Protein AF-0000000084338745 (afdb_homodimer)

InterPro domains:
  IPR003953 FAD-dependent oxidoreductase 2, FAD-binding domain [PF00890] (12-480)
  IPR027477 Succinate dehydrogenase/fumarate reductase flavoprotein, catalytic domain superfamily [G3DSA:3.90.700.10] (278-431)
  IPR027477 Succinate dehydrogenase/fumarate reductase flavoprotein, catalytic domain superfamily [SSF56425] (281-436)
  IPR036188 FAD/NAD(P)-binding domain superfamily [G3DSA:3.50.50.60] (11-491)
  IPR036188 FAD/NAD(P)-binding domain superfamily [SSF51905] (9-496)
  IPR050315 FAD-dependent oxidoreductase 2 [PTHR43400] (10-496)

Organism: Pseudonocardia thermophila (NCBI:txid1848)

Sequence (1004 aa):
MFHTGGFDEVVDVAVLGLGNAGATAAVTAHDRGAEVLVLEKQHAAAHRPNSRYAAGFLLVPTDVEGACRYLAAAYAVNGEAVEPELIETWARETARNPEWLEKHGGTYRVLDLHGEHDTLPDHGSVTVYQVLPGRRPDGYTGCPLHGLLRALVQERGIEVRFGVRATALLTDEDGAVIGVRAEPGCGPPVRIGVRRGVVLATGGFEADDAMKTQYLPATPVHFYGTRHNTGDGVRMGLDVGAELWHMNVWPGHFVARFPGDGFGGGTAIDLWGSGRFGPDPAVRPPGAVFVDGAGRRFLPEPGRQHAATLHLLGMDAGRLTRPRVPTWWIFDDDRFRRAPLVPTYSGPAGPVGDYTWSADNRAELERGWIRVADSVRDLAAACGLDPDALADTVERYNAFCAAGRDADFGRDPATLTPLTGPRFYAVPLWPGGSHTVGGPRRDAAARVLAARGGPIPHLYSAGELGSIHGLLYPAGGASLAECLAFGRIAGESVAADRTTVGMFHTGGFDEVVDVAVLGLGNAGATAAVTAHDRGAEVLVLEKQHAAAHRPNSRYAAGFLLVPTDVEGACRYLAAAYAVNGEAVEPELIETWARETARNPEWLEKHGGTYRVLDLHGEHDTLPDHGSVTVYQVLPGRRPDGYTGCPLHGLLRALVQERGIEVRFGVRATALLTDEDGAVIGVRAEPGCGPPVRIGVRRGVVLATGGFEADDAMKTQYLPATPVHFYGTRHNTGDGVRMGLDVGAELWHMNVWPGHFVARFPGDGFGGGTAIDLWGSGRFGPDPAVRPPGAVFVDGAGRRFLPEPGRQHAATLHLLGMDAGRLTRPRVPTWWIFDDDRFRRAPLVPTYSGPAGPVGDYTWSADNRAELERGWIRVADSVRDLAAACGLDPDALADTVERYNAFCAAGRDADFGRDPATLTPLTGPRFYAVPLWPGGSHTVGGPRRDAAARVLAARGGPIPHLYSAGELGSIHGLLYPAGGASLAECLAFGRIAGESVAADRTTVG

Nearest PDB structures (foldseek):
  6t85-assembly1_A  TM=7.377E-01  e=1.731E-33  Shewanella oneidensis MR-1
  1ksu-assembly1_A  TM=7.231E-01  e=1.840E-33  Shewanella frigidimarina
  1jry-assembly1_A  TM=7.122E-01  e=2.210E-33  Shewanella frigidimarina
  1kss-assembly1_A  TM=7.207E-01  e=2.349E-33  Shewanella frigidimarina
  4at2-assembly1_A-2  TM=7.430E-01  e=1.299E-32  Rhodococcus jostii RHA1

pLDDT: mean 94.63, std 6.49, range [45.62, 98.94]

Foldseek 3Di:
DADDDDFPAEFAEEEEAQALLSLLLLLLLVVLPGQYEYEAQAAPVQDFALNQQAQQKAKAFQALVLQLQQQQQVCPVVPDDDDSLQSSLLSVLLNCVQVVCVVLPWDKDWPCDFWLDPVGGSSRRMGMIGIDADAADPPDWGGRSSRSSNRSCVVSVRHYDYNKAWQAFYAHPVLFTFWTWIDHPDDDIGTYGHFFFYAYALFAQQLACVLCVVAELDPDAFALGDNRRRHRQQVRCVVSFFDKPQSHAWQKAWWFDDPPQQRPGTFHWDQQLPLDDDHDPVDAGADKAKAWQQLAGDAQPPPRGRQVCVSQSDADPVVRGGRPVWIKIKGADCSQQSFFGGRQCGTCCHRSPSGHADGRNVVVVVVVQKQKDQDQLVSCVVVVYHSVSNNVRLVLLQVCLVVLADPPHGHHSSHRHHHDYSMMMIHIIHMYYSGRQMAFAAGSLQFGAGPVGDGRHRYGYFFSHNHPRHNGDTDPNSRSSRSNSRSSSSSVSSSVGGDPND/DADDDDFPAEFAEEEEAQALLSLLLLLLLVVLPGQYEYEAQAAPVQDFALNQQAQQKAKAFQALVLQLQQQQQVCPVVPDDDDSLQSSLLSVLLNCVQVVCVVLPWDKAWPCDFWLDPVGGSSRRMGMIGIDADAADPPDWGGRSSRSSRRSCVVSVRHYDYNKAFQAFYAHPVLFGFWTWIDHPDDDIGTYGHFFFYAYALFAQQLACVLCVVAELDPDAFAQGDNRRRHRQQVRCVVSFFDKPQSHAWQKAWWFDFPPQQRRGTFHWDQQLPLDDDHDPVDAGADKAKAWQQLAGDAQPPPRGRQVCVSQSDADPVVRGGRPAWIKIKGADCSQQSFFGGRQCGTCCHRSPSGHADGRNVVVVVVVQKDKDQDQLVSCVVVVYHSVSNNVRLVLLQVCLVVLADPPHGHHSSHRHHHDYSMMMIHIIHMYYSGRQMAFAAGSLQFGAGPVGDGNHRYGYFFSHNHPRHNGDTDRNSRSSRSNSRSSSSSVSSSVGGDPND

Structure (mmCIF, N/CA/C/O backbone):
data_AF-0000000084338745-model_v1
#
loop_
_entity.id
_entity.type
_entity.pdbx_description
1 polymer 'Succinate dehydrogenase/fumarate reductase, flavoprotein subunit'
#
loop_
_atom_site.group_PDB
_atom_site.id
_atom_site.type_symbol
_atom_site.label_atom_id
_atom_site.label_alt_id
_atom_site.label_comp_id
_atom_site.label_asym_id
_atom_site.label_entity_id
_atom_site.label_seq_id
_atom_site.pdbx_PDB_ins_code
_atom_site.Cartn_x
_atom_site.Cartn_y
_atom_site.Cartn_z
_atom_site.occupancy
_atom_site.B_iso_or_equiv
_atom_site.auth_seq_id
_atom_site.auth_comp_id
_atom_site.auth_asym_id
_atom_site.auth_atom_id
_atom_site.pdbx_PDB_model_num
ATOM 1 N N . MET A 1 1 ? -24.672 -7.129 -4.125 1 69.44 1 MET A N 1
ATOM 2 C CA . MET A 1 1 ? -25.859 -6.469 -4.633 1 69.44 1 MET A CA 1
ATOM 3 C C . MET A 1 1 ? -27.125 -7.164 -4.121 1 69.44 1 MET A C 1
ATOM 5 O O . MET A 1 1 ? -27.297 -8.367 -4.324 1 69.44 1 MET A O 1
ATOM 9 N N . PHE A 1 2 ? -28 -6.434 -3.562 1 73.12 2 PHE A N 1
ATOM 10 C CA . PHE A 1 2 ? -29.266 -7.008 -3.102 1 73.12 2 PHE A CA 1
ATOM 11 C C . PHE A 1 2 ? -30.094 -7.512 -4.277 1 73.12 2 PHE A C 1
ATOM 13 O O . PHE A 1 2 ? -30.281 -6.793 -5.262 1 73.12 2 PHE A O 1
ATOM 20 N N . HIS A 1 3 ? -30.453 -8.742 -4.16 1 79.31 3 HIS A N 1
ATOM 21 C CA . HIS A 1 3 ? -31.172 -9.398 -5.246 1 79.31 3 HIS A CA 1
ATOM 22 C C . HIS A 1 3 ? -32.594 -9.766 -4.82 1 79.31 3 HIS A C 1
ATOM 24 O O . HIS A 1 3 ? -32.781 -10.453 -3.82 1 79.31 3 HIS A O 1
ATOM 30 N N . THR A 1 4 ? -33.594 -9.266 -5.48 1 75.94 4 THR A N 1
ATOM 31 C CA . THR A 1 4 ? -35 -9.531 -5.152 1 75.94 4 THR A CA 1
ATOM 32 C C . THR A 1 4 ? -35.656 -10.359 -6.25 1 75.94 4 THR A C 1
ATOM 34 O O . THR A 1 4 ? -36.75 -10.93 -6.043 1 75.94 4 THR A O 1
ATOM 37 N N . GLY A 1 5 ? -35.062 -10.586 -7.352 1 81.75 5 GLY A N 1
ATOM 38 C CA . GLY A 1 5 ? -35.688 -11.273 -8.469 1 81.75 5 GLY A CA 1
ATOM 39 C C . GLY A 1 5 ? -35.344 -12.742 -8.547 1 81.75 5 GLY A C 1
ATOM 40 O O . GLY A 1 5 ? -34.781 -13.305 -7.602 1 81.75 5 GLY A O 1
ATOM 41 N N . GLY A 1 6 ? -35.938 -13.414 -9.5 1 90.62 6 GLY A N 1
ATOM 42 C CA . GLY A 1 6 ? -35.656 -14.82 -9.727 1 90.62 6 GLY A CA 1
ATOM 43 C C . GLY A 1 6 ? -34.281 -15.062 -10.336 1 90.62 6 GLY A C 1
ATOM 44 O O . GLY A 1 6 ? -33.562 -14.109 -10.664 1 90.62 6 GLY A O 1
ATOM 45 N N . PHE A 1 7 ? -33.875 -16.297 -10.281 1 95.69 7 PHE A N 1
ATOM 46 C CA . PHE A 1 7 ? -32.625 -16.734 -10.906 1 95.69 7 PHE A CA 1
ATOM 47 C C . PHE A 1 7 ? -32.906 -17.391 -12.25 1 95.69 7 PHE A C 1
ATOM 49 O O . PHE A 1 7 ? -33.938 -18.031 -12.438 1 95.69 7 PHE A O 1
ATOM 56 N N . ASP A 1 8 ? -32.031 -17.188 -13.164 1 96.06 8 ASP A N 1
ATOM 57 C CA . ASP A 1 8 ? -32.156 -17.828 -14.469 1 96.06 8 ASP A CA 1
ATOM 58 C C . ASP A 1 8 ? -31.766 -19.312 -14.383 1 96.06 8 ASP A C 1
ATOM 60 O O . ASP A 1 8 ? -32.25 -20.125 -15.164 1 96.06 8 ASP A O 1
ATOM 64 N N . GLU A 1 9 ? -30.859 -19.578 -13.484 1 96.38 9 GLU A N 1
ATOM 65 C CA . GLU A 1 9 ? -30.422 -20.953 -13.188 1 96.38 9 GLU A CA 1
ATOM 66 C C . GLU A 1 9 ? -29.938 -21.062 -11.742 1 96.38 9 GLU A C 1
ATOM 68 O O . GLU A 1 9 ? -29.578 -20.062 -11.125 1 96.38 9 GLU A O 1
ATOM 73 N N . VAL A 1 10 ? -30.031 -22.344 -11.227 1 97.62 10 VAL A N 1
ATOM 74 C CA . VAL A 1 10 ? -29.578 -22.578 -9.859 1 97.62 10 VAL A CA 1
ATOM 75 C C . VAL A 1 10 ? -28.672 -23.812 -9.82 1 97.62 10 VAL A C 1
ATOM 77 O O . VAL A 1 10 ? -29 -24.844 -10.414 1 97.62 10 VAL A O 1
ATOM 80 N N . VAL A 1 11 ? -27.531 -23.672 -9.18 1 98.38 11 VAL A N 1
ATOM 81 C CA . VAL A 1 11 ? -26.594 -24.766 -8.953 1 98.38 11 VAL A CA 1
ATOM 82 C C . VAL A 1 11 ? -26.266 -24.859 -7.465 1 98.38 11 VAL A C 1
ATOM 84 O O . VAL A 1 11 ? -26.688 -24.016 -6.672 1 98.38 11 VAL A O 1
ATOM 87 N N . ASP A 1 12 ? -25.547 -25.922 -7.043 1 98.44 12 ASP A N 1
ATOM 88 C CA . ASP A 1 12 ? -25.141 -26 -5.645 1 98.44 12 ASP A CA 1
ATOM 89 C C . ASP A 1 12 ? -24.031 -24.984 -5.344 1 98.44 12 ASP A C 1
ATOM 91 O O . ASP A 1 12 ? -24.156 -24.172 -4.422 1 98.44 12 ASP A O 1
ATOM 95 N N . VAL A 1 13 ? -22.922 -25.062 -6.164 1 98.81 13 VAL A N 1
ATOM 96 C CA . VAL A 1 13 ? -21.734 -24.266 -5.922 1 98.81 13 VAL A CA 1
ATOM 97 C C . VAL A 1 13 ? -21.297 -23.578 -7.215 1 98.81 13 VAL A C 1
ATOM 99 O O . VAL A 1 13 ? -21.234 -24.219 -8.266 1 98.81 13 VAL A O 1
ATOM 102 N N . ALA A 1 14 ? -21.062 -22.281 -7.184 1 98.88 14 ALA A N 1
ATOM 103 C CA . ALA A 1 14 ? -20.406 -21.562 -8.273 1 98.88 14 ALA A CA 1
ATOM 104 C C . ALA A 1 14 ? -18.953 -21.234 -7.93 1 98.88 14 ALA A C 1
ATOM 106 O O . ALA A 1 14 ? -18.672 -20.656 -6.879 1 98.88 14 ALA A O 1
ATOM 107 N N . VAL A 1 15 ? -18.062 -21.656 -8.727 1 98.94 15 VAL A N 1
ATOM 108 C CA . VAL A 1 15 ? -16.641 -21.328 -8.594 1 98.94 15 VAL A CA 1
ATOM 109 C C . VAL A 1 15 ? -16.25 -20.312 -9.664 1 98.94 15 VAL A C 1
ATOM 111 O O . VAL A 1 15 ? -16.469 -20.531 -10.852 1 98.94 15 VAL A O 1
ATOM 114 N N . LEU A 1 16 ? -15.695 -19.188 -9.242 1 98.88 16 LEU A N 1
ATOM 115 C CA . LEU A 1 16 ? -15.297 -18.141 -10.164 1 98.88 16 LEU A CA 1
ATOM 116 C C . LEU A 1 16 ? -13.797 -18.172 -10.438 1 98.88 16 LEU A C 1
ATOM 118 O O . LEU A 1 16 ? -13 -17.828 -9.562 1 98.88 16 LEU A O 1
ATOM 122 N N . GLY A 1 17 ? -13.422 -18.547 -11.672 1 98.62 17 GLY A N 1
ATOM 123 C CA . GLY A 1 17 ? -12.031 -18.688 -12.07 1 98.62 17 GLY A CA 1
ATOM 124 C C . GLY A 1 17 ? -11.57 -20.125 -12.141 1 98.62 17 GLY A C 1
ATOM 125 O O . GLY A 1 17 ? -11.883 -20.922 -11.25 1 98.62 17 GLY A O 1
ATOM 126 N N . LEU A 1 18 ? -10.867 -20.422 -13.195 1 98.62 18 LEU A N 1
ATOM 127 C CA . LEU A 1 18 ? -10.375 -21.781 -13.391 1 98.62 18 LEU A CA 1
ATOM 128 C C . LEU A 1 18 ? -8.852 -21.812 -13.367 1 98.62 18 LEU A C 1
ATOM 130 O O . LEU A 1 18 ? -8.227 -22.344 -14.289 1 98.62 18 LEU A O 1
ATOM 134 N N . GLY A 1 19 ? -8.219 -21.266 -12.359 1 98.5 19 GLY A N 1
ATOM 135 C CA . GLY A 1 19 ? -6.836 -21.531 -11.992 1 98.5 19 GLY A CA 1
ATOM 136 C C . GLY A 1 19 ? -6.684 -22.734 -11.078 1 98.5 19 GLY A C 1
ATOM 137 O O . GLY A 1 19 ? -7.609 -23.531 -10.938 1 98.5 19 GLY A O 1
ATOM 138 N N . ASN A 1 20 ? -5.504 -22.844 -10.516 1 98.75 20 ASN A N 1
ATOM 139 C CA . ASN A 1 20 ? -5.258 -24 -9.648 1 98.75 20 ASN A CA 1
ATOM 140 C C . ASN A 1 20 ? -6.219 -24.016 -8.461 1 98.75 20 ASN A C 1
ATOM 142 O O . ASN A 1 20 ? -6.766 -25.062 -8.117 1 98.75 20 ASN A O 1
ATOM 146 N N . ALA A 1 21 ? -6.434 -22.875 -7.848 1 98.88 21 ALA A N 1
ATOM 147 C CA . ALA A 1 21 ? -7.309 -22.797 -6.68 1 98.88 21 ALA A CA 1
ATOM 148 C C . ALA A 1 21 ? -8.75 -23.141 -7.047 1 98.88 21 ALA A C 1
ATOM 150 O O . ALA A 1 21 ? -9.398 -23.938 -6.367 1 98.88 21 ALA A O 1
ATOM 151 N N . GLY A 1 22 ? -9.258 -22.547 -8.125 1 98.94 22 GLY A N 1
ATOM 152 C CA . GLY A 1 22 ? -10.617 -22.797 -8.562 1 98.94 22 GLY A CA 1
ATOM 153 C C . GLY A 1 22 ? -10.852 -24.25 -8.984 1 98.94 22 GLY A C 1
ATOM 154 O O . GLY A 1 22 ? -11.867 -24.844 -8.633 1 98.94 22 GLY A O 1
ATOM 155 N N . ALA A 1 23 ? -9.922 -24.781 -9.75 1 98.88 23 ALA A N 1
ATOM 156 C CA . ALA A 1 23 ? -10.023 -26.188 -10.172 1 98.88 23 ALA A CA 1
ATOM 157 C C . ALA A 1 23 ? -10.047 -27.109 -8.969 1 98.88 23 ALA A C 1
ATOM 159 O O . ALA A 1 23 ? -10.852 -28.047 -8.914 1 98.88 23 ALA A O 1
ATOM 160 N N . THR A 1 24 ? -9.164 -26.859 -8.023 1 98.94 24 THR A N 1
ATOM 161 C CA . THR A 1 24 ? -9.094 -27.688 -6.828 1 98.94 24 THR A CA 1
ATOM 162 C C . THR A 1 24 ? -10.391 -27.594 -6.027 1 98.94 24 THR A C 1
ATOM 164 O O . THR A 1 24 ? -10.914 -28.609 -5.551 1 98.94 24 THR A O 1
ATOM 167 N N . ALA A 1 25 ? -10.883 -26.375 -5.852 1 98.94 25 ALA A N 1
ATOM 168 C CA . ALA A 1 25 ? -12.141 -26.172 -5.137 1 98.94 25 ALA A CA 1
ATOM 169 C C . ALA A 1 25 ? -13.281 -26.906 -5.836 1 98.94 25 ALA A C 1
ATOM 171 O O . ALA A 1 25 ? -14.102 -27.547 -5.184 1 98.94 25 ALA A O 1
ATOM 172 N N . ALA A 1 26 ? -13.352 -26.797 -7.164 1 98.94 26 ALA A N 1
ATOM 173 C CA . ALA A 1 26 ? -14.406 -27.422 -7.961 1 98.94 26 ALA A CA 1
ATOM 174 C C . ALA A 1 26 ? -14.375 -28.938 -7.816 1 98.94 26 ALA A C 1
ATOM 176 O O . ALA A 1 26 ? -15.398 -29.562 -7.555 1 98.94 26 ALA A O 1
ATOM 177 N N . VAL A 1 27 ? -13.219 -29.516 -7.984 1 98.88 27 VAL A N 1
ATOM 178 C CA . VAL A 1 27 ? -13.047 -30.953 -7.891 1 98.88 27 VAL A CA 1
ATOM 179 C C . VAL A 1 27 ? -13.445 -31.438 -6.496 1 98.88 27 VAL A C 1
ATOM 181 O O . VAL A 1 27 ? -14.195 -32.406 -6.355 1 98.88 27 VAL A O 1
ATOM 184 N N . THR A 1 28 ? -12.953 -30.734 -5.48 1 98.88 28 THR A N 1
ATOM 185 C CA . THR A 1 28 ? -13.211 -31.125 -4.098 1 98.88 28 THR A CA 1
ATOM 186 C C . THR A 1 28 ? -14.695 -31.031 -3.773 1 98.88 28 THR A C 1
ATOM 188 O O . THR A 1 28 ? -15.266 -31.953 -3.176 1 98.88 28 THR A O 1
ATOM 191 N N . ALA A 1 29 ? -15.312 -29.922 -4.145 1 98.88 29 ALA A N 1
ATOM 192 C CA . ALA A 1 29 ? -16.734 -29.766 -3.904 1 98.88 29 ALA A CA 1
ATOM 193 C C . ALA A 1 29 ? -17.547 -30.844 -4.637 1 98.88 29 ALA A C 1
ATOM 195 O O . ALA A 1 29 ? -18.484 -31.406 -4.078 1 98.88 29 ALA A O 1
ATOM 196 N N . HIS A 1 30 ? -17.203 -31.109 -5.875 1 98.88 30 HIS A N 1
ATOM 197 C CA . HIS A 1 30 ? -17.859 -32.156 -6.664 1 98.88 30 HIS A CA 1
ATOM 198 C C . HIS A 1 30 ? -17.75 -33.5 -5.984 1 98.88 30 HIS A C 1
ATOM 200 O O . HIS A 1 30 ? -18.75 -34.25 -5.879 1 98.88 30 HIS A O 1
ATOM 206 N N . ASP A 1 31 ? -16.562 -33.844 -5.582 1 98.62 31 ASP A N 1
ATOM 207 C CA . ASP A 1 31 ? -16.312 -35.125 -4.938 1 98.62 31 ASP A CA 1
ATOM 208 C C . ASP A 1 31 ? -17.125 -35.281 -3.652 1 98.62 31 ASP A C 1
ATOM 210 O O . ASP A 1 31 ? -17.359 -36.375 -3.166 1 98.62 31 ASP A O 1
ATOM 214 N N . ARG A 1 32 ? -17.516 -34.188 -3.119 1 98.31 32 ARG A N 1
ATOM 215 C CA . ARG A 1 32 ? -18.344 -34.188 -1.917 1 98.31 32 ARG A CA 1
ATOM 216 C C . ARG A 1 32 ? -19.828 -34.156 -2.273 1 98.31 32 ARG A C 1
ATOM 218 O O . ARG A 1 32 ? -20.672 -34 -1.401 1 98.31 32 ARG A O 1
ATOM 225 N N . GLY A 1 33 ? -20.156 -34.188 -3.51 1 98.19 33 GLY A N 1
ATOM 226 C CA . GLY A 1 33 ? -21.531 -34.438 -3.941 1 98.19 33 GLY A CA 1
ATOM 227 C C . GLY A 1 33 ? -22.219 -33.156 -4.434 1 98.19 33 GLY A C 1
ATOM 228 O O . GLY A 1 33 ? -23.422 -33.188 -4.707 1 98.19 33 GLY A O 1
ATOM 229 N N . ALA A 1 34 ? -21.516 -32.125 -4.582 1 98.62 34 ALA A N 1
ATOM 230 C CA . ALA A 1 34 ? -22.141 -30.875 -5.004 1 98.62 34 ALA A CA 1
ATOM 231 C C . ALA A 1 34 ? -22.172 -30.766 -6.527 1 98.62 34 ALA A C 1
ATOM 233 O O . ALA A 1 34 ? -21.234 -31.172 -7.207 1 98.62 34 ALA A O 1
ATOM 234 N N . GLU A 1 35 ? -23.234 -30.234 -7.059 1 98.69 35 GLU A N 1
ATOM 235 C CA . GLU A 1 35 ? -23.25 -29.766 -8.438 1 98.69 35 GLU A CA 1
ATOM 236 C C . GLU A 1 35 ? -22.453 -28.469 -8.578 1 98.69 35 GLU A C 1
ATOM 238 O O . GLU A 1 35 ? -22.828 -27.438 -8.008 1 98.69 35 GLU A O 1
ATOM 243 N N . VAL A 1 36 ? -21.391 -28.516 -9.375 1 98.88 36 VAL A N 1
ATOM 244 C CA . VAL A 1 36 ? -20.484 -27.375 -9.438 1 98.88 36 VAL A CA 1
ATOM 245 C C . VAL A 1 36 ? -20.531 -26.766 -10.836 1 98.88 36 VAL A C 1
ATOM 247 O O . VAL A 1 36 ? -20.516 -27.469 -11.836 1 98.88 36 VAL A O 1
ATOM 250 N N . LEU A 1 37 ? -20.609 -25.422 -10.883 1 98.88 37 LEU A N 1
ATOM 251 C CA . LEU A 1 37 ? -20.422 -24.641 -12.094 1 98.88 37 LEU A CA 1
ATOM 252 C C . LEU A 1 37 ? -19.219 -23.719 -11.969 1 98.88 37 LEU A C 1
ATOM 254 O O . LEU A 1 37 ? -19.125 -22.922 -11.039 1 98.88 37 LEU A O 1
ATOM 258 N N . VAL A 1 38 ? -18.281 -23.875 -12.891 1 98.88 38 VAL A N 1
ATOM 259 C CA . VAL A 1 38 ? -17.125 -23 -12.938 1 98.88 38 VAL A CA 1
ATOM 260 C C . VAL A 1 38 ? -17.344 -21.922 -14.008 1 98.88 38 VAL A C 1
ATOM 262 O O . VAL A 1 38 ? -17.672 -22.234 -15.148 1 98.88 38 VAL A O 1
ATOM 265 N N . LEU A 1 39 ? -17.219 -20.656 -13.602 1 98.69 39 LEU A N 1
ATOM 266 C CA . LEU A 1 39 ? -17.25 -19.547 -14.539 1 98.69 39 LEU A CA 1
ATOM 267 C C . LEU A 1 39 ? -15.852 -19 -14.797 1 98.69 39 LEU A C 1
ATOM 269 O O . LEU A 1 39 ? -15.133 -18.672 -13.852 1 98.69 39 LEU A O 1
ATOM 273 N N . GLU A 1 40 ? -15.438 -18.984 -16.016 1 98.38 40 GLU A N 1
ATOM 274 C CA . GLU A 1 40 ? -14.133 -18.484 -16.438 1 98.38 40 GLU A CA 1
ATOM 275 C C . GLU A 1 40 ? -14.281 -17.391 -17.5 1 98.38 40 GLU A C 1
ATOM 277 O O . GLU A 1 40 ? -14.883 -17.625 -18.547 1 98.38 40 GLU A O 1
ATOM 282 N N . LYS A 1 41 ? -13.641 -16.219 -17.203 1 97.25 41 LYS A N 1
ATOM 283 C CA . LYS A 1 41 ? -13.875 -15.07 -18.078 1 97.25 41 LYS A CA 1
ATOM 284 C C . LYS A 1 41 ? -13.125 -15.227 -19.406 1 97.25 41 LYS A C 1
ATOM 286 O O . LYS A 1 41 ? -13.516 -14.648 -20.422 1 97.25 41 LYS A O 1
ATOM 291 N N . GLN A 1 42 ? -12.055 -15.977 -19.422 1 96.88 42 GLN A N 1
ATOM 292 C CA . GLN A 1 42 ? -11.289 -16.188 -20.656 1 96.88 42 GLN A CA 1
ATOM 293 C C . GLN A 1 42 ? -11.961 -17.234 -21.547 1 96.88 42 GLN A C 1
ATOM 295 O O . GLN A 1 42 ? -12.672 -18.109 -21.062 1 96.88 42 GLN A O 1
ATOM 300 N N . HIS A 1 43 ? -11.672 -17.172 -22.812 1 95.44 43 HIS A N 1
ATOM 301 C CA . HIS A 1 43 ? -12.117 -18.219 -23.734 1 95.44 43 HIS A CA 1
ATOM 302 C C . HIS A 1 43 ? -11.273 -19.484 -23.594 1 95.44 43 HIS A C 1
ATOM 304 O O . HIS A 1 43 ? -10.086 -19.406 -23.266 1 95.44 43 HIS A O 1
ATOM 310 N N . ALA A 1 44 ? -11.883 -20.547 -23.922 1 93.69 44 ALA A N 1
ATOM 311 C CA . ALA A 1 44 ? -11.25 -21.844 -23.734 1 93.69 44 ALA A CA 1
ATOM 312 C C . ALA A 1 44 ? -9.938 -21.938 -24.516 1 93.69 44 ALA A C 1
ATOM 314 O O . ALA A 1 44 ? -8.922 -22.375 -23.984 1 93.69 44 ALA A O 1
ATOM 315 N N . ALA A 1 45 ? -9.914 -21.438 -25.734 1 90.38 45 ALA A N 1
ATOM 316 C CA . ALA A 1 45 ? -8.766 -21.578 -26.625 1 90.38 45 ALA A CA 1
ATOM 317 C C . ALA A 1 45 ? -7.613 -20.688 -26.172 1 90.38 45 ALA A C 1
ATOM 319 O O . ALA A 1 45 ? -6.445 -20.984 -26.438 1 90.38 45 ALA A O 1
ATOM 320 N N . ALA A 1 46 ? -7.91 -19.703 -25.391 1 90 46 ALA A N 1
ATOM 321 C CA . ALA A 1 46 ? -6.91 -18.719 -24.984 1 90 46 ALA A CA 1
ATOM 322 C C . ALA A 1 46 ? -6.738 -18.688 -23.469 1 90 46 ALA A C 1
ATOM 324 O O . ALA A 1 46 ? -6.242 -17.703 -22.922 1 90 46 ALA A O 1
ATOM 325 N N . HIS A 1 47 ? -7.168 -19.75 -22.906 1 95.62 47 HIS A N 1
ATOM 326 C CA . HIS A 1 47 ? -7.164 -19.75 -21.453 1 95.62 47 HIS A CA 1
ATOM 327 C C . HIS A 1 47 ? -5.742 -19.797 -20.906 1 95.62 47 HIS A C 1
ATOM 329 O O . HIS A 1 47 ? -5.027 -20.781 -21.078 1 95.62 47 HIS A O 1
ATOM 335 N N . ARG A 1 48 ? -5.344 -18.703 -20.234 1 95 48 ARG A N 1
ATOM 336 C CA . ARG A 1 48 ? -3.986 -18.516 -19.734 1 95 48 ARG A CA 1
ATOM 337 C C . ARG A 1 48 ? -3.998 -17.938 -18.328 1 95 48 ARG A C 1
ATOM 339 O O . ARG A 1 48 ? -3.529 -16.812 -18.109 1 95 48 ARG A O 1
ATOM 346 N N . PRO A 1 49 ? -4.48 -18.719 -17.344 1 96.88 49 PRO A N 1
ATOM 347 C CA . PRO A 1 49 ? -4.414 -18.266 -15.953 1 96.88 49 PRO A CA 1
ATOM 348 C C . PRO A 1 49 ? -2.988 -18.25 -15.406 1 96.88 49 PRO A C 1
ATOM 350 O O . PRO A 1 49 ? -2.094 -18.875 -15.977 1 96.88 49 PRO A O 1
ATOM 353 N N . ASN A 1 50 ? -2.738 -17.547 -14.375 1 96.75 50 ASN A N 1
ATOM 354 C CA . ASN A 1 50 ? -1.427 -17.516 -13.742 1 96.75 50 ASN A CA 1
ATOM 355 C C . ASN A 1 50 ? -0.888 -18.906 -13.477 1 96.75 50 ASN A C 1
ATOM 357 O O . ASN A 1 50 ? 0.316 -19.156 -13.578 1 96.75 50 ASN A O 1
ATOM 361 N N . SER A 1 51 ? -1.782 -19.781 -13.18 1 97.44 51 SER A N 1
ATOM 362 C CA . SER A 1 51 ? -1.438 -21.172 -12.859 1 97.44 51 SER A CA 1
ATOM 363 C C . SER A 1 51 ? -0.703 -21.828 -14.016 1 97.44 51 SER A C 1
ATOM 365 O O . SER A 1 51 ? 0.16 -22.688 -13.805 1 97.44 51 SER A O 1
ATOM 367 N N . ARG A 1 52 ? -1.011 -21.406 -15.203 1 96.62 52 ARG A N 1
ATOM 368 C CA . ARG A 1 52 ? -0.426 -22.016 -16.391 1 96.62 52 ARG A CA 1
ATOM 369 C C . ARG A 1 52 ? 1.011 -21.547 -16.594 1 96.62 52 ARG A C 1
ATOM 371 O O . ARG A 1 52 ? 1.813 -22.25 -17.219 1 96.62 52 ARG A O 1
ATOM 378 N N . TYR A 1 53 ? 1.374 -20.375 -16.047 1 95.88 53 TYR A N 1
ATOM 379 C CA . TYR A 1 53 ? 2.695 -19.781 -16.203 1 95.88 53 TYR A CA 1
ATOM 380 C C . TYR A 1 53 ? 3.668 -20.328 -15.164 1 95.88 53 TYR A C 1
ATOM 382 O O . TYR A 1 53 ? 4.883 -20.141 -15.289 1 95.88 53 TYR A O 1
ATOM 390 N N . ALA A 1 54 ? 3.16 -20.984 -14.148 1 94.62 54 ALA A N 1
ATOM 391 C CA . ALA A 1 54 ? 3.969 -21.406 -13.008 1 94.62 54 ALA A CA 1
ATOM 392 C C . ALA A 1 54 ? 4.906 -22.547 -13.375 1 94.62 54 ALA A C 1
ATOM 394 O O . ALA A 1 54 ? 4.691 -23.234 -14.383 1 94.62 54 ALA A O 1
ATOM 395 N N . ALA A 1 55 ? 5.918 -22.75 -12.531 1 90.12 55 ALA A N 1
ATOM 396 C CA . ALA A 1 55 ? 6.934 -23.766 -12.781 1 90.12 55 ALA A CA 1
ATOM 397 C C . ALA A 1 55 ? 6.539 -25.094 -12.141 1 90.12 55 ALA A C 1
ATOM 399 O O . ALA A 1 55 ? 7.176 -26.125 -12.375 1 90.12 55 ALA A O 1
ATOM 400 N N . GLY A 1 56 ? 5.523 -25.094 -11.328 1 93.5 56 GLY A N 1
ATOM 401 C CA . GLY A 1 56 ? 5.047 -26.328 -10.727 1 93.5 56 GLY A CA 1
ATOM 402 C C . GLY A 1 56 ? 5.695 -26.625 -9.391 1 93.5 56 GLY A C 1
ATOM 403 O O . GLY A 1 56 ? 5.68 -27.766 -8.93 1 93.5 56 GLY A O 1
ATOM 404 N N . PHE A 1 57 ? 6.27 -25.594 -8.758 1 93.38 57 PHE A N 1
ATOM 405 C CA . PHE A 1 57 ? 6.875 -25.766 -7.441 1 93.38 57 PHE A CA 1
ATOM 406 C C . PHE A 1 57 ? 5.816 -25.75 -6.348 1 93.38 57 PHE A C 1
ATOM 408 O O . PHE A 1 57 ? 4.824 -25.031 -6.445 1 93.38 57 PHE A O 1
ATOM 415 N N . LEU A 1 58 ? 6.066 -26.625 -5.352 1 95.88 58 LEU A N 1
ATOM 416 C CA . LEU A 1 58 ? 5.168 -26.75 -4.211 1 95.88 58 LEU A CA 1
ATOM 417 C C . LEU A 1 58 ? 5.941 -26.672 -2.898 1 95.88 58 LEU A C 1
ATOM 419 O O . LEU A 1 58 ? 6.797 -27.516 -2.625 1 95.88 58 LEU A O 1
ATOM 423 N N . LEU A 1 59 ? 5.668 -25.656 -2.148 1 97.56 59 LEU A N 1
ATOM 424 C CA . LEU A 1 59 ? 6.164 -25.656 -0.776 1 97.56 59 LEU A CA 1
ATOM 425 C C . LEU A 1 59 ? 5.5 -26.75 0.052 1 97.56 59 LEU A C 1
ATOM 427 O O . LEU A 1 59 ? 4.277 -26.906 0.014 1 97.56 59 LEU A O 1
ATOM 431 N N . VAL A 1 60 ? 6.297 -27.484 0.817 1 98.31 60 VAL A N 1
ATOM 432 C CA . VAL A 1 60 ? 5.797 -28.578 1.648 1 98.31 60 VAL A CA 1
ATOM 433 C C . VAL A 1 60 ? 6.418 -28.5 3.041 1 98.31 60 VAL A C 1
ATOM 435 O O . VAL A 1 60 ? 7.629 -28.672 3.199 1 98.31 60 VAL A O 1
ATOM 438 N N . PRO A 1 61 ? 5.59 -28.281 4.055 1 98.38 61 PRO A N 1
ATOM 439 C CA . PRO A 1 61 ? 6.109 -28.391 5.418 1 98.38 61 PRO A CA 1
ATOM 440 C C . PRO A 1 61 ? 6.547 -29.797 5.773 1 98.38 61 PRO A C 1
ATOM 442 O O . PRO A 1 61 ? 5.789 -30.75 5.574 1 98.38 61 PRO A O 1
ATOM 445 N N . THR A 1 62 ? 7.754 -29.969 6.25 1 97.44 62 THR A N 1
ATOM 446 C CA . THR A 1 62 ? 8.258 -31.234 6.746 1 97.44 62 THR A CA 1
ATOM 447 C C . THR A 1 62 ? 8.094 -31.344 8.258 1 97.44 62 THR A C 1
ATOM 449 O O . THR A 1 62 ? 8.141 -32.438 8.82 1 97.44 62 THR A O 1
ATOM 452 N N . ASP A 1 63 ? 7.969 -30.25 8.859 1 98.31 63 ASP A N 1
ATOM 453 C CA . ASP A 1 63 ? 7.637 -30.062 10.266 1 98.31 63 ASP A CA 1
ATOM 454 C C . ASP A 1 63 ? 6.559 -28.984 10.438 1 98.31 63 ASP A C 1
ATOM 456 O O . ASP A 1 63 ? 6.852 -27.797 10.422 1 98.31 63 ASP A O 1
ATOM 460 N N . VAL A 1 64 ? 5.371 -29.453 10.734 1 98.62 64 VAL A N 1
ATOM 461 C CA . VAL A 1 64 ? 4.199 -28.578 10.727 1 98.62 64 VAL A CA 1
ATOM 462 C C . VAL A 1 64 ? 4.355 -27.5 11.789 1 98.62 64 VAL A C 1
ATOM 464 O O . VAL A 1 64 ? 4.125 -26.312 11.523 1 98.62 64 VAL A O 1
ATOM 467 N N . GLU A 1 65 ? 4.754 -27.859 12.977 1 98.56 65 GLU A N 1
ATOM 468 C CA . GLU A 1 65 ? 4.93 -26.891 14.055 1 98.56 65 GLU A CA 1
ATOM 469 C C . GLU A 1 65 ? 6.012 -25.875 13.711 1 98.56 65 GLU A C 1
ATOM 471 O O . GLU A 1 65 ? 5.852 -24.672 13.961 1 98.56 65 GLU A O 1
ATOM 476 N N . GLY A 1 66 ? 7.086 -26.391 13.203 1 98.62 66 GLY A N 1
ATOM 477 C CA . GLY A 1 66 ? 8.148 -25.5 12.75 1 98.62 66 GLY A CA 1
ATOM 478 C C . GLY A 1 66 ? 7.695 -24.547 11.664 1 98.62 66 GLY A C 1
ATOM 479 O O . GLY A 1 66 ? 8.062 -23.359 11.68 1 98.62 66 GLY A O 1
ATOM 480 N N . ALA A 1 67 ? 6.926 -25.047 10.727 1 98.75 67 ALA A N 1
ATOM 481 C CA . ALA A 1 67 ? 6.41 -24.219 9.648 1 98.75 67 ALA A CA 1
ATOM 482 C C . ALA A 1 67 ? 5.531 -23.094 10.195 1 98.75 67 ALA A C 1
ATOM 484 O O . ALA A 1 67 ? 5.559 -21.969 9.688 1 98.75 67 ALA A O 1
ATOM 485 N N . CYS A 1 68 ? 4.738 -23.391 11.234 1 98.69 68 CYS A N 1
ATOM 486 C CA . CYS A 1 68 ? 3.924 -22.375 11.883 1 98.69 68 CYS A CA 1
ATOM 487 C C . CYS A 1 68 ? 4.793 -21.266 12.453 1 98.69 68 CYS A C 1
ATOM 489 O O . CYS A 1 68 ? 4.52 -20.078 12.242 1 98.69 68 CYS A O 1
ATOM 491 N N . ARG A 1 69 ? 5.828 -21.625 13.148 1 98.56 69 ARG A N 1
ATOM 492 C CA . ARG A 1 69 ? 6.727 -20.656 13.75 1 98.56 69 ARG A CA 1
ATOM 493 C C . ARG A 1 69 ? 7.426 -19.828 12.68 1 98.56 69 ARG A C 1
ATOM 495 O O . ARG A 1 69 ? 7.586 -18.609 12.836 1 98.56 69 ARG A O 1
ATOM 502 N N . TYR A 1 70 ? 7.797 -20.5 11.594 1 98.5 70 TYR A N 1
ATOM 503 C CA . TYR A 1 70 ? 8.469 -19.828 10.492 1 98.5 70 TYR A CA 1
ATOM 504 C C . TYR A 1 70 ? 7.586 -18.75 9.883 1 98.5 70 TYR A C 1
ATOM 506 O O . TYR A 1 70 ? 8.016 -17.609 9.711 1 98.5 70 TYR A O 1
ATOM 514 N N . LEU A 1 71 ? 6.332 -19.109 9.609 1 98.62 71 LEU A N 1
ATOM 515 C CA . LEU A 1 71 ? 5.422 -18.156 8.992 1 98.62 71 LEU A CA 1
ATOM 516 C C . LEU A 1 71 ? 5.086 -17.016 9.961 1 98.62 71 LEU A C 1
ATOM 518 O O . LEU A 1 71 ? 5.02 -15.859 9.562 1 98.62 71 LEU A O 1
ATOM 522 N N . ALA A 1 72 ? 4.867 -17.359 11.234 1 98.38 72 ALA A N 1
ATOM 523 C CA . ALA A 1 72 ? 4.602 -16.328 12.242 1 98.38 72 ALA A CA 1
ATOM 524 C C . ALA A 1 72 ? 5.766 -15.359 12.359 1 98.38 72 ALA A C 1
ATOM 526 O O . ALA A 1 72 ? 5.559 -14.148 12.484 1 98.38 72 ALA A O 1
ATOM 527 N N . ALA A 1 73 ? 6.988 -15.914 12.328 1 98.12 73 ALA A N 1
ATOM 528 C CA . ALA A 1 73 ? 8.18 -15.07 12.383 1 98.12 73 ALA A CA 1
ATOM 529 C C . ALA A 1 73 ? 8.242 -14.141 11.172 1 98.12 73 ALA A C 1
ATOM 531 O O . ALA A 1 73 ? 8.648 -12.984 11.281 1 98.12 73 ALA A O 1
ATOM 532 N N . ALA A 1 74 ? 7.875 -14.664 10.023 1 97.75 74 ALA A N 1
ATOM 533 C CA . ALA A 1 74 ? 7.852 -13.852 8.805 1 97.75 74 ALA A CA 1
ATOM 534 C C . ALA A 1 74 ? 6.879 -12.688 8.945 1 97.75 74 ALA A C 1
ATOM 536 O O . ALA A 1 74 ? 7.195 -11.555 8.562 1 97.75 74 ALA A O 1
ATOM 537 N N . TYR A 1 75 ? 5.703 -12.93 9.555 1 97.25 75 TYR A N 1
ATOM 538 C CA . TYR A 1 75 ? 4.723 -11.875 9.773 1 97.25 75 TYR A CA 1
ATOM 539 C C . TYR A 1 75 ? 5.258 -10.828 10.75 1 97.25 75 TYR A C 1
ATOM 541 O O . TYR A 1 75 ? 5.047 -9.633 10.555 1 97.25 75 TYR A O 1
ATOM 549 N N . ALA A 1 76 ? 5.98 -11.258 11.695 1 96.06 76 ALA A N 1
ATOM 550 C CA . ALA A 1 76 ? 6.453 -10.391 12.766 1 96.06 76 ALA A CA 1
ATOM 551 C C . ALA A 1 76 ? 7.465 -9.375 12.242 1 96.06 76 ALA A C 1
ATOM 553 O O . ALA A 1 76 ? 7.656 -8.312 12.844 1 96.06 76 ALA A O 1
ATOM 554 N N . VAL A 1 77 ? 8.094 -9.641 11.125 1 95.5 77 VAL A N 1
ATOM 555 C CA . VAL A 1 77 ? 9.109 -8.766 10.547 1 95.5 77 VAL A CA 1
ATOM 556 C C . VAL A 1 77 ? 8.516 -7.391 10.281 1 95.5 77 VAL A C 1
ATOM 558 O O . VAL A 1 77 ? 9.188 -6.371 10.438 1 95.5 77 VAL A O 1
ATOM 561 N N . ASN A 1 78 ? 7.258 -7.293 9.898 1 92.25 78 ASN A N 1
ATOM 562 C CA . ASN A 1 78 ? 6.633 -5.996 9.672 1 92.25 78 ASN A CA 1
ATOM 563 C C . ASN A 1 78 ? 5.551 -5.707 10.703 1 92.25 78 ASN A C 1
ATOM 565 O O . ASN A 1 78 ? 4.594 -4.98 10.422 1 92.25 78 ASN A O 1
ATOM 569 N N . GLY A 1 79 ? 5.617 -6.402 11.836 1 91.44 79 GLY A N 1
ATOM 570 C CA . GLY A 1 79 ? 4.727 -6.125 12.953 1 91.44 79 GLY A CA 1
ATOM 571 C C . GLY A 1 79 ? 3.322 -6.668 12.742 1 91.44 79 GLY A C 1
ATOM 572 O O . GLY A 1 79 ? 2.363 -6.16 13.328 1 91.44 79 GLY A O 1
ATOM 573 N N . GLU A 1 80 ? 3.145 -7.559 11.875 1 94.31 80 GLU A N 1
ATOM 574 C CA . GLU A 1 80 ? 1.835 -8.141 11.609 1 94.31 80 GLU A CA 1
ATOM 575 C C . GLU A 1 80 ? 1.604 -9.391 12.461 1 94.31 80 GLU A C 1
ATOM 577 O O . GLU A 1 80 ? 2.531 -10.164 12.711 1 94.31 80 GLU A O 1
ATOM 582 N N . ALA A 1 81 ? 0.383 -9.492 12.914 1 91.88 81 ALA A N 1
ATOM 583 C CA . ALA A 1 81 ? -0.05 -10.695 13.617 1 91.88 81 ALA A CA 1
ATOM 584 C C . ALA A 1 81 ? -1.279 -11.305 12.945 1 91.88 81 ALA A C 1
ATOM 586 O O . ALA A 1 81 ? -2.205 -10.586 12.562 1 91.88 81 ALA A O 1
ATOM 587 N N . VAL A 1 82 ? -1.188 -12.57 12.742 1 95.88 82 VAL A N 1
ATOM 588 C CA . VAL A 1 82 ? -2.254 -13.336 12.102 1 95.88 82 VAL A CA 1
ATOM 589 C C . VAL A 1 82 ? -2.781 -14.398 13.062 1 95.88 82 VAL A C 1
ATOM 591 O O . VAL A 1 82 ? -2.041 -14.883 13.922 1 95.88 82 VAL A O 1
ATOM 594 N N . GLU A 1 83 ? -4.016 -14.773 12.969 1 96.31 83 GLU A N 1
ATOM 595 C CA . GLU A 1 83 ? -4.633 -15.773 13.82 1 96.31 83 GLU A CA 1
ATOM 596 C C . GLU A 1 83 ? -3.867 -17.094 13.766 1 96.31 83 GLU A C 1
ATOM 598 O O . GLU A 1 83 ? -3.672 -17.656 12.695 1 96.31 83 GLU A O 1
ATOM 603 N N . PRO A 1 84 ? -3.477 -17.641 14.93 1 97.81 84 PRO A N 1
ATOM 604 C CA . PRO A 1 84 ? -2.723 -18.891 14.945 1 97.81 84 PRO A CA 1
ATOM 605 C C . PRO A 1 84 ? -3.451 -20.031 14.234 1 97.81 84 PRO A C 1
ATOM 607 O O . PRO A 1 84 ? -2.814 -20.875 13.586 1 97.81 84 PRO A O 1
ATOM 610 N N . GLU A 1 85 ? -4.703 -20.031 14.344 1 98.5 85 GLU A N 1
ATOM 611 C CA . GLU A 1 85 ? -5.484 -21.078 13.711 1 98.5 85 GLU A CA 1
ATOM 612 C C . GLU A 1 85 ? -5.312 -21.062 12.195 1 98.5 85 GLU A C 1
ATOM 614 O O . GLU A 1 85 ? -5.234 -22.125 11.562 1 98.5 85 GLU A O 1
ATOM 619 N N . LEU A 1 86 ? -5.32 -19.906 11.625 1 98.62 86 LEU A N 1
ATOM 620 C CA . LEU A 1 86 ? -5.141 -19.781 10.18 1 98.62 86 LEU A CA 1
ATOM 621 C C . LEU A 1 86 ? -3.754 -20.266 9.766 1 98.62 86 LEU A C 1
ATOM 623 O O . LEU A 1 86 ? -3.615 -20.984 8.766 1 98.62 86 LEU A O 1
ATOM 627 N N . ILE A 1 87 ? -2.707 -19.922 10.5 1 98.69 87 ILE A N 1
ATOM 628 C CA . ILE A 1 87 ? -1.335 -20.344 10.227 1 98.69 87 ILE A CA 1
ATOM 629 C C . ILE A 1 87 ? -1.221 -21.859 10.352 1 98.69 87 ILE A C 1
ATOM 631 O O . ILE A 1 87 ? -0.609 -22.516 9.5 1 98.69 87 ILE A O 1
ATOM 635 N N . GLU A 1 88 ? -1.819 -22.359 11.383 1 98.81 88 GLU A N 1
ATOM 636 C CA . GLU A 1 88 ? -1.792 -23.797 11.586 1 98.81 88 GLU A CA 1
ATOM 637 C C . GLU A 1 88 ? -2.484 -24.531 10.438 1 98.81 88 GLU A C 1
ATOM 639 O O . GLU A 1 88 ? -1.991 -25.547 9.961 1 98.81 88 GLU A O 1
ATOM 644 N N . THR A 1 89 ? -3.625 -24.047 10.047 1 98.81 89 THR A N 1
ATOM 645 C CA . THR A 1 89 ? -4.352 -24.625 8.93 1 98.81 89 THR A CA 1
ATOM 646 C C . THR A 1 89 ? -3.502 -24.594 7.66 1 98.81 89 THR A C 1
ATOM 648 O O . THR A 1 89 ? -3.432 -25.594 6.93 1 98.81 89 THR A O 1
ATOM 651 N N . TRP A 1 90 ? -2.848 -23.484 7.41 1 98.69 90 TRP A N 1
ATOM 652 C CA . TRP A 1 90 ? -1.948 -23.375 6.266 1 98.69 90 TRP A CA 1
ATOM 653 C C . TRP A 1 90 ? -0.879 -24.469 6.312 1 98.69 90 TRP A C 1
ATOM 655 O O . TRP A 1 90 ? -0.68 -25.188 5.332 1 98.69 90 TRP A O 1
ATOM 665 N N . ALA A 1 91 ? -0.23 -24.562 7.453 1 98.81 91 ALA A N 1
ATOM 666 C CA . ALA A 1 91 ? 0.881 -25.5 7.598 1 98.81 91 ALA A CA 1
ATOM 667 C C . ALA A 1 91 ? 0.406 -26.938 7.438 1 98.81 91 ALA A C 1
ATOM 669 O O . ALA A 1 91 ? 1.002 -27.719 6.688 1 98.81 91 ALA A O 1
ATOM 670 N N . ARG A 1 92 ? -0.677 -27.266 8.023 1 98.81 92 ARG A N 1
ATOM 671 C CA . ARG A 1 92 ? -1.192 -28.641 8.008 1 98.81 92 ARG A CA 1
ATOM 672 C C . ARG A 1 92 ? -1.683 -29.016 6.621 1 98.81 92 ARG A C 1
ATOM 674 O O . ARG A 1 92 ? -1.368 -30.109 6.121 1 98.81 92 ARG A O 1
ATOM 681 N N . GLU A 1 93 ? -2.424 -28.188 6.004 1 98.75 93 GLU A N 1
ATOM 682 C CA . GLU A 1 93 ? -3.062 -28.531 4.738 1 98.75 93 GLU A CA 1
ATOM 683 C C . GLU A 1 93 ? -2.062 -28.5 3.584 1 98.75 93 GLU A C 1
ATOM 685 O O . GLU A 1 93 ? -2.172 -29.266 2.635 1 98.75 93 GLU A O 1
ATOM 690 N N . THR A 1 94 ? -1.079 -27.609 3.645 1 98.69 94 THR A N 1
ATOM 691 C CA . THR A 1 94 ? -0.036 -27.641 2.625 1 98.69 94 THR A CA 1
ATOM 692 C C . THR A 1 94 ? 0.841 -28.875 2.771 1 98.69 94 THR A C 1
ATOM 694 O O . THR A 1 94 ? 1.32 -29.422 1.777 1 98.69 94 THR A O 1
ATOM 697 N N . ALA A 1 95 ? 1.027 -29.328 3.99 1 98.69 95 ALA A N 1
ATOM 698 C CA . ALA A 1 95 ? 1.78 -30.562 4.23 1 98.69 95 ALA A CA 1
ATOM 699 C C . ALA A 1 95 ? 1.085 -31.766 3.598 1 98.69 95 ALA A C 1
ATOM 701 O O . ALA A 1 95 ? 1.733 -32.75 3.25 1 98.69 95 ALA A O 1
ATOM 702 N N . ARG A 1 96 ? -0.173 -31.672 3.346 1 98.5 96 ARG A N 1
ATOM 703 C CA . ARG A 1 96 ? -0.965 -32.781 2.822 1 98.5 96 ARG A CA 1
ATOM 704 C C . ARG A 1 96 ? -1.009 -32.75 1.299 1 98.5 96 ARG A C 1
ATOM 706 O O . ARG A 1 96 ? -1.532 -33.688 0.669 1 98.5 96 ARG A O 1
ATOM 713 N N . ASN A 1 97 ? -0.463 -31.734 0.701 1 98.56 97 ASN A N 1
ATOM 714 C CA . ASN A 1 97 ? -0.552 -31.547 -0.745 1 98.56 97 ASN A CA 1
ATOM 715 C C . ASN A 1 97 ? 0.055 -32.719 -1.493 1 98.56 97 ASN A C 1
ATOM 717 O O . ASN A 1 97 ? -0.541 -33.25 -2.443 1 98.56 97 ASN A O 1
ATOM 721 N N . PRO A 1 98 ? 1.225 -33.219 -1.077 1 98.06 98 PRO A N 1
ATOM 722 C CA . PRO A 1 98 ? 1.805 -34.344 -1.816 1 98.06 98 PRO A CA 1
ATOM 723 C C . PRO A 1 98 ? 0.907 -35.594 -1.813 1 98.06 98 PRO A C 1
ATOM 725 O O . PRO A 1 98 ? 0.739 -36.25 -2.85 1 98.06 98 PRO A O 1
ATOM 728 N N . GLU A 1 99 ? 0.365 -35.875 -0.689 1 98.06 99 GLU A N 1
ATOM 729 C CA . GLU A 1 99 ? -0.54 -37.031 -0.601 1 98.06 99 GLU A CA 1
ATOM 730 C C . GLU A 1 99 ? -1.754 -36.844 -1.507 1 98.06 99 GLU A C 1
ATOM 732 O O . GLU A 1 99 ? -2.17 -37.781 -2.195 1 98.06 99 GLU A O 1
ATOM 737 N N . TRP A 1 100 ? -2.285 -35.688 -1.47 1 98.19 100 TRP A N 1
ATOM 738 C CA . TRP A 1 100 ? -3.436 -35.406 -2.314 1 98.19 100 TRP A CA 1
ATOM 739 C C . TRP A 1 100 ? -3.074 -35.531 -3.791 1 98.19 100 TRP A C 1
ATOM 741 O O . TRP A 1 100 ? -3.852 -36.062 -4.582 1 98.19 100 TRP A O 1
ATOM 751 N N . LEU A 1 101 ? -1.962 -35.031 -4.168 1 97.81 101 LEU A N 1
ATOM 752 C CA . LEU A 1 101 ? -1.483 -35.094 -5.543 1 97.81 101 LEU A CA 1
ATOM 753 C C . LEU A 1 101 ? -1.352 -36.562 -5.996 1 97.81 101 LEU A C 1
ATOM 755 O O . LEU A 1 101 ? -1.813 -36.906 -7.082 1 97.81 101 LEU A O 1
ATOM 759 N N . GLU A 1 102 ? -0.804 -37.344 -5.168 1 97.81 102 GLU A N 1
ATOM 760 C CA . GLU A 1 102 ? -0.607 -38.75 -5.488 1 97.81 102 GLU A CA 1
ATOM 761 C C . GLU A 1 102 ? -1.942 -39.469 -5.629 1 97.81 102 GLU A C 1
ATOM 763 O O . GLU A 1 102 ? -2.131 -40.281 -6.555 1 97.81 102 GLU A O 1
ATOM 768 N N . LYS A 1 103 ? -2.762 -39.188 -4.727 1 97.69 103 LYS A N 1
ATOM 769 C CA . LYS A 1 103 ? -4.086 -39.781 -4.75 1 97.69 103 LYS A CA 1
ATOM 770 C C . LYS A 1 103 ? -4.809 -39.5 -6.062 1 97.69 103 LYS A C 1
ATOM 772 O O . LYS A 1 103 ? -5.609 -40.312 -6.531 1 97.69 103 LYS A O 1
ATOM 777 N N . HIS A 1 104 ? -4.48 -38.469 -6.688 1 97.44 104 HIS A N 1
ATOM 778 C CA . HIS A 1 104 ? -5.168 -38.062 -7.906 1 97.44 104 HIS A CA 1
ATOM 779 C C . HIS A 1 104 ? -4.293 -38.281 -9.133 1 97.44 104 HIS A C 1
ATOM 781 O O . HIS A 1 104 ? -4.555 -37.719 -10.203 1 97.44 104 HIS A O 1
ATOM 787 N N . GLY A 1 105 ? -3.207 -38.938 -8.906 1 96.69 105 GLY A N 1
ATOM 788 C CA . GLY A 1 105 ? -2.42 -39.438 -10.031 1 96.69 105 GLY A CA 1
ATOM 789 C C . GLY A 1 105 ? -1.241 -38.531 -10.359 1 96.69 105 GLY A C 1
ATOM 790 O O . GLY A 1 105 ? -0.568 -38.719 -11.375 1 96.69 105 GLY A O 1
ATOM 791 N N . GLY A 1 106 ? -0.995 -37.562 -9.578 1 97.06 106 GLY A N 1
ATOM 792 C CA . GLY A 1 106 ? 0.157 -36.688 -9.789 1 97.06 106 GLY A CA 1
ATOM 793 C C . GLY A 1 106 ? 1.446 -37.281 -9.234 1 97.06 106 GLY A C 1
ATOM 794 O O . GLY A 1 106 ? 1.418 -38.188 -8.406 1 97.06 106 GLY A O 1
ATOM 795 N N . THR A 1 107 ? 2.59 -36.781 -9.812 1 97.5 107 THR A N 1
ATOM 796 C CA . THR A 1 107 ? 3.916 -37.156 -9.328 1 97.5 107 THR A CA 1
ATOM 797 C C . THR A 1 107 ? 4.777 -35.906 -9.125 1 97.5 107 THR A C 1
ATOM 799 O O . THR A 1 107 ? 4.445 -34.844 -9.617 1 97.5 107 THR A O 1
ATOM 802 N N . TYR A 1 108 ? 5.762 -36.062 -8.297 1 96.5 108 TYR A N 1
ATOM 803 C CA . TYR A 1 108 ? 6.641 -34.969 -7.992 1 96.5 108 TYR A CA 1
ATOM 804 C C . TYR A 1 108 ? 8.055 -35.438 -7.672 1 96.5 108 TYR A C 1
ATOM 806 O O . TYR A 1 108 ? 8.266 -36.625 -7.43 1 96.5 108 TYR A O 1
ATOM 814 N N . ARG A 1 109 ? 9.008 -34.562 -7.715 1 94.62 109 ARG A N 1
ATOM 815 C CA . ARG A 1 109 ? 10.359 -34.781 -7.195 1 94.62 109 ARG A CA 1
ATOM 816 C C . ARG A 1 109 ? 10.68 -33.781 -6.082 1 94.62 109 ARG A C 1
ATOM 818 O O . ARG A 1 109 ? 10.133 -32.656 -6.062 1 94.62 109 ARG A O 1
ATOM 825 N N . VAL A 1 110 ? 11.516 -34.156 -5.18 1 92.5 110 VAL A N 1
ATOM 826 C CA . VAL A 1 110 ? 11.922 -33.312 -4.059 1 92.5 110 VAL A CA 1
ATOM 827 C C . VAL A 1 110 ? 13.18 -32.531 -4.426 1 92.5 110 VAL A C 1
ATOM 829 O O . VAL A 1 110 ? 14.156 -33.094 -4.914 1 92.5 110 VAL A O 1
ATOM 832 N N . LEU A 1 111 ? 13.25 -31.141 -4.344 1 85.56 111 LEU A N 1
ATOM 833 C CA . LEU A 1 111 ? 14.367 -30.297 -4.75 1 85.56 111 LEU A CA 1
ATOM 834 C C . LEU A 1 111 ? 15.266 -29.984 -3.559 1 85.56 111 LEU A C 1
ATOM 836 O O . LEU A 1 111 ? 16.375 -29.484 -3.734 1 85.56 111 LEU A O 1
ATOM 840 N N . ASP A 1 112 ? 15.055 -30.359 -2.336 1 79.62 112 ASP A N 1
ATOM 841 C CA . ASP A 1 112 ? 15.844 -30.109 -1.134 1 79.62 112 ASP A CA 1
ATOM 842 C C . ASP A 1 112 ? 16.109 -28.625 -0.958 1 79.62 112 ASP A C 1
ATOM 844 O O . ASP A 1 112 ? 17.25 -28.203 -0.763 1 79.62 112 ASP A O 1
ATOM 848 N N . LEU A 1 113 ? 15.289 -27.75 -1.291 1 86 113 LEU A N 1
ATOM 849 C CA . LEU A 1 113 ? 15.32 -26.312 -1.031 1 86 113 LEU A CA 1
ATOM 850 C C . LEU A 1 113 ? 14.523 -25.969 0.225 1 86 113 LEU A C 1
ATOM 852 O O . LEU A 1 113 ? 13.469 -26.562 0.479 1 86 113 LEU A O 1
ATOM 856 N N . HIS A 1 114 ? 15.094 -25.078 1.06 1 89.81 114 HIS A N 1
ATOM 857 C CA . HIS A 1 114 ? 14.43 -24.656 2.291 1 89.81 114 HIS A CA 1
ATOM 858 C C . HIS A 1 114 ? 13.773 -23.297 2.131 1 89.81 114 HIS A C 1
ATOM 860 O O . HIS A 1 114 ? 13.656 -22.781 1.015 1 89.81 114 HIS A O 1
ATOM 866 N N . GLY A 1 115 ? 13.219 -22.828 3.293 1 92.75 115 GLY A N 1
ATOM 867 C CA . GLY A 1 115 ? 12.633 -21.5 3.309 1 92.75 115 GLY A CA 1
ATOM 868 C C . GLY A 1 115 ? 13.594 -20.422 2.869 1 92.75 115 GLY A C 1
ATOM 869 O O . GLY A 1 115 ? 14.797 -20.5 3.15 1 92.75 115 GLY A O 1
ATOM 870 N N . GLU A 1 116 ? 13.055 -19.438 2.186 1 92.88 116 GLU A N 1
ATOM 871 C CA . GLU A 1 116 ? 13.867 -18.406 1.544 1 92.88 116 GLU A CA 1
ATOM 872 C C . GLU A 1 116 ? 14.578 -17.547 2.578 1 92.88 116 GLU A C 1
ATOM 874 O O . GLU A 1 116 ? 15.672 -17.031 2.33 1 92.88 116 GLU A O 1
ATOM 879 N N . HIS A 1 117 ? 13.984 -17.375 3.734 1 95.75 117 HIS A N 1
ATOM 880 C CA . HIS A 1 117 ? 14.516 -16.469 4.746 1 95.75 117 HIS A CA 1
ATOM 881 C C . HIS A 1 117 ? 15.25 -17.234 5.84 1 95.75 117 HIS A C 1
ATOM 883 O O . HIS A 1 117 ? 14.672 -17.531 6.891 1 95.75 117 HIS A O 1
ATOM 889 N N . ASP A 1 118 ? 16.5 -17.422 5.609 1 92.94 118 ASP A N 1
ATOM 890 C CA . ASP A 1 118 ? 17.297 -18.312 6.449 1 92.94 118 ASP A CA 1
ATOM 891 C C . ASP A 1 118 ? 17.688 -17.641 7.758 1 92.94 118 ASP A C 1
ATOM 893 O O . ASP A 1 118 ? 18.234 -18.266 8.656 1 92.94 118 ASP A O 1
ATOM 897 N N . THR A 1 119 ? 17.406 -16.328 7.883 1 93.31 119 THR A N 1
ATOM 898 C CA . THR A 1 119 ? 17.672 -15.633 9.133 1 93.31 119 THR A CA 1
ATOM 899 C C . THR A 1 119 ? 16.516 -15.805 10.109 1 93.31 119 THR A C 1
ATOM 901 O O . THR A 1 119 ? 16.625 -15.469 11.289 1 93.31 119 THR A O 1
ATOM 904 N N . LEU A 1 120 ? 15.406 -16.312 9.633 1 97.06 120 LEU A N 1
ATOM 905 C CA . LEU A 1 120 ? 14.242 -16.531 10.484 1 97.06 120 LEU A CA 1
ATOM 906 C C . LEU A 1 120 ? 14.281 -17.922 11.109 1 97.06 120 LEU A C 1
ATOM 908 O O . LEU A 1 120 ? 14.781 -18.875 10.492 1 97.06 120 LEU A O 1
ATOM 912 N N . PRO A 1 121 ? 13.734 -18.062 12.281 1 96.38 121 PRO A N 1
ATOM 913 C CA . PRO A 1 121 ? 13.672 -19.375 12.906 1 96.38 121 PRO A CA 1
ATOM 914 C C . PRO A 1 121 ? 12.867 -20.375 12.078 1 96.38 121 PRO A C 1
ATOM 916 O O . PRO A 1 121 ? 11.891 -20 11.43 1 96.38 121 PRO A O 1
ATOM 919 N N . ASP A 1 122 ? 13.359 -21.625 12.047 1 97.19 122 ASP A N 1
ATOM 920 C CA . ASP A 1 122 ? 12.625 -22.781 11.523 1 97.19 122 ASP A CA 1
ATOM 921 C C . ASP A 1 122 ? 12.469 -22.688 10.008 1 97.19 122 ASP A C 1
ATOM 923 O O . ASP A 1 122 ? 11.57 -23.312 9.438 1 97.19 122 ASP A O 1
ATOM 927 N N . HIS A 1 123 ? 13.305 -21.906 9.359 1 95.88 123 HIS A N 1
ATOM 928 C CA . HIS A 1 123 ? 13.203 -21.828 7.906 1 95.88 123 HIS A CA 1
ATOM 929 C C . HIS A 1 123 ? 13.383 -23.203 7.27 1 95.88 123 HIS A C 1
ATOM 931 O O . HIS A 1 123 ? 12.914 -23.438 6.148 1 95.88 123 HIS A O 1
ATOM 937 N N . GLY A 1 124 ? 14.07 -24.172 7.949 1 96.38 124 GLY A N 1
ATOM 938 C CA . GLY A 1 124 ? 14.305 -25.516 7.461 1 96.38 124 GLY A CA 1
ATOM 939 C C . GLY A 1 124 ? 13.102 -26.422 7.617 1 96.38 124 GLY A C 1
ATOM 940 O O . GLY A 1 124 ? 13.125 -27.578 7.188 1 96.38 124 GLY A O 1
ATOM 941 N N . SER A 1 125 ? 12.039 -25.875 8.148 1 98.06 125 SER A N 1
ATOM 942 C CA . SER A 1 125 ? 10.852 -26.672 8.422 1 98.06 125 SER A CA 1
ATOM 943 C C . SER A 1 125 ? 10 -26.844 7.176 1 98.06 125 SER A C 1
ATOM 945 O O . SER A 1 125 ? 8.984 -27.547 7.203 1 98.06 125 SER A O 1
ATOM 947 N N . VAL A 1 126 ? 10.391 -26.234 6.094 1 97.81 126 VAL A N 1
ATOM 948 C CA . VAL A 1 126 ? 9.688 -26.391 4.82 1 97.81 126 VAL A CA 1
ATOM 949 C C . VAL A 1 126 ? 10.68 -26.797 3.732 1 97.81 126 VAL A C 1
ATOM 951 O O . VAL A 1 126 ? 11.883 -26.531 3.846 1 97.81 126 VAL A O 1
ATOM 954 N N . THR A 1 127 ? 10.18 -27.438 2.758 1 95.94 127 THR A N 1
ATOM 955 C CA . THR A 1 127 ? 10.945 -27.797 1.565 1 95.94 127 THR A CA 1
ATOM 956 C C . THR A 1 127 ? 10.125 -27.531 0.303 1 95.94 127 THR A C 1
ATOM 958 O O . THR A 1 127 ? 9.016 -27.016 0.377 1 95.94 127 THR A O 1
ATOM 961 N N . VAL A 1 128 ? 10.75 -27.781 -0.862 1 94.88 128 VAL A N 1
ATOM 962 C CA . VAL A 1 128 ? 10.086 -27.516 -2.133 1 94.88 128 VAL A CA 1
ATOM 963 C C . VAL A 1 128 ? 10.086 -28.766 -2.992 1 94.88 128 VAL A C 1
ATOM 965 O O . VAL A 1 128 ? 11.117 -29.422 -3.15 1 94.88 128 VAL A O 1
ATOM 968 N N . TYR A 1 129 ? 8.922 -29.094 -3.443 1 96.12 129 TYR A N 1
ATOM 969 C CA . TYR A 1 129 ? 8.75 -30.141 -4.438 1 96.12 129 TYR A CA 1
ATOM 970 C C . TYR A 1 129 ? 8.461 -29.562 -5.812 1 96.12 129 TYR A C 1
ATOM 972 O O . TYR A 1 129 ? 8.148 -28.375 -5.934 1 96.12 129 TYR A O 1
ATOM 980 N N . GLN A 1 130 ? 8.656 -30.328 -6.852 1 94.44 130 GLN A N 1
ATOM 981 C CA . GLN A 1 130 ? 8.289 -29.953 -8.211 1 94.44 130 GLN A CA 1
ATOM 982 C C . GLN A 1 130 ? 7.363 -30.984 -8.836 1 94.44 130 GLN A C 1
ATOM 984 O O . GLN A 1 130 ? 7.73 -32.156 -8.953 1 94.44 130 GLN A O 1
ATOM 989 N N . VAL A 1 131 ? 6.227 -30.547 -9.203 1 97 131 VAL A N 1
ATOM 990 C CA . VAL A 1 131 ? 5.27 -31.438 -9.852 1 97 131 VAL A CA 1
ATOM 991 C C . VAL A 1 131 ? 5.777 -31.812 -11.242 1 97 131 VAL A C 1
ATOM 993 O O . VAL A 1 131 ? 6.273 -30.969 -11.984 1 97 131 VAL A O 1
ATOM 996 N N . LEU A 1 132 ? 5.648 -33.062 -11.57 1 96.19 132 LEU A N 1
ATOM 997 C CA . LEU A 1 132 ? 6.148 -33.562 -12.836 1 96.19 132 LEU A CA 1
ATOM 998 C C . LEU A 1 132 ? 5.023 -33.688 -13.859 1 96.19 132 LEU A C 1
ATOM 1000 O O . LEU A 1 132 ? 3.848 -33.75 -13.492 1 96.19 132 LEU A O 1
ATOM 1004 N N . PRO A 1 133 ? 5.402 -33.625 -15.141 1 94.69 133 PRO A N 1
ATOM 1005 C CA . PRO A 1 133 ? 4.371 -33.812 -16.156 1 94.69 133 PRO A CA 1
ATOM 1006 C C . PRO A 1 133 ? 3.615 -35.125 -16.016 1 94.69 133 PRO A C 1
ATOM 1008 O O . PRO A 1 133 ? 4.207 -36.125 -15.656 1 94.69 133 PRO A O 1
ATOM 1011 N N . GLY A 1 134 ? 2.342 -35.031 -16.25 1 94.12 134 GLY A N 1
ATOM 1012 C CA . GLY A 1 134 ? 1.459 -36.188 -16.203 1 94.12 134 GLY A CA 1
ATOM 1013 C C . GLY A 1 134 ? 0.166 -36 -16.969 1 94.12 134 GLY A C 1
ATOM 1014 O O . GLY A 1 134 ? 0.175 -35.469 -18.078 1 94.12 134 GLY A O 1
ATOM 1015 N N . ARG A 1 135 ? -0.849 -36.531 -16.438 1 94.5 135 ARG A N 1
ATOM 1016 C CA . ARG A 1 135 ? -2.17 -36.406 -17.047 1 94.5 135 ARG A CA 1
ATOM 1017 C C . ARG A 1 135 ? -2.539 -34.969 -17.312 1 94.5 135 ARG A C 1
ATOM 1019 O O . ARG A 1 135 ? -2.336 -34.094 -16.453 1 94.5 135 ARG A O 1
ATOM 1026 N N . ARG A 1 136 ? -3.004 -34.688 -18.484 1 94.75 136 ARG A N 1
ATOM 1027 C CA . ARG A 1 136 ? -3.441 -33.344 -18.891 1 94.75 136 ARG A CA 1
ATOM 1028 C C . ARG A 1 136 ? -4.391 -33.438 -20.078 1 94.75 136 ARG A C 1
ATOM 1030 O O . ARG A 1 136 ? -4.402 -34.406 -20.812 1 94.75 136 ARG A O 1
ATOM 1037 N N . PRO A 1 137 ? -5.188 -32.438 -20.312 1 94.88 137 PRO A N 1
ATOM 1038 C CA . PRO A 1 137 ? -6.027 -32.438 -21.516 1 94.88 137 PRO A CA 1
ATOM 1039 C C . PRO A 1 137 ? -5.211 -32.406 -22.812 1 94.88 137 PRO A C 1
ATOM 1041 O O . PRO A 1 137 ? -4.074 -31.922 -22.812 1 94.88 137 PRO A O 1
ATOM 1044 N N . ASP A 1 138 ? -5.824 -32.844 -23.844 1 92.75 138 ASP A N 1
ATOM 1045 C CA . ASP A 1 138 ? -5.172 -32.812 -25.156 1 92.75 138 ASP A CA 1
ATOM 1046 C C . ASP A 1 138 ? -4.82 -31.391 -25.562 1 92.75 138 ASP A C 1
ATOM 1048 O O . ASP A 1 138 ? -5.648 -30.484 -25.453 1 92.75 138 ASP A O 1
ATOM 1052 N N . GLY A 1 139 ? -3.59 -31.234 -25.875 1 91.69 139 GLY A N 1
ATOM 1053 C CA . GLY A 1 139 ? -3.164 -29.953 -26.422 1 91.69 139 GLY A CA 1
ATOM 1054 C C . GLY A 1 139 ? -2.729 -28.969 -25.344 1 91.69 139 GLY A C 1
ATOM 1055 O O . GLY A 1 139 ? -2.23 -27.891 -25.656 1 91.69 139 GLY A O 1
ATOM 1056 N N . TYR A 1 140 ? -2.887 -29.359 -24.141 1 94.12 140 TYR A N 1
ATOM 1057 C CA . TYR A 1 140 ? -2.512 -28.453 -23.062 1 94.12 140 TYR A CA 1
ATOM 1058 C C . TYR A 1 140 ? -0.999 -28.281 -22.984 1 94.12 140 TYR A C 1
ATOM 1060 O O . TYR A 1 140 ? -0.258 -29.266 -23.016 1 94.12 140 TYR A O 1
ATOM 1068 N N . THR A 1 141 ? -0.509 -27 -22.906 1 93.56 141 THR A N 1
ATOM 1069 C CA . THR A 1 141 ? 0.878 -26.656 -22.625 1 93.56 141 THR A CA 1
ATOM 1070 C C . THR A 1 141 ? 0.962 -25.688 -21.438 1 93.56 141 THR A C 1
ATOM 1072 O O . THR A 1 141 ? 0.13 -24.797 -21.312 1 93.56 141 THR A O 1
ATOM 1075 N N . GLY A 1 142 ? 1.818 -25.953 -20.531 1 94.81 142 GLY A N 1
ATOM 1076 C CA . GLY A 1 142 ? 2.01 -25.094 -19.359 1 94.81 142 GLY A CA 1
ATOM 1077 C C . GLY A 1 142 ? 2.402 -25.875 -18.125 1 94.81 142 GLY A C 1
ATOM 1078 O O . GLY A 1 142 ? 3.006 -26.953 -18.219 1 94.81 142 GLY A O 1
ATOM 1079 N N . CYS A 1 143 ? 2.139 -25.359 -17.031 1 95.81 143 CYS A N 1
ATOM 1080 C CA . CYS A 1 143 ? 2.508 -25.953 -15.75 1 95.81 143 CYS A CA 1
ATOM 1081 C C . CYS A 1 143 ? 1.883 -27.328 -15.586 1 95.81 143 CYS A C 1
ATOM 1083 O O . CYS A 1 143 ? 0.674 -27.5 -15.758 1 95.81 143 CYS A O 1
ATOM 1085 N N . PRO A 1 144 ? 2.639 -28.312 -15.219 1 96.69 144 PRO A N 1
ATOM 1086 C CA . PRO A 1 144 ? 2.125 -29.688 -15.086 1 96.69 144 PRO A CA 1
ATOM 1087 C C . PRO A 1 144 ? 1.001 -29.781 -14.062 1 96.69 144 PRO A C 1
ATOM 1089 O O . PRO A 1 144 ? 0.035 -30.531 -14.273 1 96.69 144 PRO A O 1
ATOM 1092 N N . LEU A 1 145 ? 1.121 -29.078 -12.992 1 97.88 145 LEU A N 1
ATOM 1093 C CA . LEU A 1 145 ? 0.077 -29.125 -11.969 1 97.88 145 LEU A CA 1
ATOM 1094 C C . LEU A 1 145 ? -1.261 -28.672 -12.539 1 97.88 145 LEU A C 1
ATOM 1096 O O . LEU A 1 145 ? -2.287 -29.312 -12.328 1 97.88 145 LEU A O 1
ATOM 1100 N N . HIS A 1 146 ? -1.249 -27.578 -13.219 1 98.19 146 HIS A N 1
ATOM 1101 C CA . HIS A 1 146 ? -2.49 -27.078 -13.789 1 98.19 146 HIS A CA 1
ATOM 1102 C C . HIS A 1 146 ? -3.064 -28.047 -14.812 1 98.19 146 HIS A C 1
ATOM 1104 O O . HIS A 1 146 ? -4.281 -28.203 -14.906 1 98.19 146 HIS A O 1
ATOM 1110 N N . GLY A 1 147 ? -2.182 -28.641 -15.625 1 97.88 147 GLY A N 1
ATOM 1111 C CA . GLY A 1 147 ? -2.631 -29.656 -16.547 1 97.88 147 GLY A CA 1
ATOM 1112 C C . GLY A 1 147 ? -3.373 -30.797 -15.875 1 97.88 147 GLY A C 1
ATOM 1113 O O . GLY A 1 147 ? -4.441 -31.203 -16.344 1 97.88 147 GLY A O 1
ATOM 1114 N N . LEU A 1 148 ? -2.846 -31.266 -14.805 1 98.31 148 LEU A N 1
ATOM 1115 C CA . LEU A 1 148 ? -3.477 -32.344 -14.039 1 98.31 148 LEU A CA 1
ATOM 1116 C C . LEU A 1 148 ? -4.844 -31.906 -13.523 1 98.31 148 LEU A C 1
ATOM 1118 O O . LEU A 1 148 ? -5.824 -32.656 -13.641 1 98.31 148 LEU A O 1
ATOM 1122 N N . LEU A 1 149 ? -4.875 -30.719 -12.961 1 98.69 149 LEU A N 1
ATOM 1123 C CA . LEU A 1 149 ? -6.121 -30.234 -12.375 1 98.69 149 LEU A CA 1
ATOM 1124 C C . LEU A 1 149 ? -7.195 -30.062 -13.445 1 98.69 149 LEU A C 1
ATOM 1126 O O . LEU A 1 149 ? -8.367 -30.359 -13.203 1 98.69 149 LEU A O 1
ATOM 1130 N N . ARG A 1 150 ? -6.816 -29.609 -14.586 1 98.06 150 ARG A N 1
ATOM 1131 C CA . ARG A 1 150 ? -7.762 -29.5 -15.688 1 98.06 150 ARG A CA 1
ATOM 1132 C C . ARG A 1 150 ? -8.289 -30.875 -16.094 1 98.06 150 ARG A C 1
ATOM 1134 O O . ARG A 1 150 ? -9.477 -31.031 -16.406 1 98.06 150 ARG A O 1
ATOM 1141 N N . ALA A 1 151 ? -7.453 -31.812 -16.141 1 98.31 151 ALA A N 1
ATOM 1142 C CA . ALA A 1 151 ? -7.871 -33.156 -16.453 1 98.31 151 ALA A CA 1
ATOM 1143 C C . ALA A 1 151 ? -8.875 -33.688 -15.438 1 98.31 151 ALA A C 1
ATOM 1145 O O . ALA A 1 151 ? -9.859 -34.344 -15.797 1 98.31 151 ALA A O 1
ATOM 1146 N N . LEU A 1 152 ? -8.594 -33.438 -14.203 1 98.69 152 LEU A N 1
ATOM 1147 C CA . LEU A 1 152 ? -9.492 -33.875 -13.141 1 98.69 152 LEU A CA 1
ATOM 1148 C C . LEU A 1 152 ? -10.867 -33.25 -13.289 1 98.69 152 LEU A C 1
ATOM 1150 O O . LEU A 1 152 ? -11.883 -33.906 -13.078 1 98.69 152 LEU A O 1
ATOM 1154 N N . VAL A 1 153 ? -10.891 -31.938 -13.594 1 98.69 153 VAL A N 1
ATOM 1155 C CA . VAL A 1 153 ? -12.156 -31.234 -13.805 1 98.69 153 VAL A CA 1
ATOM 1156 C C . VAL A 1 153 ? -12.914 -31.891 -14.961 1 98.69 153 VAL A C 1
ATOM 1158 O O . VAL A 1 153 ? -14.109 -32.156 -14.844 1 98.69 153 VAL A O 1
ATOM 1161 N N . GLN A 1 154 ? -12.266 -32.188 -16.031 1 97.88 154 GLN A N 1
ATOM 1162 C CA . GLN A 1 154 ? -12.859 -32.781 -17.234 1 97.88 154 GLN A CA 1
ATOM 1163 C C . GLN A 1 154 ? -13.367 -34.188 -16.953 1 97.88 154 GLN A C 1
ATOM 1165 O O . GLN A 1 154 ? -14.477 -34.562 -17.359 1 97.88 154 GLN A O 1
ATOM 1170 N N . GLU A 1 155 ? -12.609 -34.969 -16.297 1 97.5 155 GLU A N 1
ATOM 1171 C CA . GLU A 1 155 ? -12.938 -36.375 -16.016 1 97.5 155 GLU A CA 1
ATOM 1172 C C . GLU A 1 155 ? -14.203 -36.469 -15.172 1 97.5 155 GLU A C 1
ATOM 1174 O O . GLU A 1 155 ? -14.938 -37.438 -15.281 1 97.5 155 GLU A O 1
ATOM 1179 N N . ARG A 1 156 ? -14.453 -35.531 -14.414 1 98.12 156 ARG A N 1
ATOM 1180 C CA . ARG A 1 156 ? -15.586 -35.531 -13.492 1 98.12 156 ARG A CA 1
ATOM 1181 C C . ARG A 1 156 ? -16.828 -34.938 -14.141 1 98.12 156 ARG A C 1
ATOM 1183 O O . ARG A 1 156 ? -17.891 -34.906 -13.539 1 98.12 156 ARG A O 1
ATOM 1190 N N . GLY A 1 157 ? -16.672 -34.406 -15.297 1 98.38 157 GLY A N 1
ATOM 1191 C CA . GLY A 1 157 ? -17.781 -33.781 -15.992 1 98.38 157 GLY A CA 1
ATOM 1192 C C . GLY A 1 157 ? -18.25 -32.5 -15.359 1 98.38 157 GLY A C 1
ATOM 1193 O O . GLY A 1 157 ? -19.422 -32.125 -15.461 1 98.38 157 GLY A O 1
ATOM 1194 N N . ILE A 1 158 ? -17.391 -31.844 -14.641 1 98.81 158 ILE A N 1
ATOM 1195 C CA . ILE A 1 158 ? -17.734 -30.562 -14.039 1 98.81 158 ILE A CA 1
ATOM 1196 C C . ILE A 1 158 ? -17.922 -29.516 -15.141 1 98.81 158 ILE A C 1
ATOM 1198 O O . ILE A 1 158 ? -17.078 -29.359 -16.016 1 98.81 158 ILE A O 1
ATOM 1202 N N . GLU A 1 159 ? -19 -28.828 -15.125 1 98.75 159 GLU A N 1
ATOM 1203 C CA . GLU A 1 159 ? -19.297 -27.828 -16.141 1 98.75 159 GLU A CA 1
ATOM 1204 C C . GLU A 1 159 ? -18.406 -26.594 -15.977 1 98.75 159 GLU A C 1
ATOM 1206 O O . GLU A 1 159 ? -18.344 -26.016 -14.891 1 98.75 159 GLU A O 1
ATOM 1211 N N . VAL A 1 160 ? -17.75 -26.281 -17.031 1 98.62 160 VAL A N 1
ATOM 1212 C CA . VAL A 1 160 ? -16.984 -25.047 -17.109 1 98.62 160 VAL A CA 1
ATOM 1213 C C . VAL A 1 160 ? -17.531 -24.172 -18.234 1 98.62 160 VAL A C 1
ATOM 1215 O O . VAL A 1 160 ? -17.594 -24.594 -19.391 1 98.62 160 VAL A O 1
ATOM 1218 N N . ARG A 1 161 ? -17.922 -23.016 -17.891 1 97.94 161 ARG A N 1
ATOM 1219 C CA . ARG A 1 161 ? -18.359 -22.047 -18.891 1 97.94 161 ARG A CA 1
ATOM 1220 C C . ARG A 1 161 ? -17.266 -21 -19.141 1 97.94 161 ARG A C 1
ATOM 1222 O O . ARG A 1 161 ? -17.047 -20.125 -18.297 1 97.94 161 ARG A O 1
ATOM 1229 N N . PHE A 1 162 ? -16.641 -21.109 -20.266 1 97.19 162 PHE A N 1
ATOM 1230 C CA . PHE A 1 162 ? -15.594 -20.188 -20.688 1 97.19 162 PHE A CA 1
ATOM 1231 C C . PHE A 1 162 ? -16.203 -18.953 -21.344 1 97.19 162 PHE A C 1
ATOM 1233 O O . PHE A 1 162 ? -17.328 -19 -21.844 1 97.19 162 PHE A O 1
ATOM 1240 N N . GLY A 1 163 ? -15.477 -17.812 -21.266 1 96.88 163 GLY A N 1
ATOM 1241 C CA . GLY A 1 163 ? -15.961 -16.578 -21.859 1 96.88 163 GLY A CA 1
ATOM 1242 C C . GLY A 1 163 ? -17.094 -15.938 -21.078 1 96.88 163 GLY A C 1
ATOM 1243 O O . GLY A 1 163 ? -17.891 -15.188 -21.641 1 96.88 163 GLY A O 1
ATOM 1244 N N . VAL A 1 164 ? -17.266 -16.328 -19.859 1 97.5 164 VAL A N 1
ATOM 1245 C CA . VAL A 1 164 ? -18.328 -15.812 -19 1 97.5 164 VAL A CA 1
ATOM 1246 C C . VAL A 1 164 ? -17.719 -15.125 -17.781 1 97.5 164 VAL A C 1
ATOM 1248 O O . VAL A 1 164 ? -17.141 -15.781 -16.906 1 97.5 164 VAL A O 1
ATOM 1251 N N . ARG A 1 165 ? -17.875 -13.82 -17.75 1 97.06 165 ARG A N 1
ATOM 1252 C CA . ARG A 1 165 ? -17.312 -13.023 -16.672 1 97.06 165 ARG A CA 1
ATOM 1253 C C . ARG A 1 165 ? -18.328 -12.812 -15.555 1 97.06 165 ARG A C 1
ATOM 1255 O O . ARG A 1 165 ? -19.438 -12.336 -15.805 1 97.06 165 ARG A O 1
ATOM 1262 N N . ALA A 1 166 ? -17.938 -13.273 -14.297 1 97.5 166 ALA A N 1
ATOM 1263 C CA . ALA A 1 166 ? -18.734 -12.867 -13.133 1 97.5 166 ALA A CA 1
ATOM 1264 C C . ALA A 1 166 ? -18.516 -11.398 -12.805 1 97.5 166 ALA A C 1
ATOM 1266 O O . ALA A 1 166 ? -17.375 -10.93 -12.758 1 97.5 166 ALA A O 1
ATOM 1267 N N . THR A 1 167 ? -19.609 -10.656 -12.539 1 95.5 167 THR A N 1
ATOM 1268 C CA . THR A 1 167 ? -19.453 -9.211 -12.398 1 95.5 167 THR A CA 1
ATOM 1269 C C . THR A 1 167 ? -19.953 -8.742 -11.039 1 95.5 167 THR A C 1
ATOM 1271 O O . THR A 1 167 ? -19.625 -7.641 -10.602 1 95.5 167 THR A O 1
ATOM 1274 N N . ALA A 1 168 ? -20.797 -9.609 -10.414 1 95.38 168 ALA A N 1
ATOM 1275 C CA . ALA A 1 168 ? -21.328 -9.195 -9.125 1 95.38 168 ALA A CA 1
ATOM 1276 C C . ALA A 1 168 ? -21.781 -10.406 -8.305 1 95.38 168 ALA A C 1
ATOM 1278 O O . ALA A 1 168 ? -22.219 -11.414 -8.867 1 95.38 168 ALA A O 1
ATOM 1279 N N . LEU A 1 169 ? -21.656 -10.281 -7.012 1 96.69 169 LEU A N 1
ATOM 1280 C CA . LEU A 1 169 ? -22.297 -11.211 -6.086 1 96.69 169 LEU A CA 1
ATOM 1281 C C . LEU A 1 169 ? -23.703 -10.75 -5.738 1 96.69 169 LEU A C 1
ATOM 1283 O O . LEU A 1 169 ? -23.938 -9.555 -5.531 1 96.69 169 LEU A O 1
ATOM 1287 N N . LEU A 1 170 ? -24.609 -11.633 -5.809 1 94.81 170 LEU A N 1
ATOM 1288 C CA . LEU A 1 170 ? -25.984 -11.344 -5.445 1 94.81 170 LEU A CA 1
ATOM 1289 C C . LEU A 1 170 ? -26.266 -11.734 -3.998 1 94.81 170 LEU A C 1
ATOM 1291 O O . LEU A 1 170 ? -25.922 -12.836 -3.572 1 94.81 170 LEU A O 1
ATOM 1295 N N . THR A 1 171 ? -26.781 -10.82 -3.215 1 92.56 171 THR A N 1
ATOM 1296 C CA . THR A 1 171 ? -27.016 -11.062 -1.793 1 92.56 171 THR A CA 1
ATOM 1297 C C . THR A 1 171 ? -28.5 -10.969 -1.456 1 92.56 171 THR A C 1
ATOM 1299 O O . THR A 1 171 ? -29.266 -10.359 -2.195 1 92.56 171 THR A O 1
ATOM 1302 N N . ASP A 1 172 ? -28.906 -11.641 -0.39 1 90.88 172 ASP A N 1
ATOM 1303 C CA . ASP A 1 172 ? -30.266 -11.461 0.133 1 90.88 172 ASP A CA 1
ATOM 1304 C C . ASP A 1 172 ? -30.328 -10.273 1.089 1 90.88 172 ASP A C 1
ATOM 1306 O O . ASP A 1 172 ? -29.406 -9.461 1.145 1 90.88 172 ASP A O 1
ATOM 1310 N N . GLU A 1 173 ? -31.375 -10.156 1.777 1 81.25 173 GLU A N 1
ATOM 1311 C CA . GLU A 1 173 ? -31.625 -8.992 2.629 1 81.25 173 GLU A CA 1
ATOM 1312 C C . GLU A 1 173 ? -30.672 -8.969 3.824 1 81.25 173 GLU A C 1
ATOM 1314 O O . GLU A 1 173 ? -30.375 -7.906 4.371 1 81.25 173 GLU A O 1
ATOM 1319 N N . ASP A 1 174 ? -30.172 -10.125 4.16 1 83.94 174 ASP A N 1
ATOM 1320 C CA . ASP A 1 174 ? -29.281 -10.227 5.32 1 83.94 174 ASP A CA 1
ATOM 1321 C C . ASP A 1 174 ? -27.812 -10.125 4.906 1 83.94 174 ASP A C 1
ATOM 1323 O O . ASP A 1 174 ? -26.922 -10.188 5.754 1 83.94 174 ASP A O 1
ATOM 1327 N N . GLY A 1 175 ? -27.562 -9.977 3.623 1 88 175 GLY A N 1
ATOM 1328 C CA . GLY A 1 175 ? -26.203 -9.828 3.137 1 88 175 GLY A CA 1
ATOM 1329 C C . GLY A 1 175 ? -25.547 -11.148 2.795 1 88 175 GLY A C 1
ATOM 1330 O O . GLY A 1 175 ? -24.359 -11.188 2.455 1 88 175 GLY A O 1
ATOM 1331 N N . ALA A 1 176 ? -26.375 -12.219 2.912 1 94.12 176 ALA A N 1
ATOM 1332 C CA . ALA A 1 176 ? -25.844 -13.539 2.555 1 94.12 176 ALA A CA 1
ATOM 1333 C C . ALA A 1 176 ? -25.734 -13.688 1.04 1 94.12 176 ALA A C 1
ATOM 1335 O O . ALA A 1 176 ? -26.625 -13.258 0.302 1 94.12 176 ALA A O 1
ATOM 1336 N N . VAL A 1 177 ? -24.688 -14.234 0.594 1 96.81 177 VAL A N 1
ATOM 1337 C CA . VAL A 1 177 ? -24.5 -14.445 -0.838 1 96.81 177 VAL A CA 1
ATOM 1338 C C . VAL A 1 177 ? -25.375 -15.602 -1.315 1 96.81 177 VAL A C 1
ATOM 1340 O O . VAL A 1 177 ? -25.25 -16.719 -0.816 1 96.81 177 VAL A O 1
ATOM 1343 N N . ILE A 1 178 ? -26.203 -15.312 -2.367 1 96.88 178 ILE A N 1
ATOM 1344 C CA . ILE A 1 178 ? -27.156 -16.328 -2.811 1 96.88 178 ILE A CA 1
ATOM 1345 C C . ILE A 1 178 ? -27 -16.562 -4.309 1 96.88 178 ILE A C 1
ATOM 1347 O O . ILE A 1 178 ? -27.734 -17.359 -4.902 1 96.88 178 ILE A O 1
ATOM 1351 N N . GLY A 1 179 ? -26.031 -15.875 -4.902 1 97.31 179 GLY A N 1
ATOM 1352 C CA . GLY A 1 179 ? -25.828 -16.078 -6.324 1 97.31 179 GLY A CA 1
ATOM 1353 C C . GLY A 1 179 ? -24.781 -15.148 -6.918 1 97.31 179 GLY A C 1
ATOM 1354 O O . GLY A 1 179 ? -24.094 -14.438 -6.184 1 97.31 179 GLY A O 1
ATOM 1355 N N . VAL A 1 180 ? -24.641 -15.242 -8.273 1 97.75 180 VAL A N 1
ATOM 1356 C CA . VAL A 1 180 ? -23.672 -14.438 -9.016 1 97.75 180 VAL A CA 1
ATOM 1357 C C . VAL A 1 180 ? -24.312 -13.914 -10.297 1 97.75 180 VAL A C 1
ATOM 1359 O O . VAL A 1 180 ? -25.109 -14.617 -10.93 1 97.75 180 VAL A O 1
ATOM 1362 N N . ARG A 1 181 ? -24.062 -12.664 -10.578 1 96.69 181 ARG A N 1
ATOM 1363 C CA . ARG A 1 181 ? -24.359 -12.141 -11.906 1 96.69 181 ARG A CA 1
ATOM 1364 C C . ARG A 1 181 ? -23.203 -12.406 -12.867 1 96.69 181 ARG A C 1
ATOM 1366 O O . ARG A 1 181 ? -22.047 -12.102 -12.562 1 96.69 181 ARG A O 1
ATOM 1373 N N . ALA A 1 182 ? -23.484 -13.016 -13.93 1 96.5 182 ALA A N 1
ATOM 1374 C CA . ALA A 1 182 ? -22.469 -13.375 -14.922 1 96.5 182 ALA A CA 1
ATOM 1375 C C . ALA A 1 182 ? -22.812 -12.789 -16.297 1 96.5 182 ALA A C 1
ATOM 1377 O O . ALA A 1 182 ? -23.984 -12.672 -16.656 1 96.5 182 ALA A O 1
ATOM 1378 N N . GLU A 1 183 ? -21.812 -12.375 -16.984 1 95.25 183 GLU A N 1
ATOM 1379 C CA . GLU A 1 183 ? -21.969 -11.789 -18.312 1 95.25 183 GLU A CA 1
ATOM 1380 C C . GLU A 1 183 ? -21.266 -12.633 -19.359 1 95.25 183 GLU A C 1
ATOM 1382 O O . GLU A 1 183 ? -20.047 -12.578 -19.5 1 95.25 183 GLU A O 1
ATOM 1387 N N . PRO A 1 184 ? -22.109 -13.312 -20.094 1 89.25 184 PRO A N 1
ATOM 1388 C CA . PRO A 1 184 ? -21.516 -14.008 -21.234 1 89.25 184 PRO A CA 1
ATOM 1389 C C . PRO A 1 184 ? -21.047 -13.047 -22.328 1 89.25 184 PRO A C 1
ATOM 1391 O O . PRO A 1 184 ? -21.562 -11.93 -22.438 1 89.25 184 PRO A O 1
ATOM 1394 N N . GLY A 1 185 ? -19.875 -13.383 -22.969 1 81.5 185 GLY A N 1
ATOM 1395 C CA . GLY A 1 185 ? -19.359 -12.555 -24.047 1 81.5 185 GLY A CA 1
ATOM 1396 C C . GLY A 1 185 ? -20.422 -12.094 -25.016 1 81.5 185 GLY A C 1
ATOM 1397 O O . GLY A 1 185 ? -20.391 -10.953 -25.484 1 81.5 185 GLY A O 1
ATOM 1398 N N . CYS A 1 186 ? -21.312 -12.969 -25.328 1 82.44 186 CYS A N 1
ATOM 1399 C CA . CYS A 1 186 ? -22.438 -12.641 -26.203 1 82.44 186 CYS A CA 1
ATOM 1400 C C . CYS A 1 186 ? -23.766 -12.898 -25.5 1 82.44 186 CYS A C 1
ATOM 1402 O O . CYS A 1 186 ? -23.906 -13.883 -24.781 1 82.44 186 CYS A O 1
ATOM 1404 N N . GLY A 1 187 ? -24.641 -11.93 -25.344 1 86.44 187 GLY A N 1
ATOM 1405 C CA . GLY A 1 187 ? -25.953 -12.086 -24.75 1 86.44 187 GLY A CA 1
ATOM 1406 C C . GLY A 1 187 ? -26.156 -11.242 -23.516 1 86.44 187 GLY A C 1
ATOM 1407 O O . GLY A 1 187 ? -25.25 -10.523 -23.094 1 86.44 187 GLY A O 1
ATOM 1408 N N . PRO A 1 188 ? -27.297 -11.414 -22.953 1 91.94 188 PRO A N 1
ATOM 1409 C CA . PRO A 1 188 ? -27.609 -10.633 -21.766 1 91.94 188 PRO A CA 1
ATOM 1410 C C . PRO A 1 188 ? -27.016 -11.234 -20.484 1 91.94 188 PRO A C 1
ATOM 1412 O O . PRO A 1 188 ? -26.734 -12.43 -20.453 1 91.94 188 PRO A O 1
ATOM 1415 N N . PRO A 1 189 ? -26.859 -10.477 -19.469 1 93.88 189 PRO A N 1
ATOM 1416 C CA . PRO A 1 189 ? -26.406 -11.008 -18.172 1 93.88 189 PRO A CA 1
ATOM 1417 C C . PRO A 1 189 ? -27.328 -12.094 -17.625 1 93.88 189 PRO A C 1
ATOM 1419 O O . PRO A 1 189 ? -28.531 -12.055 -17.844 1 93.88 189 PRO A O 1
ATOM 1422 N N . VAL A 1 190 ? -26.719 -13 -16.969 1 95.25 190 VAL A N 1
ATOM 1423 C CA . VAL A 1 190 ? -27.469 -14.094 -16.359 1 95.25 190 VAL A CA 1
ATOM 1424 C C . VAL A 1 190 ? -27.281 -14.078 -14.852 1 95.25 190 VAL A C 1
ATOM 1426 O O . VAL A 1 190 ? -26.188 -13.797 -14.352 1 95.25 190 VAL A O 1
ATOM 1429 N N . ARG A 1 191 ? -28.406 -14.398 -14.141 1 96.56 191 ARG A N 1
ATOM 1430 C CA . ARG A 1 191 ? -28.375 -14.539 -12.688 1 96.56 191 ARG A CA 1
ATOM 1431 C C . ARG A 1 191 ? -28.375 -16.016 -12.281 1 96.56 191 ARG A C 1
ATOM 1433 O O . ARG A 1 191 ? -29.359 -16.719 -12.492 1 96.56 191 ARG A O 1
ATOM 1440 N N . ILE A 1 192 ? -27.25 -16.391 -11.68 1 97.62 192 ILE A N 1
ATOM 1441 C CA . ILE A 1 192 ? -27.094 -17.781 -11.273 1 97.62 192 ILE A CA 1
ATOM 1442 C C . ILE A 1 192 ? -27.219 -17.891 -9.75 1 97.62 192 ILE A C 1
ATOM 1444 O O . ILE A 1 192 ? -26.375 -17.359 -9.016 1 97.62 192 ILE A O 1
ATOM 1448 N N . GLY A 1 193 ? -28.234 -18.594 -9.312 1 97.56 193 GLY A N 1
ATOM 1449 C CA . GLY A 1 193 ? -28.406 -18.844 -7.891 1 97.56 193 GLY A CA 1
ATOM 1450 C C . GLY A 1 193 ? -27.578 -20.016 -7.391 1 97.56 193 GLY A C 1
ATOM 1451 O O . GLY A 1 193 ? -27.203 -20.891 -8.172 1 97.56 193 GLY A O 1
ATOM 1452 N N . VAL A 1 194 ? -27.203 -19.984 -6.109 1 98.25 194 VAL A N 1
ATOM 1453 C CA . VAL A 1 194 ? -26.469 -21.078 -5.508 1 98.25 194 VAL A CA 1
ATOM 1454 C C . VAL A 1 194 ? -27.219 -21.625 -4.297 1 98.25 194 VAL A C 1
ATOM 1456 O O . VAL A 1 194 ? -27.812 -20.859 -3.539 1 98.25 194 VAL A O 1
ATOM 1459 N N . ARG A 1 195 ? -27.25 -22.953 -4.105 1 98 195 ARG A N 1
ATOM 1460 C CA . ARG A 1 195 ? -27.906 -23.594 -2.975 1 98 195 ARG A CA 1
ATOM 1461 C C . ARG A 1 195 ? -26.953 -23.719 -1.792 1 98 195 ARG A C 1
ATOM 1463 O O . ARG A 1 195 ? -27.391 -23.922 -0.656 1 98 195 ARG A O 1
ATOM 1470 N N . ARG A 1 196 ? -25.641 -23.625 -2.088 1 98.31 196 ARG A N 1
ATOM 1471 C CA . ARG A 1 196 ? -24.656 -23.828 -1.026 1 98.31 196 ARG A CA 1
ATOM 1472 C C . ARG A 1 196 ? -23.734 -22.625 -0.905 1 98.31 196 ARG A C 1
ATOM 1474 O O . ARG A 1 196 ? -23.562 -22.078 0.184 1 98.31 196 ARG A O 1
ATOM 1481 N N . GLY A 1 197 ? -23.094 -22.172 -2.029 1 98.56 197 GLY A N 1
ATOM 1482 C CA . GLY A 1 197 ? -22.266 -20.969 -1.892 1 98.56 197 GLY A CA 1
ATOM 1483 C C . GLY A 1 197 ? -21.453 -20.672 -3.129 1 98.56 197 GLY A C 1
ATOM 1484 O O . GLY A 1 197 ? -21.594 -21.328 -4.16 1 98.56 197 GLY A O 1
ATOM 1485 N N . VAL A 1 198 ? -20.641 -19.594 -3.008 1 98.88 198 VAL A N 1
ATOM 1486 C CA . VAL A 1 198 ? -19.766 -19.125 -4.074 1 98.88 198 VAL A CA 1
ATOM 1487 C C . VAL A 1 198 ? -18.312 -19.172 -3.613 1 98.88 198 VAL A C 1
ATOM 1489 O O . VAL A 1 198 ? -18 -18.812 -2.475 1 98.88 198 VAL A O 1
ATOM 1492 N N . VAL A 1 199 ? -17.375 -19.656 -4.453 1 98.94 199 VAL A N 1
ATOM 1493 C CA . VAL A 1 199 ? -15.945 -19.609 -4.203 1 98.94 199 VAL A CA 1
ATOM 1494 C C . VAL A 1 199 ? -15.281 -18.609 -5.148 1 98.94 199 VAL A C 1
ATOM 1496 O O . VAL A 1 199 ? -15.32 -18.781 -6.367 1 98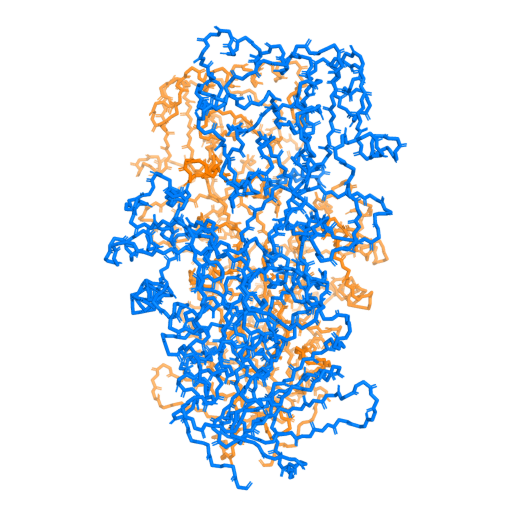.94 199 VAL A O 1
ATOM 1499 N N . LEU A 1 200 ? -14.68 -17.578 -4.586 1 98.88 200 LEU A N 1
ATOM 1500 C CA . LEU A 1 200 ? -13.875 -16.641 -5.359 1 98.88 200 LEU A CA 1
ATOM 1501 C C . LEU A 1 200 ? -12.469 -17.172 -5.582 1 98.88 200 LEU A C 1
ATOM 1503 O O . LEU A 1 200 ? -11.688 -17.297 -4.637 1 98.88 200 LEU A O 1
ATOM 1507 N N . ALA A 1 201 ? -12.125 -17.531 -6.727 1 98.81 201 ALA A N 1
ATOM 1508 C CA . ALA A 1 201 ? -10.797 -17.969 -7.152 1 98.81 201 ALA A CA 1
ATOM 1509 C C . ALA A 1 201 ? -10.359 -17.25 -8.43 1 98.81 201 ALA A C 1
ATOM 1511 O O . ALA A 1 201 ? -9.93 -17.891 -9.391 1 98.81 201 ALA A O 1
ATOM 1512 N N . THR A 1 202 ? -10.422 -15.922 -8.406 1 98.31 202 THR A N 1
ATOM 1513 C CA . THR A 1 202 ? -10.352 -15.102 -9.609 1 98.31 202 THR A CA 1
ATOM 1514 C C . THR A 1 202 ? -8.938 -14.57 -9.82 1 98.31 202 THR A C 1
ATOM 1516 O O . THR A 1 202 ? -8.68 -13.836 -10.773 1 98.31 202 THR A O 1
ATOM 1519 N N . GLY A 1 203 ? -8.008 -14.922 -8.914 1 97.75 203 GLY A N 1
ATOM 1520 C CA . GLY A 1 203 ? -6.676 -14.336 -9.016 1 97.75 203 GLY A CA 1
ATOM 1521 C C . GLY A 1 203 ? -6.621 -12.898 -8.539 1 97.75 203 GLY A C 1
ATOM 1522 O O . GLY A 1 203 ? -7.605 -12.375 -8.016 1 97.75 203 GLY A O 1
ATOM 1523 N N . GLY A 1 204 ? -5.457 -12.312 -8.664 1 97.56 204 GLY A N 1
ATOM 1524 C CA . GLY A 1 204 ? -5.215 -11.008 -8.086 1 97.56 204 GLY A CA 1
ATOM 1525 C C . GLY A 1 204 ? -5.551 -9.867 -9.031 1 97.56 204 GLY A C 1
ATOM 1526 O O . GLY A 1 204 ? -6.586 -9.891 -9.703 1 97.56 204 GLY A O 1
ATOM 1527 N N . PHE A 1 205 ? -4.754 -8.781 -8.953 1 97.62 205 PHE A N 1
ATOM 1528 C CA . PHE A 1 205 ? -5.047 -7.566 -9.711 1 97.62 205 PHE A CA 1
ATOM 1529 C C . PHE A 1 205 ? -3.812 -7.078 -10.453 1 97.62 205 PHE A C 1
ATOM 1531 O O . PHE A 1 205 ? -3.682 -5.887 -10.742 1 97.62 205 PHE A O 1
ATOM 1538 N N . GLU A 1 206 ? -2.877 -7.988 -10.758 1 97.06 206 GLU A N 1
ATOM 1539 C CA . GLU A 1 206 ? -1.597 -7.637 -11.367 1 97.06 206 GLU A CA 1
ATOM 1540 C C . GLU A 1 206 ? -1.787 -7.082 -12.773 1 97.06 206 GLU A C 1
ATOM 1542 O O . GLU A 1 206 ? -0.873 -6.477 -13.336 1 97.06 206 GLU A O 1
ATOM 1547 N N . ALA A 1 207 ? -2.977 -7.289 -13.398 1 96.75 207 ALA A N 1
ATOM 1548 C CA . ALA A 1 207 ? -3.223 -6.762 -14.734 1 96.75 207 ALA A CA 1
ATOM 1549 C C . ALA A 1 207 ? -4.105 -5.52 -14.68 1 96.75 207 ALA A C 1
ATOM 1551 O O . ALA A 1 207 ? -4.617 -5.066 -15.711 1 96.75 207 ALA A O 1
ATOM 1552 N N . ASP A 1 208 ? -4.348 -4.957 -13.539 1 96.12 208 ASP A N 1
ATOM 1553 C CA . ASP A 1 208 ? -5.09 -3.715 -13.352 1 96.12 208 ASP A CA 1
ATOM 1554 C C . ASP A 1 208 ? -4.168 -2.584 -12.914 1 96.12 208 ASP A C 1
ATOM 1556 O O . ASP A 1 208 ? -3.85 -2.461 -11.727 1 96.12 208 ASP A O 1
ATOM 1560 N N . ASP A 1 209 ? -3.801 -1.699 -13.82 1 94.62 209 ASP A N 1
ATOM 1561 C CA . ASP A 1 209 ? -2.816 -0.658 -13.547 1 94.62 209 ASP A CA 1
ATOM 1562 C C . ASP A 1 209 ? -3.328 0.319 -12.492 1 94.62 209 ASP A C 1
ATOM 1564 O O . ASP A 1 209 ? -2.557 0.807 -11.664 1 94.62 209 ASP A O 1
ATOM 1568 N N . ALA A 1 210 ? -4.617 0.597 -12.531 1 93.5 210 ALA A N 1
ATOM 1569 C CA . ALA A 1 210 ? -5.188 1.512 -11.547 1 93.5 210 ALA A CA 1
ATOM 1570 C C . ALA A 1 210 ? -5.094 0.93 -10.141 1 93.5 210 ALA A C 1
ATOM 1572 O O . ALA A 1 210 ? -4.691 1.62 -9.203 1 93.5 210 ALA A O 1
ATOM 1573 N N . MET A 1 211 ? -5.457 -0.354 -9.992 1 95.25 211 MET A N 1
ATOM 1574 C CA . MET A 1 211 ? -5.383 -0.983 -8.68 1 95.25 211 MET A CA 1
ATOM 1575 C C . MET A 1 211 ? -3.939 -1.087 -8.203 1 95.25 211 MET A C 1
ATOM 1577 O O . MET A 1 211 ? -3.656 -0.891 -7.02 1 95.25 211 MET A O 1
ATOM 1581 N N . LYS A 1 212 ? -3.016 -1.392 -9.102 1 96.25 212 LYS A N 1
ATOM 1582 C CA . LYS A 1 212 ? -1.607 -1.445 -8.719 1 96.25 212 LYS A CA 1
ATOM 1583 C C . LYS A 1 212 ? -1.143 -0.108 -8.148 1 96.25 212 LYS A C 1
ATOM 1585 O O . LYS A 1 212 ? -0.49 -0.067 -7.102 1 96.25 212 LYS A O 1
ATOM 1590 N N . THR A 1 213 ? -1.51 0.941 -8.781 1 94.25 213 THR A N 1
ATOM 1591 C CA . THR A 1 213 ? -1.107 2.275 -8.359 1 94.25 213 THR A CA 1
ATOM 1592 C C . THR A 1 213 ? -1.71 2.609 -6.992 1 94.25 213 THR A C 1
ATOM 1594 O O . THR A 1 213 ? -1.063 3.252 -6.164 1 94.25 213 THR A O 1
ATOM 1597 N N . GLN A 1 214 ? -2.883 2.104 -6.746 1 93.88 214 GLN A N 1
ATOM 1598 C CA . GLN A 1 214 ? -3.609 2.469 -5.535 1 93.88 214 GLN A CA 1
ATOM 1599 C C . GLN A 1 214 ? -3.148 1.634 -4.344 1 93.88 214 GLN A C 1
ATOM 1601 O O . GLN A 1 214 ? -3.295 2.051 -3.193 1 93.88 214 GLN A O 1
ATOM 1606 N N . TYR A 1 215 ? -2.527 0.482 -4.621 1 95.62 215 TYR A N 1
ATOM 1607 C CA . TYR A 1 215 ? -2.322 -0.403 -3.48 1 95.62 215 TYR A CA 1
ATOM 1608 C C . TYR A 1 215 ? -0.851 -0.773 -3.336 1 95.62 215 TYR A C 1
ATOM 1610 O O . TYR A 1 215 ? -0.351 -0.929 -2.219 1 95.62 215 TYR A O 1
ATOM 1618 N N . LEU A 1 216 ? -0.123 -0.898 -4.379 1 96.5 216 LEU A N 1
ATOM 1619 C CA . LEU A 1 216 ? 1.265 -1.337 -4.281 1 96.5 216 LEU A CA 1
ATOM 1620 C C . LEU A 1 216 ? 2.176 -0.177 -3.896 1 96.5 216 LEU A C 1
ATOM 1622 O O . LEU A 1 216 ? 1.877 0.98 -4.199 1 96.5 216 LEU A O 1
ATOM 1626 N N . PRO A 1 217 ? 3.287 -0.448 -3.281 1 93.81 217 PRO A N 1
ATOM 1627 C CA . PRO A 1 217 ? 4.148 0.603 -2.732 1 93.81 217 PRO A CA 1
ATOM 1628 C C . PRO A 1 217 ? 5.039 1.25 -3.793 1 93.81 217 PRO A C 1
ATOM 1630 O O . PRO A 1 217 ? 5.738 2.225 -3.504 1 93.81 217 PRO A O 1
ATOM 1633 N N . ALA A 1 218 ? 5.016 0.72 -5.016 1 91.38 218 ALA A N 1
ATOM 1634 C CA . ALA A 1 218 ? 5.875 1.289 -6.051 1 91.38 218 ALA A CA 1
ATOM 1635 C C . ALA A 1 218 ? 5.211 1.203 -7.422 1 91.38 218 ALA A C 1
ATOM 1637 O O . ALA A 1 218 ? 4.379 0.325 -7.664 1 91.38 218 ALA A O 1
ATOM 1638 N N . THR A 1 219 ? 5.59 2.125 -8.242 1 90.25 219 THR A N 1
ATOM 1639 C CA . THR A 1 219 ? 5.27 2.117 -9.664 1 90.25 219 THR A CA 1
ATOM 1640 C C . THR A 1 219 ? 6.48 2.521 -10.5 1 90.25 219 THR A C 1
ATOM 1642 O O . THR A 1 219 ? 7.27 3.371 -10.078 1 90.25 219 THR A O 1
ATOM 1645 N N . PRO A 1 220 ? 6.719 1.826 -11.57 1 92.62 220 PRO A N 1
ATOM 1646 C CA . PRO A 1 220 ? 5.93 0.723 -12.125 1 92.62 220 PRO A CA 1
ATOM 1647 C C . PRO A 1 220 ? 6.309 -0.631 -11.531 1 92.62 220 PRO A C 1
ATOM 1649 O O . PRO A 1 220 ? 7.422 -0.798 -11.023 1 92.62 220 PRO A O 1
ATOM 1652 N N . VAL A 1 221 ? 5.395 -1.52 -11.547 1 95.5 221 VAL A N 1
ATOM 1653 C CA . VAL A 1 221 ? 5.59 -2.926 -11.211 1 95.5 221 VAL A CA 1
ATOM 1654 C C . VAL A 1 221 ? 5.086 -3.807 -12.352 1 95.5 221 VAL A C 1
ATOM 1656 O O . VAL A 1 221 ? 3.967 -3.627 -12.836 1 95.5 221 VAL A O 1
ATOM 1659 N N . HIS A 1 222 ? 5.949 -4.758 -12.836 1 96.19 222 HIS A N 1
ATOM 1660 C CA . HIS A 1 222 ? 5.586 -5.609 -13.961 1 96.19 222 HIS A CA 1
ATOM 1661 C C . HIS A 1 222 ? 5.527 -7.074 -13.547 1 96.19 222 HIS A C 1
ATOM 1663 O O . HIS A 1 222 ? 6.383 -7.547 -12.797 1 96.19 222 HIS A O 1
ATOM 1669 N N . PHE A 1 223 ? 4.523 -7.773 -14.055 1 96.31 223 PHE A N 1
ATOM 1670 C CA . PHE A 1 223 ? 4.324 -9.164 -13.664 1 96.31 223 PHE A CA 1
ATOM 1671 C C . PHE A 1 223 ? 4.461 -10.094 -14.859 1 96.31 223 PHE A C 1
ATOM 1673 O O . PHE A 1 223 ? 4.184 -9.695 -15.992 1 96.31 223 PHE A O 1
ATOM 1680 N N . TYR A 1 224 ? 4.922 -11.297 -14.625 1 94.38 224 TYR A N 1
ATOM 1681 C CA . TYR A 1 224 ? 5.211 -12.203 -15.734 1 94.38 224 TYR A CA 1
ATOM 1682 C C . TYR A 1 224 ? 4.156 -13.305 -15.828 1 94.38 224 TYR A C 1
ATOM 1684 O O . TYR A 1 224 ? 4.445 -14.406 -16.281 1 94.38 224 TYR A O 1
ATOM 1692 N N . GLY A 1 225 ? 2.938 -13 -15.352 1 91.88 225 GLY A N 1
ATOM 1693 C CA . GLY A 1 225 ? 1.801 -13.906 -15.438 1 91.88 225 GLY A CA 1
ATOM 1694 C C . GLY A 1 225 ? 0.698 -13.391 -16.344 1 91.88 225 GLY A C 1
ATOM 1695 O O . GLY A 1 225 ? 0.961 -12.656 -17.297 1 91.88 225 GLY A O 1
ATOM 1696 N N . THR A 1 226 ? -0.501 -13.828 -16.094 1 94.5 226 THR A N 1
ATOM 1697 C CA . THR A 1 226 ? -1.65 -13.586 -16.969 1 94.5 226 THR A CA 1
ATOM 1698 C C . THR A 1 226 ? -1.988 -12.094 -17.016 1 94.5 226 THR A C 1
ATOM 1700 O O . THR A 1 226 ? -1.795 -11.375 -16.031 1 94.5 226 THR A O 1
ATOM 1703 N N . ARG A 1 227 ? -2.467 -11.688 -18.141 1 93.5 227 ARG A N 1
ATOM 1704 C CA . ARG A 1 227 ? -2.965 -10.32 -18.297 1 93.5 227 ARG A CA 1
ATOM 1705 C C . ARG A 1 227 ? -4.449 -10.242 -17.953 1 93.5 227 ARG A C 1
ATOM 1707 O O . ARG A 1 227 ? -5.066 -9.188 -18.109 1 93.5 227 ARG A O 1
ATOM 1714 N N . HIS A 1 228 ? -4.98 -11.32 -17.391 1 95.75 228 HIS A N 1
ATOM 1715 C CA . HIS A 1 228 ? -6.426 -11.391 -17.219 1 95.75 228 HIS A CA 1
ATOM 1716 C C . HIS A 1 228 ? -6.805 -11.359 -15.734 1 95.75 228 HIS A C 1
ATOM 1718 O O . HIS A 1 228 ? -7.984 -11.445 -15.391 1 95.75 228 HIS A O 1
ATOM 1724 N N . ASN A 1 229 ? -5.848 -11.281 -14.844 1 97.56 229 ASN A N 1
ATOM 1725 C CA . ASN A 1 229 ? -6.137 -10.984 -13.438 1 97.56 229 ASN A CA 1
ATOM 1726 C C . ASN A 1 229 ? -6.328 -9.492 -13.211 1 97.56 229 ASN A C 1
ATOM 1728 O O . ASN A 1 229 ? -5.402 -8.797 -12.789 1 97.56 229 ASN A O 1
ATOM 1732 N N . THR A 1 230 ? -7.547 -9.062 -13.43 1 97.25 230 THR A N 1
ATOM 1733 C CA . THR A 1 230 ? -7.824 -7.629 -13.508 1 97.25 230 THR A CA 1
ATOM 1734 C C . THR A 1 230 ? -8.531 -7.141 -12.25 1 97.25 230 THR A C 1
ATOM 1736 O O . THR A 1 230 ? -9.234 -6.125 -12.281 1 97.25 230 THR A O 1
ATOM 1739 N N . GLY A 1 231 ? -8.484 -7.91 -11.141 1 97.38 231 GLY A N 1
ATOM 1740 C CA . GLY A 1 231 ? -8.984 -7.441 -9.859 1 97.38 231 GLY A CA 1
ATOM 1741 C C . GLY A 1 231 ? -10.469 -7.672 -9.672 1 97.38 231 GLY A C 1
ATOM 1742 O O . GLY A 1 231 ? -11.094 -7.086 -8.789 1 97.38 231 GLY A O 1
ATOM 1743 N N . ASP A 1 232 ? -11.117 -8.586 -10.445 1 97.56 232 ASP A N 1
ATOM 1744 C CA . ASP A 1 232 ? -12.555 -8.828 -10.391 1 97.56 232 ASP A CA 1
ATOM 1745 C C . ASP A 1 232 ? -12.984 -9.289 -9 1 97.56 232 ASP A C 1
ATOM 1747 O O . ASP A 1 232 ? -13.984 -8.805 -8.469 1 97.56 232 ASP A O 1
ATOM 1751 N N . GLY A 1 233 ? -12.234 -10.211 -8.453 1 97.88 233 GLY A N 1
ATOM 1752 C CA . GLY A 1 233 ? -12.562 -10.727 -7.137 1 97.88 233 GLY A CA 1
ATOM 1753 C C . GLY A 1 233 ? -12.461 -9.68 -6.047 1 97.88 233 GLY A C 1
ATOM 1754 O O . GLY A 1 233 ? -13.25 -9.688 -5.094 1 97.88 233 GLY A O 1
ATOM 1755 N N . VAL A 1 234 ? -11.477 -8.797 -6.152 1 97.38 234 VAL A N 1
ATOM 1756 C CA . VAL A 1 234 ? -11.328 -7.695 -5.207 1 97.38 234 VAL A CA 1
ATOM 1757 C C . VAL A 1 234 ? -12.57 -6.801 -5.266 1 97.38 234 VAL A C 1
ATOM 1759 O O . VAL A 1 234 ? -13.172 -6.496 -4.234 1 97.38 234 VAL A O 1
ATOM 1762 N N . ARG A 1 235 ? -13.016 -6.426 -6.461 1 96.12 235 ARG A N 1
ATOM 1763 C CA . ARG A 1 235 ? -14.164 -5.543 -6.633 1 96.12 235 ARG A CA 1
ATOM 1764 C C . ARG A 1 235 ? -15.445 -6.203 -6.133 1 96.12 235 ARG A C 1
ATOM 1766 O O . ARG A 1 235 ? -16.25 -5.57 -5.438 1 96.12 235 ARG A O 1
ATOM 1773 N N . MET A 1 236 ? -15.633 -7.453 -6.461 1 96.69 236 MET A N 1
ATOM 1774 C CA . MET A 1 236 ? -16.828 -8.164 -6 1 96.69 236 MET A CA 1
ATOM 1775 C C . MET A 1 236 ? -16.828 -8.281 -4.477 1 96.69 236 MET A C 1
ATOM 1777 O O . MET A 1 236 ? -17.875 -8.133 -3.844 1 96.69 236 MET A O 1
ATOM 1781 N N . GLY A 1 237 ? -15.633 -8.586 -3.924 1 96.69 237 GLY A N 1
ATOM 1782 C CA . GLY A 1 237 ? -15.523 -8.625 -2.475 1 96.69 237 GLY A CA 1
ATOM 1783 C C . GLY A 1 237 ? -15.867 -7.301 -1.819 1 96.69 237 GLY A C 1
ATOM 1784 O O . GLY A 1 237 ? -16.641 -7.258 -0.86 1 96.69 237 GLY A O 1
ATOM 1785 N N . LEU A 1 238 ? -15.344 -6.242 -2.361 1 94.06 238 LEU A N 1
ATOM 1786 C CA . LEU A 1 238 ? -15.633 -4.902 -1.863 1 94.06 238 LEU A CA 1
ATOM 1787 C C . LEU A 1 238 ? -17.125 -4.613 -1.911 1 94.06 238 LEU A C 1
ATOM 1789 O O . LEU A 1 238 ? -17.703 -4.078 -0.955 1 94.06 238 LEU A O 1
ATOM 1793 N N . ASP A 1 239 ? -17.734 -5 -2.967 1 93 239 ASP A N 1
ATOM 1794 C CA . ASP A 1 239 ? -19.141 -4.684 -3.213 1 93 239 ASP A CA 1
ATOM 1795 C C . ASP A 1 239 ? -20.047 -5.297 -2.143 1 93 239 ASP A C 1
ATOM 1797 O O . ASP A 1 239 ? -21.141 -4.797 -1.885 1 93 239 ASP A O 1
ATOM 1801 N N . VAL A 1 240 ? -19.531 -6.375 -1.514 1 93.25 240 VAL A N 1
ATOM 1802 C CA . VAL A 1 240 ? -20.375 -7.02 -0.512 1 93.25 240 VAL A CA 1
ATOM 1803 C C . VAL A 1 240 ? -19.781 -6.816 0.877 1 93.25 240 VAL A C 1
ATOM 1805 O O . VAL A 1 240 ? -20.141 -7.516 1.826 1 93.25 240 VAL A O 1
ATOM 1808 N N . GLY A 1 241 ? -18.812 -5.914 1.01 1 93.12 241 GLY A N 1
ATOM 1809 C CA . GLY A 1 241 ? -18.344 -5.453 2.312 1 93.12 241 GLY A CA 1
ATOM 1810 C C . GLY A 1 241 ? -17.203 -6.285 2.871 1 93.12 241 GLY A C 1
ATOM 1811 O O . GLY A 1 241 ? -16.984 -6.309 4.086 1 93.12 241 GLY A O 1
ATOM 1812 N N . ALA A 1 242 ? -16.438 -6.953 2.025 1 96.38 242 ALA A N 1
ATOM 1813 C CA . ALA A 1 242 ? -15.328 -7.797 2.48 1 96.38 242 ALA A CA 1
ATOM 1814 C C . ALA A 1 242 ? -14.188 -6.949 3.033 1 96.38 242 ALA A C 1
ATOM 1816 O O . ALA A 1 242 ? -13.898 -5.867 2.518 1 96.38 242 ALA A O 1
ATOM 1817 N N . GLU A 1 243 ? -13.555 -7.5 4.102 1 95.25 243 GLU A N 1
ATOM 1818 C CA . GLU A 1 243 ? -12.273 -6.965 4.566 1 95.25 243 GLU A CA 1
ATOM 1819 C C . GLU A 1 243 ? -11.148 -7.324 3.605 1 95.25 243 GLU A C 1
ATOM 1821 O O . GLU A 1 243 ? -11.07 -8.461 3.123 1 95.25 243 GLU A O 1
ATOM 1826 N N . LEU A 1 244 ? -10.336 -6.324 3.238 1 96.31 244 LEU A N 1
ATOM 1827 C CA . LEU A 1 244 ? -9.172 -6.582 2.391 1 96.31 244 LEU A CA 1
ATOM 1828 C C . LEU A 1 244 ? -7.906 -6.707 3.227 1 96.31 244 LEU A C 1
ATOM 1830 O O . LEU A 1 244 ? -7.801 -6.102 4.297 1 96.31 244 LEU A O 1
ATOM 1834 N N . TRP A 1 245 ? -6.977 -7.5 2.809 1 96.56 245 TRP A N 1
ATOM 1835 C CA . TRP A 1 245 ? -5.66 -7.555 3.434 1 96.56 245 TRP A CA 1
ATOM 1836 C C . TRP A 1 245 ? -4.578 -7.84 2.398 1 96.56 245 TRP A C 1
ATOM 1838 O O . TRP A 1 245 ? -4.875 -8.273 1.282 1 96.56 245 TRP A O 1
ATOM 1848 N N . HIS A 1 246 ? -3.363 -7.504 2.715 1 97.31 246 HIS A N 1
ATOM 1849 C CA . HIS A 1 246 ? -2.146 -7.754 1.951 1 97.31 246 HIS A CA 1
ATOM 1850 C C . HIS A 1 246 ? -2.209 -7.086 0.582 1 97.31 246 HIS A C 1
ATOM 1852 O O . HIS A 1 246 ? -1.635 -7.586 -0.386 1 97.31 246 HIS A O 1
ATOM 1858 N N . MET A 1 247 ? -2.967 -5.977 0.48 1 97 247 MET A N 1
ATOM 1859 C CA . MET A 1 247 ? -3.096 -5.258 -0.784 1 97 247 MET A CA 1
ATOM 1860 C C . MET A 1 247 ? -1.786 -4.566 -1.153 1 97 247 MET A C 1
ATOM 1862 O O . MET A 1 247 ? -1.532 -4.297 -2.328 1 97 247 MET A O 1
ATOM 1866 N N . ASN A 1 248 ? -0.878 -4.379 -0.161 1 96.75 248 ASN A N 1
ATOM 1867 C CA . ASN A 1 248 ? 0.305 -3.541 -0.331 1 96.75 248 ASN A CA 1
ATOM 1868 C C . ASN A 1 248 ? 1.571 -4.379 -0.464 1 96.75 248 ASN A C 1
ATOM 1870 O O . ASN A 1 248 ? 2.682 -3.863 -0.331 1 96.75 248 ASN A O 1
ATOM 1874 N N . VAL A 1 249 ? 1.438 -5.715 -0.636 1 96.38 249 VAL A N 1
ATOM 1875 C CA . VAL A 1 249 ? 2.609 -6.582 -0.729 1 96.38 249 VAL A CA 1
ATOM 1876 C C . VAL A 1 249 ? 2.424 -7.582 -1.868 1 96.38 249 VAL A C 1
ATOM 1878 O O . VAL A 1 249 ? 1.314 -7.75 -2.381 1 96.38 249 VAL A O 1
ATOM 1881 N N . TRP A 1 250 ? 3.479 -8.148 -2.359 1 96.19 250 TRP A N 1
ATOM 1882 C CA . TRP A 1 250 ? 3.504 -9.219 -3.348 1 96.19 250 TRP A CA 1
ATOM 1883 C C . TRP A 1 250 ? 4.836 -9.961 -3.314 1 96.19 250 TRP A C 1
ATOM 1885 O O . TRP A 1 250 ? 5.824 -9.445 -2.785 1 96.19 250 TRP A O 1
ATOM 1895 N N . PRO A 1 251 ? 4.879 -11.25 -3.674 1 95.38 251 PRO A N 1
ATOM 1896 C CA . PRO A 1 251 ? 6.18 -11.898 -3.861 1 95.38 251 PRO A CA 1
ATOM 1897 C C . PRO A 1 251 ? 7.004 -11.258 -4.977 1 95.38 251 PRO A C 1
ATOM 1899 O O . PRO A 1 251 ? 6.785 -11.547 -6.156 1 95.38 251 PRO A O 1
ATOM 1902 N N . GLY A 1 252 ? 7.922 -10.461 -4.539 1 91.94 252 GLY A N 1
ATOM 1903 C CA . GLY A 1 252 ? 8.578 -9.555 -5.461 1 91.94 252 GLY A CA 1
ATOM 1904 C C . GLY A 1 252 ? 9.828 -10.141 -6.09 1 91.94 252 GLY A C 1
ATOM 1905 O O . GLY A 1 252 ? 10.625 -10.789 -5.41 1 91.94 252 GLY A O 1
ATOM 1906 N N . HIS A 1 253 ? 10 -9.961 -7.418 1 90.75 253 HIS A N 1
ATOM 1907 C CA . HIS A 1 253 ? 11.141 -10.344 -8.242 1 90.75 253 HIS A CA 1
ATOM 1908 C C . HIS A 1 253 ? 11.664 -9.156 -9.039 1 90.75 253 HIS A C 1
ATOM 1910 O O . HIS A 1 253 ? 10.922 -8.203 -9.312 1 90.75 253 HIS A O 1
ATOM 1916 N N . PHE A 1 254 ? 13.031 -9.266 -9.336 1 95.75 254 PHE A N 1
ATOM 1917 C CA . PHE A 1 254 ? 13.5 -8.438 -10.438 1 95.75 254 PHE A CA 1
ATOM 1918 C C . PHE A 1 254 ? 13.047 -9.008 -11.773 1 95.75 254 PHE A C 1
ATOM 1920 O O . PHE A 1 254 ? 13.203 -10.203 -12.039 1 95.75 254 PHE A O 1
ATOM 1927 N N . VAL A 1 255 ? 12.422 -8.156 -12.578 1 96.25 255 VAL A N 1
ATOM 1928 C CA . VAL A 1 255 ? 11.93 -8.648 -13.859 1 96.25 255 VAL A CA 1
ATOM 1929 C C . VAL A 1 255 ? 12.438 -7.754 -14.984 1 96.25 255 VAL A C 1
ATOM 1931 O O . VAL A 1 255 ? 12.688 -6.562 -14.781 1 96.25 255 VAL A O 1
ATOM 1934 N N . ALA A 1 256 ? 12.617 -8.383 -16.141 1 96.44 256 ALA A N 1
ATOM 1935 C CA . ALA A 1 256 ? 12.938 -7.629 -17.344 1 96.44 256 ALA A CA 1
ATOM 1936 C C . ALA A 1 256 ? 11.672 -7.273 -18.125 1 96.44 256 ALA A C 1
ATOM 1938 O O . ALA A 1 256 ? 10.617 -7.871 -17.906 1 96.44 256 ALA A O 1
ATOM 1939 N N . ARG A 1 257 ? 11.781 -6.262 -18.812 1 94 257 ARG A N 1
ATOM 1940 C CA . ARG A 1 257 ? 10.758 -5.883 -19.781 1 94 257 ARG A CA 1
ATOM 1941 C C . ARG A 1 257 ? 11.367 -5.645 -21.156 1 94 257 ARG A C 1
ATOM 1943 O O . ARG A 1 257 ? 12.336 -4.902 -21.297 1 94 257 ARG A O 1
ATOM 1950 N N . PHE A 1 258 ? 10.766 -6.246 -22.109 1 91.88 258 PHE A N 1
ATOM 1951 C CA . PHE A 1 258 ? 11.312 -6.16 -23.453 1 91.88 258 PHE A CA 1
ATOM 1952 C C . PHE A 1 258 ? 10.297 -5.539 -24.406 1 91.88 258 PHE A C 1
ATOM 1954 O O . PHE A 1 258 ? 9.234 -6.113 -24.656 1 91.88 258 PHE A O 1
ATOM 1961 N N . PRO A 1 259 ? 10.625 -4.344 -24.891 1 83.81 259 PRO A N 1
ATOM 1962 C CA . PRO A 1 259 ? 9.695 -3.678 -25.797 1 83.81 259 PRO A CA 1
ATOM 1963 C C . PRO A 1 259 ? 9.359 -4.531 -27.016 1 83.81 259 PRO A C 1
ATOM 1965 O O . PRO A 1 259 ? 10.234 -5.199 -27.578 1 83.81 259 PRO A O 1
ATOM 1968 N N . GLY A 1 260 ? 8.141 -4.484 -27.422 1 81.12 260 GLY A N 1
ATOM 1969 C CA . GLY A 1 260 ? 7.707 -5.117 -28.656 1 81.12 260 GLY A CA 1
ATOM 1970 C C . GLY A 1 260 ? 7.699 -6.633 -28.578 1 81.12 260 GLY A C 1
ATOM 1971 O O . GLY A 1 260 ? 7.625 -7.309 -29.609 1 81.12 260 GLY A O 1
ATOM 1972 N N . ASP A 1 261 ? 7.832 -7.191 -27.375 1 79.12 261 ASP A N 1
ATOM 1973 C CA . ASP A 1 261 ? 7.867 -8.641 -27.25 1 79.12 261 ASP A CA 1
ATOM 1974 C C . ASP A 1 261 ? 6.48 -9.25 -27.453 1 79.12 261 ASP A C 1
ATOM 1976 O O . ASP A 1 261 ? 6.34 -10.461 -27.594 1 79.12 261 ASP A O 1
ATOM 1980 N N . GLY A 1 262 ? 5.461 -8.352 -27.469 1 80 262 GLY A N 1
ATOM 1981 C CA . GLY A 1 262 ? 4.098 -8.812 -27.688 1 80 262 GLY A CA 1
ATOM 1982 C C . GLY A 1 262 ? 3.387 -9.219 -26.406 1 80 262 GLY A C 1
ATOM 1983 O O . GLY A 1 262 ? 2.164 -9.391 -26.406 1 80 262 GLY A O 1
ATOM 1984 N N . PHE A 1 263 ? 4.055 -9.453 -25.344 1 85.75 263 PHE A N 1
ATOM 1985 C CA . PHE A 1 263 ? 3.482 -9.891 -24.078 1 85.75 263 PHE A CA 1
ATOM 1986 C C . PHE A 1 263 ? 3.025 -8.703 -23.234 1 85.75 263 PHE A C 1
ATOM 1988 O O . PHE A 1 263 ? 1.947 -8.734 -22.641 1 85.75 263 PHE A O 1
ATOM 1995 N N . GLY A 1 264 ? 3.754 -7.652 -23.141 1 86.69 264 GLY A N 1
ATOM 1996 C CA . GLY A 1 264 ? 3.379 -6.422 -22.453 1 86.69 264 GLY A CA 1
ATOM 1997 C C . GLY A 1 264 ? 3.6 -6.473 -20.969 1 86.69 264 GLY A C 1
ATOM 1998 O O . GLY A 1 264 ? 3.41 -5.473 -20.266 1 86.69 264 GLY A O 1
ATOM 1999 N N . GLY A 1 265 ? 3.979 -7.59 -20.391 1 92.88 265 GLY A N 1
ATOM 2000 C CA . GLY A 1 265 ? 4.312 -7.719 -18.969 1 92.88 265 GLY A CA 1
ATOM 2001 C C . GLY A 1 265 ? 5.801 -7.855 -18.719 1 92.88 265 GLY A C 1
ATOM 2002 O O . GLY A 1 265 ? 6.617 -7.422 -19.547 1 92.88 265 GLY A O 1
ATOM 2003 N N . GLY A 1 266 ? 6.125 -8.297 -17.531 1 94.94 266 GLY A N 1
ATOM 2004 C CA . GLY A 1 266 ? 7.512 -8.57 -17.188 1 94.94 266 GLY A CA 1
ATOM 2005 C C . GLY A 1 266 ? 7.941 -9.984 -17.531 1 94.94 266 GLY A C 1
ATOM 2006 O O . GLY A 1 266 ? 7.129 -10.789 -17.984 1 94.94 266 GLY A O 1
ATOM 2007 N N . THR A 1 267 ? 9.188 -10.203 -17.453 1 94.75 267 THR A N 1
ATOM 2008 C CA . THR A 1 267 ? 9.773 -11.531 -17.625 1 94.75 267 THR A CA 1
ATOM 2009 C C . THR A 1 267 ? 10.797 -11.82 -16.531 1 94.75 267 THR A C 1
ATOM 2011 O O . THR A 1 267 ? 11.672 -11 -16.25 1 94.75 267 THR A O 1
ATOM 2014 N N . ALA A 1 268 ? 10.578 -12.984 -15.867 1 92.94 268 ALA A N 1
ATOM 2015 C CA . ALA A 1 268 ? 11.578 -13.383 -14.875 1 92.94 268 ALA A CA 1
ATOM 2016 C C . ALA A 1 268 ? 12.953 -13.531 -15.523 1 92.94 268 ALA A C 1
ATOM 2018 O O . ALA A 1 268 ? 13.062 -13.711 -16.734 1 92.94 268 ALA A O 1
ATOM 2019 N N . ILE A 1 269 ? 13.992 -13.477 -14.703 1 92.56 269 ILE A N 1
ATOM 2020 C CA . ILE A 1 269 ? 15.352 -13.609 -15.211 1 92.56 269 ILE A CA 1
ATOM 2021 C C . ILE A 1 269 ? 16 -14.852 -14.609 1 92.56 269 ILE A C 1
ATOM 2023 O O . ILE A 1 269 ? 15.641 -15.281 -13.508 1 92.56 269 ILE A O 1
ATOM 2027 N N . ASP A 1 270 ? 16.859 -15.398 -15.297 1 88.31 270 ASP A N 1
ATOM 2028 C CA . ASP A 1 270 ? 17.688 -16.516 -14.828 1 88.31 270 ASP A CA 1
ATOM 2029 C C . ASP A 1 270 ? 19.094 -16.031 -14.461 1 88.31 270 ASP A C 1
ATOM 2031 O O . ASP A 1 270 ? 20 -16.031 -15.297 1 88.31 270 ASP A O 1
ATOM 2035 N N . LEU A 1 271 ? 19.266 -15.797 -13.18 1 80.38 271 LEU A N 1
ATOM 2036 C CA . LEU A 1 271 ? 20.547 -15.25 -12.727 1 80.38 271 LEU A CA 1
ATOM 2037 C C . LEU A 1 271 ? 21.594 -16.359 -12.594 1 80.38 271 LEU A C 1
ATOM 2039 O O . LEU A 1 271 ? 22.797 -16.078 -12.539 1 80.38 271 LEU A O 1
ATOM 2043 N N . TRP A 1 272 ? 21.125 -17.547 -12.594 1 76.94 272 TRP A N 1
ATOM 2044 C CA . TRP A 1 272 ? 22.016 -18.641 -12.258 1 76.94 272 TRP A CA 1
ATOM 2045 C C . TRP A 1 272 ? 22.609 -19.281 -13.516 1 76.94 272 TRP A C 1
ATOM 2047 O O . TRP A 1 272 ? 23.609 -20.016 -13.445 1 76.94 272 TRP A O 1
ATOM 2057 N N . GLY A 1 273 ? 22.047 -19.016 -14.617 1 73.44 273 GLY A N 1
ATOM 2058 C CA . GLY A 1 273 ? 22.469 -19.672 -15.844 1 73.44 273 GLY A CA 1
ATOM 2059 C C . GLY A 1 273 ? 22.234 -21.172 -15.836 1 73.44 273 GLY A C 1
ATOM 2060 O O . GLY A 1 273 ? 22.984 -21.922 -16.453 1 73.44 273 GLY A O 1
ATOM 2061 N N . SER A 1 274 ? 21.391 -21.578 -14.93 1 66.06 274 SER A N 1
ATOM 2062 C CA . SER A 1 274 ? 21.188 -23.016 -14.758 1 66.06 274 SER A CA 1
ATOM 2063 C C . SER A 1 274 ? 19.969 -23.5 -15.555 1 66.06 274 SER A C 1
ATOM 2065 O O . SER A 1 274 ? 19.812 -24.703 -15.773 1 66.06 274 SER A O 1
ATOM 2067 N N . GLY A 1 275 ? 19.344 -22.609 -16.125 1 60.84 275 GLY A N 1
ATOM 2068 C CA . GLY A 1 275 ? 18.094 -23 -16.719 1 60.84 275 GLY A CA 1
ATOM 2069 C C . GLY A 1 275 ? 17.078 -23.5 -15.703 1 60.84 275 GLY A C 1
ATOM 2070 O O . GLY A 1 275 ? 15.961 -23.875 -16.062 1 60.84 275 GLY A O 1
ATOM 2071 N N . ARG A 1 276 ? 17.547 -23.594 -14.445 1 59.41 276 ARG A N 1
ATOM 2072 C CA . ARG A 1 276 ? 16.688 -24.062 -13.359 1 59.41 276 ARG A CA 1
ATOM 2073 C C . ARG A 1 276 ? 16.438 -22.953 -12.344 1 59.41 276 ARG A C 1
ATOM 2075 O O . ARG A 1 276 ? 16.906 -21.828 -12.523 1 59.41 276 ARG A O 1
ATOM 2082 N N . PHE A 1 277 ? 15.344 -23.312 -11.508 1 59.53 277 PHE A N 1
ATOM 2083 C CA . PHE A 1 277 ? 15.094 -22.359 -10.43 1 59.53 277 PHE A CA 1
ATOM 2084 C C . PHE A 1 277 ? 16.094 -22.547 -9.297 1 59.53 277 PHE A C 1
ATOM 2086 O O . PHE A 1 277 ? 15.93 -23.422 -8.453 1 59.53 277 PHE A O 1
ATOM 2093 N N . GLY A 1 278 ? 17.344 -22 -9.461 1 64.81 278 GLY A N 1
ATOM 2094 C CA . GLY A 1 278 ? 18.359 -22 -8.422 1 64.81 278 GLY A CA 1
ATOM 2095 C C . GLY A 1 278 ? 19.719 -22.469 -8.922 1 64.81 278 GLY A C 1
ATOM 2096 O O . GLY A 1 278 ? 19.844 -22.906 -10.062 1 64.81 278 GLY A O 1
ATOM 2097 N N . PRO A 1 279 ? 20.656 -22.391 -8.062 1 67.81 279 PRO A N 1
ATOM 2098 C CA . PRO A 1 279 ? 22.031 -22.734 -8.469 1 67.81 279 PRO A CA 1
ATOM 2099 C C . PRO A 1 279 ? 22.266 -24.234 -8.547 1 67.81 279 PRO A C 1
ATOM 2101 O O . PRO A 1 279 ? 21.562 -25.016 -7.898 1 67.81 279 PRO A O 1
ATOM 2104 N N . ASP A 1 280 ? 23 -24.656 -9.516 1 69.62 280 ASP A N 1
ATOM 2105 C CA . ASP A 1 280 ? 23.594 -25.984 -9.492 1 69.62 280 ASP A CA 1
ATOM 2106 C C . ASP A 1 280 ? 24.734 -26.062 -8.492 1 69.62 280 ASP A C 1
ATOM 2108 O O . ASP A 1 280 ? 25.766 -25.391 -8.664 1 69.62 280 ASP A O 1
ATOM 2112 N N . PRO A 1 281 ? 24.469 -26.844 -7.406 1 68.75 281 PRO A N 1
ATOM 2113 C CA . PRO A 1 281 ? 25.5 -26.891 -6.379 1 68.75 281 PRO A CA 1
ATOM 2114 C C . PRO A 1 281 ? 26.859 -27.344 -6.926 1 68.75 281 PRO A C 1
ATOM 2116 O O . PRO A 1 281 ? 27.891 -27.094 -6.309 1 68.75 281 PRO A O 1
ATOM 2119 N N . ALA A 1 282 ? 26.812 -27.938 -8.047 1 75.31 282 ALA A N 1
ATOM 2120 C CA . ALA A 1 282 ? 28.031 -28.516 -8.578 1 75.31 282 ALA A CA 1
ATOM 2121 C C . ALA A 1 282 ? 28.75 -27.547 -9.508 1 75.31 282 ALA A C 1
ATOM 2123 O O . ALA A 1 282 ? 29.891 -27.797 -9.93 1 75.31 282 ALA A O 1
ATOM 2124 N N . VAL A 1 283 ? 28.062 -26.453 -9.711 1 79.38 283 VAL A N 1
ATOM 2125 C CA . VAL A 1 283 ? 28.656 -25.547 -10.695 1 79.38 283 VAL A CA 1
ATOM 2126 C C . VAL A 1 283 ? 28.688 -24.125 -10.133 1 79.38 283 VAL A C 1
ATOM 2128 O O . VAL A 1 283 ? 27.688 -23.641 -9.586 1 79.38 283 VAL A O 1
ATOM 2131 N N . ARG A 1 284 ? 29.828 -23.516 -10.25 1 83.88 284 ARG A N 1
ATOM 2132 C CA . ARG A 1 284 ? 29.953 -22.109 -9.875 1 83.88 284 ARG A CA 1
ATOM 2133 C C . ARG A 1 284 ? 29.125 -21.219 -10.805 1 83.88 284 ARG A C 1
ATOM 2135 O O . ARG A 1 284 ? 29.25 -21.328 -12.023 1 83.88 284 ARG A O 1
ATOM 2142 N N . PRO A 1 285 ? 28.281 -20.438 -10.266 1 88.44 285 PRO A N 1
ATOM 2143 C CA . PRO A 1 285 ? 27.484 -19.562 -11.125 1 88.44 285 PRO A CA 1
ATOM 2144 C C . PRO A 1 285 ? 28.328 -18.531 -11.867 1 88.44 285 PRO A C 1
ATOM 2146 O O . PRO A 1 285 ? 29.391 -18.141 -11.391 1 88.44 285 PRO A O 1
ATOM 2149 N N . PRO A 1 286 ? 27.844 -18.156 -13.047 1 91.69 286 PRO A N 1
ATOM 2150 C CA . PRO A 1 286 ? 28.547 -17.109 -13.781 1 91.69 286 PRO A CA 1
ATOM 2151 C C . PRO A 1 286 ? 28.516 -15.766 -13.047 1 91.69 286 PRO A C 1
ATOM 2153 O O . PRO A 1 286 ? 27.656 -15.547 -12.195 1 91.69 286 PRO A O 1
ATOM 2156 N N . GLY A 1 287 ? 29.484 -14.992 -13.414 1 93.25 287 GLY A N 1
ATOM 2157 C CA . GLY A 1 287 ? 29.594 -13.68 -12.797 1 93.25 287 GLY A CA 1
ATOM 2158 C C . GLY A 1 287 ? 28.469 -12.734 -13.211 1 93.25 287 GLY A C 1
ATOM 2159 O O . GLY A 1 287 ? 28.047 -12.742 -14.367 1 93.25 287 GLY A O 1
ATOM 2160 N N . ALA A 1 288 ? 27.922 -11.969 -12.281 1 96.06 288 ALA A N 1
ATOM 2161 C CA . ALA A 1 288 ? 26.922 -10.938 -12.531 1 96.06 288 ALA A CA 1
ATOM 2162 C C . ALA A 1 288 ? 26.781 -10.008 -11.328 1 96.06 288 ALA A C 1
ATOM 2164 O O . ALA A 1 288 ? 27.016 -10.422 -10.188 1 96.06 288 ALA A O 1
ATOM 2165 N N . VAL A 1 289 ? 26.453 -8.75 -11.547 1 97.5 289 VAL A N 1
ATOM 2166 C CA . VAL A 1 289 ? 26.141 -7.816 -10.477 1 97.5 289 VAL A CA 1
ATOM 2167 C C . VAL A 1 289 ? 24.906 -6.996 -10.852 1 97.5 289 VAL A C 1
ATOM 2169 O O . VAL A 1 289 ? 24.562 -6.883 -12.031 1 97.5 289 VAL A O 1
ATOM 2172 N N . PHE A 1 290 ? 24.188 -6.52 -9.883 1 97.75 290 PHE A N 1
ATOM 2173 C CA . PHE A 1 290 ? 23.141 -5.516 -10.039 1 97.75 290 PHE A CA 1
ATOM 2174 C C . PHE A 1 290 ? 23.656 -4.137 -9.625 1 97.75 290 PHE A C 1
ATOM 2176 O O . PHE A 1 290 ? 24.281 -3.99 -8.578 1 97.75 290 PHE A O 1
ATOM 2183 N N . VAL A 1 291 ? 23.391 -3.154 -10.477 1 98.44 291 VAL A N 1
ATOM 2184 C CA . VAL A 1 291 ? 23.797 -1.802 -10.102 1 98.44 291 VAL A CA 1
ATOM 2185 C C . VAL A 1 291 ? 22.609 -0.849 -10.258 1 98.44 291 VAL A C 1
ATOM 2187 O O . VAL A 1 291 ? 21.719 -1.086 -11.078 1 98.44 291 VAL A O 1
ATOM 2190 N N . ASP A 1 292 ? 22.594 0.17 -9.422 1 97.56 292 ASP A N 1
ATOM 2191 C CA . ASP A 1 292 ? 21.531 1.179 -9.469 1 97.56 292 ASP A CA 1
ATOM 2192 C C . ASP A 1 292 ? 21.844 2.244 -10.516 1 97.56 292 ASP A C 1
ATOM 2194 O O . ASP A 1 292 ? 22.75 2.074 -11.344 1 97.56 292 ASP A O 1
ATOM 2198 N N . GLY A 1 293 ? 21.062 3.303 -10.586 1 96.5 293 GLY A N 1
ATOM 2199 C CA . GLY A 1 293 ? 21.188 4.367 -11.57 1 96.5 293 GLY A CA 1
ATOM 2200 C C . GLY A 1 293 ? 22.5 5.113 -11.469 1 96.5 293 GLY A C 1
ATOM 2201 O O . GLY A 1 293 ? 22.891 5.82 -12.406 1 96.5 293 GLY A O 1
ATOM 2202 N N . ALA A 1 294 ? 23.188 4.953 -10.383 1 95.12 294 ALA A N 1
ATOM 2203 C CA . ALA A 1 294 ? 24.484 5.602 -10.195 1 95.12 294 ALA A CA 1
ATOM 2204 C C . ALA A 1 294 ? 25.625 4.645 -10.523 1 95.12 294 ALA A C 1
ATOM 2206 O O . ALA A 1 294 ? 26.797 4.984 -10.336 1 95.12 294 ALA A O 1
ATOM 2207 N N . GLY A 1 295 ? 25.281 3.445 -10.961 1 97.88 295 GLY A N 1
ATOM 2208 C CA . GLY A 1 295 ? 26.281 2.459 -11.328 1 97.88 295 GLY A CA 1
ATOM 2209 C C . GLY A 1 295 ? 26.891 1.755 -10.133 1 97.88 295 GLY A C 1
ATOM 2210 O O . GLY A 1 295 ? 28.016 1.262 -10.203 1 97.88 295 GLY A O 1
ATOM 2211 N N . ARG A 1 296 ? 26.156 1.69 -9.055 1 96.75 296 ARG A N 1
ATOM 2212 C CA . ARG A 1 296 ? 26.688 1.127 -7.82 1 96.75 296 ARG A CA 1
ATOM 2213 C C . ARG A 1 296 ? 25.875 -0.091 -7.383 1 96.75 296 ARG A C 1
ATOM 2215 O O . ARG A 1 296 ? 24.656 -0.115 -7.523 1 96.75 296 ARG A O 1
ATOM 2222 N N . ARG A 1 297 ? 26.609 -1.12 -6.832 1 97.38 297 ARG A N 1
ATOM 2223 C CA . ARG A 1 297 ? 25.938 -2.271 -6.238 1 97.38 297 ARG A CA 1
ATOM 2224 C C . ARG A 1 297 ? 25.172 -1.872 -4.98 1 97.38 297 ARG A C 1
ATOM 2226 O O . ARG A 1 297 ? 25.516 -0.883 -4.328 1 97.38 297 ARG A O 1
ATOM 2233 N N . PHE A 1 298 ? 24.125 -2.643 -4.578 1 95.25 298 PHE A N 1
ATOM 2234 C CA . PHE A 1 298 ? 23.344 -2.23 -3.418 1 95.25 298 PHE A CA 1
ATOM 2235 C C . PHE A 1 298 ? 22.828 -3.445 -2.652 1 95.25 298 PHE A C 1
ATOM 2237 O O . PHE A 1 298 ? 22.109 -3.303 -1.659 1 95.25 298 PHE A O 1
ATOM 2244 N N . LEU A 1 299 ? 23.141 -4.656 -3.029 1 94.5 299 LEU A N 1
ATOM 2245 C CA . LEU A 1 299 ? 22.734 -5.879 -2.344 1 94.5 299 LEU A CA 1
ATOM 2246 C C . LEU A 1 299 ? 23.688 -7.023 -2.664 1 94.5 299 LEU A C 1
ATOM 2248 O O . LEU A 1 299 ? 24.5 -6.926 -3.598 1 94.5 299 LEU A O 1
ATOM 2252 N N . PRO A 1 300 ? 23.656 -8.039 -1.847 1 93.69 300 PRO A N 1
ATOM 2253 C CA . PRO A 1 300 ? 24.422 -9.242 -2.189 1 93.69 300 PRO A CA 1
ATOM 2254 C C . PRO A 1 300 ? 23.734 -10.117 -3.225 1 93.69 300 PRO A C 1
ATOM 2256 O O . PRO A 1 300 ? 22.875 -10.938 -2.869 1 93.69 300 PRO A O 1
ATOM 2259 N N . GLU A 1 301 ? 24.094 -9.953 -4.426 1 92.19 301 GLU A N 1
ATOM 2260 C CA . GLU A 1 301 ? 23.422 -10.672 -5.508 1 92.19 301 GLU A CA 1
ATOM 2261 C C . GLU A 1 301 ? 23.531 -12.18 -5.316 1 92.19 301 GLU A C 1
ATOM 2263 O O . GLU A 1 301 ? 24.547 -12.68 -4.824 1 92.19 301 GLU A O 1
ATOM 2268 N N . PRO A 1 302 ? 22.438 -12.992 -5.734 1 85.31 302 PRO A N 1
ATOM 2269 C CA . PRO A 1 302 ? 21.25 -12.469 -6.402 1 85.31 302 PRO A CA 1
ATOM 2270 C C . PRO A 1 302 ? 20.188 -11.953 -5.414 1 85.31 302 PRO A C 1
ATOM 2272 O O . PRO A 1 302 ? 19.109 -11.523 -5.828 1 85.31 302 PRO A O 1
ATOM 2275 N N . GLY A 1 303 ? 20.594 -12.023 -4.078 1 86.88 303 GLY A N 1
ATOM 2276 C CA . GLY A 1 303 ? 19.625 -11.625 -3.068 1 86.88 303 GLY A CA 1
ATOM 2277 C C . GLY A 1 303 ? 18.516 -12.633 -2.883 1 86.88 303 GLY A C 1
ATOM 2278 O O . GLY A 1 303 ? 18.578 -13.742 -3.412 1 86.88 303 GLY A O 1
ATOM 2279 N N . ARG A 1 304 ? 17.562 -12.25 -2.029 1 89.38 304 ARG A N 1
ATOM 2280 C CA . ARG A 1 304 ? 16.391 -13.086 -1.812 1 89.38 304 ARG A CA 1
ATOM 2281 C C . ARG A 1 304 ? 15.383 -12.922 -2.945 1 89.38 304 ARG A C 1
ATOM 2283 O O . ARG A 1 304 ? 14.82 -11.844 -3.133 1 89.38 304 ARG A O 1
ATOM 2290 N N . GLN A 1 305 ? 15.117 -13.93 -3.598 1 88.5 305 GLN A N 1
ATOM 2291 C CA . GLN A 1 305 ? 14.406 -13.898 -4.871 1 88.5 305 GLN A CA 1
ATOM 2292 C C . GLN A 1 305 ? 13.062 -13.195 -4.73 1 88.5 305 GLN A C 1
ATOM 2294 O O . GLN A 1 305 ? 12.734 -12.305 -5.512 1 88.5 305 GLN A O 1
ATOM 2299 N N . HIS A 1 306 ? 12.32 -13.57 -3.736 1 93.81 306 HIS A N 1
ATOM 2300 C CA . HIS A 1 306 ? 10.938 -13.094 -3.646 1 93.81 306 HIS A CA 1
ATOM 2301 C C . HIS A 1 306 ? 10.836 -11.867 -2.75 1 93.81 306 HIS A C 1
ATOM 2303 O O . HIS A 1 306 ? 9.734 -11.422 -2.42 1 93.81 306 HIS A O 1
ATOM 2309 N N . ALA A 1 307 ? 12.023 -11.273 -2.32 1 94.88 307 ALA A N 1
ATOM 2310 C CA . ALA A 1 307 ? 12 -10.094 -1.456 1 94.88 307 ALA A CA 1
ATOM 2311 C C . ALA A 1 307 ? 12.961 -9.023 -1.955 1 94.88 307 ALA A C 1
ATOM 2313 O O . ALA A 1 307 ? 13.008 -7.914 -1.413 1 94.88 307 ALA A O 1
ATOM 2314 N N . ALA A 1 308 ? 13.68 -9.312 -2.992 1 92.62 308 ALA A N 1
ATOM 2315 C CA . ALA A 1 308 ? 14.734 -8.414 -3.449 1 92.62 308 ALA A CA 1
ATOM 2316 C C . ALA A 1 308 ? 14.156 -7.062 -3.861 1 92.62 308 ALA A C 1
ATOM 2318 O O . ALA A 1 308 ? 14.82 -6.031 -3.732 1 92.62 308 ALA A O 1
ATOM 2319 N N . THR A 1 309 ? 12.922 -7.074 -4.285 1 95.06 309 THR A N 1
ATOM 2320 C CA . THR A 1 309 ? 12.297 -5.848 -4.758 1 95.06 309 THR A CA 1
ATOM 2321 C C . THR A 1 309 ? 12.156 -4.84 -3.621 1 95.06 309 THR A C 1
ATOM 2323 O O . THR A 1 309 ? 11.984 -3.643 -3.861 1 95.06 309 THR A O 1
ATOM 2326 N N . LEU A 1 310 ? 12.18 -5.301 -2.355 1 96.38 310 LEU A N 1
ATOM 2327 C CA . LEU A 1 310 ? 12.062 -4.41 -1.207 1 96.38 310 LEU A CA 1
ATOM 2328 C C . LEU A 1 310 ? 13.203 -3.402 -1.182 1 96.38 310 LEU A C 1
ATOM 2330 O O . LEU A 1 310 ? 13.047 -2.289 -0.676 1 96.38 310 LEU A O 1
ATOM 2334 N N . HIS A 1 311 ? 14.359 -3.768 -1.836 1 96.38 311 HIS A N 1
ATOM 2335 C CA . HIS A 1 311 ? 15.508 -2.871 -1.94 1 96.38 311 HIS A CA 1
ATOM 2336 C C . HIS A 1 311 ? 15.211 -1.697 -2.865 1 96.38 311 HIS A C 1
ATOM 2338 O O . HIS A 1 311 ? 15.922 -0.692 -2.854 1 96.38 311 HIS A O 1
ATOM 2344 N N . LEU A 1 312 ? 14.164 -1.851 -3.703 1 96.31 312 LEU A N 1
ATOM 2345 C CA . LEU A 1 312 ? 13.922 -0.901 -4.785 1 96.31 312 LEU A CA 1
ATOM 2346 C C . LEU A 1 312 ? 12.867 0.123 -4.387 1 96.31 312 LEU A C 1
ATOM 2348 O O . LEU A 1 312 ? 12.57 1.042 -5.152 1 96.31 312 LEU A O 1
ATOM 2352 N N . LEU A 1 313 ? 12.367 0.091 -3.143 1 95.31 313 LEU A N 1
ATOM 2353 C CA . LEU A 1 313 ? 11.156 0.831 -2.799 1 95.31 313 LEU A CA 1
ATOM 2354 C C . LEU A 1 313 ? 11.484 2.281 -2.461 1 95.31 313 LEU A C 1
ATOM 2356 O O . LEU A 1 313 ? 10.594 3.137 -2.449 1 95.31 313 LEU A O 1
ATOM 2360 N N . GLY A 1 314 ? 12.727 2.588 -2.213 1 95.25 314 GLY A N 1
ATOM 2361 C CA . GLY A 1 314 ? 13.094 3.957 -1.883 1 95.25 314 GLY A CA 1
ATOM 2362 C C . GLY A 1 314 ? 12.984 4.902 -3.062 1 95.25 314 GLY A C 1
ATOM 2363 O O . GLY A 1 314 ? 13.281 4.523 -4.199 1 95.25 314 GLY A O 1
ATOM 2364 N N . MET A 1 315 ? 12.555 6.141 -2.793 1 95.25 315 MET A N 1
ATOM 2365 C CA . MET A 1 315 ? 12.438 7.188 -3.801 1 95.25 315 MET A CA 1
ATOM 2366 C C . MET A 1 315 ? 13.211 8.43 -3.381 1 95.25 315 MET A C 1
ATOM 2368 O O . MET A 1 315 ? 13.258 8.773 -2.197 1 95.25 315 MET A O 1
ATOM 2372 N N . ASP A 1 316 ? 13.883 9.039 -4.324 1 94.94 316 ASP A N 1
ATOM 2373 C CA . ASP A 1 316 ? 14.469 10.367 -4.125 1 94.94 316 ASP A CA 1
ATOM 2374 C C . ASP A 1 316 ? 13.406 11.461 -4.242 1 94.94 316 ASP A C 1
ATOM 2376 O O . ASP A 1 316 ? 12.969 11.789 -5.348 1 94.94 316 ASP A O 1
ATOM 2380 N N . ALA A 1 317 ? 13.055 12 -3.15 1 93.31 317 ALA A N 1
ATOM 2381 C CA . ALA A 1 317 ? 11.945 12.938 -3.102 1 93.31 317 ALA A CA 1
ATOM 2382 C C . ALA A 1 317 ? 12.32 14.266 -3.756 1 93.31 317 ALA A C 1
ATOM 2384 O O . ALA A 1 317 ? 11.445 15.047 -4.145 1 93.31 317 ALA A O 1
ATOM 2385 N N . GLY A 1 318 ? 13.578 14.602 -3.82 1 91.44 318 GLY A N 1
ATOM 2386 C CA . GLY A 1 318 ? 14.031 15.812 -4.496 1 91.44 318 GLY A CA 1
ATOM 2387 C C . GLY A 1 318 ? 13.953 15.711 -6.008 1 91.44 318 GLY A C 1
ATOM 2388 O O . GLY A 1 318 ? 13.391 16.594 -6.668 1 91.44 318 GLY A O 1
ATOM 2389 N N . ARG A 1 319 ? 14.422 14.586 -6.539 1 91.62 319 ARG A N 1
ATOM 2390 C CA . ARG A 1 319 ? 14.477 14.383 -7.98 1 91.62 319 ARG A CA 1
ATOM 2391 C C . ARG A 1 319 ? 13.211 13.695 -8.477 1 91.62 319 ARG A C 1
ATOM 2393 O O . ARG A 1 319 ? 12.961 13.633 -9.688 1 91.62 319 ARG A O 1
ATOM 2400 N N . LEU A 1 320 ? 12.406 13.219 -7.57 1 94.5 320 LEU A N 1
ATOM 2401 C CA . LEU A 1 320 ? 11.172 12.5 -7.871 1 94.5 320 LEU A CA 1
ATOM 2402 C C . LEU A 1 320 ? 11.438 11.305 -8.781 1 94.5 320 LEU A C 1
ATOM 2404 O O . LEU A 1 320 ? 10.742 11.109 -9.781 1 94.5 320 LEU A O 1
ATOM 2408 N N . THR A 1 321 ? 12.516 10.555 -8.398 1 93.31 321 THR A N 1
ATOM 2409 C CA . THR A 1 321 ? 12.898 9.344 -9.117 1 93.31 321 THR A CA 1
ATOM 2410 C C . THR A 1 321 ? 13.18 8.203 -8.141 1 93.31 321 THR A C 1
ATOM 2412 O O . THR A 1 321 ? 13.375 8.445 -6.941 1 93.31 321 THR A O 1
ATOM 2415 N N . ARG A 1 322 ? 13.125 7.059 -8.617 1 94.69 322 ARG A N 1
ATOM 2416 C CA . ARG A 1 322 ? 13.594 5.887 -7.887 1 94.69 322 ARG A CA 1
ATOM 2417 C C . ARG A 1 322 ? 14.992 5.477 -8.336 1 94.69 322 ARG A C 1
ATOM 2419 O O . ARG A 1 322 ? 15.164 4.949 -9.438 1 94.69 322 ARG A O 1
ATOM 2426 N N . PRO A 1 323 ? 15.938 5.625 -7.422 1 94.88 323 PRO A N 1
ATOM 2427 C CA . PRO A 1 323 ? 17.328 5.504 -7.844 1 94.88 323 PRO A CA 1
ATOM 2428 C C . PRO A 1 323 ? 17.688 4.094 -8.32 1 94.88 323 PRO A C 1
ATOM 2430 O O . PRO A 1 323 ? 18.656 3.914 -9.062 1 94.88 323 PRO A O 1
ATOM 2433 N N . ARG A 1 324 ? 16.906 3.113 -7.949 1 97 324 ARG A N 1
ATOM 2434 C CA . ARG A 1 324 ? 17.266 1.732 -8.266 1 97 324 ARG A CA 1
ATOM 2435 C C . ARG A 1 324 ? 16.312 1.146 -9.297 1 97 324 ARG A C 1
ATOM 2437 O O . ARG A 1 324 ? 16.266 -0.072 -9.484 1 97 324 ARG A O 1
ATOM 2444 N N . VAL A 1 325 ? 15.523 2.018 -9.914 1 96.44 325 VAL A N 1
ATOM 2445 C CA . VAL A 1 325 ? 14.594 1.59 -10.953 1 96.44 325 VAL A CA 1
ATOM 2446 C C . VAL A 1 325 ? 14.867 2.363 -12.242 1 96.44 325 VAL A C 1
ATOM 2448 O O . VAL A 1 325 ? 14.664 3.578 -12.297 1 96.44 325 VAL A O 1
ATOM 2451 N N . PRO A 1 326 ? 15.422 1.757 -13.266 1 96.06 326 PRO A N 1
ATOM 2452 C CA . PRO A 1 326 ? 15.711 0.321 -13.32 1 96.06 326 PRO A CA 1
ATOM 2453 C C . PRO A 1 326 ? 17 -0.049 -12.594 1 96.06 326 PRO A C 1
ATOM 2455 O O . PRO A 1 326 ? 17.812 0.829 -12.273 1 96.06 326 PRO A O 1
ATOM 2458 N N . THR A 1 327 ? 17.062 -1.261 -12.195 1 97.44 327 THR A N 1
ATOM 2459 C CA . THR A 1 327 ? 18.312 -1.919 -11.836 1 97.44 327 THR A CA 1
ATOM 2460 C C . THR A 1 327 ? 18.969 -2.541 -13.07 1 97.44 327 THR A C 1
ATOM 2462 O O . THR A 1 327 ? 18.281 -3.172 -13.883 1 97.44 327 THR A O 1
ATOM 2465 N N . TRP A 1 328 ? 20.281 -2.328 -13.195 1 98.38 328 TRP A N 1
ATOM 2466 C CA . TRP A 1 328 ? 20.953 -2.92 -14.344 1 98.38 328 TRP A CA 1
ATOM 2467 C C . TRP A 1 328 ? 21.656 -4.223 -13.953 1 98.38 328 TRP A C 1
ATOM 2469 O O . TRP A 1 328 ? 22.469 -4.246 -13.031 1 98.38 328 TRP A O 1
ATOM 2479 N N . TRP A 1 329 ? 21.25 -5.316 -14.594 1 98.06 329 TRP A N 1
ATOM 2480 C CA . TRP A 1 329 ? 21.922 -6.605 -14.523 1 98.06 329 TRP A CA 1
ATOM 2481 C C . TRP A 1 329 ? 23.141 -6.637 -15.438 1 98.06 329 TRP A C 1
ATOM 2483 O O . TRP A 1 329 ? 23.016 -6.633 -16.672 1 98.06 329 TRP A O 1
ATOM 2493 N N . ILE A 1 330 ? 24.375 -6.629 -14.852 1 98.5 330 ILE A N 1
ATOM 2494 C CA . ILE A 1 330 ? 25.625 -6.582 -15.602 1 98.5 330 ILE A CA 1
ATOM 2495 C C . ILE A 1 330 ? 26.312 -7.949 -15.555 1 98.5 330 ILE A C 1
ATOM 2497 O O . ILE A 1 330 ? 26.484 -8.523 -14.477 1 98.5 330 ILE A O 1
ATOM 2501 N N . PHE A 1 331 ? 26.672 -8.438 -16.672 1 97.94 331 PHE A N 1
ATOM 2502 C CA . PHE A 1 331 ? 27.344 -9.727 -16.75 1 97.94 331 PHE A CA 1
ATOM 2503 C C . PHE A 1 331 ? 28.281 -9.766 -17.969 1 97.94 331 PHE A C 1
ATOM 2505 O O . PHE A 1 331 ? 28.391 -8.781 -18.703 1 97.94 331 PHE A O 1
ATOM 2512 N N . ASP A 1 332 ? 29.031 -10.828 -18.125 1 97 332 ASP A N 1
ATOM 2513 C CA . ASP A 1 332 ? 30 -10.867 -19.219 1 97 332 ASP A CA 1
ATOM 2514 C C . ASP A 1 332 ? 29.703 -12.031 -20.172 1 97 332 ASP A C 1
ATOM 2516 O O . ASP A 1 332 ? 28.609 -12.578 -20.156 1 97 332 ASP A O 1
ATOM 2520 N N . ASP A 1 333 ? 30.625 -12.312 -21 1 95.25 333 ASP A N 1
ATOM 2521 C CA . ASP A 1 333 ? 30.469 -13.266 -22.109 1 95.25 333 ASP A CA 1
ATOM 2522 C C . ASP A 1 333 ? 30.188 -14.672 -21.578 1 95.25 333 ASP A C 1
ATOM 2524 O O . ASP A 1 333 ? 29.422 -15.422 -22.188 1 95.25 333 ASP A O 1
ATOM 2528 N N . ASP A 1 334 ? 30.75 -15.031 -20.516 1 93.62 334 ASP A N 1
ATOM 2529 C CA . ASP A 1 334 ? 30.531 -16.359 -19.938 1 93.62 334 ASP A CA 1
ATOM 2530 C C . ASP A 1 334 ? 29.062 -16.562 -19.594 1 93.62 334 ASP A C 1
ATOM 2532 O O . ASP A 1 334 ? 28.453 -17.562 -19.969 1 93.62 334 ASP A O 1
ATOM 2536 N N . ARG A 1 335 ? 28.484 -15.617 -18.875 1 94.75 335 ARG A N 1
ATOM 2537 C CA . ARG A 1 335 ? 27.078 -15.711 -18.531 1 94.75 335 ARG A CA 1
ATOM 2538 C C . ARG A 1 335 ? 26.203 -15.688 -19.797 1 94.75 335 ARG A C 1
ATOM 2540 O O . ARG A 1 335 ? 25.219 -16.438 -19.891 1 94.75 335 ARG A O 1
ATOM 2547 N N . PHE A 1 336 ? 26.547 -14.891 -20.75 1 96 336 PHE A N 1
ATOM 2548 C CA . PHE A 1 336 ? 25.781 -14.727 -21.984 1 96 336 PHE A CA 1
ATOM 2549 C C . PHE A 1 336 ? 25.672 -16.047 -22.734 1 96 336 PHE A C 1
ATOM 2551 O O . PHE A 1 336 ? 24.609 -16.391 -23.25 1 96 336 PHE A O 1
ATOM 2558 N N . ARG A 1 337 ? 26.688 -16.812 -22.734 1 93.19 337 ARG A N 1
ATOM 2559 C CA . ARG A 1 337 ? 26.766 -18.016 -23.562 1 93.19 337 ARG A CA 1
ATOM 2560 C C . ARG A 1 337 ? 26.219 -19.219 -22.797 1 93.19 337 ARG A C 1
ATOM 2562 O O . ARG A 1 337 ? 25.906 -20.25 -23.406 1 93.19 337 ARG A O 1
ATOM 2569 N N . ARG A 1 338 ? 26.141 -19.141 -21.547 1 91.56 338 ARG A N 1
ATOM 2570 C CA . ARG A 1 338 ? 25.891 -20.297 -20.688 1 91.56 338 ARG A CA 1
ATOM 2571 C C . ARG A 1 338 ? 24.453 -20.797 -20.859 1 91.56 338 ARG A C 1
ATOM 2573 O O . ARG A 1 338 ? 24.219 -22.016 -20.891 1 91.56 338 ARG A O 1
ATOM 2580 N N . ALA A 1 339 ? 23.516 -19.938 -20.891 1 91.88 339 ALA A N 1
ATOM 2581 C CA . ALA A 1 339 ? 22.094 -20.297 -20.953 1 91.88 339 ALA A CA 1
ATOM 2582 C C . ALA A 1 339 ? 21.25 -19.094 -21.344 1 91.88 339 ALA A C 1
ATOM 2584 O O . ALA A 1 339 ? 21.719 -17.953 -21.297 1 91.88 339 ALA A O 1
ATOM 2585 N N . PRO A 1 340 ? 20 -19.391 -21.766 1 93.88 340 PRO A N 1
ATOM 2586 C CA . PRO A 1 340 ? 19.078 -18.25 -21.938 1 93.88 340 PRO A CA 1
ATOM 2587 C C . PRO A 1 340 ? 19.016 -17.344 -20.719 1 93.88 340 PRO A C 1
ATOM 2589 O O . PRO A 1 340 ? 19.094 -17.828 -19.578 1 93.88 340 PRO A O 1
ATOM 2592 N N . LEU A 1 341 ? 18.812 -16.078 -20.938 1 94.75 341 LEU A N 1
ATOM 2593 C CA . LEU A 1 341 ? 18.812 -15.102 -19.859 1 94.75 341 LEU A CA 1
ATOM 2594 C C . LEU A 1 341 ? 17.484 -15.148 -19.094 1 94.75 341 LEU A C 1
ATOM 2596 O O . LEU A 1 341 ? 17.375 -14.609 -17.984 1 94.75 341 LEU A O 1
ATOM 2600 N N . VAL A 1 342 ? 16.453 -15.805 -19.703 1 93 342 VAL A N 1
ATOM 2601 C CA . VAL A 1 342 ? 15.148 -15.906 -19.062 1 93 342 VAL A CA 1
ATOM 2602 C C . VAL A 1 342 ? 14.734 -17.375 -18.969 1 93 342 VAL A C 1
ATOM 2604 O O . VAL A 1 342 ? 15.203 -18.219 -19.734 1 93 342 VAL A O 1
ATOM 2607 N N . PRO A 1 343 ? 13.859 -17.656 -17.969 1 89.81 343 PRO A N 1
ATOM 2608 C CA . PRO A 1 343 ? 13.367 -19.031 -17.922 1 89.81 343 PRO A CA 1
ATOM 2609 C C . PRO A 1 343 ? 12.523 -19.391 -19.156 1 89.81 343 PRO A C 1
ATOM 2611 O O . PRO A 1 343 ? 11.625 -18.641 -19.531 1 89.81 343 PRO A O 1
ATOM 2614 N N . THR A 1 344 ? 12.828 -20.547 -19.703 1 90.94 344 THR A N 1
ATOM 2615 C CA . THR A 1 344 ? 12.078 -21 -20.875 1 90.94 344 THR A CA 1
ATOM 2616 C C . THR A 1 344 ? 11.203 -22.203 -20.516 1 90.94 344 THR A C 1
ATOM 2618 O O . THR A 1 344 ? 10.469 -22.703 -21.375 1 90.94 344 THR A O 1
ATOM 2621 N N . TYR A 1 345 ? 11.18 -22.594 -19.312 1 87.62 345 TYR A N 1
ATOM 2622 C CA . TYR A 1 345 ? 10.352 -23.719 -18.891 1 87.62 345 TYR A CA 1
ATOM 2623 C C . TYR A 1 345 ? 9.102 -23.234 -18.172 1 87.62 345 TYR A C 1
ATOM 2625 O O . TYR A 1 345 ? 8.203 -24.016 -17.875 1 87.62 345 TYR A O 1
ATOM 2633 N N . SER A 1 346 ? 9.023 -21.953 -17.875 1 89.62 346 SER A N 1
ATOM 2634 C CA . SER A 1 346 ? 7.891 -21.281 -17.266 1 89.62 346 SER A CA 1
ATOM 2635 C C . SER A 1 346 ? 7.832 -19.812 -17.672 1 89.62 346 SER A C 1
ATOM 2637 O O . SER A 1 346 ? 8.727 -19.312 -18.344 1 89.62 346 SER A O 1
ATOM 2639 N N . GLY A 1 347 ? 6.75 -19.203 -17.312 1 92.38 347 GLY A N 1
ATOM 2640 C CA . GLY A 1 347 ? 6.625 -17.797 -17.656 1 92.38 347 GLY A CA 1
ATOM 2641 C C . GLY A 1 347 ? 6.246 -17.562 -19.109 1 92.38 347 GLY A C 1
ATOM 2642 O O . GLY A 1 347 ? 5.875 -18.5 -19.812 1 92.38 347 GLY A O 1
ATOM 2643 N N . PRO A 1 348 ? 6.383 -16.328 -19.547 1 94.19 348 PRO A N 1
ATOM 2644 C CA . PRO A 1 348 ? 5.879 -15.977 -20.875 1 94.19 348 PRO A CA 1
ATOM 2645 C C . PRO A 1 348 ? 6.73 -16.547 -22.016 1 94.19 348 PRO A C 1
ATOM 2647 O O . PRO A 1 348 ? 6.23 -16.75 -23.125 1 94.19 348 PRO A O 1
ATOM 2650 N N . ALA A 1 349 ? 7.949 -16.812 -21.766 1 92.69 349 ALA A N 1
ATOM 2651 C CA . ALA A 1 349 ? 8.828 -17.406 -22.766 1 92.69 349 ALA A CA 1
ATOM 2652 C C . ALA A 1 349 ? 8.828 -18.922 -22.672 1 92.69 349 ALA A C 1
ATOM 2654 O O . ALA A 1 349 ? 9.633 -19.594 -23.312 1 92.69 349 ALA A O 1
ATOM 2655 N N . GLY A 1 350 ? 7.984 -19.406 -21.797 1 91.56 350 GLY A N 1
ATOM 2656 C CA . GLY A 1 350 ? 7.855 -20.844 -21.594 1 91.56 350 GLY A CA 1
ATOM 2657 C C . GLY A 1 350 ? 6.801 -21.484 -22.484 1 91.56 350 GLY A C 1
ATOM 2658 O O . GLY A 1 350 ? 6.531 -20.984 -23.578 1 91.56 350 GLY A O 1
ATOM 2659 N N . PRO A 1 351 ? 6.266 -22.578 -21.953 1 91.94 351 PRO A N 1
ATOM 2660 C CA . PRO A 1 351 ? 5.371 -23.391 -22.797 1 91.94 351 PRO A CA 1
ATOM 2661 C C . PRO A 1 351 ? 4.055 -22.672 -23.109 1 91.94 351 PRO A C 1
ATOM 2663 O O . PRO A 1 351 ? 3.322 -23.094 -24 1 91.94 351 PRO A O 1
ATOM 2666 N N . VAL A 1 352 ? 3.691 -21.703 -22.281 1 92.56 352 VAL A N 1
ATOM 2667 C CA . VAL A 1 352 ? 2.479 -20.938 -22.562 1 92.56 352 VAL A CA 1
ATOM 2668 C C . VAL A 1 352 ? 2.605 -20.25 -23.922 1 92.56 352 VAL A C 1
ATOM 2670 O O . VAL A 1 352 ? 1.612 -20.078 -24.625 1 92.56 352 VAL A O 1
ATOM 2673 N N . GLY A 1 353 ? 3.822 -19.766 -24.234 1 91.88 353 GLY A N 1
ATOM 2674 C CA . GLY A 1 353 ? 4.145 -19.359 -25.594 1 91.88 353 GLY A CA 1
ATOM 2675 C C . GLY A 1 353 ? 3.699 -17.953 -25.922 1 91.88 353 GLY A C 1
ATOM 2676 O O . GLY A 1 353 ? 3.189 -17.672 -27 1 91.88 353 GLY A O 1
ATOM 2677 N N . ASP A 1 354 ? 3.838 -17.078 -24.984 1 93 354 ASP A N 1
ATOM 2678 C CA . ASP A 1 354 ? 3.529 -15.688 -25.281 1 93 354 ASP A CA 1
ATOM 2679 C C . ASP A 1 354 ? 4.535 -15.102 -26.266 1 93 354 ASP A C 1
ATOM 2681 O O . ASP A 1 354 ? 4.184 -14.25 -27.094 1 93 354 ASP A O 1
ATOM 2685 N N . TYR A 1 355 ? 5.805 -15.43 -26.156 1 92.56 355 TYR A N 1
ATOM 2686 C CA . TYR A 1 355 ? 6.863 -15.125 -27.109 1 92.56 355 TYR A CA 1
ATOM 2687 C C . TYR A 1 355 ? 7.988 -16.156 -27.016 1 92.56 355 TYR A C 1
ATOM 2689 O O . TYR A 1 355 ? 7.953 -17.047 -26.172 1 92.56 355 TYR A O 1
ATOM 2697 N N . THR A 1 356 ? 8.922 -16.062 -27.906 1 93.31 356 THR A N 1
ATOM 2698 C CA . THR A 1 356 ? 10.023 -17.016 -27.938 1 93.31 356 THR A CA 1
ATOM 2699 C C . THR A 1 356 ? 11.328 -16.359 -27.516 1 93.31 356 THR A C 1
ATOM 2701 O O . THR A 1 356 ? 11.492 -15.141 -27.688 1 93.31 356 THR A O 1
ATOM 2704 N N . TRP A 1 357 ? 12.133 -17.109 -26.891 1 94.88 357 TRP A N 1
ATOM 2705 C CA . TRP A 1 357 ? 13.492 -16.719 -26.562 1 94.88 357 TRP A CA 1
ATOM 2706 C C . TRP A 1 357 ? 14.5 -17.703 -27.141 1 94.88 357 TRP A C 1
ATOM 2708 O O . TRP A 1 357 ? 14.328 -18.922 -27.016 1 94.88 357 TRP A O 1
ATOM 2718 N N . SER A 1 358 ? 15.523 -17.203 -27.797 1 96 358 SER A N 1
ATOM 2719 C CA . SER A 1 358 ? 16.5 -18.094 -28.438 1 96 358 SER A CA 1
ATOM 2720 C C . SER A 1 358 ? 17.359 -18.797 -27.406 1 96 358 SER A C 1
ATOM 2722 O O . SER A 1 358 ? 17.578 -18.281 -26.312 1 96 358 SER A O 1
ATOM 2724 N N . ALA A 1 359 ? 17.891 -19.969 -27.719 1 94.12 359 ALA A N 1
ATOM 2725 C CA . ALA A 1 359 ? 18.688 -20.781 -26.812 1 94.12 359 ALA A CA 1
ATOM 2726 C C . ALA A 1 359 ? 20.016 -20.109 -26.5 1 94.12 359 ALA A C 1
ATOM 2728 O O . ALA A 1 359 ? 20.594 -20.328 -25.438 1 94.12 359 ALA A O 1
ATOM 2729 N N . ASP A 1 360 ? 20.469 -19.234 -27.453 1 95.81 360 ASP A N 1
ATOM 2730 C CA . ASP A 1 360 ? 21.812 -18.703 -27.297 1 95.81 360 ASP A CA 1
ATOM 2731 C C . ASP A 1 360 ? 21.781 -17.203 -27.078 1 95.81 360 ASP A C 1
ATOM 2733 O O . ASP A 1 360 ? 22.828 -16.547 -27.109 1 95.81 360 ASP A O 1
ATOM 2737 N N . ASN A 1 361 ? 20.641 -16.562 -26.891 1 96.75 361 ASN A N 1
ATOM 2738 C CA . ASN A 1 361 ? 20.422 -15.148 -26.594 1 96.75 361 ASN A CA 1
ATOM 2739 C C . ASN A 1 361 ? 20.734 -14.266 -27.797 1 96.75 361 ASN A C 1
ATOM 2741 O O . ASN A 1 361 ? 20.641 -13.039 -27.703 1 96.75 361 ASN A O 1
ATOM 2745 N N . ARG A 1 362 ? 21.078 -14.805 -28.953 1 97.56 362 ARG A N 1
ATOM 2746 C CA . ARG A 1 362 ? 21.578 -14.016 -30.078 1 97.56 362 ARG A CA 1
ATOM 2747 C C . ARG A 1 362 ? 20.453 -13.25 -30.75 1 97.56 362 ARG A C 1
ATOM 2749 O O . ARG A 1 362 ? 20.625 -12.102 -31.172 1 97.56 362 ARG A O 1
ATOM 2756 N N . ALA A 1 363 ? 19.312 -13.883 -30.906 1 97 363 ALA A N 1
ATOM 2757 C CA . ALA A 1 363 ? 18.172 -13.188 -31.5 1 97 363 ALA A CA 1
ATOM 2758 C C . ALA A 1 363 ? 17.797 -11.961 -30.672 1 97 363 ALA A C 1
ATOM 2760 O O . ALA A 1 363 ? 17.469 -10.914 -31.219 1 97 363 ALA A O 1
ATOM 2761 N N . GLU A 1 364 ? 17.797 -12.062 -29.406 1 97.06 364 GLU A N 1
ATOM 2762 C CA . GLU A 1 364 ? 17.438 -10.992 -28.484 1 97.06 364 GLU A CA 1
ATOM 2763 C C . GLU A 1 364 ? 18.5 -9.883 -28.5 1 97.06 364 GLU A C 1
ATOM 2765 O O . GLU A 1 364 ? 18.156 -8.703 -28.359 1 97.06 364 GLU A O 1
ATOM 2770 N N . LEU A 1 365 ? 19.75 -10.281 -28.625 1 97.5 365 LEU A N 1
ATOM 2771 C CA . LEU A 1 365 ? 20.812 -9.297 -28.812 1 97.5 365 LEU A CA 1
ATOM 2772 C C . LEU A 1 365 ? 20.594 -8.477 -30.078 1 97.5 365 LEU A C 1
ATOM 2774 O O . LEU A 1 365 ? 20.719 -7.25 -30.047 1 97.5 365 LEU A O 1
ATOM 2778 N N . GLU A 1 366 ? 20.234 -9.133 -31.109 1 96.62 366 GLU A N 1
ATOM 2779 C CA . GLU A 1 366 ? 20 -8.469 -32.406 1 96.62 366 GLU A CA 1
ATOM 2780 C C . GLU A 1 366 ? 18.797 -7.543 -32.344 1 96.62 366 GLU A C 1
ATOM 2782 O O . GLU A 1 366 ? 18.781 -6.5 -33 1 96.62 366 GLU A O 1
ATOM 2787 N N . ARG A 1 367 ? 17.859 -7.871 -31.531 1 94.81 367 ARG A N 1
ATOM 2788 C CA . ARG A 1 367 ? 16.641 -7.082 -31.359 1 94.81 367 ARG A CA 1
ATOM 2789 C C . ARG A 1 367 ? 16.906 -5.867 -30.469 1 94.81 367 ARG A C 1
ATOM 2791 O O . ARG A 1 367 ? 16.047 -4.996 -30.344 1 94.81 367 ARG A O 1
ATOM 2798 N N . GLY A 1 368 ? 18.062 -5.855 -29.812 1 95.12 368 GLY A N 1
ATOM 2799 C CA . GLY A 1 368 ? 18.406 -4.73 -28.953 1 95.12 368 GLY A CA 1
ATOM 2800 C C . GLY A 1 368 ? 17.891 -4.867 -27.547 1 95.12 368 GLY A C 1
ATOM 2801 O O . GLY A 1 368 ? 17.844 -3.891 -26.797 1 95.12 368 GLY A O 1
ATOM 2802 N N . TRP A 1 369 ? 17.406 -6.121 -27.188 1 96.5 369 TRP A N 1
ATOM 2803 C CA . TRP A 1 369 ? 16.891 -6.359 -25.844 1 96.5 369 TRP A CA 1
ATOM 2804 C C . TRP A 1 369 ? 18.016 -6.438 -24.828 1 96.5 369 TRP A C 1
ATOM 2806 O O . TRP A 1 369 ? 17.781 -6.281 -23.625 1 96.5 369 TRP A O 1
ATOM 2816 N N . ILE A 1 370 ? 19.219 -6.719 -25.281 1 97.88 370 ILE A N 1
ATOM 2817 C CA . ILE A 1 370 ? 20.438 -6.855 -24.469 1 97.88 370 ILE A CA 1
ATOM 2818 C C . ILE A 1 370 ? 21.469 -5.836 -24.938 1 97.88 370 ILE A C 1
ATOM 2820 O O . ILE A 1 370 ? 21.812 -5.781 -26.125 1 97.88 370 ILE A O 1
ATOM 2824 N N . ARG A 1 371 ? 21.938 -4.98 -24.031 1 98 371 ARG A N 1
ATOM 2825 C CA . ARG A 1 371 ? 23.031 -4.074 -24.375 1 98 371 ARG A CA 1
ATOM 2826 C C . ARG A 1 371 ? 24.375 -4.797 -24.328 1 98 371 ARG A C 1
ATOM 2828 O O . ARG A 1 371 ? 24.578 -5.684 -23.5 1 98 371 ARG A O 1
ATOM 2835 N N . VAL A 1 372 ? 25.234 -4.34 -25.234 1 98.38 372 VAL A N 1
ATOM 2836 C CA . VAL A 1 372 ? 26.547 -4.98 -25.297 1 98.38 372 VAL A CA 1
ATOM 2837 C C . VAL A 1 372 ? 27.625 -3.934 -25.594 1 98.38 372 VAL A C 1
ATOM 2839 O O . VAL A 1 372 ? 27.344 -2.922 -26.25 1 98.38 372 VAL A O 1
ATOM 2842 N N . ALA A 1 373 ? 28.797 -4.152 -25.047 1 98.56 373 ALA A N 1
ATOM 2843 C CA . ALA A 1 373 ? 29.969 -3.328 -25.359 1 98.56 373 ALA A CA 1
ATOM 2844 C C . ALA A 1 373 ? 31.266 -4.098 -25.109 1 98.56 373 ALA A C 1
ATOM 2846 O O . ALA A 1 373 ? 31.266 -5.137 -24.453 1 98.56 373 ALA A O 1
ATOM 2847 N N . ASP A 1 374 ? 32.406 -3.562 -25.594 1 97.88 374 ASP A N 1
ATOM 2848 C CA . ASP A 1 374 ? 33.688 -4.242 -25.5 1 97.88 374 ASP A CA 1
ATOM 2849 C C . ASP A 1 374 ? 34.469 -3.793 -24.266 1 97.88 374 ASP A C 1
ATOM 2851 O O . ASP A 1 374 ? 35.594 -4.27 -24.016 1 97.88 374 ASP A O 1
ATOM 2855 N N . SER A 1 375 ? 33.844 -2.846 -23.484 1 98.19 375 SER A N 1
ATOM 2856 C CA . SER A 1 375 ? 34.406 -2.42 -22.219 1 98.19 375 SER A CA 1
ATOM 2857 C C . SER A 1 375 ? 33.312 -2.021 -21.234 1 98.19 375 SER A C 1
ATOM 2859 O O . SER A 1 375 ? 32.188 -1.719 -21.641 1 98.19 375 SER A O 1
ATOM 2861 N N . VAL A 1 376 ? 33.719 -2.047 -19.984 1 98.56 376 VAL A N 1
ATOM 2862 C CA . VAL A 1 376 ? 32.75 -1.656 -18.953 1 98.56 376 VAL A CA 1
ATOM 2863 C C . VAL A 1 376 ? 32.344 -0.196 -19.141 1 98.56 376 VAL A C 1
ATOM 2865 O O . VAL A 1 376 ? 31.172 0.154 -19.016 1 98.56 376 VAL A O 1
ATOM 2868 N N . ARG A 1 377 ? 33.281 0.667 -19.484 1 98.5 377 ARG A N 1
ATOM 2869 C CA . ARG A 1 377 ? 33.031 2.088 -19.688 1 98.5 377 ARG A CA 1
ATOM 2870 C C . ARG A 1 377 ? 32.062 2.307 -20.859 1 98.5 377 ARG A C 1
ATOM 2872 O O . ARG A 1 377 ? 31.141 3.105 -20.766 1 98.5 377 ARG A O 1
ATOM 2879 N N . ASP A 1 378 ? 32.312 1.577 -21.906 1 98.56 378 ASP A N 1
ATOM 2880 C CA . ASP A 1 378 ? 31.422 1.694 -23.062 1 98.56 378 ASP A CA 1
ATOM 2881 C C . ASP A 1 378 ? 30.016 1.163 -22.75 1 98.56 378 ASP A C 1
ATOM 2883 O O . ASP A 1 378 ? 29.016 1.697 -23.234 1 98.56 378 ASP A O 1
ATOM 2887 N N . LEU A 1 379 ? 29.938 0.095 -22 1 98.69 379 LEU A N 1
ATOM 2888 C CA . LEU A 1 379 ? 28.641 -0.434 -21.594 1 98.69 379 LEU A CA 1
ATOM 2889 C C . LEU A 1 379 ? 27.875 0.586 -20.75 1 98.69 379 LEU A C 1
ATOM 2891 O O . LEU A 1 379 ? 26.672 0.764 -20.938 1 98.69 379 LEU A O 1
ATOM 2895 N N . ALA A 1 380 ? 28.578 1.205 -19.812 1 98.75 380 ALA A N 1
ATOM 2896 C CA . ALA A 1 380 ? 27.969 2.244 -18.984 1 98.75 380 ALA A CA 1
ATOM 2897 C C . ALA A 1 380 ? 27.344 3.336 -19.844 1 98.75 380 ALA A C 1
ATOM 2899 O O . ALA A 1 380 ? 26.203 3.742 -19.609 1 98.75 380 ALA A O 1
ATOM 2900 N N . ALA A 1 381 ? 28.062 3.789 -20.828 1 98.31 381 ALA A N 1
ATOM 2901 C CA . ALA A 1 381 ? 27.562 4.816 -21.734 1 98.31 381 ALA A CA 1
ATOM 2902 C C . ALA A 1 381 ? 26.297 4.348 -22.453 1 98.31 381 ALA A C 1
ATOM 2904 O O . ALA A 1 381 ? 25.344 5.109 -22.594 1 98.31 381 ALA A O 1
ATOM 2905 N N . ALA A 1 382 ? 26.344 3.117 -22.875 1 97.69 382 ALA A N 1
ATOM 2906 C CA . ALA A 1 382 ? 25.203 2.545 -23.594 1 97.69 382 ALA A CA 1
ATOM 2907 C C . ALA A 1 382 ? 23.984 2.473 -22.688 1 97.69 382 ALA A C 1
ATOM 2909 O O . ALA A 1 382 ? 22.844 2.484 -23.172 1 97.69 382 ALA A O 1
ATOM 2910 N N . CYS A 1 383 ? 24.188 2.408 -21.391 1 97.88 383 CYS A N 1
ATOM 2911 C CA . CYS A 1 383 ? 23.109 2.275 -20.422 1 97.88 383 CYS A CA 1
ATOM 2912 C C . CYS A 1 383 ? 22.734 3.631 -19.828 1 97.88 383 CYS A C 1
ATOM 2914 O O . CYS A 1 383 ? 21.828 3.723 -19 1 97.88 383 CYS A O 1
ATOM 2916 N N . GLY A 1 384 ? 23.422 4.684 -20.219 1 97.69 384 GLY A N 1
ATOM 2917 C CA . GLY A 1 384 ? 23.188 5.996 -19.641 1 97.69 384 GLY A CA 1
ATOM 2918 C C . GLY A 1 384 ? 23.734 6.133 -18.234 1 97.69 384 GLY A C 1
ATOM 2919 O O . GLY A 1 384 ? 23.219 6.918 -17.438 1 97.69 384 GLY A O 1
ATOM 2920 N N . LEU A 1 385 ? 24.75 5.328 -17.844 1 98.06 385 LEU A N 1
ATOM 2921 C CA . LEU A 1 385 ? 25.406 5.371 -16.547 1 98.06 385 LEU A CA 1
ATOM 2922 C C . LEU A 1 385 ? 26.719 6.121 -16.625 1 98.06 385 LEU A C 1
ATOM 2924 O O . LEU A 1 385 ? 27.266 6.328 -17.719 1 98.06 385 LEU A O 1
ATOM 2928 N N . ASP A 1 386 ? 27.188 6.539 -15.5 1 97.81 386 ASP A N 1
ATOM 2929 C CA . ASP A 1 386 ? 28.531 7.129 -15.43 1 97.81 386 ASP A CA 1
ATOM 2930 C C . ASP A 1 386 ? 29.609 6.078 -15.695 1 97.81 386 ASP A C 1
ATOM 2932 O O . ASP A 1 386 ? 29.75 5.129 -14.922 1 97.81 386 ASP A O 1
ATOM 2936 N N . PRO A 1 387 ? 30.391 6.297 -16.734 1 98.5 387 PRO A N 1
ATOM 2937 C CA . PRO A 1 387 ? 31.406 5.293 -17.094 1 98.5 387 PRO A CA 1
ATOM 2938 C C . PRO A 1 387 ? 32.406 5.027 -15.977 1 98.5 387 PRO A C 1
ATOM 2940 O O . PRO A 1 387 ? 32.75 3.877 -15.727 1 98.5 387 PRO A O 1
ATOM 2943 N N . ASP A 1 388 ? 32.812 6.086 -15.273 1 98.19 388 ASP A N 1
ATOM 2944 C CA . ASP A 1 388 ? 33.781 5.918 -14.195 1 98.19 388 ASP A CA 1
ATOM 2945 C C . ASP A 1 388 ? 33.188 5.156 -13.023 1 98.19 388 ASP A C 1
ATOM 2947 O O . ASP A 1 388 ? 33.844 4.297 -12.43 1 98.19 388 ASP A O 1
ATOM 2951 N N . ALA A 1 389 ? 31.969 5.422 -12.75 1 97.62 389 ALA A N 1
ATOM 2952 C CA . ALA A 1 389 ? 31.297 4.781 -11.617 1 97.62 389 ALA A CA 1
ATOM 2953 C C . ALA A 1 389 ? 31.141 3.281 -11.852 1 97.62 389 ALA A C 1
ATOM 2955 O O . ALA A 1 389 ? 31.453 2.475 -10.977 1 97.62 389 ALA A O 1
ATOM 2956 N N . LEU A 1 390 ? 30.641 2.91 -13.016 1 98.69 390 LEU A N 1
ATOM 2957 C CA . LEU A 1 390 ? 30.453 1.489 -13.289 1 98.69 390 LEU A CA 1
ATOM 2958 C C . LEU A 1 390 ? 31.781 0.758 -13.352 1 98.69 390 LEU A C 1
ATOM 2960 O O . LEU A 1 390 ? 31.906 -0.372 -12.867 1 98.69 390 LEU A O 1
ATOM 2964 N N . ALA A 1 391 ? 32.781 1.412 -13.977 1 98.62 391 ALA A N 1
ATOM 2965 C CA . ALA A 1 391 ? 34.125 0.808 -14.039 1 98.62 391 ALA A CA 1
ATOM 2966 C C . ALA A 1 391 ? 34.656 0.552 -12.633 1 98.62 391 ALA A C 1
ATOM 2968 O O . ALA A 1 391 ? 35.188 -0.526 -12.352 1 98.62 391 ALA A O 1
ATOM 2969 N N . ASP A 1 392 ? 34.5 1.522 -11.789 1 98.25 392 ASP A N 1
ATOM 2970 C CA . ASP A 1 392 ? 34.938 1.385 -10.406 1 98.25 392 ASP A CA 1
ATOM 2971 C C . ASP A 1 392 ? 34.219 0.24 -9.711 1 98.25 392 ASP A C 1
ATOM 2973 O O . ASP A 1 392 ? 34.812 -0.528 -8.961 1 98.25 392 ASP A O 1
ATOM 2977 N N . THR A 1 393 ? 32.938 0.172 -9.93 1 98.56 393 THR A N 1
ATOM 2978 C CA . THR A 1 393 ? 32.094 -0.87 -9.328 1 98.56 393 THR A CA 1
ATOM 2979 C C . THR A 1 393 ? 32.594 -2.254 -9.766 1 98.56 393 THR A C 1
ATOM 2981 O O . THR A 1 393 ? 32.75 -3.145 -8.93 1 98.56 393 THR A O 1
ATOM 2984 N N . VAL A 1 394 ? 32.781 -2.463 -11.023 1 98.69 394 VAL A N 1
ATOM 2985 C CA . VAL A 1 394 ? 33.188 -3.76 -11.555 1 98.69 394 VAL A CA 1
ATOM 2986 C C . VAL A 1 394 ? 34.594 -4.102 -11.062 1 98.69 394 VAL A C 1
ATOM 2988 O O . VAL A 1 394 ? 34.875 -5.246 -10.688 1 98.69 394 VAL A O 1
ATOM 2991 N N . GLU A 1 395 ? 35.469 -3.1 -11.07 1 98.44 395 GLU A N 1
ATOM 2992 C CA . GLU A 1 395 ? 36.812 -3.318 -10.562 1 98.44 395 GLU A CA 1
ATOM 2993 C C . GLU A 1 395 ? 36.812 -3.734 -9.102 1 98.44 395 GLU A C 1
ATOM 2995 O O . GLU A 1 395 ? 37.5 -4.668 -8.703 1 98.44 395 GLU A O 1
ATOM 3000 N N . ARG A 1 396 ? 36 -3.051 -8.375 1 98.06 396 ARG A N 1
ATOM 3001 C CA . ARG A 1 396 ? 35.875 -3.35 -6.957 1 98.06 396 ARG A CA 1
ATOM 3002 C C . ARG A 1 396 ? 35.281 -4.746 -6.742 1 98.06 396 ARG A C 1
ATOM 3004 O O . ARG A 1 396 ? 35.781 -5.508 -5.91 1 98.06 396 ARG A O 1
ATOM 3011 N N . TYR A 1 397 ? 34.312 -5.039 -7.469 1 98.25 397 TYR A N 1
ATOM 3012 C CA . TYR A 1 397 ? 33.719 -6.371 -7.391 1 98.25 397 TYR A CA 1
ATOM 3013 C C . TYR A 1 397 ? 34.75 -7.445 -7.742 1 98.25 397 TYR A C 1
ATOM 3015 O O . TYR A 1 397 ? 34.844 -8.461 -7.047 1 98.25 397 TYR A O 1
ATOM 3023 N N . ASN A 1 398 ? 35.469 -7.27 -8.766 1 98.56 398 ASN A N 1
ATOM 3024 C CA . ASN A 1 398 ? 36.5 -8.234 -9.172 1 98.56 398 ASN A CA 1
ATOM 3025 C C . ASN A 1 398 ? 37.562 -8.398 -8.102 1 98.56 398 ASN A C 1
ATOM 3027 O O . ASN A 1 398 ? 38.062 -9.492 -7.895 1 98.56 398 ASN A O 1
ATOM 3031 N N . ALA A 1 399 ? 37.875 -7.316 -7.457 1 98.5 399 ALA A N 1
ATOM 3032 C CA . ALA A 1 399 ? 38.812 -7.406 -6.352 1 98.5 399 ALA A CA 1
ATOM 3033 C C . ALA A 1 399 ? 38.281 -8.273 -5.223 1 98.5 399 ALA A C 1
ATOM 3035 O O . ALA A 1 399 ? 39.031 -9.023 -4.594 1 98.5 399 ALA A O 1
ATOM 3036 N N . PHE A 1 400 ? 37.031 -8.148 -4.898 1 98.25 400 PHE A N 1
ATOM 3037 C CA . PHE A 1 400 ? 36.375 -9 -3.898 1 98.25 400 PHE A CA 1
ATOM 3038 C C . PHE A 1 400 ? 36.438 -10.461 -4.312 1 98.25 400 PHE A C 1
ATOM 3040 O O . PHE A 1 400 ? 36.656 -11.344 -3.475 1 98.25 400 PHE A O 1
ATOM 3047 N N . CYS A 1 401 ? 36.219 -10.727 -5.613 1 97.75 401 CYS A N 1
ATOM 3048 C CA . CYS A 1 401 ? 36.312 -12.086 -6.125 1 97.75 401 CYS A CA 1
ATOM 3049 C C . CYS A 1 401 ? 37.719 -12.648 -5.883 1 97.75 401 CYS A C 1
ATOM 3051 O O . CYS A 1 401 ? 37.844 -13.789 -5.426 1 97.75 401 CYS A O 1
ATOM 3053 N N . ALA A 1 402 ? 38.688 -11.891 -6.16 1 97.94 402 ALA A N 1
ATOM 3054 C CA . ALA A 1 402 ? 40.062 -12.32 -5.961 1 97.94 402 ALA A CA 1
ATOM 3055 C C . ALA A 1 402 ? 40.344 -12.586 -4.488 1 97.94 402 ALA A C 1
ATOM 3057 O O . ALA A 1 402 ? 41.062 -13.531 -4.148 1 97.94 402 ALA A O 1
ATOM 3058 N N . ALA A 1 403 ? 39.719 -11.82 -3.662 1 97.94 403 ALA A N 1
ATOM 3059 C CA . ALA A 1 403 ? 39.938 -11.922 -2.223 1 97.94 403 ALA A CA 1
ATOM 3060 C C . ALA A 1 403 ? 39.094 -13.039 -1.621 1 97.94 403 ALA A C 1
ATOM 3062 O O . ALA A 1 403 ? 39.344 -13.484 -0.497 1 97.94 403 ALA A O 1
ATOM 3063 N N . GLY A 1 404 ? 38.125 -13.359 -2.293 1 97.06 404 GLY A N 1
ATOM 3064 C CA . GLY A 1 404 ? 37.219 -14.383 -1.816 1 97.06 404 GLY A CA 1
ATOM 3065 C C . GLY A 1 404 ? 36.219 -13.859 -0.794 1 97.06 404 GLY A C 1
ATOM 3066 O O . GLY A 1 404 ? 35.656 -14.641 -0.024 1 97.06 404 GLY A O 1
ATOM 3067 N N . ARG A 1 405 ? 36.094 -12.586 -0.764 1 97.44 405 ARG A N 1
ATOM 3068 C CA . ARG A 1 405 ? 35.219 -11.977 0.22 1 97.44 405 ARG A CA 1
ATOM 3069 C C . ARG A 1 405 ? 34.625 -10.672 -0.308 1 97.44 405 ARG A C 1
ATOM 3071 O O . ARG A 1 405 ? 35.344 -9.805 -0.79 1 97.44 405 ARG A O 1
ATOM 3078 N N . ASP A 1 406 ? 33.312 -10.586 -0.245 1 97.38 406 ASP A N 1
ATOM 3079 C CA . ASP A 1 406 ? 32.625 -9.352 -0.588 1 97.38 406 ASP A CA 1
ATOM 3080 C C . ASP A 1 406 ? 32.531 -8.422 0.619 1 97.38 406 ASP A C 1
ATOM 3082 O O . ASP A 1 406 ? 31.594 -8.531 1.427 1 97.38 406 ASP A O 1
ATOM 3086 N N . ALA A 1 407 ? 33.344 -7.488 0.718 1 95.19 407 ALA A N 1
ATOM 3087 C CA . ALA A 1 407 ? 33.438 -6.621 1.891 1 95.19 407 ALA A CA 1
ATOM 3088 C C . ALA A 1 407 ? 32.312 -5.625 1.948 1 95.19 407 ALA A C 1
ATOM 3090 O O . ALA A 1 407 ? 32.062 -5.012 2.99 1 95.19 407 ALA A O 1
ATOM 3091 N N . ASP A 1 408 ? 31.641 -5.449 0.845 1 93.44 408 ASP A N 1
ATOM 3092 C CA . ASP A 1 408 ? 30.578 -4.449 0.806 1 93.44 408 ASP A CA 1
ATOM 3093 C C . ASP A 1 408 ? 29.281 -5.02 1.354 1 93.44 408 ASP A C 1
ATOM 3095 O O . ASP A 1 408 ? 28.609 -4.375 2.162 1 93.44 408 ASP A O 1
ATOM 3099 N N . PHE A 1 409 ? 28.922 -6.293 0.931 1 94.19 409 PHE A N 1
ATOM 3100 C CA . PHE A 1 409 ? 27.562 -6.746 1.214 1 94.19 409 PHE A CA 1
ATOM 3101 C C . PHE A 1 409 ? 27.562 -8.164 1.776 1 94.19 409 PHE A C 1
ATOM 3103 O O . PHE A 1 409 ? 26.516 -8.695 2.15 1 94.19 409 PHE A O 1
ATOM 3110 N N . GLY A 1 410 ? 28.672 -8.789 1.798 1 94.06 410 GLY A N 1
ATOM 3111 C CA . GLY A 1 410 ? 28.781 -10.125 2.373 1 94.06 410 GLY A CA 1
ATOM 3112 C C . GLY A 1 410 ? 28.172 -11.203 1.494 1 94.06 410 GLY A C 1
ATOM 3113 O O . GLY A 1 410 ? 27.547 -12.141 1.994 1 94.06 410 GLY A O 1
ATOM 3114 N N . ARG A 1 411 ? 28.312 -11.031 0.196 1 93.88 411 ARG A N 1
ATOM 3115 C CA . ARG A 1 411 ? 27.828 -12.031 -0.758 1 93.88 411 ARG A CA 1
ATOM 3116 C C . ARG A 1 411 ? 28.484 -13.383 -0.503 1 93.88 411 ARG A C 1
ATOM 3118 O O . ARG A 1 411 ? 29.656 -13.453 -0.09 1 93.88 411 ARG A O 1
ATOM 3125 N N . ASP A 1 412 ? 27.766 -14.492 -0.72 1 90.69 412 ASP A N 1
ATOM 3126 C CA . ASP A 1 412 ? 28.297 -15.844 -0.559 1 90.69 412 ASP A CA 1
ATOM 3127 C C . ASP A 1 412 ? 29.531 -16.062 -1.415 1 90.69 412 ASP A C 1
ATOM 3129 O O . ASP A 1 412 ? 29.484 -15.914 -2.639 1 90.69 412 ASP A O 1
ATOM 3133 N N . PRO A 1 413 ? 30.578 -16.453 -0.809 1 93.31 413 PRO A N 1
ATOM 3134 C CA . PRO A 1 413 ? 31.844 -16.625 -1.545 1 93.31 413 PRO A CA 1
ATOM 3135 C C . PRO A 1 413 ? 31.703 -17.609 -2.713 1 93.31 413 PRO A C 1
ATOM 3137 O O . PRO A 1 413 ? 32.375 -17.453 -3.734 1 93.31 413 PRO A O 1
ATOM 3140 N N . ALA A 1 414 ? 30.781 -18.5 -2.611 1 89.31 414 ALA A N 1
ATOM 3141 C CA . ALA A 1 414 ? 30.594 -19.516 -3.643 1 89.31 414 ALA A CA 1
ATOM 3142 C C . ALA A 1 414 ? 30.031 -18.906 -4.922 1 89.31 414 ALA A C 1
ATOM 3144 O O . ALA A 1 414 ? 30.062 -19.531 -5.984 1 89.31 414 ALA A O 1
ATOM 3145 N N . THR A 1 415 ? 29.562 -17.656 -4.844 1 90.75 415 THR A N 1
ATOM 3146 C CA . THR A 1 415 ? 28.938 -17.016 -5.996 1 90.75 415 THR A CA 1
ATOM 3147 C C . THR A 1 415 ? 29.797 -15.883 -6.523 1 90.75 415 THR A C 1
ATOM 3149 O O . THR A 1 415 ? 29.375 -15.125 -7.395 1 90.75 415 THR A O 1
ATOM 3152 N N . LEU A 1 416 ? 31 -15.758 -5.984 1 94.88 416 LEU A N 1
ATOM 3153 C CA . LEU A 1 416 ? 31.906 -14.711 -6.43 1 94.88 416 LEU A CA 1
ATOM 3154 C C . LEU A 1 416 ? 32.656 -15.141 -7.68 1 94.88 416 LEU A C 1
ATOM 3156 O O . LEU A 1 416 ? 33.656 -15.875 -7.594 1 94.88 416 LEU A O 1
ATOM 3160 N N . THR A 1 417 ? 32.125 -14.789 -8.805 1 95.38 417 THR A N 1
ATOM 3161 C CA . THR A 1 417 ? 32.781 -15.008 -10.102 1 95.38 417 THR A CA 1
ATOM 3162 C C . THR A 1 417 ? 33.062 -13.68 -10.781 1 95.38 417 THR A C 1
ATOM 3164 O O . THR A 1 417 ? 32.188 -12.875 -11.008 1 95.38 417 THR A O 1
ATOM 3167 N N . PRO A 1 418 ? 34.312 -13.422 -11.125 1 97.5 418 PRO A N 1
ATOM 3168 C CA . PRO A 1 418 ? 34.688 -12.117 -11.68 1 97.5 418 PRO A CA 1
ATOM 3169 C C . PRO A 1 418 ? 34.094 -11.875 -13.07 1 97.5 418 PRO A C 1
ATOM 3171 O O . PRO A 1 418 ? 33.812 -12.828 -13.797 1 97.5 418 PRO A O 1
ATOM 3174 N N . LEU A 1 419 ? 33.938 -10.656 -13.375 1 97.94 419 LEU A N 1
ATOM 3175 C CA . LEU A 1 419 ? 33.594 -10.195 -14.719 1 97.94 419 LEU A CA 1
ATOM 3176 C C . LEU A 1 419 ? 34.844 -9.828 -15.5 1 97.94 419 LEU A C 1
ATOM 3178 O O . LEU A 1 419 ? 35.438 -8.766 -15.281 1 97.94 419 LEU A O 1
ATOM 3182 N N . THR A 1 420 ? 35.125 -10.602 -16.5 1 94.62 420 THR A N 1
ATOM 3183 C CA . THR A 1 420 ? 36.438 -10.438 -17.141 1 94.62 420 THR A CA 1
ATOM 3184 C C . THR A 1 420 ? 36.281 -10.117 -18.625 1 94.62 420 THR A C 1
ATOM 3186 O O . THR A 1 420 ? 37.25 -9.773 -19.297 1 94.62 420 THR A O 1
ATOM 3189 N N . GLY A 1 421 ? 35.125 -9.945 -19.141 1 90.44 421 GLY A N 1
ATOM 3190 C CA . GLY A 1 421 ? 34.906 -9.69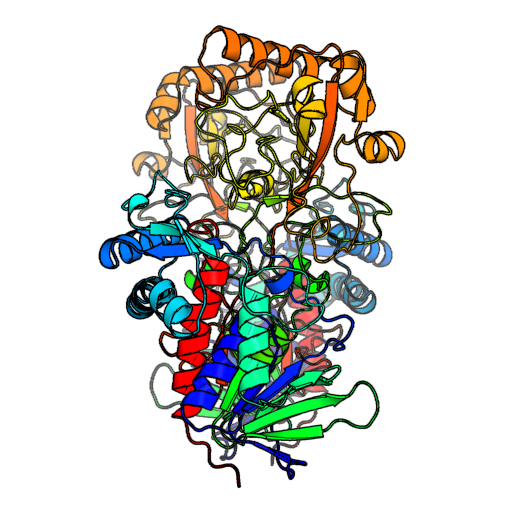5 -20.547 1 90.44 421 GLY A CA 1
ATOM 3191 C C . GLY A 1 421 ? 35.156 -10.914 -21.422 1 90.44 421 GLY A C 1
ATOM 3192 O O . GLY A 1 421 ? 34.844 -12.039 -21.031 1 90.44 421 GLY A O 1
ATOM 3193 N N . PRO A 1 422 ? 35.562 -10.797 -22.734 1 94.56 422 PRO A N 1
ATOM 3194 C CA . PRO A 1 422 ? 35.969 -9.578 -23.422 1 94.56 422 PRO A CA 1
ATOM 3195 C C . PRO A 1 422 ? 34.781 -8.648 -23.719 1 94.56 422 PRO A C 1
ATOM 3197 O O . PRO A 1 422 ? 35 -7.496 -24.109 1 94.56 422 PRO A O 1
ATOM 3200 N N . ARG A 1 423 ? 33.625 -9.172 -23.75 1 97.19 423 ARG A N 1
ATOM 3201 C CA . ARG A 1 423 ? 32.438 -8.328 -23.906 1 97.19 423 ARG A CA 1
ATOM 3202 C C . ARG A 1 423 ? 31.625 -8.289 -22.625 1 97.19 423 ARG A C 1
ATOM 3204 O O . ARG A 1 423 ? 31.688 -9.227 -21.812 1 97.19 423 ARG A O 1
ATOM 3211 N N . PHE A 1 424 ? 30.953 -7.254 -22.453 1 98.5 424 PHE A N 1
ATOM 3212 C CA . PHE A 1 424 ? 30.078 -7.023 -21.297 1 98.5 424 PHE A CA 1
ATOM 3213 C C . PHE A 1 424 ? 28.656 -6.727 -21.75 1 98.5 424 PHE A C 1
ATOM 3215 O O . PHE A 1 424 ? 28.438 -6.129 -22.812 1 98.5 424 PHE A O 1
ATOM 3222 N N . TYR A 1 425 ? 27.719 -7.184 -20.953 1 98.62 425 TYR A N 1
ATOM 3223 C CA . TYR A 1 425 ? 26.297 -7.102 -21.297 1 98.62 425 TYR A CA 1
ATOM 3224 C C . TYR A 1 425 ? 25.5 -6.492 -20.156 1 98.62 425 TYR A C 1
ATOM 3226 O O . TYR A 1 425 ? 25.922 -6.543 -19 1 98.62 425 TYR A O 1
ATOM 3234 N N . ALA A 1 426 ? 24.359 -5.883 -20.516 1 98.62 426 ALA A N 1
ATOM 3235 C CA . ALA A 1 426 ? 23.469 -5.309 -19.5 1 98.62 426 ALA A CA 1
ATOM 3236 C C . ALA A 1 426 ? 22 -5.469 -19.922 1 98.62 426 ALA A C 1
ATOM 3238 O O . ALA A 1 426 ? 21.672 -5.352 -21.094 1 98.62 426 ALA A O 1
ATOM 3239 N N . VAL A 1 427 ? 21.125 -5.766 -18.984 1 98.06 427 VAL A N 1
ATOM 3240 C CA . VAL A 1 427 ? 19.688 -5.809 -19.125 1 98.06 427 VAL A CA 1
ATOM 3241 C C . VAL A 1 427 ? 19.016 -4.996 -18.016 1 98.06 427 VAL A C 1
ATOM 3243 O O . VAL A 1 427 ? 19.312 -5.191 -16.828 1 98.06 427 VAL A O 1
ATOM 3246 N N . PRO A 1 428 ? 18.172 -3.99 -18.375 1 97.38 428 PRO A N 1
ATOM 3247 C CA . PRO A 1 428 ? 17.469 -3.256 -17.312 1 97.38 428 PRO A CA 1
ATOM 3248 C C . PRO A 1 428 ? 16.375 -4.09 -16.656 1 97.38 428 PRO A C 1
ATOM 3250 O O . PRO A 1 428 ? 15.656 -4.832 -17.328 1 97.38 428 PRO A O 1
ATOM 3253 N N . LEU A 1 429 ? 16.281 -3.994 -15.328 1 97.06 429 LEU A N 1
ATOM 3254 C CA . LEU A 1 429 ? 15.312 -4.742 -14.531 1 97.06 429 LEU A CA 1
ATOM 3255 C C . LEU A 1 429 ? 14.414 -3.801 -13.734 1 97.06 429 LEU A C 1
ATOM 3257 O O . LEU A 1 429 ? 14.836 -2.701 -13.367 1 97.06 429 LEU A O 1
ATOM 3261 N N . TRP A 1 430 ? 13.203 -4.219 -13.453 1 96.81 430 TRP A N 1
ATOM 3262 C CA . TRP A 1 430 ? 12.188 -3.488 -12.711 1 96.81 430 TRP A CA 1
ATOM 3263 C C . TRP A 1 430 ? 11.617 -4.344 -11.586 1 96.81 430 TRP A C 1
ATOM 3265 O O . TRP A 1 430 ? 11.789 -5.566 -11.578 1 96.81 430 TRP A O 1
ATOM 3275 N N . PRO A 1 431 ? 10.992 -3.613 -10.555 1 96.56 431 PRO A N 1
ATOM 3276 C CA . PRO A 1 431 ? 10.234 -4.426 -9.602 1 96.56 431 PRO A CA 1
ATOM 3277 C C . PRO A 1 431 ? 9.07 -5.172 -10.258 1 96.56 431 PRO A C 1
ATOM 3279 O O . PRO A 1 431 ? 8.391 -4.621 -11.133 1 96.56 431 PRO A O 1
ATOM 3282 N N . GLY A 1 432 ? 8.914 -6.383 -9.914 1 96.19 432 GLY A N 1
ATOM 3283 C CA . GLY A 1 432 ? 7.832 -7.195 -10.445 1 96.19 432 GLY A CA 1
ATOM 3284 C C . GLY A 1 432 ? 7.645 -8.5 -9.695 1 96.19 432 GLY A C 1
ATOM 3285 O O . GLY A 1 432 ? 7.891 -8.57 -8.492 1 96.19 432 GLY A O 1
ATOM 3286 N N . GLY A 1 433 ? 7.055 -9.445 -10.352 1 94.88 433 GLY A N 1
ATOM 3287 C CA . GLY A 1 433 ? 6.781 -10.742 -9.75 1 94.88 433 GLY A CA 1
ATOM 3288 C C . GLY A 1 433 ? 5.805 -11.578 -10.562 1 94.88 433 GLY A C 1
ATOM 3289 O O . GLY A 1 433 ? 5.594 -11.32 -11.75 1 94.88 433 GLY A O 1
ATOM 3290 N N . SER A 1 434 ? 5.344 -12.625 -9.898 1 93.81 434 SER A N 1
ATOM 3291 C CA . SER A 1 434 ? 4.438 -13.539 -10.586 1 93.81 434 SER A CA 1
ATOM 3292 C C . SER A 1 434 ? 2.994 -13.047 -10.5 1 93.81 434 SER A C 1
ATOM 3294 O O . SER A 1 434 ? 2.229 -13.188 -11.461 1 93.81 434 SER A O 1
ATOM 3296 N N . HIS A 1 435 ? 2.65 -12.477 -9.375 1 96.62 435 HIS A N 1
ATOM 3297 C CA . HIS A 1 435 ? 1.254 -12.148 -9.109 1 96.62 435 HIS A CA 1
ATOM 3298 C C . HIS A 1 435 ? 1.124 -11.234 -7.895 1 96.62 435 HIS A C 1
ATOM 3300 O O . HIS A 1 435 ? 2.104 -11 -7.184 1 96.62 435 HIS A O 1
ATOM 3306 N N . THR A 1 436 ? -0.016 -10.617 -7.73 1 97.38 436 THR A N 1
ATOM 3307 C CA . THR A 1 436 ? -0.373 -9.953 -6.484 1 97.38 436 THR A CA 1
ATOM 3308 C C . THR A 1 436 ? -1.035 -10.93 -5.516 1 97.38 436 THR A C 1
ATOM 3310 O O . THR A 1 436 ? -1.486 -12.008 -5.926 1 97.38 436 THR A O 1
ATOM 3313 N N . VAL A 1 437 ? -1.089 -10.586 -4.238 1 97.69 437 VAL A N 1
ATOM 3314 C CA . VAL A 1 437 ? -1.593 -11.539 -3.252 1 97.69 437 VAL A CA 1
ATOM 3315 C C . VAL A 1 437 ? -2.746 -10.914 -2.471 1 97.69 437 VAL A C 1
ATOM 3317 O O . VAL A 1 437 ? -3.396 -11.586 -1.666 1 97.69 437 VAL A O 1
ATOM 3320 N N . GLY A 1 438 ? -3.027 -9.688 -2.66 1 97.56 438 GLY A N 1
ATOM 3321 C CA . GLY A 1 438 ? -4.059 -8.984 -1.913 1 97.56 438 GLY A CA 1
ATOM 3322 C C . GLY A 1 438 ? -5.465 -9.375 -2.328 1 97.56 438 GLY A C 1
ATOM 3323 O O . GLY A 1 438 ? -5.691 -9.773 -3.473 1 97.56 438 GLY A O 1
ATOM 3324 N N . GLY A 1 439 ? -6.43 -9.164 -1.48 1 97.56 439 GLY A N 1
ATOM 3325 C CA . GLY A 1 439 ? -7.836 -9.445 -1.717 1 97.56 439 GLY A CA 1
ATOM 3326 C C . GLY A 1 439 ? -8.625 -9.648 -0.438 1 97.56 439 GLY A C 1
ATOM 3327 O O . GLY A 1 439 ? -8.156 -9.305 0.649 1 97.56 439 GLY A O 1
ATOM 3328 N N . PRO A 1 440 ? -9.852 -10.188 -0.583 1 97.94 440 PRO A N 1
ATOM 3329 C CA . PRO A 1 440 ? -10.672 -10.461 0.597 1 97.94 440 PRO A CA 1
ATOM 3330 C C . PRO A 1 440 ? -9.984 -11.391 1.593 1 97.94 440 PRO A C 1
ATOM 3332 O O . PRO A 1 440 ? -9.5 -12.461 1.21 1 97.94 440 PRO A O 1
ATOM 3335 N N . ARG A 1 441 ? -9.977 -10.953 2.828 1 97.69 441 ARG A N 1
ATOM 3336 C CA . ARG A 1 441 ? -9.422 -11.805 3.881 1 97.69 441 ARG A CA 1
ATOM 3337 C C . ARG A 1 441 ? -10.312 -13.016 4.129 1 97.69 441 ARG A C 1
ATOM 3339 O O . ARG A 1 441 ? -11.539 -12.906 4.105 1 97.69 441 ARG A O 1
ATOM 3346 N N . ARG A 1 442 ? -9.734 -14.148 4.344 1 98.44 442 ARG A N 1
ATOM 3347 C CA . ARG A 1 442 ? -10.5 -15.352 4.637 1 98.44 442 ARG A CA 1
ATOM 3348 C C . ARG A 1 442 ? -10.023 -16 5.934 1 98.44 442 ARG A C 1
ATOM 3350 O O . ARG A 1 442 ? -8.883 -15.789 6.359 1 98.44 442 ARG A O 1
ATOM 3357 N N . ASP A 1 443 ? -10.852 -16.766 6.57 1 98.44 443 ASP A N 1
ATOM 3358 C CA . ASP A 1 443 ? -10.484 -17.484 7.785 1 98.44 443 ASP A CA 1
ATOM 3359 C C . ASP A 1 443 ? -10.008 -18.906 7.465 1 98.44 443 ASP A C 1
ATOM 3361 O O . ASP A 1 443 ? -9.781 -19.234 6.297 1 98.44 443 ASP A O 1
ATOM 3365 N N . ALA A 1 444 ? -9.812 -19.734 8.492 1 98.56 444 ALA A N 1
ATOM 3366 C CA . ALA A 1 444 ? -9.219 -21.062 8.367 1 98.56 444 ALA A CA 1
ATOM 3367 C C . ALA A 1 444 ? -10.141 -22 7.586 1 98.56 444 ALA A C 1
ATOM 3369 O O . ALA A 1 444 ? -9.695 -23.031 7.082 1 98.56 444 ALA A O 1
ATOM 3370 N N . ALA A 1 445 ? -11.414 -21.672 7.496 1 98.75 445 ALA A N 1
ATOM 3371 C CA . ALA A 1 445 ? -12.367 -22.453 6.719 1 98.75 445 ALA A CA 1
ATOM 3372 C C . ALA A 1 445 ? -12.57 -21.859 5.328 1 98.75 445 ALA A C 1
ATOM 3374 O O . ALA A 1 445 ? -13.516 -22.219 4.621 1 98.75 445 ALA A O 1
ATOM 3375 N N . ALA A 1 446 ? -11.734 -20.844 4.969 1 98.81 446 ALA A N 1
ATOM 3376 C CA . ALA A 1 446 ? -11.711 -20.172 3.674 1 98.81 446 ALA A CA 1
ATOM 3377 C C . ALA A 1 446 ? -12.93 -19.266 3.51 1 98.81 446 ALA A C 1
ATOM 3379 O O . ALA A 1 446 ? -13.281 -18.891 2.391 1 98.81 446 ALA A O 1
ATOM 3380 N N . ARG A 1 447 ? -13.727 -19 4.648 1 98.69 447 ARG A N 1
ATOM 3381 C CA . ARG A 1 447 ? -14.844 -18.062 4.594 1 98.69 447 ARG A CA 1
ATOM 3382 C C . ARG A 1 447 ? -14.352 -16.625 4.5 1 98.69 447 ARG A C 1
ATOM 3384 O O . ARG A 1 447 ? -13.453 -16.219 5.242 1 98.69 447 ARG A O 1
ATOM 3391 N N . VAL A 1 448 ? -14.867 -15.867 3.561 1 98.75 448 VAL A N 1
ATOM 3392 C CA . VAL A 1 448 ? -14.5 -14.461 3.412 1 98.75 448 VAL A CA 1
ATOM 3393 C C . VAL A 1 448 ? -15.047 -13.664 4.594 1 98.75 448 VAL A C 1
ATOM 3395 O O . VAL A 1 448 ? -16.203 -13.82 4.984 1 98.75 448 VAL A O 1
ATOM 3398 N N . LEU A 1 449 ? -14.203 -12.797 5.133 1 97.69 449 LEU A N 1
ATOM 3399 C CA . LEU A 1 449 ? -14.586 -12.016 6.305 1 97.69 449 LEU A CA 1
ATOM 3400 C C . LEU A 1 449 ? -15.102 -10.641 5.898 1 97.69 449 LEU A C 1
ATOM 3402 O O . LEU A 1 449 ? -14.586 -10.023 4.961 1 97.69 449 LEU A O 1
ATOM 3406 N N . ALA A 1 450 ? -16.078 -10.18 6.66 1 95.56 450 ALA A N 1
ATOM 3407 C CA . ALA A 1 450 ? -16.641 -8.844 6.449 1 95.56 450 ALA A CA 1
ATOM 3408 C C . ALA A 1 450 ? -15.836 -7.789 7.203 1 95.56 450 ALA A C 1
ATOM 3410 O O . ALA A 1 450 ? -15.281 -8.062 8.266 1 95.56 450 ALA A O 1
ATOM 3411 N N . ALA A 1 451 ? -15.812 -6.574 6.703 1 91.25 451 ALA A N 1
ATOM 3412 C CA . ALA A 1 451 ? -15.156 -5.449 7.367 1 91.25 451 ALA A CA 1
ATOM 3413 C C . ALA A 1 451 ? -15.781 -5.18 8.734 1 91.25 451 ALA A C 1
ATOM 3415 O O . ALA A 1 451 ? -15.102 -4.746 9.664 1 91.25 451 ALA A O 1
ATOM 3416 N N . ARG A 1 452 ? -17.016 -5.449 8.852 1 88.19 452 ARG A N 1
ATOM 3417 C CA . ARG A 1 452 ? -17.734 -5.211 10.102 1 88.19 452 ARG A CA 1
ATOM 3418 C C . ARG A 1 452 ? -17.5 -6.344 11.094 1 88.19 452 ARG A C 1
ATOM 3420 O O . ARG A 1 452 ? -17.922 -6.258 12.25 1 88.19 452 ARG A O 1
ATOM 3427 N N . GLY A 1 453 ? -16.875 -7.477 10.594 1 89.81 453 GLY A N 1
ATOM 3428 C CA . GLY A 1 453 ? -16.594 -8.609 11.461 1 89.81 453 GLY A CA 1
ATOM 3429 C C . GLY A 1 453 ? -17.359 -9.859 11.07 1 89.81 453 GLY A C 1
ATOM 3430 O O . GLY A 1 453 ? -18.484 -9.789 10.586 1 89.81 453 GLY A O 1
ATOM 3431 N N . GLY A 1 454 ? -16.734 -10.977 11.281 1 94.19 454 GLY A N 1
ATOM 3432 C CA . GLY A 1 454 ? -17.359 -12.258 10.992 1 94.19 454 GLY A CA 1
ATOM 3433 C C . GLY A 1 454 ? -17.328 -12.617 9.523 1 94.19 454 GLY A C 1
ATOM 3434 O O . GLY A 1 454 ? -16.906 -11.82 8.688 1 94.19 454 GLY A O 1
ATOM 3435 N N . PRO A 1 455 ? -17.781 -13.789 9.211 1 97.38 455 PRO A N 1
ATOM 3436 C CA . PRO A 1 455 ? -17.797 -14.242 7.816 1 97.38 455 PRO A CA 1
ATOM 3437 C C . PRO A 1 455 ? -19 -13.703 7.035 1 97.38 455 PRO A C 1
ATOM 3439 O O . PRO A 1 455 ? -20.062 -13.469 7.613 1 97.38 455 PRO A O 1
ATOM 3442 N N . ILE A 1 456 ? -18.828 -13.375 5.793 1 96.81 456 ILE A N 1
ATOM 3443 C CA . ILE A 1 456 ? -19.938 -13.172 4.875 1 96.81 456 ILE A CA 1
ATOM 3444 C C . ILE A 1 456 ? -20.578 -14.516 4.527 1 96.81 456 ILE A C 1
ATOM 3446 O O . ILE A 1 456 ? -19.922 -15.375 3.92 1 96.81 456 ILE A O 1
ATOM 3450 N N . PRO A 1 457 ? -21.812 -14.742 4.859 1 97.19 457 PRO A N 1
ATOM 3451 C CA . PRO A 1 457 ? -22.391 -16.078 4.691 1 97.19 457 PRO A CA 1
ATOM 3452 C C . PRO A 1 457 ? -22.344 -16.562 3.248 1 97.19 457 PRO A C 1
ATOM 3454 O O . PRO A 1 457 ? -22.656 -15.805 2.324 1 97.19 457 PRO A O 1
ATOM 3457 N N . HIS A 1 458 ? -21.891 -17.75 3.027 1 98.44 458 HIS A N 1
ATOM 3458 C CA . HIS A 1 458 ? -21.906 -18.531 1.791 1 98.44 458 HIS A CA 1
ATOM 3459 C C . HIS A 1 458 ? -20.906 -18 0.782 1 98.44 458 HIS A C 1
ATOM 3461 O O . HIS A 1 458 ? -21.047 -18.219 -0.423 1 98.44 458 HIS A O 1
ATOM 3467 N N . LEU A 1 459 ? -19.891 -17.172 1.271 1 98.69 459 LEU A N 1
ATOM 3468 C CA . LEU A 1 459 ? -18.828 -16.672 0.41 1 98.69 459 LEU A CA 1
ATOM 3469 C C . LEU A 1 459 ? -17.469 -17.203 0.854 1 98.69 459 LEU A C 1
ATOM 3471 O O . LEU A 1 459 ? -17.094 -17.047 2.016 1 98.69 459 LEU A O 1
ATOM 3475 N N . TYR A 1 460 ? -16.812 -17.828 -0.073 1 98.94 460 TYR A N 1
ATOM 3476 C CA . TYR A 1 460 ? -15.492 -18.422 0.163 1 98.94 460 TYR A CA 1
ATOM 3477 C C . TYR A 1 460 ? -14.469 -17.906 -0.838 1 98.94 460 TYR A C 1
ATOM 3479 O O . TYR A 1 460 ? -14.836 -17.328 -1.867 1 98.94 460 TYR A O 1
ATOM 3487 N N . SER A 1 461 ? -13.203 -18.016 -0.486 1 98.81 461 SER A N 1
ATOM 3488 C CA . SER A 1 461 ? -12.156 -17.641 -1.425 1 98.81 461 SER A CA 1
ATOM 3489 C C . SER A 1 461 ? -10.953 -18.562 -1.308 1 98.81 461 SER A C 1
ATOM 3491 O O . SER A 1 461 ? -10.789 -19.266 -0.301 1 98.81 461 SER A O 1
ATOM 3493 N N . ALA A 1 462 ? -10.156 -18.594 -2.348 1 98.5 462 ALA A N 1
ATOM 3494 C CA . ALA A 1 462 ? -8.953 -19.422 -2.377 1 98.5 462 ALA A CA 1
ATOM 3495 C C . ALA A 1 462 ? -7.945 -18.891 -3.387 1 98.5 462 ALA A C 1
ATOM 3497 O O . ALA A 1 462 ? -8.305 -18.156 -4.301 1 98.5 462 ALA A O 1
ATOM 3498 N N . GLY A 1 463 ? -6.695 -19.328 -3.172 1 97.31 463 GLY A N 1
ATOM 3499 C CA . GLY A 1 463 ? -5.617 -18.969 -4.082 1 97.31 463 GLY A CA 1
ATOM 3500 C C . GLY A 1 463 ? -4.957 -17.641 -3.744 1 97.31 463 GLY A C 1
ATOM 3501 O O . GLY A 1 463 ? -4.836 -17.281 -2.57 1 97.31 463 GLY A O 1
ATOM 3502 N N . GLU A 1 464 ? -4.484 -17 -4.848 1 96.06 464 GLU A N 1
ATOM 3503 C CA . GLU A 1 464 ? -3.727 -15.766 -4.664 1 96.06 464 GLU A CA 1
ATOM 3504 C C . GLU A 1 464 ? -4.637 -14.617 -4.223 1 96.06 464 GLU A C 1
ATOM 3506 O O . GLU A 1 464 ? -4.168 -13.641 -3.637 1 96.06 464 GLU A O 1
ATOM 3511 N N . LEU A 1 465 ? -5.953 -14.75 -4.516 1 98.06 465 LEU A N 1
ATOM 3512 C CA . LEU A 1 465 ? -6.898 -13.734 -4.062 1 98.06 465 LEU A CA 1
ATOM 3513 C C . LEU A 1 465 ? -7.031 -13.758 -2.543 1 98.06 465 LEU A C 1
ATOM 3515 O O . LEU A 1 465 ? -7.707 -14.625 -1.985 1 98.06 465 LEU A O 1
ATOM 3519 N N . GLY A 1 466 ? -6.41 -12.797 -1.907 1 97.94 466 GLY A N 1
ATOM 3520 C CA . GLY A 1 466 ? -6.414 -12.781 -0.453 1 97.94 466 GLY A CA 1
ATOM 3521 C C . GLY A 1 466 ? -5.5 -13.828 0.156 1 97.94 466 GLY A C 1
ATOM 3522 O O . GLY A 1 466 ? -5.898 -14.555 1.07 1 97.94 466 GLY A O 1
ATOM 3523 N N . SER A 1 467 ? -4.355 -13.945 -0.331 1 98.12 467 SER A N 1
ATOM 3524 C CA . SER A 1 467 ? -3.391 -14.961 0.082 1 98.12 467 SER A CA 1
ATOM 3525 C C . SER A 1 467 ? -2.941 -14.742 1.523 1 98.12 467 SER A C 1
ATOM 3527 O O . SER A 1 467 ? -2.869 -13.609 1.991 1 98.12 467 SER A O 1
ATOM 3529 N N . ILE A 1 468 ? -2.59 -15.852 2.182 1 97.88 468 ILE A N 1
ATOM 3530 C CA . ILE A 1 468 ? -2.082 -15.812 3.549 1 97.88 468 ILE A CA 1
ATOM 3531 C C . ILE A 1 468 ? -0.654 -15.266 3.553 1 97.88 468 ILE A C 1
ATOM 3533 O O . ILE A 1 468 ? -0.142 -14.859 4.598 1 97.88 468 ILE A O 1
ATOM 3537 N N . HIS A 1 469 ? -0.021 -15.273 2.414 1 96.94 469 HIS A N 1
ATOM 3538 C CA . HIS A 1 469 ? 1.366 -14.82 2.381 1 96.94 469 HIS A CA 1
ATOM 3539 C C . HIS A 1 469 ? 1.452 -13.305 2.389 1 96.94 469 HIS A C 1
ATOM 3541 O O . HIS A 1 469 ? 0.843 -12.641 1.547 1 96.94 469 HIS A O 1
ATOM 3547 N N . GLY A 1 470 ? 2.188 -12.789 3.338 1 95.5 470 GLY A N 1
ATOM 3548 C CA . GLY A 1 470 ? 2.338 -11.359 3.539 1 95.5 470 GLY A CA 1
ATOM 3549 C C . GLY A 1 470 ? 3.6 -10.797 2.914 1 95.5 470 GLY A C 1
ATOM 3550 O O . GLY A 1 470 ? 3.918 -11.102 1.762 1 95.5 470 GLY A O 1
ATOM 3551 N N . LEU A 1 471 ? 4.32 -9.992 3.645 1 96.25 471 LEU A N 1
ATOM 3552 C CA . LEU A 1 471 ? 5.496 -9.266 3.168 1 96.25 471 LEU A CA 1
ATOM 3553 C C . LEU A 1 471 ? 6.559 -10.242 2.666 1 96.25 471 LEU A C 1
ATOM 3555 O O . LEU A 1 471 ? 7.199 -9.984 1.641 1 96.25 471 LEU A O 1
ATOM 3559 N N . LEU A 1 472 ? 6.695 -11.297 3.439 1 97.12 472 LEU A N 1
ATOM 3560 C CA . LEU A 1 472 ? 7.742 -12.25 3.088 1 97.12 472 LEU A CA 1
ATOM 3561 C C . LEU A 1 472 ? 7.137 -13.555 2.572 1 97.12 472 LEU A C 1
ATOM 3563 O O . LEU A 1 472 ? 6.453 -14.258 3.312 1 97.12 472 LEU A O 1
ATOM 3567 N N . TYR A 1 473 ? 7.387 -13.805 1.276 1 97 473 TYR A N 1
ATOM 3568 C CA . TYR A 1 473 ? 7.047 -15.086 0.665 1 97 473 TYR A CA 1
ATOM 3569 C C . TYR A 1 473 ? 7.934 -16.203 1.202 1 97 473 TYR A C 1
ATOM 3571 O O . TYR A 1 473 ? 9.164 -16.094 1.187 1 97 473 TYR A O 1
ATOM 3579 N N . PRO A 1 474 ? 7.328 -17.219 1.728 1 96.88 474 PRO A N 1
ATOM 3580 C CA . PRO A 1 474 ? 8.141 -18.141 2.521 1 96.88 474 PRO A CA 1
ATOM 3581 C C . PRO A 1 474 ? 9.125 -18.953 1.673 1 96.88 474 PRO A C 1
ATOM 3583 O O . PRO A 1 474 ? 10.219 -19.281 2.135 1 96.88 474 PRO A O 1
ATOM 3586 N N . ALA A 1 475 ? 8.734 -19.359 0.541 1 93.94 475 ALA A N 1
ATOM 3587 C CA . ALA A 1 475 ? 9.586 -20.156 -0.352 1 93.94 475 ALA A CA 1
ATOM 3588 C C . ALA A 1 475 ? 8.953 -20.266 -1.738 1 93.94 475 ALA A C 1
ATOM 3590 O O . ALA A 1 475 ? 7.766 -20 -1.914 1 93.94 475 ALA A O 1
ATOM 3591 N N . GLY A 1 476 ? 9.844 -20.625 -2.668 1 90.69 476 GLY A N 1
ATOM 3592 C CA . GLY A 1 476 ? 9.312 -20.984 -3.975 1 90.69 476 GLY A CA 1
ATOM 3593 C C . GLY A 1 476 ? 8.234 -22.047 -3.914 1 90.69 476 GLY A C 1
ATOM 3594 O O . GLY A 1 476 ? 8.383 -23.047 -3.205 1 90.69 476 GLY A O 1
ATOM 3595 N N . GLY A 1 477 ? 7.059 -21.75 -4.613 1 94.94 477 GLY A N 1
ATOM 3596 C CA . GLY A 1 477 ? 5.984 -22.734 -4.66 1 94.94 477 GLY A CA 1
ATOM 3597 C C . GLY A 1 477 ? 4.93 -22.5 -3.594 1 94.94 477 GLY A C 1
ATOM 3598 O O . GLY A 1 477 ? 3.93 -23.219 -3.539 1 94.94 477 GLY A O 1
ATOM 3599 N N . ALA A 1 478 ? 5.168 -21.531 -2.752 1 97.44 478 ALA A N 1
ATOM 3600 C CA . ALA A 1 478 ? 4.215 -21.266 -1.677 1 97.44 478 ALA A CA 1
ATOM 3601 C C . ALA A 1 478 ? 2.832 -20.938 -2.238 1 97.44 478 ALA A C 1
ATOM 3603 O O . ALA A 1 478 ? 1.813 -21.328 -1.66 1 97.44 478 ALA A O 1
ATOM 3604 N N . SER A 1 479 ? 2.742 -20.281 -3.324 1 97.12 479 SER A N 1
ATOM 3605 C CA . SER A 1 479 ? 1.462 -19.891 -3.906 1 97.12 479 SER A CA 1
ATOM 3606 C C . SER A 1 479 ? 0.694 -21.094 -4.418 1 97.12 479 SER A C 1
ATOM 3608 O O . SER A 1 479 ? -0.507 -21.234 -4.172 1 97.12 479 SER A O 1
ATOM 3610 N N . LEU A 1 480 ? 1.372 -22 -5.168 1 98 480 LEU A N 1
ATOM 3611 C CA . LEU A 1 480 ? 0.695 -23.188 -5.66 1 98 480 LEU A CA 1
ATOM 3612 C C . LEU A 1 480 ? 0.257 -24.078 -4.504 1 98 480 LEU A C 1
ATOM 3614 O O . LEU A 1 480 ? -0.814 -24.688 -4.555 1 98 480 LEU A O 1
ATOM 3618 N N . ALA A 1 481 ? 1.142 -24.156 -3.518 1 98.56 481 ALA A N 1
ATOM 3619 C CA . ALA A 1 481 ? 0.784 -24.938 -2.338 1 98.56 481 ALA A CA 1
ATOM 3620 C C . ALA A 1 481 ? -0.489 -24.391 -1.689 1 98.56 481 ALA A C 1
ATOM 3622 O O . ALA A 1 481 ? -1.366 -25.172 -1.297 1 98.56 481 ALA A O 1
ATOM 3623 N N . GLU A 1 482 ? -0.539 -23.109 -1.545 1 98.5 482 GLU A N 1
ATOM 3624 C CA . GLU A 1 482 ? -1.726 -22.484 -0.969 1 98.5 482 GLU A CA 1
ATOM 3625 C C . GLU A 1 482 ? -2.953 -22.719 -1.846 1 98.5 482 GLU A C 1
ATOM 3627 O O . GLU A 1 482 ? -4.055 -22.938 -1.335 1 98.5 482 GLU A O 1
ATOM 3632 N N . CYS A 1 483 ? -2.801 -22.609 -3.17 1 98.62 483 CYS A N 1
ATOM 3633 C CA . CYS A 1 483 ? -3.912 -22.844 -4.086 1 98.62 483 CYS A CA 1
ATOM 3634 C C . CYS A 1 483 ? -4.543 -24.203 -3.836 1 98.62 483 CYS A C 1
ATOM 3636 O O . CYS A 1 483 ? -5.766 -24.328 -3.744 1 98.62 483 CYS A O 1
ATOM 3638 N N . LEU A 1 484 ? -3.707 -25.219 -3.715 1 98.75 484 LEU A N 1
ATOM 3639 C CA . LEU A 1 484 ? -4.219 -26.562 -3.48 1 98.75 484 LEU A CA 1
ATOM 3640 C C . LEU A 1 484 ? -4.863 -26.656 -2.102 1 98.75 484 LEU A C 1
ATOM 3642 O O . LEU A 1 484 ? -5.988 -27.141 -1.974 1 98.75 484 LEU A O 1
ATOM 3646 N N . ALA A 1 485 ? -4.148 -26.203 -1.101 1 98.81 485 ALA A N 1
ATOM 3647 C CA . ALA A 1 485 ? -4.605 -26.344 0.281 1 98.81 485 ALA A CA 1
ATOM 3648 C C . ALA A 1 485 ? -5.926 -25.609 0.495 1 98.81 485 ALA A C 1
ATOM 3650 O O . ALA A 1 485 ? -6.926 -26.219 0.895 1 98.81 485 ALA A O 1
ATOM 3651 N N . PHE A 1 486 ? -5.949 -24.375 0.157 1 98.88 486 PHE A N 1
ATOM 3652 C CA . PHE A 1 486 ? -7.145 -23.578 0.429 1 98.88 486 PHE A CA 1
ATOM 3653 C C . PHE A 1 486 ? -8.211 -23.828 -0.632 1 98.88 486 PHE A C 1
ATOM 3655 O O . PHE A 1 486 ? -9.391 -23.562 -0.406 1 98.88 486 PHE A O 1
ATOM 3662 N N . GLY A 1 487 ? -7.797 -24.25 -1.837 1 98.88 487 GLY A N 1
ATOM 3663 C CA . GLY A 1 487 ? -8.797 -24.766 -2.758 1 98.88 487 GLY A CA 1
ATOM 3664 C C . GLY A 1 487 ? -9.586 -25.938 -2.193 1 98.88 487 GLY A C 1
ATOM 3665 O O . GLY A 1 487 ? -10.82 -25.969 -2.299 1 98.88 487 GLY A O 1
ATOM 3666 N N . ARG A 1 488 ? -8.914 -26.859 -1.58 1 98.88 488 ARG A N 1
ATOM 3667 C CA . ARG A 1 488 ? -9.57 -28 -0.944 1 98.88 488 ARG A CA 1
ATOM 3668 C C . ARG A 1 488 ? -10.453 -27.547 0.211 1 98.88 488 ARG A C 1
ATOM 3670 O O . ARG A 1 488 ? -11.602 -28 0.331 1 98.88 488 ARG A O 1
ATOM 3677 N N . ILE A 1 489 ? -9.93 -26.672 1.028 1 98.88 489 ILE A N 1
ATOM 3678 C CA . ILE A 1 489 ? -10.664 -26.188 2.191 1 98.88 489 ILE A CA 1
ATOM 3679 C C . ILE A 1 489 ? -11.945 -25.484 1.735 1 98.88 489 ILE A C 1
ATOM 3681 O O . ILE A 1 489 ? -13.031 -25.766 2.254 1 98.88 489 ILE A O 1
ATOM 3685 N N . ALA A 1 490 ? -11.797 -24.578 0.756 1 98.94 490 ALA A N 1
ATOM 3686 C CA . ALA A 1 490 ? -12.961 -23.875 0.231 1 98.94 490 ALA A CA 1
ATOM 3687 C C . ALA A 1 490 ? -13.984 -24.844 -0.352 1 98.94 490 ALA A C 1
ATOM 3689 O O . ALA A 1 490 ? -15.18 -24.719 -0.113 1 98.94 490 ALA A O 1
ATOM 3690 N N . GLY A 1 491 ? -13.477 -25.844 -1.134 1 98.88 491 GLY A N 1
ATOM 3691 C CA . GLY A 1 491 ? -14.367 -26.844 -1.711 1 98.88 491 GLY A CA 1
ATOM 3692 C C . GLY A 1 491 ? -15.125 -27.625 -0.668 1 98.88 491 GLY A C 1
ATOM 3693 O O . GLY A 1 491 ? -16.328 -27.844 -0.798 1 98.88 491 GLY A O 1
ATOM 3694 N N . GLU A 1 492 ? -14.445 -28.047 0.346 1 98.81 492 GLU A N 1
ATOM 3695 C CA . GLU A 1 492 ? -15.07 -28.812 1.423 1 98.81 492 GLU A CA 1
ATOM 3696 C C . GLU A 1 492 ? -16.078 -27.969 2.189 1 98.81 492 GLU A C 1
ATOM 3698 O O . GLU A 1 492 ? -17.203 -28.422 2.441 1 98.81 492 GLU A O 1
ATOM 3703 N N . SER A 1 493 ? -15.633 -26.781 2.541 1 98.81 493 SER A N 1
ATOM 3704 C CA . SER A 1 493 ? -16.469 -25.906 3.344 1 98.81 493 SER A CA 1
ATOM 3705 C C . SER A 1 493 ? -17.75 -25.516 2.592 1 98.81 493 SER A C 1
ATOM 3707 O O . SER A 1 493 ? -18.844 -25.547 3.154 1 98.81 493 SER A O 1
ATOM 3709 N N . VAL A 1 494 ? -17.594 -25.156 1.328 1 98.75 494 VAL A N 1
ATOM 3710 C CA . VAL A 1 494 ? -18.75 -24.688 0.574 1 98.75 494 VAL A CA 1
ATOM 3711 C C . VAL A 1 494 ? -19.703 -25.844 0.3 1 98.75 494 VAL A C 1
ATOM 3713 O O . VAL A 1 494 ? -20.922 -25.672 0.281 1 98.75 494 VAL A O 1
ATOM 3716 N N . ALA A 1 495 ? -19.172 -27 0.052 1 98.5 495 ALA A N 1
ATOM 3717 C CA . ALA A 1 495 ? -20 -28.172 -0.203 1 98.5 495 ALA A CA 1
ATOM 3718 C C . ALA A 1 495 ? -20.859 -28.531 1.015 1 98.5 495 ALA A C 1
ATOM 3720 O O . ALA A 1 495 ? -21.953 -29.078 0.877 1 98.5 495 ALA A O 1
ATOM 3721 N N . ALA A 1 496 ? -20.406 -28.219 2.17 1 97.94 496 ALA A N 1
ATOM 3722 C CA . ALA A 1 496 ? -21.094 -28.562 3.41 1 97.94 496 ALA A CA 1
ATOM 3723 C C . ALA A 1 496 ? -22.094 -27.469 3.797 1 97.94 496 ALA A C 1
ATOM 3725 O O . ALA A 1 496 ? -22.875 -27.641 4.73 1 97.94 496 ALA A O 1
ATOM 3726 N N . ASP A 1 497 ? -22.031 -26.344 3.078 1 96.44 497 ASP A N 1
ATOM 3727 C CA . ASP A 1 497 ? -22.844 -25.188 3.41 1 96.44 497 ASP A CA 1
ATOM 3728 C C . ASP A 1 497 ? -24.266 -25.328 2.854 1 96.44 497 ASP A C 1
ATOM 3730 O O . ASP A 1 497 ? -24.516 -26.219 2.031 1 96.44 497 ASP A O 1
ATOM 3734 N N . ARG A 1 498 ? -25.297 -24.531 3.477 1 92.31 498 ARG A N 1
ATOM 3735 C CA . ARG A 1 498 ? -26.688 -24.531 2.994 1 92.31 498 ARG A CA 1
ATOM 3736 C C . ARG A 1 498 ? -27.266 -23.109 3.014 1 92.31 498 ARG A C 1
ATOM 3738 O O . ARG A 1 498 ? -27.156 -22.406 4.016 1 92.31 498 ARG A O 1
ATOM 3745 N N . THR A 1 499 ? -27.578 -22.75 1.812 1 85.31 499 THR A N 1
ATOM 3746 C CA . THR A 1 499 ? -28.281 -21.484 1.688 1 85.31 499 THR A CA 1
ATOM 3747 C C . THR A 1 499 ? -29.797 -21.703 1.599 1 85.31 499 THR A C 1
ATOM 3749 O O . THR A 1 499 ? -30.25 -22.828 1.364 1 85.31 499 THR A O 1
ATOM 3752 N N . THR A 1 500 ? -30.625 -20.719 2.01 1 69.06 500 THR A N 1
ATOM 3753 C CA . THR A 1 500 ? -32.062 -20.797 1.753 1 69.06 500 THR A CA 1
ATOM 3754 C C . THR A 1 500 ? -32.406 -20.188 0.396 1 69.06 500 THR A C 1
ATOM 3756 O O . THR A 1 500 ? -32.562 -18.969 0.281 1 69.06 500 THR A O 1
ATOM 3759 N N . VAL A 1 501 ? -32 -20.703 -0.615 1 63.94 501 VAL A N 1
ATOM 3760 C CA . VAL A 1 501 ? -32.344 -20.125 -1.915 1 63.94 501 VAL A CA 1
ATOM 3761 C C . VAL A 1 501 ? -33.812 -20.375 -2.236 1 63.94 501 VAL A C 1
ATOM 3763 O O . VAL A 1 501 ? -34.281 -21.516 -2.176 1 63.94 501 VAL A O 1
ATOM 3766 N N . GLY A 1 502 ? -34.75 -19.5 -1.746 1 45.62 502 GLY A N 1
ATOM 3767 C CA . GLY A 1 502 ? -36.156 -19.562 -2.148 1 45.62 502 GLY A CA 1
ATOM 3768 C C . GLY A 1 502 ? -36.344 -19.422 -3.646 1 45.62 502 GLY A C 1
ATOM 3769 O O . GLY A 1 502 ? -35.469 -18.891 -4.348 1 45.62 502 GLY A O 1
ATOM 3770 N N . MET B 1 1 ? -25.297 -1.77 5.719 1 69.19 1 MET B N 1
ATOM 3771 C CA . MET B 1 1 ? -26.156 -2.789 6.305 1 69.19 1 MET B CA 1
ATOM 3772 C C . MET B 1 1 ? -27.609 -2.574 5.887 1 69.19 1 MET B C 1
ATOM 3774 O O . MET B 1 1 ? -28.172 -1.503 6.113 1 69.19 1 MET B O 1
ATOM 3778 N N . PHE B 1 2 ? -28.219 -3.566 5.375 1 72.88 2 PHE B N 1
ATOM 3779 C CA . PHE B 1 2 ? -29.625 -3.465 5 1 72.88 2 PHE B CA 1
ATOM 3780 C C . PHE B 1 2 ? -30.5 -3.262 6.234 1 72.88 2 PHE B C 1
ATOM 3782 O O . PHE B 1 2 ? -30.375 -3.996 7.219 1 72.88 2 PHE B O 1
ATOM 3789 N N . HIS B 1 3 ? -31.25 -2.232 6.145 1 79.06 3 HIS B N 1
ATOM 3790 C CA . HIS B 1 3 ? -32.094 -1.852 7.281 1 79.06 3 HIS B CA 1
ATOM 3791 C C . HIS B 1 3 ? -33.562 -1.991 6.949 1 79.06 3 HIS B C 1
ATOM 3793 O O . HIS B 1 3 ? -34.062 -1.408 5.973 1 79.06 3 HIS B O 1
ATOM 3799 N N . THR B 1 4 ? -34.312 -2.814 7.66 1 75.44 4 THR B N 1
ATOM 3800 C CA . THR B 1 4 ? -35.75 -3.035 7.418 1 75.44 4 THR B CA 1
ATOM 3801 C C . THR B 1 4 ? -36.562 -2.477 8.57 1 75.44 4 THR B C 1
ATOM 3803 O O . THR B 1 4 ? -37.781 -2.316 8.438 1 75.44 4 THR B O 1
ATOM 3806 N N . GLY B 1 5 ? -36 -2.023 9.633 1 81.62 5 GLY B N 1
ATOM 3807 C CA . GLY B 1 5 ? -36.781 -1.59 10.789 1 81.62 5 GLY B CA 1
ATOM 3808 C C . GLY B 1 5 ? -36.938 -0.085 10.859 1 81.62 5 GLY B C 1
ATOM 3809 O O . GLY B 1 5 ? -36.656 0.623 9.891 1 81.62 5 GLY B O 1
ATOM 3810 N N . GLY B 1 6 ? -37.688 0.345 11.852 1 90.62 6 GLY B N 1
ATOM 3811 C CA . GLY B 1 6 ? -37.875 1.768 12.078 1 90.62 6 GLY B CA 1
ATOM 3812 C C . GLY B 1 6 ? -36.625 2.469 12.609 1 90.62 6 GLY B C 1
ATOM 3813 O O . GLY B 1 6 ? -35.625 1.824 12.891 1 90.62 6 GLY B O 1
ATOM 3814 N N . PHE B 1 7 ? -36.688 3.77 12.539 1 95.69 7 PHE B N 1
ATOM 3815 C CA . PHE B 1 7 ? -35.625 4.605 13.094 1 95.69 7 PHE B CA 1
ATOM 3816 C C . PHE B 1 7 ? -36.031 5.152 14.453 1 95.69 7 PHE B C 1
ATOM 3818 O O . PHE B 1 7 ? -37.219 5.395 14.711 1 95.69 7 PHE B O 1
ATOM 3825 N N . ASP B 1 8 ? -35.125 5.273 15.312 1 96.06 8 ASP B N 1
ATOM 3826 C CA . ASP B 1 8 ? -35.344 5.859 16.625 1 96.06 8 ASP B CA 1
ATOM 3827 C C . ASP B 1 8 ? -35.5 7.375 16.547 1 96.06 8 ASP B C 1
ATOM 3829 O O . ASP B 1 8 ? -36.219 7.98 17.359 1 96.06 8 ASP B O 1
ATOM 3833 N N . GLU B 1 9 ? -34.812 7.93 15.594 1 96.38 9 GLU B N 1
ATOM 3834 C CA . GLU B 1 9 ? -34.875 9.352 15.281 1 96.38 9 GLU B CA 1
ATOM 3835 C C . GLU B 1 9 ? -34.531 9.617 13.812 1 96.38 9 GLU B C 1
ATOM 3837 O O . GLU B 1 9 ? -33.906 8.789 13.164 1 96.38 9 GLU B O 1
ATOM 3842 N N . VAL B 1 10 ? -35.094 10.781 13.32 1 97.56 10 VAL B N 1
ATOM 3843 C CA . VAL B 1 10 ? -34.844 11.141 11.93 1 97.56 10 VAL B CA 1
ATOM 3844 C C . VAL B 1 10 ? -34.406 12.602 11.844 1 97.56 10 VAL B C 1
ATOM 3846 O O . VAL B 1 10 ? -35.031 13.469 12.469 1 97.56 10 VAL B O 1
ATOM 3849 N N . VAL B 1 11 ? -33.344 12.867 11.148 1 98.38 11 VAL B N 1
ATOM 3850 C CA . VAL B 1 11 ? -32.844 14.219 10.875 1 98.38 11 VAL B CA 1
ATOM 3851 C C . VAL B 1 11 ? -32.656 14.398 9.367 1 98.38 11 VAL B C 1
ATOM 3853 O O . VAL B 1 11 ? -32.812 13.453 8.594 1 98.38 11 VAL B O 1
ATOM 3856 N N . ASP B 1 12 ? -32.344 15.648 8.914 1 98.44 12 ASP B N 1
ATOM 3857 C CA . ASP B 1 12 ? -32.062 15.836 7.496 1 98.44 12 ASP B CA 1
ATOM 3858 C C . ASP B 1 12 ? -30.719 15.25 7.121 1 98.44 12 ASP B C 1
ATOM 3860 O O . ASP B 1 12 ? -30.609 14.438 6.199 1 98.44 12 ASP B O 1
ATOM 3864 N N . VAL B 1 13 ? -29.656 15.711 7.871 1 98.81 13 VAL B N 1
ATOM 3865 C CA . VAL B 1 13 ? -28.281 15.359 7.551 1 98.81 13 VAL B CA 1
ATOM 3866 C C . VAL B 1 13 ? -27.562 14.875 8.812 1 98.81 13 VAL B C 1
ATOM 3868 O O . VAL B 1 13 ? -27.656 15.516 9.867 1 98.81 13 VAL B O 1
ATOM 3871 N N . ALA B 1 14 ? -26.891 13.742 8.758 1 98.88 14 ALA B N 1
ATOM 3872 C CA . ALA B 1 14 ? -25.984 13.297 9.797 1 98.88 14 ALA B CA 1
ATOM 3873 C C . ALA B 1 14 ? -24.531 13.477 9.367 1 98.88 14 ALA B C 1
ATOM 3875 O O . ALA B 1 14 ? -24.125 13.016 8.289 1 98.88 14 ALA B O 1
ATOM 3876 N N . VAL B 1 15 ? -23.781 14.203 10.109 1 98.94 15 VAL B N 1
ATOM 3877 C CA . VAL B 1 15 ? -22.344 14.367 9.891 1 98.94 15 VAL B CA 1
ATOM 3878 C C . VAL B 1 15 ? -21.562 13.555 10.922 1 98.94 15 VAL B C 1
ATOM 3880 O O . VAL B 1 15 ? -21.766 13.711 12.125 1 98.94 15 VAL B O 1
ATOM 3883 N N . LEU B 1 16 ? -20.688 12.695 10.461 1 98.88 16 LEU B N 1
ATOM 3884 C CA . LEU B 1 16 ? -19.906 11.844 11.344 1 98.88 16 LEU B CA 1
ATOM 3885 C C . LEU B 1 16 ? -18.5 12.398 11.531 1 98.88 16 LEU B C 1
ATOM 3887 O O . LEU B 1 16 ? -17.672 12.32 10.617 1 98.88 16 LEU B O 1
ATOM 3891 N N . GLY B 1 17 ? -18.203 12.891 12.742 1 98.62 17 GLY B N 1
ATOM 3892 C CA . GLY B 1 17 ? -16.922 13.5 13.062 1 98.62 17 GLY B CA 1
ATOM 3893 C C . GLY B 1 17 ? -16.984 15.016 13.117 1 98.62 17 GLY B C 1
ATOM 3894 O O . GLY B 1 17 ? -17.609 15.648 12.258 1 98.62 17 GLY B O 1
ATOM 3895 N N . LEU B 1 18 ? -16.344 15.555 14.125 1 98.62 18 LEU B N 1
ATOM 3896 C CA . LEU B 1 18 ? -16.344 17 14.312 1 98.62 18 LEU B CA 1
ATOM 3897 C C . LEU B 1 18 ? -14.93 17.562 14.195 1 98.62 18 LEU B C 1
ATOM 3899 O O . LEU B 1 18 ? -14.469 18.281 15.078 1 98.62 18 LEU B O 1
ATOM 3903 N N . GLY B 1 19 ? -14.203 17.234 13.148 1 98.5 19 GLY B N 1
ATOM 3904 C CA . GLY B 1 19 ? -13.023 17.953 12.703 1 98.5 19 GLY B CA 1
ATOM 3905 C C . GLY B 1 19 ? -13.344 19.125 11.797 1 98.5 19 GLY B C 1
ATOM 3906 O O . GLY B 1 19 ? -14.492 19.547 11.711 1 98.5 19 GLY B O 1
ATOM 3907 N N . ASN B 1 20 ? -12.312 19.625 11.164 1 98.75 20 ASN B N 1
ATOM 3908 C CA . ASN B 1 20 ? -12.523 20.766 10.289 1 98.75 20 ASN B CA 1
ATOM 3909 C C . ASN B 1 20 ? -13.5 20.453 9.164 1 98.75 20 ASN B C 1
ATOM 3911 O O . ASN B 1 20 ? -14.391 21.25 8.859 1 98.75 20 ASN B O 1
ATOM 3915 N N . ALA B 1 21 ? -13.352 19.281 8.547 1 98.88 21 ALA B N 1
ATOM 3916 C CA . ALA B 1 21 ? -14.211 18.906 7.438 1 98.88 21 ALA B CA 1
ATOM 3917 C C . ALA B 1 21 ? -15.664 18.734 7.898 1 98.88 21 ALA B C 1
ATOM 3919 O O . ALA B 1 21 ? -16.578 19.266 7.266 1 98.88 21 ALA B O 1
ATOM 3920 N N . GLY B 1 22 ? -15.867 18.016 9 1 98.88 22 GLY B N 1
ATOM 3921 C CA . GLY B 1 22 ? -17.203 17.797 9.523 1 98.88 22 GLY B CA 1
ATOM 3922 C C . GLY B 1 22 ? -17.891 19.078 9.969 1 98.88 22 GLY B C 1
ATOM 3923 O O . GLY B 1 22 ? -19.062 19.297 9.688 1 98.88 22 GLY B O 1
ATOM 3924 N N . ALA B 1 23 ? -17.156 19.922 10.688 1 98.88 23 ALA B N 1
ATOM 3925 C CA . ALA B 1 23 ? -17.703 21.203 11.125 1 98.88 23 ALA B CA 1
ATOM 3926 C C . ALA B 1 23 ? -18.125 22.062 9.93 1 98.88 23 ALA B C 1
ATOM 3928 O O . ALA B 1 23 ? -19.188 22.672 9.938 1 98.88 23 ALA B O 1
ATOM 3929 N N . THR B 1 24 ? -17.25 22.109 8.938 1 98.88 24 THR B N 1
ATOM 3930 C CA . THR B 1 24 ? -17.547 22.906 7.742 1 98.88 24 THR B CA 1
ATOM 3931 C C . THR B 1 24 ? -18.781 22.359 7.02 1 98.88 24 THR B C 1
ATOM 3933 O O . THR B 1 24 ? -19.641 23.125 6.582 1 98.88 24 THR B O 1
ATOM 3936 N N . ALA B 1 25 ? -18.828 21.047 6.867 1 98.94 25 ALA B N 1
ATOM 3937 C CA . ALA B 1 25 ? -19.984 20.422 6.227 1 98.94 25 ALA B CA 1
ATOM 3938 C C . ALA B 1 25 ? -21.266 20.719 6.996 1 98.94 25 ALA B C 1
ATOM 3940 O O . ALA B 1 25 ? -22.297 21.047 6.398 1 98.94 25 ALA B O 1
ATOM 3941 N N . ALA B 1 26 ? -21.219 20.609 8.328 1 98.94 26 ALA B N 1
ATOM 3942 C CA . ALA B 1 26 ? -22.375 20.859 9.188 1 98.94 26 ALA B CA 1
ATOM 3943 C C . ALA B 1 26 ? -22.859 22.297 9.055 1 98.94 26 ALA B C 1
ATOM 3945 O O . ALA B 1 26 ? -24.062 22.531 8.859 1 98.94 26 ALA B O 1
ATOM 3946 N N . VAL B 1 27 ? -21.969 23.234 9.164 1 98.88 27 VAL B N 1
ATOM 3947 C CA . VAL B 1 27 ? -22.312 24.641 9.07 1 98.88 27 VAL B CA 1
ATOM 3948 C C . VAL B 1 27 ? -22.922 24.938 7.707 1 98.88 27 VAL B C 1
ATOM 3950 O O . VAL B 1 27 ? -23.969 25.594 7.621 1 98.88 27 VAL B O 1
ATOM 3953 N N . THR B 1 28 ? -22.297 24.438 6.656 1 98.88 28 THR B N 1
ATOM 3954 C CA . THR B 1 28 ? -22.75 24.703 5.293 1 98.88 28 THR B CA 1
ATOM 3955 C C . THR B 1 28 ? -24.125 24.094 5.059 1 98.88 28 THR B C 1
ATOM 3957 O O . THR B 1 28 ? -25 24.75 4.5 1 98.88 28 THR B O 1
ATOM 3960 N N . ALA B 1 29 ? -24.297 22.859 5.457 1 98.88 29 ALA B N 1
ATOM 3961 C CA . ALA B 1 29 ? -25.594 22.219 5.297 1 98.88 29 ALA B CA 1
ATOM 3962 C C . ALA B 1 29 ? -26.672 22.953 6.086 1 98.88 29 ALA B C 1
ATOM 3964 O O . ALA B 1 29 ? -27.781 23.172 5.586 1 98.88 29 ALA B O 1
ATOM 3965 N N . HIS B 1 30 ? -26.391 23.344 7.297 1 98.88 30 HIS B N 1
ATOM 3966 C CA . HIS B 1 30 ? -27.297 24.109 8.133 1 98.88 30 HIS B CA 1
ATOM 3967 C C . HIS B 1 30 ? -27.703 25.422 7.465 1 98.88 30 HIS B C 1
ATOM 3969 O O . HIS B 1 30 ? -28.891 25.766 7.426 1 98.88 30 HIS B O 1
ATOM 3975 N N . ASP B 1 31 ? -26.734 26.141 6.996 1 98.62 31 ASP B N 1
ATOM 3976 C CA . ASP B 1 31 ? -26.984 27.422 6.352 1 98.62 31 ASP B CA 1
ATOM 3977 C C . ASP B 1 31 ? -27.859 27.266 5.117 1 98.62 31 ASP B C 1
ATOM 3979 O O . ASP B 1 31 ? -28.484 28.219 4.656 1 98.62 31 ASP B O 1
ATOM 3983 N N . ARG B 1 32 ? -27.875 26.109 4.594 1 98.31 32 ARG B N 1
ATOM 3984 C CA . ARG B 1 32 ? -28.719 25.812 3.441 1 98.31 32 ARG B CA 1
ATOM 3985 C C . ARG B 1 32 ? -30.078 25.297 3.883 1 98.31 32 ARG B C 1
ATOM 3987 O O . ARG B 1 32 ? -30.875 24.828 3.059 1 98.31 32 ARG B O 1
ATOM 3994 N N . GLY B 1 33 ? -30.328 25.203 5.133 1 98.12 33 GLY B N 1
ATOM 3995 C CA . GLY B 1 33 ? -31.672 24.969 5.645 1 98.12 33 GLY B CA 1
ATOM 3996 C C . GLY B 1 33 ? -31.875 23.562 6.164 1 98.12 33 GLY B C 1
ATOM 3997 O O . GLY B 1 33 ? -33 23.172 6.5 1 98.12 33 GLY B O 1
ATOM 3998 N N . ALA B 1 34 ? -30.844 22.812 6.277 1 98.62 34 ALA B N 1
ATOM 3999 C CA . ALA B 1 34 ? -30.984 21.422 6.723 1 98.62 34 ALA B CA 1
ATOM 4000 C C . ALA B 1 34 ? -30.875 21.328 8.242 1 98.62 34 ALA B C 1
ATOM 4002 O O . ALA B 1 34 ? -30.094 22.047 8.867 1 98.62 34 ALA B O 1
ATOM 4003 N N . GLU B 1 35 ? -31.672 20.484 8.836 1 98.69 35 GLU B N 1
ATOM 4004 C CA . GLU B 1 35 ? -31.438 20.047 10.203 1 98.69 35 GLU B CA 1
ATOM 4005 C C . GLU B 1 35 ? -30.25 19.094 10.289 1 98.69 35 GLU B C 1
ATOM 4007 O O . GLU B 1 35 ? -30.297 18 9.742 1 98.69 35 GLU B O 1
ATOM 4012 N N . VAL B 1 36 ? -29.219 19.516 11.023 1 98.88 36 VAL B N 1
ATOM 4013 C CA . VAL B 1 36 ? -27.969 18.766 11.023 1 98.88 36 VAL B CA 1
ATOM 4014 C C . VAL B 1 36 ? -27.719 18.172 12.414 1 98.88 36 VAL B C 1
ATOM 4016 O O . VAL B 1 36 ? -27.906 18.859 13.422 1 98.88 36 VAL B O 1
ATOM 4019 N N . LEU B 1 37 ? -27.328 16.891 12.453 1 98.88 37 LEU B N 1
ATOM 4020 C CA . LEU B 1 37 ? -26.828 16.234 13.648 1 98.88 37 LEU B CA 1
ATOM 4021 C C . LEU B 1 37 ? -25.375 15.781 13.445 1 98.88 37 LEU B C 1
ATOM 4023 O O . LEU B 1 37 ? -25.094 15.047 12.492 1 98.88 37 LEU B O 1
ATOM 4027 N N . VAL B 1 38 ? -24.5 16.266 14.305 1 98.88 38 VAL B N 1
ATOM 4028 C CA . VAL B 1 38 ? -23.109 15.82 14.281 1 98.88 38 VAL B CA 1
ATOM 4029 C C . VAL B 1 38 ? -22.891 14.75 15.344 1 98.88 38 VAL B C 1
ATOM 4031 O O . VAL B 1 38 ? -23.234 14.938 16.516 1 98.88 38 VAL B O 1
ATOM 4034 N N . LEU B 1 39 ? -22.375 13.594 14.914 1 98.69 39 LEU B N 1
ATOM 4035 C CA . LEU B 1 39 ? -21.969 12.539 15.836 1 98.69 39 LEU B CA 1
ATOM 4036 C C . LEU B 1 39 ? -20.453 12.508 16 1 98.69 39 LEU B C 1
ATOM 4038 O O . LEU B 1 39 ? -19.719 12.445 15.016 1 98.69 39 LEU B O 1
ATOM 4042 N N . GLU B 1 40 ? -19.984 12.656 17.203 1 98.38 40 GLU B N 1
ATOM 4043 C CA . GLU B 1 40 ? -18.562 12.633 17.547 1 98.38 40 GLU B CA 1
ATOM 4044 C C . GLU B 1 40 ? -18.281 11.578 18.609 1 98.38 40 GLU B C 1
ATOM 4046 O O . GLU B 1 40 ? -18.859 11.602 19.688 1 98.38 40 GLU B O 1
ATOM 4051 N N . LYS B 1 41 ? -17.297 10.68 18.266 1 97.25 41 LYS B N 1
ATOM 4052 C CA . LYS B 1 41 ? -17.062 9.531 19.141 1 97.25 41 LYS B CA 1
ATOM 4053 C C . LYS B 1 41 ? -16.328 9.945 20.406 1 97.25 41 LYS B C 1
ATOM 4055 O O . LYS B 1 41 ? -16.438 9.281 21.438 1 97.25 41 LYS B O 1
ATOM 4060 N N . GLN B 1 42 ? -15.586 11.023 20.391 1 96.88 42 GLN B N 1
ATOM 4061 C CA . GLN B 1 42 ? -14.875 11.492 21.562 1 96.88 42 GLN B CA 1
ATOM 4062 C C . GLN B 1 42 ? -15.797 12.25 22.516 1 96.88 42 GLN B C 1
ATOM 4064 O O . GLN B 1 42 ? -16.797 12.828 22.078 1 96.88 42 GLN B O 1
ATOM 4069 N N . HIS B 1 43 ? -15.43 12.312 23.75 1 95.44 43 HIS B N 1
ATOM 4070 C CA . HIS B 1 43 ? -16.141 13.148 24.719 1 95.44 43 HIS B CA 1
ATOM 4071 C C . HIS B 1 43 ? -15.789 14.617 24.531 1 95.44 43 HIS B C 1
ATOM 4073 O O . HIS B 1 43 ? -14.672 14.945 24.125 1 95.44 43 HIS B O 1
ATOM 4079 N N . ALA B 1 44 ? -16.703 15.406 24.906 1 93.62 44 ALA B N 1
ATOM 4080 C CA . ALA B 1 44 ? -16.562 16.844 24.703 1 93.62 44 ALA B CA 1
ATOM 4081 C C . ALA B 1 44 ? -15.32 17.375 25.406 1 93.62 44 ALA B C 1
ATOM 4083 O O . ALA B 1 44 ? -14.547 18.141 24.812 1 93.62 44 ALA B O 1
ATOM 4084 N N . ALA B 1 45 ? -15.062 16.953 26.609 1 90.31 45 ALA B N 1
ATOM 4085 C CA . ALA B 1 45 ? -13.977 17.469 27.438 1 90.31 45 ALA B CA 1
ATOM 4086 C C . ALA B 1 45 ? -12.617 17.016 26.906 1 90.31 45 ALA B C 1
ATOM 4088 O O . ALA B 1 45 ? -11.609 17.703 27.109 1 90.31 45 ALA B O 1
ATOM 4089 N N . ALA B 1 46 ? -12.609 15.977 26.141 1 90.06 46 ALA B N 1
ATOM 4090 C CA . ALA B 1 46 ? -11.359 15.391 25.672 1 90.06 46 ALA B CA 1
ATOM 4091 C C . ALA B 1 46 ? -11.281 15.406 24.141 1 90.06 46 ALA B C 1
ATOM 4093 O O . ALA B 1 46 ? -10.523 14.641 23.547 1 90.06 46 ALA B O 1
ATOM 4094 N N . HIS B 1 47 ? -12.078 16.266 23.609 1 95.62 47 HIS B N 1
ATOM 4095 C CA . HIS B 1 47 ? -12.164 16.25 22.156 1 95.62 47 HIS B CA 1
ATOM 4096 C C . HIS B 1 47 ? -10.867 16.766 21.531 1 95.62 47 HIS B C 1
ATOM 4098 O O . HIS B 1 47 ? -10.516 17.938 21.688 1 95.62 47 HIS B O 1
ATOM 4104 N N . ARG B 1 48 ? -10.164 15.852 20.828 1 95.06 48 ARG B N 1
ATOM 4105 C CA . ARG B 1 48 ? -8.859 16.125 20.234 1 95.06 48 ARG B CA 1
ATOM 4106 C C . ARG B 1 48 ? -8.766 15.57 18.828 1 95.06 48 ARG B C 1
ATOM 4108 O O . ARG B 1 48 ? -7.969 14.672 18.547 1 95.06 48 ARG B O 1
ATOM 4115 N N . PRO B 1 49 ? -9.547 16.141 17.891 1 96.94 49 PRO B N 1
ATOM 4116 C CA . PRO B 1 49 ? -9.414 15.734 16.484 1 96.94 49 PRO B CA 1
ATOM 4117 C C . PRO B 1 49 ? -8.102 16.188 15.859 1 96.94 49 PRO B C 1
ATOM 4119 O O . PRO B 1 49 ? -7.438 17.078 16.375 1 96.94 49 PRO B O 1
ATOM 4122 N N . ASN B 1 50 ? -7.703 15.609 14.805 1 96.75 50 ASN B N 1
ATOM 4123 C CA . ASN B 1 50 ? -6.488 15.992 14.094 1 96.75 50 ASN B CA 1
ATOM 4124 C C . ASN B 1 50 ? -6.469 17.5 13.805 1 96.75 50 ASN B C 1
ATOM 4126 O O . ASN B 1 50 ? -5.41 18.125 13.836 1 96.75 50 ASN B O 1
ATOM 4130 N N . SER B 1 51 ? -7.609 18.016 13.578 1 97.44 51 SER B N 1
ATOM 4131 C CA . SER B 1 51 ? -7.77 19.422 13.25 1 97.44 51 SER B CA 1
ATOM 4132 C C . SER B 1 51 ? -7.234 20.312 14.367 1 97.44 51 SER B C 1
ATOM 4134 O O . SER B 1 51 ? -6.723 21.406 14.109 1 97.44 51 SER B O 1
ATOM 4136 N N . ARG B 1 52 ? -7.312 19.828 15.562 1 96.62 52 ARG B N 1
ATOM 4137 C CA . ARG B 1 52 ? -6.898 20.609 16.719 1 96.62 52 ARG B CA 1
ATOM 4138 C C . ARG B 1 52 ? -5.379 20.656 16.828 1 96.62 52 ARG B C 1
ATOM 4140 O O . ARG B 1 52 ? -4.824 21.594 17.422 1 96.62 52 ARG B O 1
ATOM 4147 N N . TYR B 1 53 ? -4.684 19.688 16.25 1 95.94 53 TYR B N 1
ATOM 4148 C CA . TYR B 1 53 ? -3.23 19.578 16.312 1 95.94 53 TYR B CA 1
ATOM 4149 C C . TYR B 1 53 ? -2.561 20.406 15.227 1 95.94 53 TYR B C 1
ATOM 4151 O O . TYR B 1 53 ? -1.353 20.641 15.273 1 95.94 53 TYR B O 1
ATOM 4159 N N . ALA B 1 54 ? -3.322 20.844 14.25 1 94.69 54 ALA B N 1
ATOM 4160 C CA . ALA B 1 54 ? -2.773 21.5 13.062 1 94.69 54 ALA B CA 1
ATOM 4161 C C . ALA B 1 54 ? -2.256 22.891 13.391 1 94.69 54 ALA B C 1
ATOM 4163 O O . ALA B 1 54 ? -2.635 23.484 14.406 1 94.69 54 ALA B O 1
ATOM 4164 N N . ALA B 1 55 ? -1.43 23.422 12.492 1 90.19 55 ALA B N 1
ATOM 4165 C CA . ALA B 1 55 ? -0.812 24.734 12.688 1 90.19 55 ALA B CA 1
ATOM 4166 C C . ALA B 1 55 ? -1.674 25.844 12.086 1 90.19 55 ALA B C 1
ATOM 4168 O O . ALA B 1 55 ? -1.409 27.031 12.305 1 90.19 55 ALA B O 1
ATOM 4169 N N . GLY B 1 56 ? -2.676 25.484 11.336 1 93.56 56 GLY B N 1
ATOM 4170 C CA . GLY B 1 56 ? -3.578 26.469 10.789 1 93.56 56 GLY B CA 1
ATOM 4171 C C . GLY B 1 56 ? -3.156 26.969 9.414 1 93.56 56 GLY B C 1
ATOM 4172 O O . GLY B 1 56 ? -3.586 28.031 8.977 1 93.56 56 GLY B O 1
ATOM 4173 N N . PHE B 1 57 ? -2.299 26.172 8.734 1 93.38 57 PHE B N 1
ATOM 4174 C CA . PHE B 1 57 ? -1.869 26.547 7.395 1 93.38 57 PHE B CA 1
ATOM 4175 C C . PHE B 1 57 ? -2.922 26.156 6.363 1 93.38 57 PHE B C 1
ATOM 4177 O O . PHE B 1 57 ? -3.594 25.141 6.508 1 93.38 57 PHE B O 1
ATOM 4184 N N . LEU B 1 58 ? -3.043 27.047 5.367 1 95.81 58 LEU B N 1
ATOM 4185 C CA . LEU B 1 58 ? -3.992 26.844 4.277 1 95.81 58 LEU B CA 1
ATOM 4186 C C . LEU B 1 58 ? -3.311 27.031 2.924 1 95.81 58 LEU B C 1
ATOM 4188 O O . LEU B 1 58 ? -2.811 28.109 2.613 1 95.81 58 LEU B O 1
ATOM 4192 N N . LEU B 1 59 ? -3.281 25.969 2.18 1 97.56 59 LEU B N 1
ATOM 4193 C CA . LEU B 1 59 ? -2.891 26.125 0.782 1 97.56 59 LEU B CA 1
ATOM 4194 C C . LEU B 1 59 ? -3.936 26.922 0.008 1 97.56 59 LEU B C 1
ATOM 4196 O O . LEU B 1 59 ? -5.133 26.656 0.12 1 97.56 59 LEU B O 1
ATOM 4200 N N . VAL B 1 60 ? -3.477 27.891 -0.792 1 98.31 60 VAL B N 1
ATOM 4201 C CA . VAL B 1 60 ? -4.363 28.734 -1.581 1 98.31 60 VAL B CA 1
ATOM 4202 C C . VAL B 1 60 ? -3.836 28.859 -3.008 1 98.31 60 VAL B C 1
ATOM 4204 O O . VAL B 1 60 ? -2.773 29.438 -3.238 1 98.31 60 VAL B O 1
ATOM 4207 N N . PRO B 1 61 ? -4.602 28.344 -3.971 1 98.38 61 PRO B N 1
ATOM 4208 C CA . PRO B 1 61 ? -4.234 28.609 -5.363 1 98.38 61 PRO B CA 1
ATOM 4209 C C . PRO B 1 61 ? -4.328 30.094 -5.727 1 98.38 61 PRO B C 1
ATOM 4211 O O . PRO B 1 61 ? -5.355 30.719 -5.48 1 98.38 61 PRO B O 1
ATOM 4214 N N . THR B 1 62 ? -3.279 30.641 -6.27 1 97.44 62 THR B N 1
ATOM 4215 C CA . THR B 1 62 ? -3.271 32 -6.781 1 97.44 62 THR B CA 1
ATOM 4216 C C . THR B 1 62 ? -3.549 32.031 -8.281 1 97.44 62 THR B C 1
ATOM 4218 O O . THR B 1 62 ? -3.91 33.062 -8.836 1 97.44 62 THR B O 1
ATOM 4221 N N . ASP B 1 63 ? -3.32 30.969 -8.891 1 98.25 63 ASP B N 1
ATOM 4222 C CA . ASP B 1 63 ? -3.648 30.656 -10.273 1 98.25 63 ASP B CA 1
ATOM 4223 C C . ASP B 1 63 ? -4.309 29.281 -10.391 1 98.25 63 ASP B C 1
ATOM 4225 O O . ASP B 1 63 ? -3.623 28.25 -10.406 1 98.25 63 ASP B O 1
ATOM 4229 N N . VAL B 1 64 ? -5.598 29.312 -10.617 1 98.56 64 VAL B N 1
ATOM 4230 C CA . VAL B 1 64 ? -6.398 28.094 -10.547 1 98.56 64 VAL B CA 1
ATOM 4231 C C . VAL B 1 64 ? -5.945 27.109 -11.633 1 98.56 64 VAL B C 1
ATOM 4233 O O . VAL B 1 64 ? -5.746 25.922 -11.359 1 98.56 64 VAL B O 1
ATOM 4236 N N . GLU B 1 65 ? -5.766 27.578 -12.836 1 98.56 65 GLU B N 1
ATOM 4237 C CA . GLU B 1 65 ? -5.332 26.719 -13.938 1 98.56 65 GLU B CA 1
ATOM 4238 C C . GLU B 1 65 ? -3.951 26.141 -13.656 1 98.56 65 GLU B C 1
ATOM 4240 O O . GLU B 1 65 ? -3.709 24.953 -13.922 1 98.56 65 GLU B O 1
ATOM 4245 N N . GLY B 1 66 ? -3.088 26.984 -13.211 1 98.62 66 GLY B N 1
ATOM 4246 C CA . GLY B 1 66 ? -1.765 26.516 -12.828 1 98.62 66 GLY B CA 1
ATOM 4247 C C . GLY B 1 66 ? -1.795 25.469 -11.727 1 98.62 66 GLY B C 1
ATOM 4248 O O . GLY B 1 66 ? -1.047 24.5 -11.781 1 98.62 66 GLY B O 1
ATOM 4249 N N . ALA B 1 67 ? -2.637 25.688 -10.75 1 98.75 67 ALA B N 1
ATOM 4250 C CA . ALA B 1 67 ? -2.773 24.734 -9.648 1 98.75 67 ALA B CA 1
ATOM 4251 C C . ALA B 1 67 ? -3.248 23.391 -10.156 1 98.75 67 ALA B C 1
ATOM 4253 O O . ALA B 1 67 ? -2.809 22.344 -9.664 1 98.75 67 ALA B O 1
ATOM 4254 N N . CYS B 1 68 ? -4.156 23.406 -11.141 1 98.69 68 CYS B N 1
ATOM 4255 C CA . CYS B 1 68 ? -4.613 22.156 -11.75 1 98.69 68 CYS B CA 1
ATOM 4256 C C . CYS B 1 68 ? -3.451 21.406 -12.383 1 98.69 68 CYS B C 1
ATOM 4258 O O . CYS B 1 68 ? -3.293 20.203 -12.172 1 98.69 68 CYS B O 1
ATOM 4260 N N . ARG B 1 69 ? -2.645 22.094 -13.141 1 98.56 69 ARG B N 1
ATOM 4261 C CA . ARG B 1 69 ? -1.5 21.469 -13.805 1 98.56 69 ARG B CA 1
ATOM 4262 C C . ARG B 1 69 ? -0.498 20.938 -12.789 1 98.56 69 ARG B C 1
ATOM 4264 O O . ARG B 1 69 ? 0.058 19.859 -12.961 1 98.56 69 ARG B O 1
ATOM 4271 N N . TYR B 1 70 ? -0.316 21.703 -11.719 1 98.5 70 TYR B N 1
ATOM 4272 C CA . TYR B 1 70 ? 0.608 21.312 -10.656 1 98.5 70 TYR B CA 1
ATOM 4273 C C . TYR B 1 70 ? 0.18 20 -10.008 1 98.5 70 TYR B C 1
ATOM 4275 O O . TYR B 1 70 ? 0.985 19.078 -9.875 1 98.5 70 TYR B O 1
ATOM 4283 N N . LEU B 1 71 ? -1.105 19.922 -9.656 1 98.56 71 LEU B N 1
ATOM 4284 C CA . LEU B 1 71 ? -1.594 18.719 -8.992 1 98.56 71 LEU B CA 1
ATOM 4285 C C . LEU B 1 71 ? -1.583 17.531 -9.953 1 98.56 71 LEU B C 1
ATOM 4287 O O . LEU B 1 71 ? -1.224 16.422 -9.562 1 98.56 71 LEU B O 1
ATOM 4291 N N . ALA B 1 72 ? -1.973 17.766 -11.203 1 98.38 72 ALA B N 1
ATOM 4292 C CA . ALA B 1 72 ? -1.935 16.703 -12.203 1 98.38 72 ALA B CA 1
ATOM 4293 C C . ALA B 1 72 ? -0.514 16.188 -12.398 1 98.38 72 ALA B C 1
ATOM 4295 O O . ALA B 1 72 ? -0.304 14.977 -12.531 1 98.38 72 ALA B O 1
ATOM 4296 N N . ALA B 1 73 ? 0.444 17.125 -12.445 1 98.06 73 ALA B N 1
ATOM 4297 C CA . ALA B 1 73 ? 1.846 16.734 -12.57 1 98.06 73 ALA B CA 1
ATOM 4298 C C . ALA B 1 73 ? 2.293 15.898 -11.375 1 98.06 73 ALA B C 1
ATOM 4300 O O . ALA B 1 73 ? 3.066 14.945 -11.531 1 98.06 73 ALA B O 1
ATOM 4301 N N . ALA B 1 74 ? 1.835 16.266 -10.203 1 97.75 74 ALA B N 1
ATOM 4302 C CA . ALA B 1 74 ? 2.162 15.5 -9 1 97.75 74 ALA B CA 1
ATOM 4303 C C . ALA B 1 74 ? 1.64 14.07 -9.094 1 97.75 74 ALA B C 1
ATOM 4305 O O . ALA B 1 74 ? 2.344 13.117 -8.742 1 97.75 74 ALA B O 1
ATOM 4306 N N . TYR B 1 75 ? 0.419 13.906 -9.617 1 97.25 75 TYR B N 1
ATOM 4307 C CA . TYR B 1 75 ? -0.155 12.578 -9.797 1 97.25 75 TYR B CA 1
ATOM 4308 C C . TYR B 1 75 ? 0.648 11.766 -10.805 1 97.25 75 TYR B C 1
ATOM 4310 O O . TYR B 1 75 ? 0.871 10.57 -10.617 1 97.25 75 TYR B O 1
ATOM 4318 N N . ALA B 1 76 ? 1.121 12.414 -11.797 1 96 76 ALA B N 1
ATOM 4319 C CA . ALA B 1 76 ? 1.799 11.742 -12.906 1 96 76 ALA B CA 1
ATOM 4320 C C . ALA B 1 76 ? 3.125 11.141 -12.453 1 96 76 ALA B C 1
ATOM 4322 O O . ALA B 1 76 ? 3.633 10.203 -13.078 1 96 76 ALA B O 1
ATOM 4323 N N . VAL B 1 77 ? 3.699 11.625 -11.375 1 95.5 77 VAL B N 1
ATOM 4324 C CA . VAL B 1 77 ? 4.98 11.148 -10.867 1 95.5 77 VAL B CA 1
ATOM 4325 C C . VAL B 1 77 ? 4.898 9.656 -10.57 1 95.5 77 VAL B C 1
ATOM 4327 O O . VAL B 1 77 ? 5.867 8.922 -10.773 1 95.5 77 VAL B O 1
ATOM 4330 N N . ASN B 1 78 ? 3.777 9.148 -10.133 1 92.31 78 ASN B N 1
ATOM 4331 C CA . ASN B 1 78 ? 3.639 7.723 -9.875 1 92.31 78 ASN B CA 1
ATOM 4332 C C . ASN B 1 78 ? 2.666 7.066 -10.844 1 92.31 78 ASN B C 1
ATOM 4334 O O . ASN B 1 78 ? 2.031 6.062 -10.516 1 92.31 78 ASN B O 1
ATOM 4338 N N . GLY B 1 79 ? 2.426 7.715 -11.969 1 91.25 79 GLY B N 1
ATOM 4339 C CA . GLY B 1 79 ? 1.621 7.137 -13.031 1 91.25 79 GLY B CA 1
ATOM 4340 C C . GLY B 1 79 ? 0.133 7.172 -12.742 1 91.25 79 GLY B C 1
ATOM 4341 O O . GLY B 1 79 ? -0.627 6.359 -13.273 1 91.25 79 GLY B O 1
ATOM 4342 N N . GLU B 1 80 ? -0.297 7.965 -11.867 1 94.25 80 GLU B N 1
ATOM 4343 C CA . GLU B 1 80 ? -1.711 8.07 -11.523 1 94.25 80 GLU B CA 1
ATOM 4344 C C . GLU B 1 80 ? -2.402 9.148 -12.344 1 94.25 80 GLU B C 1
ATOM 4346 O O . GLU B 1 80 ? -1.809 10.195 -12.641 1 94.25 80 GLU B O 1
ATOM 4351 N N . ALA B 1 81 ? -3.605 8.828 -12.727 1 91.69 81 ALA B N 1
ATOM 4352 C CA . ALA B 1 81 ? -4.465 9.805 -13.391 1 91.69 81 ALA B CA 1
ATOM 4353 C C . ALA B 1 81 ? -5.785 9.977 -12.641 1 91.69 81 ALA B C 1
ATOM 4355 O O . ALA B 1 81 ? -6.391 8.992 -12.211 1 91.69 81 ALA B O 1
ATOM 4356 N N . VAL B 1 82 ? -6.121 11.188 -12.422 1 95.81 82 VAL B N 1
ATOM 4357 C CA . VAL B 1 82 ? -7.34 11.555 -11.711 1 95.81 82 VAL B CA 1
ATOM 4358 C C . VAL B 1 82 ? -8.25 12.359 -12.633 1 95.81 82 VAL B C 1
ATOM 4360 O O . VAL B 1 82 ? -7.777 13.062 -13.523 1 95.81 82 VAL B O 1
ATOM 4363 N N . GLU B 1 83 ? -9.523 12.297 -12.453 1 96.25 83 GLU B N 1
ATOM 4364 C CA . GLU B 1 83 ? -10.5 13.023 -13.266 1 96.25 83 GLU B CA 1
ATOM 4365 C C . GLU B 1 83 ? -10.227 14.523 -13.234 1 96.25 83 GLU B C 1
ATOM 4367 O O . GLU B 1 83 ? -10.172 15.133 -12.164 1 96.25 83 GLU B O 1
ATOM 4372 N N . PRO B 1 84 ? -10.117 15.148 -14.406 1 97.75 84 PRO B N 1
ATOM 4373 C CA . PRO B 1 84 ? -9.836 16.578 -14.461 1 97.75 84 PRO B CA 1
ATOM 4374 C C . PRO B 1 84 ? -10.867 17.406 -13.695 1 97.75 84 PRO B C 1
ATOM 4376 O O . PRO B 1 84 ? -10.516 18.422 -13.07 1 97.75 84 PRO B O 1
ATOM 4379 N N . GLU B 1 85 ? -12.047 16.984 -13.734 1 98.44 85 GLU B N 1
ATOM 4380 C CA . GLU B 1 85 ? -13.109 17.719 -13.047 1 98.44 85 GLU B CA 1
ATOM 4381 C C . GLU B 1 85 ? -12.852 17.766 -11.539 1 98.44 85 GLU B C 1
ATOM 4383 O O . GLU B 1 85 ? -13.102 18.797 -10.898 1 98.44 85 GLU B O 1
ATOM 4388 N N . LEU B 1 86 ? -12.43 16.688 -10.977 1 98.62 86 LEU B N 1
ATOM 4389 C CA . LEU B 1 86 ? -12.133 16.641 -9.555 1 98.62 86 LEU B CA 1
ATOM 4390 C C . LEU B 1 86 ? -10.977 17.578 -9.211 1 98.62 86 LEU B C 1
ATOM 4392 O O . LEU B 1 86 ? -11.031 18.312 -8.219 1 98.62 86 LEU B O 1
ATOM 4396 N N . ILE B 1 87 ? -9.914 17.609 -10.016 1 98.69 87 ILE B N 1
ATOM 4397 C CA . ILE B 1 87 ? -8.75 18.469 -9.812 1 98.69 87 ILE B CA 1
ATOM 4398 C C . ILE B 1 87 ? -9.172 19.938 -9.93 1 98.69 87 ILE B C 1
ATOM 4400 O O . ILE B 1 87 ? -8.773 20.766 -9.109 1 98.69 87 ILE B O 1
ATOM 4404 N N . GLU B 1 88 ? -9.961 20.188 -10.914 1 98.81 88 GLU B N 1
ATOM 4405 C CA . GLU B 1 88 ? -10.445 21.547 -11.102 1 98.81 88 GLU B CA 1
ATOM 4406 C C . GLU B 1 88 ? -11.273 22.016 -9.906 1 98.81 88 GLU B C 1
ATOM 4408 O O . GLU B 1 88 ? -11.141 23.141 -9.445 1 98.81 88 GLU B O 1
ATOM 4413 N N . THR B 1 89 ? -12.156 21.156 -9.461 1 98.81 89 THR B N 1
ATOM 4414 C CA . THR B 1 89 ? -12.977 21.469 -8.289 1 98.81 89 THR B CA 1
ATOM 4415 C C . THR B 1 89 ? -12.094 21.75 -7.074 1 98.81 89 THR B C 1
ATOM 4417 O O . THR B 1 89 ? -12.32 22.703 -6.34 1 98.81 89 THR B O 1
ATOM 4420 N N . TRP B 1 90 ? -11.078 20.922 -6.875 1 98.69 90 TRP B N 1
ATOM 4421 C CA . TRP B 1 90 ? -10.133 21.141 -5.785 1 98.69 90 TRP B CA 1
ATOM 4422 C C . TRP B 1 90 ? -9.5 22.531 -5.883 1 98.69 90 TRP B C 1
ATOM 4424 O O . TRP B 1 90 ? -9.5 23.281 -4.906 1 98.69 90 TRP B O 1
ATOM 4434 N N . ALA B 1 91 ? -8.992 22.828 -7.062 1 98.81 91 ALA B N 1
ATOM 4435 C CA . ALA B 1 91 ? -8.281 24.094 -7.258 1 98.81 91 ALA B CA 1
ATOM 4436 C C . ALA B 1 91 ? -9.211 25.281 -7.059 1 98.81 91 ALA B C 1
ATOM 4438 O O . ALA B 1 91 ? -8.875 26.234 -6.34 1 98.81 91 ALA B O 1
ATOM 4439 N N . ARG B 1 92 ? -10.375 25.219 -7.574 1 98.81 92 ARG B N 1
ATOM 4440 C CA . ARG B 1 92 ? -11.32 26.328 -7.516 1 98.81 92 ARG B CA 1
ATOM 4441 C C . ARG B 1 92 ? -11.836 26.531 -6.094 1 98.81 92 ARG B C 1
ATOM 4443 O O . ARG B 1 92 ? -11.883 27.672 -5.602 1 98.81 92 ARG B O 1
ATOM 4450 N N . GLU B 1 93 ? -12.203 25.5 -5.441 1 98.75 93 GLU B N 1
ATOM 4451 C CA . GLU B 1 93 ? -12.844 25.625 -4.137 1 98.75 93 GLU B CA 1
ATOM 4452 C C . GLU B 1 93 ? -11.82 25.938 -3.047 1 98.75 93 GLU B C 1
ATOM 4454 O O . GLU B 1 93 ? -12.133 26.641 -2.084 1 98.75 93 GLU B O 1
ATOM 4459 N N . THR B 1 94 ? -10.602 25.453 -3.189 1 98.69 94 THR B N 1
ATOM 4460 C CA . THR B 1 94 ? -9.57 25.844 -2.232 1 98.69 94 THR B CA 1
ATOM 4461 C C . THR B 1 94 ? -9.18 27.297 -2.416 1 98.69 94 THR B C 1
ATOM 4463 O O . THR B 1 94 ? -8.859 27.984 -1.446 1 98.69 94 THR B O 1
ATOM 4466 N N . ALA B 1 95 ? -9.234 27.781 -3.627 1 98.69 95 ALA B N 1
ATOM 4467 C CA . ALA B 1 95 ? -8.961 29.188 -3.896 1 98.69 95 ALA B CA 1
ATOM 4468 C C . ALA B 1 95 ? -9.984 30.094 -3.211 1 98.69 95 ALA B C 1
ATOM 4470 O O . ALA B 1 95 ? -9.695 31.25 -2.895 1 98.69 95 ALA B O 1
ATOM 4471 N N . ARG B 1 96 ? -11.125 29.578 -2.885 1 98.5 96 ARG B N 1
ATOM 4472 C CA . ARG B 1 96 ? -12.219 30.359 -2.305 1 98.5 96 ARG B CA 1
ATOM 4473 C C . ARG B 1 96 ? -12.156 30.328 -0.782 1 98.5 96 ARG B C 1
ATOM 4475 O O . ARG B 1 96 ? -12.922 31.031 -0.113 1 98.5 96 ARG B O 1
ATOM 4482 N N . ASN B 1 97 ? -11.266 29.562 -0.23 1 98.56 97 ASN B N 1
ATOM 4483 C CA . ASN B 1 97 ? -11.203 29.375 1.216 1 98.56 97 ASN B CA 1
ATOM 4484 C C . ASN B 1 97 ? -10.992 30.703 1.939 1 98.56 97 ASN B C 1
ATOM 4486 O O . ASN B 1 97 ? -11.664 30.984 2.928 1 98.56 97 ASN B O 1
ATOM 4490 N N . PRO B 1 98 ? -10.086 31.562 1.456 1 98.06 98 PRO B N 1
ATOM 4491 C CA . PRO B 1 98 ? -9.883 32.812 2.17 1 98.06 98 PRO B CA 1
ATOM 4492 C C . PRO B 1 98 ? -11.141 33.688 2.234 1 98.06 98 PRO B C 1
ATOM 4494 O O . PRO B 1 98 ? -11.461 34.25 3.283 1 98.06 98 PRO B O 1
ATOM 4497 N N . GLU B 1 99 ? -11.82 33.75 1.153 1 98.06 99 GLU B N 1
ATOM 4498 C CA . GLU B 1 99 ? -13.062 34.5 1.13 1 98.06 99 GLU B CA 1
ATOM 4499 C C . GLU B 1 99 ? -14.086 33.938 2.104 1 98.06 99 GLU B C 1
ATOM 4501 O O . GLU B 1 99 ? -14.758 34.656 2.824 1 98.06 99 GLU B O 1
ATOM 4506 N N . TRP B 1 100 ? -14.203 32.688 2.082 1 98.19 100 TRP B N 1
ATOM 4507 C CA . TRP B 1 100 ? -15.133 32 2.992 1 98.19 100 TRP B CA 1
ATOM 4508 C C . TRP B 1 100 ? -14.75 32.281 4.445 1 98.19 100 TRP B C 1
ATOM 4510 O O . TRP B 1 100 ? -15.617 32.531 5.285 1 98.19 100 TRP B O 1
ATOM 4520 N N . LEU B 1 101 ? -13.508 32.188 4.746 1 97.81 101 LEU B N 1
ATOM 4521 C CA . LEU B 1 101 ? -13 32.438 6.094 1 97.81 101 LEU B CA 1
ATOM 4522 C C . LEU B 1 101 ? -13.344 33.875 6.551 1 97.81 101 LEU B C 1
ATOM 4524 O O . LEU B 1 101 ? -13.836 34.062 7.664 1 97.81 101 LEU B O 1
ATOM 4528 N N . GLU B 1 102 ? -13.156 34.781 5.699 1 97.75 102 GLU B N 1
ATOM 4529 C CA . GLU B 1 102 ? -13.43 36.188 6.023 1 97.75 102 GLU B CA 1
ATOM 4530 C C . GLU B 1 102 ? -14.922 36.406 6.25 1 97.75 102 GLU B C 1
ATOM 4532 O O . GLU B 1 102 ? -15.312 37.094 7.195 1 97.75 102 GLU B O 1
ATOM 4537 N N . LYS B 1 103 ? -15.641 35.812 5.41 1 97.62 103 LYS B N 1
ATOM 4538 C CA . LYS B 1 103 ? -17.094 35.938 5.516 1 97.62 103 LYS B CA 1
ATOM 4539 C C . LYS B 1 103 ? -17.594 35.438 6.867 1 97.62 103 LYS B C 1
ATOM 4541 O O . LYS B 1 103 ? -18.594 35.938 7.391 1 97.62 103 LYS B O 1
ATOM 4546 N N . HIS B 1 104 ? -16.891 34.594 7.457 1 97.44 104 HIS B N 1
ATOM 4547 C CA . HIS B 1 104 ? -17.328 33.969 8.711 1 97.44 104 HIS B CA 1
ATOM 4548 C C . HIS B 1 104 ? -16.516 34.5 9.891 1 97.44 104 HIS B C 1
ATOM 4550 O O . HIS B 1 104 ? -16.5 33.906 10.961 1 97.44 104 HIS B O 1
ATOM 4556 N N . GLY B 1 105 ? -15.742 35.5 9.602 1 96.69 105 GLY B N 1
ATOM 4557 C CA . GLY B 1 105 ? -15.102 36.25 10.68 1 96.69 105 GLY B CA 1
ATOM 4558 C C . GLY B 1 105 ? -13.672 35.812 10.938 1 96.69 105 GLY B C 1
ATOM 4559 O O . GLY B 1 105 ? -13.047 36.219 11.914 1 96.69 105 GLY B O 1
ATOM 4560 N N . GLY B 1 106 ? -13.148 34.969 10.125 1 97.06 106 GLY B N 1
ATOM 4561 C CA . GLY B 1 106 ? -11.758 34.531 10.258 1 97.06 106 GLY B CA 1
ATOM 4562 C C . GLY B 1 106 ? -10.781 35.531 9.641 1 97.06 106 GLY B C 1
ATOM 4563 O O . GLY B 1 106 ? -11.164 36.375 8.828 1 97.06 106 GLY B O 1
ATOM 4564 N N . THR B 1 107 ? -9.508 35.469 10.141 1 97.5 107 THR B N 1
ATOM 4565 C CA . THR B 1 107 ? -8.414 36.25 9.586 1 97.5 107 THR B CA 1
ATOM 4566 C C . THR B 1 107 ? -7.195 35.375 9.32 1 97.5 107 THR B C 1
ATOM 4568 O O . THR B 1 107 ? -7.109 34.25 9.82 1 97.5 107 THR B O 1
ATOM 4571 N N . TYR B 1 108 ? -6.387 35.875 8.422 1 96.44 108 TYR B N 1
ATOM 4572 C CA . TYR B 1 108 ? -5.195 35.094 8.055 1 96.44 108 TYR B CA 1
ATOM 4573 C C . TYR B 1 108 ? -4.055 36.031 7.66 1 96.44 108 TYR B C 1
ATOM 4575 O O . TYR B 1 108 ? -4.273 37.219 7.418 1 96.44 108 TYR B O 1
ATOM 4583 N N . ARG B 1 109 ? -2.85 35.531 7.641 1 94.62 109 ARG B N 1
ATOM 4584 C CA . ARG B 1 109 ? -1.689 36.188 7.047 1 94.62 109 ARG B CA 1
ATOM 4585 C C . ARG B 1 109 ? -1.111 35.344 5.91 1 94.62 109 ARG B C 1
ATOM 4587 O O . ARG B 1 109 ? -1.24 34.125 5.906 1 94.62 109 ARG B O 1
ATOM 4594 N N . VAL B 1 110 ? -0.499 35.969 4.969 1 92.44 110 VAL B N 1
ATOM 4595 C CA . VAL B 1 110 ? 0.103 35.312 3.816 1 92.44 110 VAL B CA 1
ATOM 4596 C C . VAL B 1 110 ? 1.569 35 4.105 1 92.44 110 VAL B C 1
ATOM 4598 O O . VAL B 1 110 ? 2.318 35.875 4.551 1 92.44 110 VAL B O 1
ATOM 4601 N N . LEU B 1 111 ? 2.113 33.719 3.994 1 85.12 111 LEU B N 1
ATOM 4602 C CA . LEU B 1 111 ? 3.473 33.312 4.324 1 85.12 111 LEU B CA 1
ATOM 4603 C C . LEU B 1 111 ? 4.355 33.312 3.078 1 85.12 111 LEU B C 1
ATOM 4605 O O . LEU B 1 111 ? 5.578 33.219 3.18 1 85.12 111 LEU B O 1
ATOM 4609 N N . ASP B 1 112 ? 4.008 33.625 1.911 1 79.25 112 ASP B N 1
ATOM 4610 C CA . ASP B 1 112 ? 4.762 33.656 0.662 1 79.25 112 ASP B CA 1
ATOM 4611 C C . ASP B 1 112 ? 5.496 32.312 0.449 1 79.25 112 ASP B C 1
ATOM 4613 O O . ASP B 1 112 ? 6.699 32.312 0.187 1 79.25 112 ASP B O 1
ATOM 4617 N N . LEU B 1 113 ? 5.016 31.219 0.786 1 85.69 113 LEU B N 1
ATOM 4618 C CA . LEU B 1 113 ? 5.5 29.875 0.503 1 85.69 113 LEU B CA 1
ATOM 4619 C C . LEU B 1 113 ? 4.793 29.281 -0.709 1 85.69 113 LEU B C 1
ATOM 4621 O O . LEU B 1 113 ? 3.592 29.5 -0.896 1 85.69 113 LEU B O 1
ATOM 4625 N N . HIS B 1 114 ? 5.578 28.609 -1.579 1 89.62 114 HIS B N 1
ATOM 4626 C CA . HIS B 1 114 ? 5.02 27.984 -2.773 1 89.62 114 HIS B CA 1
ATOM 4627 C C . HIS B 1 114 ? 4.883 26.469 -2.596 1 89.62 114 HIS B C 1
ATOM 4629 O O . HIS B 1 114 ? 5.012 25.953 -1.481 1 89.62 114 HIS B O 1
ATOM 4635 N N . GLY B 1 115 ? 4.461 25.828 -3.729 1 92.75 115 GLY B N 1
ATOM 4636 C CA . GLY B 1 115 ? 4.363 24.375 -3.727 1 92.75 115 GLY B CA 1
ATOM 4637 C C . GLY B 1 115 ? 5.664 23.703 -3.352 1 92.75 115 GLY B C 1
ATOM 4638 O O . GLY B 1 115 ? 6.746 24.172 -3.699 1 92.75 115 GLY B O 1
ATOM 4639 N N . GLU B 1 116 ? 5.527 22.609 -2.646 1 92.88 116 GLU B N 1
ATOM 4640 C CA . GLU B 1 116 ? 6.68 21.922 -2.059 1 92.88 116 GLU B CA 1
ATOM 4641 C C . GLU B 1 116 ? 7.582 21.344 -3.139 1 92.88 116 GLU B C 1
ATOM 4643 O O . GLU B 1 116 ? 8.797 21.234 -2.955 1 92.88 116 GLU B O 1
ATOM 4648 N N . HIS B 1 117 ? 7.02 20.969 -4.258 1 95.69 117 HIS B N 1
ATOM 4649 C CA . HIS B 1 117 ? 7.77 20.297 -5.309 1 95.69 117 HIS B CA 1
ATOM 4650 C C . HIS B 1 117 ? 8.133 21.25 -6.438 1 95.69 117 HIS B C 1
ATOM 4652 O O . HIS B 1 117 ? 7.43 21.312 -7.449 1 95.69 117 HIS B O 1
ATOM 4658 N N . ASP B 1 118 ? 9.258 21.859 -6.285 1 92.75 118 ASP B N 1
ATOM 4659 C CA . ASP B 1 118 ? 9.648 22.953 -7.164 1 92.75 118 ASP B CA 1
ATOM 4660 C C . ASP B 1 118 ? 10.172 22.422 -8.5 1 92.75 118 ASP B C 1
ATOM 4662 O O . ASP B 1 118 ? 10.422 23.203 -9.422 1 92.75 118 ASP B O 1
ATOM 4666 N N . THR B 1 119 ? 10.336 21.109 -8.617 1 93.25 119 THR B N 1
ATOM 4667 C CA . THR B 1 119 ? 10.75 20.516 -9.891 1 93.25 119 THR B CA 1
ATOM 4668 C C . THR B 1 119 ? 9.547 20.281 -10.797 1 93.25 119 THR B C 1
ATOM 4670 O O . THR B 1 119 ? 9.703 19.984 -11.977 1 93.25 119 THR B O 1
ATOM 4673 N N . LEU B 1 120 ? 8.375 20.391 -10.242 1 96.94 120 LEU B N 1
ATOM 4674 C CA . LEU B 1 120 ? 7.156 20.188 -11.023 1 96.94 120 LEU B CA 1
ATOM 4675 C C . LEU B 1 120 ? 6.684 21.5 -11.633 1 96.94 120 LEU B C 1
ATOM 4677 O O . LEU B 1 120 ? 6.863 22.578 -11.031 1 96.94 120 LEU B O 1
ATOM 4681 N N . PRO B 1 121 ? 6.051 21.438 -12.773 1 96.25 121 PRO B N 1
ATOM 4682 C CA . PRO B 1 121 ? 5.504 22.656 -13.375 1 96.25 121 PRO B CA 1
ATOM 4683 C C . PRO B 1 121 ? 4.453 23.328 -12.492 1 96.25 121 PRO B C 1
ATOM 4685 O O . PRO B 1 121 ? 3.703 22.641 -11.789 1 96.25 121 PRO B O 1
ATOM 4688 N N . ASP B 1 122 ? 4.484 24.672 -12.477 1 97.12 122 ASP B N 1
ATOM 4689 C CA . ASP B 1 122 ? 3.438 25.5 -11.898 1 97.12 122 ASP B CA 1
ATOM 4690 C C . ASP B 1 122 ? 3.406 25.375 -10.375 1 97.12 122 ASP B C 1
ATOM 4692 O O . ASP B 1 122 ? 2.389 25.672 -9.75 1 97.12 122 ASP B O 1
ATOM 4696 N N . HIS B 1 123 ? 4.496 24.922 -9.781 1 95.81 123 HIS B N 1
ATOM 4697 C CA . HIS B 1 123 ? 4.512 24.828 -8.328 1 95.81 123 HIS B CA 1
ATOM 4698 C C . HIS B 1 123 ? 4.25 26.188 -7.688 1 95.81 123 HIS B C 1
ATOM 4700 O O . HIS B 1 123 ? 3.801 26.266 -6.543 1 95.81 123 HIS B O 1
ATOM 4706 N N . GLY B 1 124 ? 4.52 27.328 -8.406 1 96.38 124 GLY B N 1
ATOM 4707 C CA . GLY B 1 124 ? 4.312 28.688 -7.914 1 96.38 124 GLY B CA 1
ATOM 4708 C C . GLY B 1 124 ? 2.865 29.125 -7.992 1 96.38 124 GLY B C 1
ATOM 4709 O O . GLY B 1 124 ? 2.523 30.219 -7.539 1 96.38 124 GLY B O 1
ATOM 4710 N N . SER B 1 125 ? 2.031 28.25 -8.461 1 98 125 SER B N 1
ATOM 4711 C CA . SER B 1 125 ? 0.629 28.594 -8.664 1 98 125 SER B CA 1
ATOM 4712 C C . SER B 1 125 ? -0.162 28.469 -7.363 1 98 125 SER B C 1
ATOM 4714 O O . SER B 1 125 ? -1.352 28.797 -7.324 1 98 125 SER B O 1
ATOM 4716 N N . VAL B 1 126 ? 0.475 28.047 -6.312 1 97.81 126 VAL B N 1
ATOM 4717 C CA . VAL B 1 126 ? -0.156 27.953 -5 1 97.81 126 VAL B CA 1
ATOM 4718 C C . VAL B 1 126 ? 0.701 28.688 -3.969 1 97.81 126 VAL B C 1
ATOM 4720 O O . VAL B 1 126 ? 1.91 28.844 -4.152 1 97.81 126 VAL B O 1
ATOM 4723 N N . THR B 1 127 ? 0.068 29.141 -2.957 1 96 127 THR B N 1
ATOM 4724 C CA . THR B 1 127 ? 0.728 29.75 -1.808 1 96 127 THR B CA 1
ATOM 4725 C C . THR B 1 127 ? 0.129 29.234 -0.503 1 96 127 THR B C 1
ATOM 4727 O O . THR B 1 127 ? -0.74 28.359 -0.516 1 96 127 THR B O 1
ATOM 4730 N N . VAL B 1 128 ? 0.7 29.688 0.629 1 94.88 128 VAL B N 1
ATOM 4731 C CA . VAL B 1 128 ? 0.244 29.219 1.934 1 94.88 128 VAL B CA 1
ATOM 4732 C C . VAL B 1 128 ? -0.141 30.422 2.805 1 94.88 128 VAL B C 1
ATOM 4734 O O . VAL B 1 128 ? 0.616 31.391 2.912 1 94.88 128 VAL B O 1
ATOM 4737 N N . TYR B 1 129 ? -1.317 30.328 3.324 1 96.12 129 TYR B N 1
ATOM 4738 C CA . TYR B 1 129 ? -1.778 31.266 4.336 1 96.12 129 TYR B CA 1
ATOM 4739 C C . TYR B 1 129 ? -1.773 30.625 5.719 1 96.12 129 TYR B C 1
ATOM 4741 O O . TYR B 1 129 ? -1.658 29.406 5.844 1 96.12 129 TYR B O 1
ATOM 4749 N N . GLN B 1 130 ? -1.784 31.438 6.758 1 94.44 130 GLN B N 1
ATOM 4750 C CA . GLN B 1 130 ? -1.926 30.969 8.133 1 94.44 130 GLN B CA 1
ATOM 4751 C C . GLN B 1 130 ? -3.109 31.625 8.82 1 94.44 130 GLN B C 1
ATOM 4753 O O . GLN B 1 130 ? -3.162 32.844 8.93 1 94.44 130 GLN B O 1
ATOM 4758 N N . VAL B 1 131 ? -4.004 30.828 9.242 1 97 131 VAL B N 1
ATOM 4759 C CA . VAL B 1 131 ? -5.168 31.344 9.961 1 97 131 VAL B CA 1
ATOM 4760 C C . VAL B 1 131 ? -4.742 31.891 11.32 1 97 131 VAL B C 1
ATOM 4762 O O . VAL B 1 131 ? -3.941 31.266 12.023 1 97 131 VAL B O 1
ATOM 4765 N N . LEU B 1 132 ? -5.258 33 11.672 1 96.19 132 LEU B N 1
ATOM 4766 C CA . LEU B 1 132 ? -4.891 33.688 12.914 1 96.19 132 LEU B CA 1
ATOM 4767 C C . LEU B 1 132 ? -5.922 33.406 14 1 96.19 132 LEU B C 1
ATOM 4769 O O . LEU B 1 132 ? -7.07 33.062 13.703 1 96.19 132 LEU B O 1
ATOM 4773 N N . PRO B 1 133 ? -5.469 33.5 15.266 1 94.69 133 PRO B N 1
ATOM 4774 C CA . PRO B 1 133 ? -6.438 33.344 16.344 1 94.69 133 PRO B CA 1
ATOM 4775 C C . PRO B 1 133 ? -7.602 34.312 16.266 1 94.69 133 PRO B C 1
ATOM 4777 O O . PRO B 1 133 ? -7.406 35.469 15.883 1 94.69 133 PRO B O 1
ATOM 4780 N N . GLY B 1 134 ? -8.75 33.812 16.578 1 94.12 134 GLY B N 1
ATOM 4781 C CA . GLY B 1 134 ? -9.977 34.594 16.594 1 94.12 134 GLY B CA 1
ATOM 4782 C C . GLY B 1 134 ? -11.078 34 17.422 1 94.12 134 GLY B C 1
ATOM 4783 O O . GLY B 1 134 ? -10.82 33.5 18.547 1 94.12 134 GLY B O 1
ATOM 4784 N N . ARG B 1 135 ? -12.227 34.125 16.953 1 94.5 135 ARG B N 1
ATOM 4785 C CA . ARG B 1 135 ? -13.398 33.594 17.625 1 94.5 135 ARG B CA 1
ATOM 4786 C C . ARG B 1 135 ? -13.234 32.094 17.891 1 94.5 135 ARG B C 1
ATOM 4788 O O . ARG B 1 135 ? -12.797 31.344 17.016 1 94.5 135 ARG B O 1
ATOM 4795 N N . ARG B 1 136 ? -13.516 31.688 19.109 1 94.81 136 ARG B N 1
ATOM 4796 C CA . ARG B 1 136 ? -13.453 30.281 19.531 1 94.81 136 ARG B CA 1
ATOM 4797 C C . ARG B 1 136 ? -14.297 30.047 20.781 1 94.81 136 ARG B C 1
ATOM 4799 O O . ARG B 1 136 ? -14.602 30.984 21.516 1 94.81 136 ARG B O 1
ATOM 4806 N N . PRO B 1 137 ? -14.688 28.859 21.031 1 94.75 137 PRO B N 1
ATOM 4807 C CA . PRO B 1 137 ? -15.398 28.562 22.281 1 94.75 137 PRO B CA 1
ATOM 4808 C C . PRO B 1 137 ? -14.547 28.828 23.531 1 94.75 137 PRO B C 1
ATOM 4810 O O . PRO B 1 137 ? -13.312 28.75 23.453 1 94.75 137 PRO B O 1
ATOM 4813 N N . ASP B 1 138 ? -15.203 29.031 24.609 1 92.75 138 ASP B N 1
ATOM 4814 C CA . ASP B 1 138 ? -14.508 29.234 25.875 1 92.75 138 ASP B CA 1
ATOM 4815 C C . ASP B 1 138 ? -13.664 28.016 26.25 1 92.75 138 ASP B C 1
ATOM 4817 O O . ASP B 1 138 ? -14.141 26.875 26.172 1 92.75 138 ASP B O 1
ATOM 4821 N N . GLY B 1 139 ? -12.445 28.297 26.484 1 91.62 139 GLY B N 1
ATOM 4822 C CA . GLY B 1 139 ? -11.57 27.25 26.984 1 91.62 139 GLY B CA 1
ATOM 4823 C C . GLY B 1 139 ? -10.898 26.453 25.891 1 91.62 139 GLY B C 1
ATOM 4824 O O . GLY B 1 139 ? -10.039 25.609 26.156 1 91.62 139 GLY B O 1
ATOM 4825 N N . TYR B 1 140 ? -11.25 26.75 24.703 1 94.12 140 TYR B N 1
ATOM 4826 C CA . TYR B 1 140 ? -10.648 26.031 23.578 1 94.12 140 TYR B CA 1
ATOM 4827 C C . TYR B 1 140 ? -9.18 26.375 23.422 1 94.12 140 TYR B C 1
ATOM 4829 O O . TYR B 1 140 ? -8.812 27.547 23.422 1 94.12 140 TYR B O 1
ATOM 4837 N N . THR B 1 141 ? -8.297 25.328 23.312 1 93.69 141 THR B N 1
ATOM 4838 C CA . THR B 1 141 ? -6.891 25.469 22.938 1 93.69 141 THR B CA 1
ATOM 4839 C C . THR B 1 141 ? -6.555 24.594 21.734 1 93.69 141 THR B C 1
ATOM 4841 O O . THR B 1 141 ? -7.039 23.453 21.641 1 93.69 141 THR B O 1
ATOM 4844 N N . GLY B 1 142 ? -5.891 25.109 20.781 1 94.88 142 GLY B N 1
ATOM 4845 C CA . GLY B 1 142 ? -5.492 24.359 19.594 1 94.88 142 GLY B CA 1
ATOM 4846 C C . GLY B 1 142 ? -5.465 25.219 18.328 1 94.88 142 GLY B C 1
ATOM 4847 O O . GLY B 1 142 ? -5.25 26.438 18.406 1 94.88 142 GLY B O 1
ATOM 4848 N N . CYS B 1 143 ? -5.605 24.656 17.25 1 95.94 143 CYS B N 1
ATOM 4849 C CA . CYS B 1 143 ? -5.531 25.312 15.961 1 95.94 143 CYS B CA 1
ATOM 4850 C C . CYS B 1 143 ? -6.598 26.406 15.844 1 95.94 143 CYS B C 1
ATOM 4852 O O . CYS B 1 143 ? -7.781 26.141 16.078 1 95.94 143 CYS B O 1
ATOM 4854 N N . PRO B 1 144 ? -6.25 27.578 15.445 1 96.69 144 PRO B N 1
ATOM 4855 C CA . PRO B 1 144 ? -7.207 28.688 15.352 1 96.69 144 PRO B CA 1
ATOM 4856 C C . PRO B 1 144 ? -8.359 28.391 14.391 1 96.69 144 PRO B C 1
ATOM 4858 O O . PRO B 1 144 ? -9.508 28.75 14.672 1 96.69 144 PRO B O 1
ATOM 4861 N N . LEU B 1 145 ? -8.078 27.734 13.312 1 97.88 145 LEU B N 1
ATOM 4862 C CA . LEU B 1 145 ? -9.133 27.422 12.359 1 97.88 145 LEU B CA 1
ATOM 4863 C C . LEU B 1 145 ? -10.195 26.547 13.008 1 97.88 145 LEU B C 1
ATOM 4865 O O . LEU B 1 145 ? -11.391 26.797 12.859 1 97.88 145 LEU B O 1
ATOM 4869 N N . HIS B 1 146 ? -9.773 25.531 13.672 1 98.19 146 HIS B N 1
ATOM 4870 C CA . HIS B 1 146 ? -10.727 24.641 14.312 1 98.19 146 HIS B CA 1
ATOM 4871 C C . HIS B 1 146 ? -11.531 25.359 15.383 1 98.19 146 HIS B C 1
ATOM 4873 O O . HIS B 1 146 ? -12.727 25.109 15.539 1 98.19 146 HIS B O 1
ATOM 4879 N N . GLY B 1 147 ? -10.867 26.234 16.141 1 97.88 147 GLY B N 1
ATOM 4880 C CA . GLY B 1 147 ? -11.586 27.062 17.109 1 97.88 147 GLY B CA 1
ATOM 4881 C C . GLY B 1 147 ? -12.703 27.875 16.484 1 97.88 147 GLY B C 1
ATOM 4882 O O . GLY B 1 147 ? -13.82 27.891 17.016 1 97.88 147 GLY B O 1
ATOM 4883 N N . LEU B 1 148 ? -12.43 28.484 15.391 1 98.31 148 LEU B N 1
ATOM 4884 C CA . LEU B 1 148 ? -13.438 29.266 14.672 1 98.31 148 LEU B CA 1
ATOM 4885 C C . LEU B 1 148 ? -14.602 28.375 14.234 1 98.31 148 LEU B C 1
ATOM 4887 O O . LEU B 1 148 ? -15.766 28.75 14.414 1 98.31 148 LEU B O 1
ATOM 4891 N N . LEU B 1 149 ? -14.258 27.25 13.656 1 98.69 149 LEU B N 1
ATOM 4892 C CA . LEU B 1 149 ? -15.297 26.359 13.141 1 98.69 149 LEU B CA 1
ATOM 4893 C C . LEU B 1 149 ? -16.188 25.844 14.273 1 98.69 149 LEU B C 1
ATOM 4895 O O . LEU B 1 149 ? -17.391 25.719 14.102 1 98.69 149 LEU B O 1
ATOM 4899 N N . ARG B 1 150 ? -15.602 25.562 15.383 1 98.06 150 ARG B N 1
ATOM 4900 C CA . ARG B 1 150 ? -16.391 25.156 16.547 1 98.06 150 ARG B CA 1
ATOM 4901 C C . ARG B 1 150 ? -17.328 26.266 16.984 1 98.06 150 ARG B C 1
ATOM 4903 O O . ARG B 1 150 ? -18.484 26 17.359 1 98.06 150 ARG B O 1
ATOM 4910 N N . ALA B 1 151 ? -16.859 27.422 17 1 98.31 151 ALA B N 1
ATOM 4911 C CA . ALA B 1 151 ? -17.703 28.578 17.359 1 98.31 151 ALA B CA 1
ATOM 4912 C C . ALA B 1 151 ? -18.875 28.703 16.391 1 98.31 151 ALA B C 1
ATOM 4914 O O . ALA B 1 151 ? -20 28.984 16.812 1 98.31 151 ALA B O 1
ATOM 4915 N N . LEU B 1 152 ? -18.609 28.547 15.148 1 98.69 152 LEU B N 1
ATOM 4916 C CA . LEU B 1 152 ? -19.656 28.656 14.141 1 98.69 152 LEU B CA 1
ATOM 4917 C C . LEU B 1 152 ? -20.719 27.594 14.359 1 98.69 152 LEU B C 1
ATOM 4919 O O . LEU B 1 152 ? -21.922 27.875 14.219 1 98.69 152 LEU B O 1
ATOM 4923 N N . VAL B 1 153 ? -20.281 26.344 14.648 1 98.69 153 VAL B N 1
ATOM 4924 C CA . VAL B 1 153 ? -21.219 25.266 14.93 1 98.69 153 VAL B CA 1
ATOM 4925 C C . VAL B 1 153 ? -22.078 25.625 16.125 1 98.69 153 VAL B C 1
ATOM 4927 O O . VAL B 1 153 ? -23.312 25.484 16.078 1 98.69 153 VAL B O 1
ATOM 4930 N N . GLN B 1 154 ? -21.516 26.156 17.172 1 97.81 154 GLN B N 1
ATOM 4931 C CA . GLN B 1 154 ? -22.188 26.516 18.406 1 97.81 154 GLN B CA 1
ATOM 4932 C C . GLN B 1 154 ? -23.172 27.656 18.172 1 97.81 154 GLN B C 1
ATOM 4934 O O . GLN B 1 154 ? -24.312 27.609 18.641 1 97.81 154 GLN B O 1
ATOM 4939 N N . GLU B 1 155 ? -22.766 28.641 17.5 1 97.5 155 GLU B N 1
ATOM 4940 C CA . GLU B 1 155 ? -23.562 29.844 17.25 1 97.5 155 GLU B CA 1
ATOM 4941 C C . GLU B 1 155 ? -24.828 29.5 16.484 1 97.5 155 GLU B C 1
ATOM 4943 O O . GLU B 1 155 ? -25.859 30.172 16.641 1 97.5 155 GLU B O 1
ATOM 4948 N N . ARG B 1 156 ? -24.797 28.516 15.727 1 98.12 156 ARG B N 1
ATOM 4949 C CA . ARG B 1 156 ? -25.922 28.125 14.875 1 98.12 156 ARG B CA 1
ATOM 4950 C C . ARG B 1 156 ? -26.828 27.141 15.586 1 98.12 156 ARG B C 1
ATOM 4952 O O . ARG B 1 156 ? -27.875 26.75 15.047 1 98.12 156 ARG B O 1
ATOM 4959 N N . GLY B 1 157 ? -26.453 26.719 16.719 1 98.38 157 GLY B N 1
ATOM 4960 C CA . GLY B 1 157 ? -27.25 25.766 17.484 1 98.38 157 GLY B CA 1
ATOM 4961 C C . GLY B 1 157 ? -27.266 24.391 16.859 1 98.38 157 GLY B C 1
ATOM 4962 O O . GLY B 1 157 ? -28.234 23.641 17.016 1 98.38 157 GLY B O 1
ATOM 4963 N N . ILE B 1 158 ? -26.297 24.062 16.078 1 98.81 158 ILE B N 1
ATOM 4964 C CA . ILE B 1 158 ? -26.203 22.734 15.484 1 98.81 158 ILE B CA 1
ATOM 4965 C C . ILE B 1 158 ? -25.969 21.688 16.578 1 98.81 158 ILE B C 1
ATOM 4967 O O . ILE B 1 158 ? -25.062 21.844 17.406 1 98.81 158 ILE B O 1
ATOM 4971 N N . GLU B 1 159 ? -26.734 20.688 16.625 1 98.75 159 GLU B N 1
ATOM 4972 C CA . GLU B 1 159 ? -26.609 19.656 17.656 1 98.75 159 GLU B CA 1
ATOM 4973 C C . GLU B 1 159 ? -25.375 18.797 17.422 1 98.75 159 GLU B C 1
ATOM 4975 O O . GLU B 1 159 ? -25.172 18.266 16.328 1 98.75 159 GLU B O 1
ATOM 4980 N N . VAL B 1 160 ? -24.578 18.734 18.422 1 98.62 160 VAL B N 1
ATOM 4981 C CA . VAL B 1 160 ? -23.438 17.828 18.438 1 98.62 160 VAL B CA 1
ATOM 4982 C C . VAL B 1 160 ? -23.594 16.828 19.578 1 98.62 160 VAL B C 1
ATOM 4984 O O . VAL B 1 160 ? -23.734 17.219 20.75 1 98.62 160 VAL B O 1
ATOM 4987 N N . ARG B 1 161 ? -23.578 15.609 19.25 1 97.94 161 ARG B N 1
ATOM 4988 C CA . ARG B 1 161 ? -23.578 14.562 20.281 1 97.94 161 ARG B CA 1
ATOM 4989 C C . ARG B 1 161 ? -22.203 13.945 20.438 1 97.94 161 ARG B C 1
ATOM 4991 O O . ARG B 1 161 ? -21.734 13.195 19.578 1 97.94 161 ARG B O 1
ATOM 4998 N N . PHE B 1 162 ? -21.578 14.289 21.531 1 97.19 162 PHE B N 1
ATOM 4999 C CA . PHE B 1 162 ? -20.266 13.773 21.891 1 97.19 162 PHE B CA 1
ATOM 5000 C C . PHE B 1 162 ? -20.391 12.414 22.562 1 97.19 162 PHE B C 1
ATOM 5002 O O . PHE B 1 162 ? -21.438 12.086 23.141 1 97.19 162 PHE B O 1
ATOM 5009 N N . GLY B 1 163 ? -19.328 11.594 22.438 1 96.94 163 GLY B N 1
ATOM 5010 C CA . GLY B 1 163 ? -19.328 10.281 23.062 1 96.94 163 GLY B CA 1
ATOM 5011 C C . GLY B 1 163 ? -20.203 9.281 22.328 1 96.94 163 GLY B C 1
ATOM 5012 O O . GLY B 1 163 ? -20.672 8.305 22.922 1 96.94 163 GLY B O 1
ATOM 5013 N N . VAL B 1 164 ? -20.562 9.57 21.125 1 97.5 164 VAL B N 1
ATOM 5014 C CA . VAL B 1 164 ? -21.438 8.711 20.312 1 97.5 164 VAL B CA 1
ATOM 5015 C C . VAL B 1 164 ? -20.688 8.258 19.062 1 97.5 164 VAL B C 1
ATOM 5017 O O . VAL B 1 164 ? -20.422 9.062 18.172 1 97.5 164 VAL B O 1
ATOM 5020 N N . ARG B 1 165 ? -20.406 6.98 19.031 1 97.06 165 ARG B N 1
ATOM 5021 C CA . ARG B 1 165 ? -19.672 6.414 17.906 1 97.06 165 ARG B CA 1
ATOM 5022 C C . ARG B 1 165 ? -20.609 5.855 16.844 1 97.06 165 ARG B C 1
ATOM 5024 O O . ARG B 1 165 ? -21.484 5.035 17.156 1 97.06 165 ARG B O 1
ATOM 5031 N N . ALA B 1 166 ? -20.484 6.41 15.578 1 97.56 166 ALA B N 1
ATOM 5032 C CA . ALA B 1 166 ? -21.156 5.75 14.461 1 97.56 166 ALA B CA 1
ATOM 5033 C C . ALA B 1 166 ? -20.469 4.438 14.102 1 97.56 166 ALA B C 1
ATOM 5035 O O . ALA B 1 166 ? -19.234 4.387 13.984 1 97.56 166 ALA B O 1
ATOM 5036 N N . THR B 1 167 ? -21.25 3.371 13.906 1 95.56 167 THR B N 1
ATOM 5037 C CA . THR B 1 167 ? -20.625 2.066 13.742 1 95.56 167 THR B CA 1
ATOM 5038 C C . THR B 1 167 ? -21.016 1.438 12.406 1 95.56 167 THR B C 1
ATOM 5040 O O . THR B 1 167 ? -20.359 0.505 11.938 1 95.56 167 THR B O 1
ATOM 5043 N N . ALA B 1 168 ? -22.125 1.958 11.836 1 95.44 168 ALA B N 1
ATOM 5044 C CA . ALA B 1 168 ? -22.578 1.373 10.578 1 95.44 168 ALA B CA 1
ATOM 5045 C C . ALA B 1 168 ? -23.453 2.348 9.805 1 95.44 168 ALA B C 1
ATOM 5047 O O . ALA B 1 168 ? -24.156 3.162 10.398 1 95.44 168 ALA B O 1
ATOM 5048 N N . LEU B 1 169 ? -23.375 2.254 8.492 1 96.75 169 LEU B N 1
ATOM 5049 C CA . LEU B 1 169 ? -24.344 2.902 7.617 1 96.75 169 LEU B CA 1
ATOM 5050 C C . LEU B 1 169 ? -25.531 1.985 7.348 1 96.75 169 LEU B C 1
ATOM 5052 O O . LEU B 1 169 ? -25.359 0.784 7.129 1 96.75 169 LEU B O 1
ATOM 5056 N N . LEU B 1 170 ? -26.672 2.508 7.484 1 94.88 170 LEU B N 1
ATOM 5057 C CA . LEU B 1 170 ? -27.891 1.759 7.199 1 94.88 170 LEU B CA 1
ATOM 5058 C C . LEU B 1 170 ? -28.359 2.016 5.777 1 94.88 170 LEU B C 1
ATOM 5060 O O . LEU B 1 170 ? -28.438 3.168 5.34 1 94.88 170 LEU B O 1
ATOM 5064 N N . THR B 1 171 ? -28.594 0.979 5.016 1 92.62 171 THR B N 1
ATOM 5065 C CA . THR B 1 171 ? -28.969 1.111 3.611 1 92.62 171 THR B CA 1
ATOM 5066 C C . THR B 1 171 ? -30.344 0.517 3.361 1 92.62 171 THR B C 1
ATOM 5068 O O . THR B 1 171 ? -30.828 -0.312 4.141 1 92.62 171 THR B O 1
ATOM 5071 N N . ASP B 1 172 ? -31.031 0.988 2.33 1 90.88 172 ASP B N 1
ATOM 5072 C CA . ASP B 1 172 ? -32.25 0.35 1.886 1 90.88 172 ASP B CA 1
ATOM 5073 C C . ASP B 1 172 ? -31.969 -0.798 0.922 1 90.88 172 ASP B C 1
ATOM 5075 O O . ASP B 1 172 ? -30.828 -1.24 0.802 1 90.88 172 ASP B O 1
ATOM 5079 N N . GLU B 1 173 ? -32.938 -1.271 0.292 1 81.12 173 GLU B N 1
ATOM 5080 C CA . GLU B 1 173 ? -32.844 -2.453 -0.557 1 81.12 173 GLU B CA 1
ATOM 5081 C C . GLU B 1 173 ? -32 -2.162 -1.805 1 81.12 173 GLU B C 1
ATOM 5083 O O . GLU B 1 173 ? -31.391 -3.066 -2.375 1 81.12 173 GLU B O 1
ATOM 5088 N N . ASP B 1 174 ? -31.953 -0.914 -2.154 1 83.81 174 ASP B N 1
ATOM 5089 C CA . ASP B 1 174 ? -31.234 -0.53 -3.361 1 83.81 174 ASP B CA 1
ATOM 5090 C C . ASP B 1 174 ? -29.797 -0.119 -3.037 1 83.81 174 ASP B C 1
ATOM 5092 O O . ASP B 1 174 ? -29.031 0.23 -3.934 1 83.81 174 ASP B O 1
ATOM 5096 N N . GLY B 1 175 ? -29.438 -0.156 -1.772 1 87.94 175 GLY B N 1
ATOM 5097 C CA . GLY B 1 175 ? -28.078 0.174 -1.366 1 87.94 175 GLY B CA 1
ATOM 5098 C C . GLY B 1 175 ? -27.891 1.646 -1.05 1 87.94 175 GLY B C 1
ATOM 5099 O O . GLY B 1 175 ? -26.766 2.09 -0.776 1 87.94 175 GLY B O 1
ATOM 5100 N N . ALA B 1 176 ? -29.031 2.367 -1.105 1 94.12 176 ALA B N 1
ATOM 5101 C CA . ALA B 1 176 ? -28.969 3.787 -0.766 1 94.12 176 ALA B CA 1
ATOM 5102 C C . ALA B 1 176 ? -28.844 3.984 0.742 1 94.12 176 ALA B C 1
ATOM 5104 O O . ALA B 1 176 ? -29.484 3.279 1.525 1 94.12 176 ALA B O 1
ATOM 5105 N N . VAL B 1 177 ? -28.016 4.863 1.13 1 96.81 177 VAL B N 1
ATOM 5106 C CA . VAL B 1 177 ? -27.812 5.137 2.551 1 96.81 177 VAL B CA 1
ATOM 5107 C C . VAL B 1 177 ? -29 5.934 3.088 1 96.81 177 VAL B C 1
ATOM 5109 O O . VAL B 1 177 ? -29.297 7.023 2.598 1 96.81 177 VAL B O 1
ATOM 5112 N N . ILE B 1 178 ? -29.625 5.391 4.184 1 96.88 178 ILE B N 1
ATOM 5113 C CA . ILE B 1 178 ? -30.844 6.023 4.691 1 96.88 178 ILE B CA 1
ATOM 5114 C C . ILE B 1 178 ? -30.688 6.316 6.184 1 96.88 178 ILE B C 1
ATOM 5116 O O . ILE B 1 178 ? -31.609 6.824 6.82 1 96.88 178 ILE B O 1
ATOM 5120 N N . GLY B 1 179 ? -29.516 6.008 6.707 1 97.31 179 GLY B N 1
ATOM 5121 C CA . GLY B 1 179 ? -29.312 6.285 8.117 1 97.31 179 GLY B CA 1
ATOM 5122 C C . GLY B 1 179 ? -27.984 5.766 8.641 1 97.31 179 GLY B C 1
ATOM 5123 O O . GLY B 1 179 ? -27.125 5.328 7.863 1 97.31 179 GLY B O 1
ATOM 5124 N N . VAL B 1 180 ? -27.781 5.918 9.984 1 97.75 180 VAL B N 1
ATOM 5125 C CA . VAL B 1 180 ? -26.562 5.5 10.664 1 97.75 180 VAL B CA 1
ATOM 5126 C C . VAL B 1 180 ? -26.922 4.801 11.977 1 97.75 180 VAL B C 1
ATOM 5128 O O . VAL B 1 180 ? -27.875 5.191 12.656 1 97.75 180 VAL B O 1
ATOM 5131 N N . ARG B 1 181 ? -26.234 3.721 12.227 1 96.75 181 ARG B N 1
ATOM 5132 C CA . ARG B 1 181 ? -26.25 3.139 13.562 1 96.75 181 ARG B CA 1
ATOM 5133 C C . ARG B 1 181 ? -25.203 3.791 14.461 1 96.75 181 ARG B C 1
ATOM 5135 O O . ARG B 1 181 ? -24.031 3.895 14.086 1 96.75 181 ARG B O 1
ATOM 5142 N N . ALA B 1 182 ? -25.609 4.277 15.547 1 96.5 182 ALA B N 1
ATOM 5143 C CA . ALA B 1 182 ? -24.734 4.977 16.484 1 96.5 182 ALA B CA 1
ATOM 5144 C C . ALA B 1 182 ? -24.766 4.316 17.859 1 96.5 182 ALA B C 1
ATOM 5146 O O . ALA B 1 182 ? -25.812 3.816 18.281 1 96.5 182 ALA B O 1
ATOM 5147 N N . GLU B 1 183 ? -23.656 4.293 18.469 1 95.31 183 GLU B N 1
ATOM 5148 C CA . GLU B 1 183 ? -23.516 3.703 19.797 1 95.31 183 GLU B CA 1
ATOM 5149 C C . GLU B 1 183 ? -23.078 4.746 20.828 1 95.31 183 GLU B C 1
ATOM 5151 O O . GLU B 1 183 ? -21.906 5.109 20.891 1 95.31 183 GLU B O 1
ATOM 5156 N N . PRO B 1 184 ? -24.062 5.098 21.609 1 89.56 184 PRO B N 1
ATOM 5157 C CA . PRO B 1 184 ? -23.672 5.961 22.734 1 89.56 184 PRO B CA 1
ATOM 5158 C C . PRO B 1 184 ? -22.844 5.23 23.781 1 89.56 184 PRO B C 1
ATOM 5160 O O . PRO B 1 184 ? -22.938 4.004 23.906 1 89.56 184 PRO B O 1
ATOM 5163 N N . GLY B 1 185 ? -21.828 5.957 24.359 1 81.88 185 GLY B N 1
ATOM 5164 C CA . GLY B 1 185 ? -21 5.359 25.391 1 81.88 185 GLY B CA 1
ATOM 5165 C C . GLY B 1 185 ? -21.797 4.578 26.422 1 81.88 185 GLY B C 1
ATOM 5166 O O . GLY B 1 185 ? -21.359 3.518 26.875 1 81.88 185 GLY B O 1
ATOM 5167 N N . CYS B 1 186 ? -22.922 5.105 26.781 1 82.69 186 CYS B N 1
ATOM 5168 C CA . CYS B 1 186 ? -23.812 4.418 27.703 1 82.69 186 CYS B CA 1
ATOM 5169 C C . CYS B 1 186 ? -25.188 4.203 27.078 1 82.69 186 CYS B C 1
ATOM 5171 O O . CYS B 1 186 ? -25.688 5.066 26.359 1 82.69 186 CYS B O 1
ATOM 5173 N N . GLY B 1 187 ? -25.688 3.01 27 1 86.56 187 GLY B N 1
ATOM 5174 C CA . GLY B 1 187 ? -27.016 2.709 26.484 1 86.56 187 GLY B CA 1
ATOM 5175 C C . GLY B 1 187 ? -26.984 1.834 25.25 1 86.56 187 GLY B C 1
ATOM 5176 O O . GLY B 1 187 ? -25.922 1.462 24.766 1 86.56 187 GLY B O 1
ATOM 5177 N N . PRO B 1 188 ? -28.141 1.594 24.766 1 91.94 188 PRO B N 1
ATOM 5178 C CA . PRO B 1 188 ? -28.234 0.737 23.578 1 91.94 188 PRO B CA 1
ATOM 5179 C C . PRO B 1 188 ? -27.953 1.492 22.281 1 91.94 188 PRO B C 1
ATOM 5181 O O . PRO B 1 188 ? -28.094 2.719 22.234 1 91.94 188 PRO B O 1
ATOM 5184 N N . PRO B 1 189 ? -27.609 0.815 21.234 1 93.88 189 PRO B N 1
ATOM 5185 C CA . PRO B 1 189 ? -27.438 1.456 19.922 1 93.88 189 PRO B CA 1
ATOM 5186 C C . PRO B 1 189 ? -28.703 2.158 19.438 1 93.88 189 PRO B C 1
ATOM 5188 O O . PRO B 1 189 ? -29.812 1.713 19.734 1 93.88 189 PRO B O 1
ATOM 5191 N N . VAL B 1 190 ? -28.469 3.207 18.75 1 95.25 190 VAL B N 1
ATOM 5192 C CA . VAL B 1 190 ? -29.578 3.982 18.203 1 95.25 190 VAL B CA 1
ATOM 5193 C C . VAL B 1 190 ? -29.484 4.012 16.688 1 95.25 190 VAL B C 1
ATOM 5195 O O . VAL B 1 190 ? -28.391 4.109 16.125 1 95.25 190 VAL B O 1
ATOM 5198 N N . ARG B 1 191 ? -30.703 3.906 16.047 1 96.56 191 ARG B N 1
ATOM 5199 C CA . ARG B 1 191 ? -30.812 4.031 14.602 1 96.56 191 ARG B CA 1
ATOM 5200 C C . ARG B 1 191 ? -31.328 5.41 14.203 1 96.56 191 ARG B C 1
ATOM 5202 O O . ARG B 1 191 ? -32.469 5.746 14.484 1 96.56 191 ARG B O 1
ATOM 5209 N N . ILE B 1 192 ? -30.438 6.148 13.547 1 97.62 192 ILE B N 1
ATOM 5210 C CA . ILE B 1 192 ? -30.781 7.508 13.148 1 97.62 192 ILE B CA 1
ATOM 5211 C C . ILE B 1 192 ? -31.031 7.551 11.641 1 97.62 192 ILE B C 1
ATOM 5213 O O . ILE B 1 192 ? -30.109 7.324 10.852 1 97.62 192 ILE B O 1
ATOM 5217 N N . GLY B 1 193 ? -32.25 7.848 11.266 1 97.5 193 GLY B N 1
ATOM 5218 C CA . GLY B 1 193 ? -32.562 8.016 9.859 1 97.5 193 GLY B CA 1
ATOM 5219 C C . GLY B 1 193 ? -32.219 9.391 9.32 1 97.5 193 GLY B C 1
ATOM 5220 O O . GLY B 1 193 ? -32.125 10.352 10.086 1 97.5 193 GLY B O 1
ATOM 5221 N N . VAL B 1 194 ? -31.953 9.477 8.023 1 98.25 194 VAL B N 1
ATOM 5222 C CA . VAL B 1 194 ? -31.656 10.758 7.387 1 98.25 194 VAL B CA 1
ATOM 5223 C C . VAL B 1 194 ? -32.625 10.992 6.23 1 98.25 194 VAL B C 1
ATOM 5225 O O . VAL B 1 194 ? -32.969 10.055 5.5 1 98.25 194 VAL B O 1
ATOM 5228 N N . ARG B 1 195 ? -33.125 12.227 6.051 1 98 195 ARG B N 1
ATOM 5229 C CA . ARG B 1 195 ? -34.031 12.594 4.965 1 98 195 ARG B CA 1
ATOM 5230 C C . ARG B 1 195 ? -33.25 13.031 3.73 1 98 195 ARG B C 1
ATOM 5232 O O . ARG B 1 195 ? -33.781 13.062 2.625 1 98 195 ARG B O 1
ATOM 5239 N N . ARG B 1 196 ? -31.953 13.383 3.941 1 98.38 196 ARG B N 1
ATOM 5240 C CA . ARG B 1 196 ? -31.172 13.891 2.826 1 98.38 196 ARG B CA 1
ATOM 5241 C C . ARG B 1 196 ? -29.891 13.078 2.643 1 98.38 196 ARG B C 1
ATOM 5243 O O . ARG B 1 196 ? -29.609 12.594 1.543 1 98.38 196 ARG B O 1
ATOM 5250 N N . GLY B 1 197 ? -29.078 12.883 3.725 1 98.62 197 GLY B N 1
ATOM 5251 C CA . GLY B 1 197 ? -27.906 12.039 3.525 1 98.62 197 GLY B CA 1
ATOM 5252 C C . GLY B 1 197 ? -26.953 12.047 4.711 1 98.62 197 GLY B C 1
ATOM 5253 O O . GLY B 1 197 ? -27.266 12.625 5.758 1 98.62 197 GLY B O 1
ATOM 5254 N N . VAL B 1 198 ? -25.828 11.312 4.535 1 98.88 198 VAL B N 1
ATOM 5255 C CA . VAL B 1 198 ? -24.781 11.18 5.543 1 98.88 198 VAL B CA 1
ATOM 5256 C C . VAL B 1 198 ? -23.469 11.711 4.996 1 98.88 198 VAL B C 1
ATOM 5258 O O . VAL B 1 198 ? -23.125 11.461 3.838 1 98.88 198 VAL B O 1
ATOM 5261 N N . VAL B 1 199 ? -22.719 12.5 5.785 1 98.94 199 VAL B N 1
ATOM 5262 C CA . VAL B 1 199 ? -21.375 12.945 5.449 1 98.94 199 VAL B CA 1
ATOM 5263 C C . VAL B 1 199 ? -20.359 12.25 6.344 1 98.94 199 VAL B C 1
ATOM 5265 O O . VAL B 1 199 ? -20.375 12.398 7.566 1 98.94 199 VAL B O 1
ATOM 5268 N N . LEU B 1 200 ? -19.469 11.484 5.738 1 98.94 200 LEU B N 1
ATOM 5269 C CA . LEU B 1 200 ? -18.344 10.875 6.453 1 98.94 200 LEU B CA 1
ATOM 5270 C C . LEU B 1 200 ? -17.188 11.867 6.598 1 98.94 200 LEU B C 1
ATOM 5272 O O . LEU B 1 200 ? -16.562 12.242 5.609 1 98.94 200 LEU B O 1
ATOM 5276 N N . ALA B 1 201 ? -16.922 12.32 7.73 1 98.81 201 ALA B N 1
ATOM 5277 C CA . ALA B 1 201 ? -15.805 13.188 8.078 1 98.81 201 ALA B CA 1
ATOM 5278 C C . ALA B 1 201 ? -15.078 12.68 9.32 1 98.81 201 ALA B C 1
ATOM 5280 O O . ALA B 1 201 ? -14.828 13.438 10.258 1 98.81 201 ALA B O 1
ATOM 5281 N N . THR B 1 202 ? -14.68 11.406 9.289 1 98.31 202 THR B N 1
ATOM 5282 C CA . THR B 1 202 ? -14.266 10.672 10.477 1 98.31 202 THR B CA 1
ATOM 5283 C C . THR B 1 202 ? -12.742 10.656 10.602 1 98.31 202 THR B C 1
ATOM 5285 O O . THR B 1 202 ? -12.195 10.062 11.531 1 98.31 202 THR B O 1
ATOM 5288 N N . GLY B 1 203 ? -12.039 11.297 9.648 1 97.75 203 GLY B N 1
ATOM 5289 C CA . GLY B 1 203 ? -10.594 11.203 9.664 1 97.75 203 GLY B CA 1
ATOM 5290 C C . GLY B 1 203 ? -10.07 9.867 9.172 1 97.75 203 GLY B C 1
ATOM 5291 O O . GLY B 1 203 ? -10.844 9.031 8.703 1 97.75 203 GLY B O 1
ATOM 5292 N N . GLY B 1 204 ? -8.773 9.719 9.227 1 97.56 204 GLY B N 1
ATOM 5293 C CA . GLY B 1 204 ? -8.125 8.57 8.617 1 97.56 204 GLY B CA 1
ATOM 5294 C C . GLY B 1 204 ? -8 7.391 9.57 1 97.56 204 GLY B C 1
ATOM 5295 O O . GLY B 1 204 ? -8.945 7.066 10.289 1 97.56 204 GLY B O 1
ATOM 5296 N N . PHE B 1 205 ? -6.879 6.641 9.438 1 97.62 205 PHE B N 1
ATOM 5297 C CA . PHE B 1 205 ? -6.703 5.406 10.188 1 97.62 205 PHE B CA 1
ATOM 5298 C C . PHE B 1 205 ? -5.336 5.375 10.859 1 97.62 205 PHE B C 1
ATOM 5300 O O . PHE B 1 205 ? -4.797 4.301 11.133 1 97.62 205 PHE B O 1
ATOM 5307 N N . GLU B 1 206 ? -4.754 6.547 11.117 1 97.06 206 GLU B N 1
ATOM 5308 C CA . GLU B 1 206 ? -3.396 6.656 11.641 1 97.06 206 GLU B CA 1
ATOM 5309 C C . GLU B 1 206 ? -3.305 6.086 13.055 1 97.06 206 GLU B C 1
ATOM 5311 O O . GLU B 1 206 ? -2.209 5.832 13.555 1 97.06 206 GLU B O 1
ATOM 5316 N N . ALA B 1 207 ? -4.457 5.879 13.75 1 96.75 207 ALA B N 1
ATOM 5317 C CA . ALA B 1 207 ? -4.43 5.316 15.094 1 96.75 207 ALA B CA 1
ATOM 5318 C C . ALA B 1 207 ? -4.84 3.848 15.086 1 96.75 207 ALA B C 1
ATOM 5320 O O . ALA B 1 207 ? -5.098 3.262 16.141 1 96.75 207 ALA B O 1
ATOM 5321 N N . ASP B 1 208 ? -4.941 3.23 13.945 1 96.19 208 ASP B N 1
ATOM 5322 C CA . ASP B 1 208 ? -5.227 1.807 13.797 1 96.19 208 ASP B CA 1
ATOM 5323 C C . ASP B 1 208 ? -4 1.052 13.289 1 96.19 208 ASP B C 1
ATOM 5325 O O . ASP B 1 208 ? -3.727 1.034 12.094 1 96.19 208 ASP B O 1
ATOM 5329 N N . ASP B 1 209 ? -3.309 0.346 14.172 1 94.62 209 ASP B N 1
ATOM 5330 C CA . ASP B 1 209 ? -2.043 -0.301 13.836 1 94.62 209 ASP B CA 1
ATOM 5331 C C . ASP B 1 209 ? -2.252 -1.405 12.797 1 94.62 209 ASP B C 1
ATOM 5333 O O . ASP B 1 209 ? -1.41 -1.609 11.922 1 94.62 209 ASP B O 1
ATOM 5337 N N . ALA B 1 210 ? -3.363 -2.107 12.914 1 93.5 210 ALA B N 1
ATOM 5338 C CA . ALA B 1 210 ? -3.643 -3.174 11.953 1 93.5 210 ALA B CA 1
ATOM 5339 C C . ALA B 1 210 ? -3.836 -2.609 10.555 1 93.5 210 ALA B C 1
ATOM 5341 O O . ALA B 1 210 ? -3.277 -3.133 9.586 1 93.5 210 ALA B O 1
ATOM 5342 N N . MET B 1 211 ? -4.621 -1.529 10.438 1 95.31 211 MET B N 1
ATOM 5343 C CA . MET B 1 211 ? -4.844 -0.927 9.125 1 95.31 211 MET B CA 1
ATOM 5344 C C . MET B 1 211 ? -3.553 -0.341 8.562 1 95.31 211 MET B C 1
ATOM 5346 O O . MET B 1 211 ? -3.291 -0.438 7.367 1 95.31 211 MET B O 1
ATOM 5350 N N . LYS B 1 212 ? -2.742 0.276 9.414 1 96.25 212 LYS B N 1
ATOM 5351 C CA . LYS B 1 212 ? -1.462 0.802 8.945 1 96.25 212 LYS B CA 1
ATOM 5352 C C . LYS B 1 212 ? -0.605 -0.302 8.336 1 96.25 212 LYS B C 1
ATOM 5354 O O . LYS B 1 212 ? -0.042 -0.126 7.25 1 96.25 212 LYS B O 1
ATOM 5359 N N . THR B 1 213 ? -0.549 -1.41 8.984 1 94.31 213 THR B N 1
ATOM 5360 C CA . THR B 1 213 ? 0.258 -2.531 8.516 1 94.31 213 THR B CA 1
ATOM 5361 C C . THR B 1 213 ? -0.275 -3.064 7.191 1 94.31 213 THR B C 1
ATOM 5363 O O . THR B 1 213 ? 0.5 -3.455 6.316 1 94.31 213 THR B O 1
ATOM 5366 N N . GLN B 1 214 ? -1.559 -2.988 7.02 1 93.88 214 GLN B N 1
ATOM 5367 C CA . GLN B 1 214 ? -2.188 -3.59 5.848 1 93.88 214 GLN B CA 1
ATOM 5368 C C . GLN B 1 214 ? -2.107 -2.658 4.641 1 93.88 214 GLN B C 1
ATOM 5370 O O . GLN B 1 214 ? -2.166 -3.111 3.498 1 93.88 214 GLN B O 1
ATOM 5375 N N . TYR B 1 215 ? -1.906 -1.361 4.891 1 95.62 215 TYR B N 1
ATOM 5376 C CA . TYR B 1 215 ? -2.076 -0.472 3.748 1 95.62 215 TYR B CA 1
ATOM 5377 C C . TYR B 1 215 ? -0.83 0.375 3.525 1 95.62 215 TYR B C 1
ATOM 5379 O O . TYR B 1 215 ? -0.472 0.676 2.383 1 95.62 215 TYR B O 1
ATOM 5387 N N . LEU B 1 216 ? -0.129 0.747 4.523 1 96.5 216 LEU B N 1
ATOM 5388 C CA . LEU B 1 216 ? 1.02 1.63 4.348 1 96.5 216 LEU B CA 1
ATOM 5389 C C . LEU B 1 216 ? 2.248 0.844 3.904 1 96.5 216 LEU B C 1
ATOM 5391 O O . LEU B 1 216 ? 2.387 -0.337 4.234 1 96.5 216 LEU B O 1
ATOM 5395 N N . PRO B 1 217 ? 3.16 1.466 3.215 1 93.75 217 PRO B N 1
ATOM 5396 C CA . PRO B 1 217 ? 4.293 0.762 2.609 1 93.75 217 PRO B CA 1
ATOM 5397 C C . PRO B 1 217 ? 5.414 0.478 3.607 1 93.75 217 PRO B C 1
ATOM 5399 O O . PRO B 1 217 ? 6.387 -0.202 3.271 1 93.75 217 PRO B O 1
ATOM 5402 N N . ALA B 1 218 ? 5.289 0.98 4.832 1 91.31 218 ALA B N 1
ATOM 5403 C CA . ALA B 1 218 ? 6.352 0.755 5.809 1 91.31 218 ALA B CA 1
ATOM 5404 C C . ALA B 1 218 ? 5.785 0.624 7.219 1 91.31 218 ALA B C 1
ATOM 5406 O O . ALA B 1 218 ? 4.719 1.169 7.516 1 91.31 218 ALA B O 1
ATOM 5407 N N . THR B 1 219 ? 6.5 -0.094 8.016 1 90.19 219 THR B N 1
ATOM 5408 C CA . THR B 1 219 ? 6.281 -0.193 9.453 1 90.19 219 THR B CA 1
ATOM 5409 C C . THR B 1 219 ? 7.605 -0.143 10.211 1 90.19 219 THR B C 1
ATOM 5411 O O . THR B 1 219 ? 8.609 -0.691 9.75 1 90.19 219 THR B O 1
ATOM 5414 N N . PRO B 1 220 ? 7.652 0.617 11.266 1 92.56 220 PRO B N 1
ATOM 5415 C CA . PRO B 1 220 ? 6.566 1.391 11.875 1 92.56 220 PRO B CA 1
ATOM 5416 C C . PRO B 1 220 ? 6.422 2.783 11.266 1 92.56 220 PRO B C 1
ATOM 5418 O O . PRO B 1 220 ? 7.379 3.314 10.695 1 92.56 220 PRO B O 1
ATOM 5421 N N . VAL B 1 221 ? 5.27 3.291 11.344 1 95.5 221 VAL B N 1
ATOM 5422 C CA . VAL B 1 221 ? 4.949 4.676 11.008 1 95.5 221 VAL B CA 1
ATOM 5423 C C . VAL B 1 221 ? 4.242 5.34 12.188 1 95.5 221 VAL B C 1
ATOM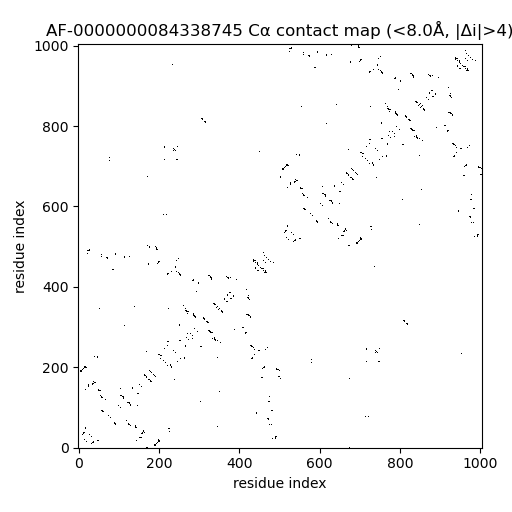 5425 O O . VAL B 1 221 ? 3.283 4.793 12.734 1 95.5 221 VAL B O 1
ATOM 5428 N N . HIS B 1 222 ? 4.742 6.531 12.625 1 96.19 222 HIS B N 1
ATOM 5429 C CA . HIS B 1 222 ? 4.184 7.219 13.781 1 96.19 222 HIS B CA 1
ATOM 5430 C C . HIS B 1 222 ? 3.605 8.578 13.383 1 96.19 222 HIS B C 1
ATOM 5432 O O . HIS B 1 222 ? 4.203 9.305 12.594 1 96.19 222 HIS B O 1
ATOM 5438 N N . PHE B 1 223 ? 2.455 8.891 13.953 1 96.31 223 PHE B N 1
ATOM 5439 C CA . PHE B 1 223 ? 1.772 10.125 13.586 1 96.31 223 PHE B CA 1
ATOM 5440 C C . PHE B 1 223 ? 1.657 11.062 14.789 1 96.31 223 PHE B C 1
ATOM 5442 O O . PHE B 1 223 ? 1.602 10.609 15.93 1 96.31 223 PHE B O 1
ATOM 5449 N N . TYR B 1 224 ? 1.656 12.359 14.531 1 94.44 224 TYR B N 1
ATOM 5450 C CA . TYR B 1 224 ? 1.689 13.32 15.625 1 94.44 224 TYR B CA 1
ATOM 5451 C C . TYR B 1 224 ? 0.337 14 15.797 1 94.44 224 TYR B C 1
ATOM 5453 O O . TYR B 1 224 ? 0.267 15.156 16.219 1 94.44 224 TYR B O 1
ATOM 5461 N N . GLY B 1 225 ? -0.731 13.289 15.414 1 92.12 225 GLY B N 1
ATOM 5462 C CA . GLY B 1 225 ? -2.1 13.75 15.57 1 92.12 225 GLY B CA 1
ATOM 5463 C C . GLY B 1 225 ? -2.91 12.906 16.531 1 92.12 225 GLY B C 1
ATOM 5464 O O . GLY B 1 225 ? -2.357 12.32 17.469 1 92.12 225 GLY B O 1
ATOM 5465 N N . THR B 1 226 ? -4.191 12.906 16.359 1 94.56 226 THR B N 1
ATOM 5466 C CA . THR B 1 226 ? -5.137 12.297 17.297 1 94.56 226 THR B CA 1
ATOM 5467 C C . THR B 1 226 ? -4.945 10.789 17.344 1 94.56 226 THR B C 1
ATOM 5469 O O . THR B 1 226 ? -4.578 10.164 16.344 1 94.56 226 THR B O 1
ATOM 5472 N N . ARG B 1 227 ? -5.199 10.25 18.5 1 93.44 227 ARG B N 1
ATOM 5473 C CA . ARG B 1 227 ? -5.195 8.797 18.672 1 93.44 227 ARG B CA 1
ATOM 5474 C C . ARG B 1 227 ? -6.578 8.211 18.406 1 93.44 227 ARG B C 1
ATOM 5476 O O . ARG B 1 227 ? -6.793 7.012 18.594 1 93.44 227 ARG B O 1
ATOM 5483 N N . HIS B 1 228 ? -7.473 9.039 17.891 1 95.75 228 HIS B N 1
ATOM 5484 C CA . HIS B 1 228 ? -8.867 8.609 17.797 1 95.75 228 HIS B CA 1
ATOM 5485 C C . HIS B 1 228 ? -9.289 8.438 16.344 1 95.75 228 HIS B C 1
ATOM 5487 O O . HIS B 1 228 ? -10.453 8.109 16.062 1 95.75 228 HIS B O 1
ATOM 5493 N N . ASN B 1 229 ? -8.422 8.672 15.391 1 97.56 229 ASN B N 1
ATOM 5494 C CA . ASN B 1 229 ? -8.672 8.289 14.008 1 97.56 229 ASN B CA 1
ATOM 5495 C C . ASN B 1 229 ? -8.359 6.809 13.773 1 97.56 229 ASN B C 1
ATOM 5497 O O . ASN B 1 229 ? -7.277 6.469 13.297 1 97.56 229 ASN B O 1
ATOM 5501 N N . THR B 1 230 ? -9.344 5.996 14.055 1 97.31 230 THR B N 1
ATOM 5502 C CA . THR B 1 230 ? -9.117 4.559 14.141 1 97.31 230 THR B CA 1
ATOM 5503 C C . THR B 1 230 ? -9.688 3.844 12.922 1 97.31 230 THR B C 1
ATOM 5505 O O . THR B 1 230 ? -10 2.652 12.984 1 97.31 230 THR B O 1
ATOM 5508 N N . GLY B 1 231 ? -9.961 4.566 11.82 1 97.44 231 GLY B N 1
ATOM 5509 C CA . GLY B 1 231 ? -10.344 3.941 10.562 1 97.44 231 GLY B CA 1
ATOM 5510 C C . GLY B 1 231 ? -11.828 3.654 10.469 1 97.44 231 GLY B C 1
ATOM 5511 O O . GLY B 1 231 ? -12.266 2.881 9.609 1 97.44 231 GLY B O 1
ATOM 5512 N N . ASP B 1 232 ? -12.703 4.301 11.289 1 97.62 232 ASP B N 1
ATOM 5513 C CA . ASP B 1 232 ? -14.141 4.039 11.32 1 97.62 232 ASP B CA 1
ATOM 5514 C C . ASP B 1 232 ? -14.781 4.305 9.961 1 97.62 232 ASP B C 1
ATOM 5516 O O . ASP B 1 232 ? -15.586 3.51 9.484 1 97.62 232 ASP B O 1
ATOM 5520 N N . GLY B 1 233 ? -14.422 5.426 9.383 1 97.88 233 GLY B N 1
ATOM 5521 C CA . GLY B 1 233 ? -14.984 5.777 8.094 1 97.88 233 GLY B CA 1
ATOM 5522 C C . GLY B 1 233 ? -14.602 4.816 6.988 1 97.88 233 GLY B C 1
ATOM 5523 O O . GLY B 1 233 ? -15.391 4.551 6.082 1 97.88 233 GLY B O 1
ATOM 5524 N N . VAL B 1 234 ? -13.359 4.328 7.02 1 97.38 234 VAL B N 1
ATOM 5525 C CA . VAL B 1 234 ? -12.906 3.33 6.055 1 97.38 234 VAL B CA 1
ATOM 5526 C C . VAL B 1 234 ? -13.758 2.068 6.18 1 97.38 234 VAL B C 1
ATOM 5528 O O . VAL B 1 234 ? -14.281 1.565 5.184 1 97.38 234 VAL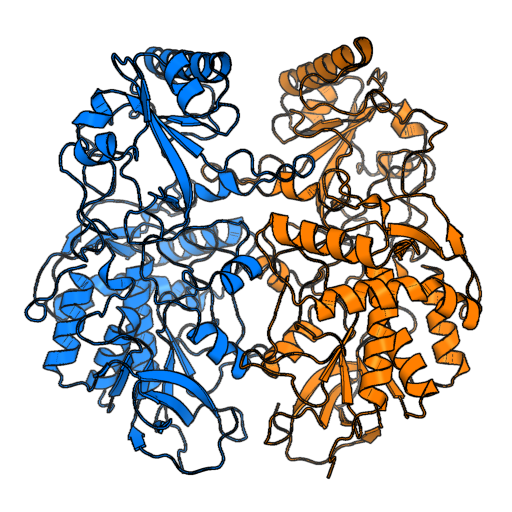 B O 1
ATOM 5531 N N . ARG B 1 235 ? -13.977 1.578 7.398 1 96.19 235 ARG B N 1
ATOM 5532 C CA . ARG B 1 235 ? -14.742 0.356 7.633 1 96.19 235 ARG B CA 1
ATOM 5533 C C . ARG B 1 235 ? -16.203 0.533 7.215 1 96.19 235 ARG B C 1
ATOM 5535 O O . ARG B 1 235 ? -16.766 -0.341 6.562 1 96.19 235 ARG B O 1
ATOM 5542 N N . MET B 1 236 ? -16.781 1.648 7.57 1 96.75 236 MET B N 1
ATOM 5543 C CA . MET B 1 236 ? -18.172 1.901 7.188 1 96.75 236 MET B CA 1
ATOM 5544 C C . MET B 1 236 ? -18.312 1.995 5.672 1 96.75 236 MET B C 1
ATOM 5546 O O . MET B 1 236 ? -19.281 1.491 5.098 1 96.75 236 MET B O 1
ATOM 5550 N N . GLY B 1 237 ? -17.328 2.686 5.043 1 96.75 237 GLY B N 1
ATOM 5551 C CA . GLY B 1 237 ? -17.328 2.74 3.592 1 96.75 237 GLY B CA 1
ATOM 5552 C C . GLY B 1 237 ? -17.234 1.371 2.943 1 96.75 237 GLY B C 1
ATOM 5553 O O . GLY B 1 237 ? -18 1.059 2.029 1 96.75 237 GLY B O 1
ATOM 5554 N N . LEU B 1 238 ? -16.344 0.559 3.439 1 94.19 238 LEU B N 1
ATOM 5555 C CA . LEU B 1 238 ? -16.188 -0.805 2.945 1 94.19 238 LEU B CA 1
ATOM 5556 C C . LEU B 1 238 ? -17.5 -1.584 3.08 1 94.19 238 LEU B C 1
ATOM 5558 O O . LEU B 1 238 ? -17.891 -2.291 2.152 1 94.19 238 LEU B O 1
ATOM 5562 N N . ASP B 1 239 ? -18.125 -1.418 4.172 1 93.06 239 ASP B N 1
ATOM 5563 C CA . ASP B 1 239 ? -19.312 -2.193 4.5 1 93.06 239 ASP B CA 1
ATOM 5564 C C . ASP B 1 239 ? -20.438 -1.932 3.494 1 93.06 239 ASP B C 1
ATOM 5566 O O . ASP B 1 239 ? -21.312 -2.775 3.303 1 93.06 239 ASP B O 1
ATOM 5570 N N . VAL B 1 240 ? -20.359 -0.753 2.846 1 93.31 240 VAL B N 1
ATOM 5571 C CA . VAL B 1 240 ? -21.438 -0.443 1.903 1 93.31 240 VAL B CA 1
ATOM 5572 C C . VAL B 1 240 ? -20.891 -0.438 0.479 1 93.31 240 VAL B C 1
ATOM 5574 O O . VAL B 1 240 ? -21.516 0.088 -0.438 1 93.31 240 VAL B O 1
ATOM 5577 N N . GLY B 1 241 ? -19.672 -0.962 0.27 1 93.25 241 GLY B N 1
ATOM 5578 C CA . GLY B 1 241 ? -19.172 -1.249 -1.062 1 93.25 241 GLY B CA 1
ATOM 5579 C C . GLY B 1 241 ? -18.422 -0.083 -1.679 1 93.25 241 GLY B C 1
ATOM 5580 O O . GLY B 1 241 ? -18.297 0.003 -2.902 1 93.25 241 GLY B O 1
ATOM 5581 N N . ALA B 1 242 ? -17.875 0.817 -0.866 1 96.38 242 ALA B N 1
ATOM 5582 C CA . ALA B 1 242 ? -17.156 1.982 -1.377 1 96.38 242 ALA B CA 1
ATOM 5583 C C . ALA B 1 242 ? -15.828 1.573 -2.008 1 96.38 242 ALA B C 1
ATOM 5585 O O . ALA B 1 242 ? -15.156 0.657 -1.523 1 96.38 242 ALA B O 1
ATOM 5586 N N . GLU B 1 243 ? -15.477 2.295 -3.105 1 95.31 243 GLU B N 1
ATOM 5587 C CA . GLU B 1 243 ? -14.125 2.225 -3.643 1 95.31 243 GLU B CA 1
ATOM 5588 C C . GLU B 1 243 ? -13.133 2.959 -2.742 1 95.31 243 GLU B C 1
ATOM 5590 O O . GLU B 1 243 ? -13.43 4.051 -2.25 1 95.31 243 GLU B O 1
ATOM 5595 N N . LEU B 1 244 ? -12.008 2.297 -2.438 1 96.31 244 LEU B N 1
ATOM 5596 C CA . LEU B 1 244 ? -10.961 2.943 -1.657 1 96.31 244 LEU B CA 1
ATOM 5597 C C . LEU B 1 244 ? -9.859 3.484 -2.564 1 96.31 244 LEU B C 1
ATOM 5599 O O . LEU B 1 244 ? -9.617 2.939 -3.645 1 96.31 244 LEU B O 1
ATOM 5603 N N . TRP B 1 245 ? -9.234 4.555 -2.189 1 96.56 245 TRP B N 1
ATOM 5604 C CA . TRP B 1 245 ? -8.055 5.051 -2.893 1 96.56 245 TRP B CA 1
ATOM 5605 C C . TRP B 1 245 ? -7.078 5.695 -1.921 1 96.56 245 TRP B C 1
ATOM 5607 O O . TRP B 1 245 ? -7.438 6.02 -0.788 1 96.56 245 TRP B O 1
ATOM 5617 N N . HIS B 1 246 ? -5.844 5.793 -2.309 1 97.31 246 HIS B N 1
ATOM 5618 C CA . HIS B 1 246 ? -4.738 6.445 -1.615 1 97.31 246 HIS B CA 1
ATOM 5619 C C . HIS B 1 246 ? -4.492 5.809 -0.251 1 97.31 246 HIS B C 1
ATOM 5621 O O . HIS B 1 246 ? -4.07 6.484 0.689 1 97.31 246 HIS B O 1
ATOM 5627 N N . MET B 1 247 ? -4.816 4.508 -0.119 1 97 247 MET B N 1
ATOM 5628 C CA . MET B 1 247 ? -4.621 3.801 1.144 1 97 247 MET B CA 1
ATOM 5629 C C . MET B 1 247 ? -3.135 3.602 1.431 1 97 247 MET B C 1
ATOM 5631 O O . MET B 1 247 ? -2.738 3.443 2.586 1 97 247 MET B O 1
ATOM 5635 N N . ASN B 1 248 ? -2.277 3.721 0.382 1 96.75 248 ASN B N 1
ATOM 5636 C CA . ASN B 1 248 ? -0.875 3.334 0.475 1 96.75 248 ASN B CA 1
ATOM 5637 C C . ASN B 1 248 ? 0.04 4.555 0.541 1 96.75 248 ASN B C 1
ATOM 5639 O O . ASN B 1 248 ? 1.25 4.438 0.339 1 96.75 248 ASN B O 1
ATOM 5643 N N . VAL B 1 249 ? -0.529 5.766 0.723 1 96.38 249 VAL B N 1
ATOM 5644 C CA . VAL B 1 249 ? 0.282 6.98 0.754 1 96.38 249 VAL B CA 1
ATOM 5645 C C . VAL B 1 249 ? -0.167 7.871 1.909 1 96.38 249 VAL B C 1
ATOM 5647 O O . VAL B 1 249 ? -1.236 7.66 2.486 1 96.38 249 VAL B O 1
ATOM 5650 N N . TRP B 1 250 ? 0.666 8.773 2.352 1 96.12 250 TRP B N 1
ATOM 5651 C CA . TRP B 1 250 ? 0.379 9.797 3.346 1 96.12 250 TRP B CA 1
ATOM 5652 C C . TRP B 1 250 ? 1.375 10.945 3.242 1 96.12 250 TRP B C 1
ATOM 5654 O O . TRP B 1 250 ? 2.447 10.797 2.654 1 96.12 250 TRP B O 1
ATOM 5664 N N . PRO B 1 251 ? 0.986 12.188 3.615 1 95.25 251 PRO B N 1
ATOM 5665 C CA . PRO B 1 251 ? 1.992 13.242 3.729 1 95.25 251 PRO B CA 1
ATOM 5666 C C . PRO B 1 251 ? 3.053 12.938 4.785 1 95.25 251 PRO B C 1
ATOM 5668 O O . PRO B 1 251 ? 2.818 13.148 5.977 1 95.25 251 PRO B O 1
ATOM 5671 N N . GLY B 1 252 ? 4.168 12.5 4.297 1 91.75 252 GLY B N 1
ATOM 5672 C CA . GLY B 1 252 ? 5.156 11.883 5.168 1 91.75 252 GLY B CA 1
ATOM 5673 C C . GLY B 1 252 ? 6.152 12.875 5.738 1 91.75 252 GLY B C 1
ATOM 5674 O O . GLY B 1 252 ? 6.609 13.781 5.031 1 91.75 252 GLY B O 1
ATOM 5675 N N . HIS B 1 253 ? 6.457 12.75 7.047 1 90.62 253 HIS B N 1
ATOM 5676 C CA . HIS B 1 253 ? 7.445 13.508 7.809 1 90.62 253 HIS B CA 1
ATOM 5677 C C . HIS B 1 253 ? 8.391 12.578 8.555 1 90.62 253 HIS B C 1
ATOM 5679 O O . HIS B 1 253 ? 8.039 11.438 8.867 1 90.62 253 HIS B O 1
ATOM 5685 N N . PHE B 1 254 ? 9.664 13.148 8.766 1 95.75 254 PHE B N 1
ATOM 5686 C CA . PHE B 1 254 ? 10.453 12.547 9.828 1 95.75 254 PHE B CA 1
ATOM 5687 C C . PHE B 1 254 ? 9.914 12.938 11.195 1 95.75 254 PHE B C 1
ATOM 5689 O O . PHE B 1 254 ? 9.672 14.117 11.461 1 95.75 254 PHE B O 1
ATOM 5696 N N . VAL B 1 255 ? 9.664 11.93 12.016 1 96.31 255 VAL B N 1
ATOM 5697 C CA . VAL B 1 255 ? 9.109 12.242 13.336 1 96.31 255 VAL B CA 1
ATOM 5698 C C . VAL B 1 255 ? 9.953 11.578 14.422 1 96.31 255 VAL B C 1
ATOM 5700 O O . VAL B 1 255 ? 10.578 10.547 14.188 1 96.31 255 VAL B O 1
ATOM 5703 N N . ALA B 1 256 ? 9.977 12.242 15.562 1 96.44 256 ALA B N 1
ATOM 5704 C CA . ALA B 1 256 ? 10.602 11.656 16.75 1 96.44 256 ALA B CA 1
ATOM 5705 C C . ALA B 1 256 ? 9.578 10.898 17.594 1 96.44 256 ALA B C 1
ATOM 5707 O O . ALA B 1 256 ? 8.375 11.102 17.438 1 96.44 256 ALA B O 1
ATOM 5708 N N . ARG B 1 257 ? 10.062 9.992 18.25 1 94 257 ARG B N 1
ATOM 5709 C CA . ARG B 1 257 ? 9.281 9.289 19.266 1 94 257 ARG B CA 1
ATOM 5710 C C . ARG B 1 257 ? 10.008 9.273 20.609 1 94 257 ARG B C 1
ATOM 5712 O O . ARG B 1 257 ? 11.188 8.898 20.672 1 94 257 ARG B O 1
ATOM 5719 N N . PHE B 1 258 ? 9.305 9.648 21.609 1 91.69 258 PHE B N 1
ATOM 5720 C CA . PHE B 1 258 ? 9.93 9.766 22.922 1 91.69 258 PHE B CA 1
ATOM 5721 C C . PHE B 1 258 ? 9.25 8.836 23.922 1 91.69 258 PHE B C 1
ATOM 5723 O O . PHE B 1 258 ? 8.062 9.008 24.219 1 91.69 258 PHE B O 1
ATOM 5730 N N . PRO B 1 259 ? 9.992 7.844 24.375 1 84 259 PRO B N 1
ATOM 5731 C CA . PRO B 1 259 ? 9.406 6.91 25.328 1 84 259 PRO B CA 1
ATOM 5732 C C . PRO B 1 259 ? 8.859 7.605 26.578 1 84 259 PRO B C 1
ATOM 5734 O O . PRO B 1 259 ? 9.492 8.539 27.094 1 84 259 PRO B O 1
ATOM 5737 N N . GLY B 1 260 ? 7.746 7.16 27.031 1 81.19 260 GLY B N 1
ATOM 5738 C CA . GLY B 1 260 ? 7.191 7.617 28.297 1 81.19 260 GLY B CA 1
ATOM 5739 C C . GLY B 1 260 ? 6.66 9.039 28.234 1 81.19 260 GLY B C 1
ATOM 5740 O O . GLY B 1 260 ? 6.422 9.664 29.266 1 81.19 260 GLY B O 1
ATOM 5741 N N . ASP B 1 261 ? 6.523 9.602 27.031 1 79.25 261 ASP B N 1
ATOM 5742 C CA . ASP B 1 261 ? 6.059 10.977 26.922 1 79.25 261 ASP B CA 1
ATOM 5743 C C . ASP B 1 261 ? 4.562 11.078 27.219 1 79.25 261 ASP B C 1
ATOM 5745 O O . ASP B 1 261 ? 4.027 12.18 27.375 1 79.25 261 ASP B O 1
ATOM 5749 N N . GLY B 1 262 ? 3.908 9.891 27.281 1 80.38 262 GLY B N 1
ATOM 5750 C CA . GLY B 1 262 ? 2.488 9.867 27.578 1 80.38 262 GLY B CA 1
ATOM 5751 C C . GLY B 1 262 ? 1.608 10 26.359 1 80.38 262 GLY B C 1
ATOM 5752 O O . GLY B 1 262 ? 0.402 9.758 26.422 1 80.38 262 GLY B O 1
ATOM 5753 N N . PHE B 1 263 ? 2.102 10.43 25.234 1 85.94 263 PHE B N 1
ATOM 5754 C CA . PHE B 1 263 ? 1.339 10.648 24.016 1 85.94 263 PHE B CA 1
ATOM 5755 C C . PHE B 1 263 ? 1.261 9.359 23.203 1 85.94 263 PHE B C 1
ATOM 5757 O O . PHE B 1 263 ? 0.201 9.016 22.672 1 85.94 263 PHE B O 1
ATOM 5764 N N . GLY B 1 264 ? 2.307 8.625 23.047 1 86.75 264 GLY B N 1
ATOM 5765 C CA . GLY B 1 264 ? 2.332 7.328 22.375 1 86.75 264 GLY B CA 1
ATOM 5766 C C . GLY B 1 264 ? 2.432 7.43 20.875 1 86.75 264 GLY B C 1
ATOM 5767 O O . GLY B 1 264 ? 2.543 6.418 20.188 1 86.75 264 GLY B O 1
ATOM 5768 N N . GLY B 1 265 ? 2.389 8.602 20.281 1 92.94 265 GLY B N 1
ATOM 5769 C CA . GLY B 1 265 ? 2.578 8.82 18.859 1 92.94 265 GLY B CA 1
ATOM 5770 C C . GLY B 1 265 ? 3.914 9.461 18.531 1 92.94 265 GLY B C 1
ATOM 5771 O O . GLY B 1 265 ? 4.875 9.336 19.281 1 92.94 265 GLY B O 1
ATOM 5772 N N . GLY B 1 266 ? 3.996 9.969 17.328 1 94.94 266 GLY B N 1
ATOM 5773 C CA . GLY B 1 266 ? 5.184 10.695 16.906 1 94.94 266 GLY B CA 1
ATOM 5774 C C . GLY B 1 266 ? 5.129 12.172 17.25 1 94.94 266 GLY B C 1
ATOM 5775 O O . GLY B 1 266 ? 4.113 12.664 17.75 1 94.94 266 GLY B O 1
ATOM 5776 N N . THR B 1 267 ? 6.207 12.812 17.094 1 94.88 267 THR B N 1
ATOM 5777 C CA . THR B 1 267 ? 6.316 14.258 17.25 1 94.88 267 THR B CA 1
ATOM 5778 C C . THR B 1 267 ? 7.109 14.867 16.094 1 94.88 267 THR B C 1
ATOM 5780 O O . THR B 1 267 ? 8.195 14.398 15.766 1 94.88 267 THR B O 1
ATOM 5783 N N . ALA B 1 268 ? 6.477 15.867 15.453 1 93 268 ALA B N 1
ATOM 5784 C CA . ALA B 1 268 ? 7.223 16.578 14.422 1 93 268 ALA B CA 1
ATOM 5785 C C . ALA B 1 268 ? 8.5 17.203 14.984 1 93 268 ALA B C 1
ATOM 5787 O O . ALA B 1 268 ? 8.602 17.422 16.188 1 93 268 ALA B O 1
ATOM 5788 N N . ILE B 1 269 ? 9.438 17.484 14.109 1 92.62 269 ILE B N 1
ATOM 5789 C CA . ILE B 1 269 ? 10.688 18.078 14.539 1 92.62 269 ILE B CA 1
ATOM 5790 C C . ILE B 1 269 ? 10.844 19.469 13.914 1 92.62 269 ILE B C 1
ATOM 5792 O O . ILE B 1 269 ? 10.289 19.734 12.844 1 92.62 269 ILE B O 1
ATOM 5796 N N . ASP B 1 270 ? 11.508 20.281 14.57 1 88.31 270 ASP B N 1
ATOM 5797 C CA . ASP B 1 270 ? 11.867 21.609 14.062 1 88.31 270 ASP B CA 1
ATOM 5798 C C . ASP B 1 270 ? 13.328 21.641 13.617 1 88.31 270 ASP B C 1
ATOM 5800 O O . ASP B 1 270 ? 14.219 21.953 14.406 1 88.31 270 ASP B O 1
ATOM 5804 N N . LEU B 1 271 ? 13.523 21.484 12.32 1 80.62 271 LEU B N 1
ATOM 5805 C CA . LEU B 1 271 ? 14.883 21.406 11.797 1 80.62 271 LEU B CA 1
ATOM 5806 C C . LEU B 1 271 ? 15.477 22.797 11.625 1 80.62 271 LEU B C 1
ATOM 5808 O O . LEU B 1 271 ? 16.703 22.938 11.508 1 80.62 271 LEU B O 1
ATOM 5812 N N . TRP B 1 272 ? 14.633 23.75 11.664 1 76.88 272 TRP B N 1
ATOM 5813 C CA . TRP B 1 272 ? 15.07 25.094 11.297 1 76.88 272 TRP B CA 1
ATOM 5814 C C . TRP B 1 272 ? 15.484 25.891 12.523 1 76.88 272 TRP B C 1
ATOM 5816 O O . TRP B 1 272 ? 16.156 26.922 12.414 1 76.88 272 TRP B O 1
ATOM 5826 N N . GLY B 1 273 ? 15.078 25.484 13.664 1 73.06 273 GLY B N 1
ATOM 5827 C CA . GLY B 1 273 ? 15.336 26.25 14.875 1 73.06 273 GLY B CA 1
ATOM 5828 C C . GLY B 1 273 ? 14.594 27.562 14.906 1 73.06 273 GLY B C 1
ATOM 5829 O O . GLY B 1 273 ? 15.07 28.531 15.5 1 73.06 273 GLY B O 1
ATOM 5830 N N . SER B 1 274 ? 13.602 27.672 14.047 1 66.06 274 SER B N 1
ATOM 5831 C CA . SER B 1 274 ? 12.906 28.938 13.906 1 66.06 274 SER B CA 1
ATOM 5832 C C . SER B 1 274 ? 11.656 28.984 14.773 1 66.06 274 SER B C 1
ATOM 5834 O O . SER B 1 274 ? 11.102 30.062 15.023 1 66.06 274 SER B O 1
ATOM 5836 N N . GLY B 1 275 ? 11.414 27.922 15.359 1 60.81 275 GLY B N 1
ATOM 5837 C CA . GLY B 1 275 ? 10.133 27.859 16.031 1 60.81 275 GLY B CA 1
ATOM 5838 C C . GLY B 1 275 ? 8.953 27.984 15.086 1 60.81 275 GLY B C 1
ATOM 5839 O O . GLY B 1 275 ? 7.797 27.938 15.516 1 60.81 275 GLY B O 1
ATOM 5840 N N . ARG B 1 276 ? 9.289 28.234 13.805 1 59.34 276 ARG B N 1
ATOM 5841 C CA . ARG B 1 276 ? 8.266 28.391 12.781 1 59.34 276 ARG B CA 1
ATOM 5842 C C . ARG B 1 276 ? 8.336 27.25 11.766 1 59.34 276 ARG B C 1
ATOM 5844 O O . ARG B 1 276 ? 9.156 26.344 11.898 1 59.34 276 ARG B O 1
ATOM 5851 N N . PHE B 1 277 ? 7.148 27.266 10.977 1 59.72 277 PHE B N 1
ATOM 5852 C CA . PHE B 1 277 ? 7.156 26.281 9.898 1 59.72 277 PHE B CA 1
ATOM 5853 C C . PHE B 1 277 ? 8 26.766 8.727 1 59.72 277 PHE B C 1
ATOM 5855 O O . PHE B 1 277 ? 7.531 27.547 7.906 1 59.72 277 PHE B O 1
ATOM 5862 N N . GLY B 1 278 ? 9.359 26.641 8.82 1 65.06 278 GLY B N 1
ATOM 5863 C CA . GLY B 1 278 ? 10.273 26.953 7.734 1 65.06 278 GLY B CA 1
ATOM 5864 C C . GLY B 1 278 ? 11.414 27.859 8.164 1 65.06 278 GLY B C 1
ATOM 5865 O O . GLY B 1 278 ? 11.445 28.328 9.297 1 65.06 278 GLY B O 1
ATOM 5866 N N . PRO B 1 279 ? 12.273 28.109 7.25 1 67.56 279 PRO B N 1
ATOM 5867 C CA . PRO B 1 279 ? 13.469 28.891 7.578 1 67.56 279 PRO B CA 1
ATOM 5868 C C . PRO B 1 279 ? 13.18 30.391 7.66 1 67.56 279 PRO B C 1
ATOM 5870 O O . PRO B 1 279 ? 12.219 30.875 7.051 1 67.56 279 PRO B O 1
ATOM 5873 N N . ASP B 1 280 ? 13.789 31.031 8.57 1 69.44 280 ASP B N 1
ATOM 5874 C CA . ASP B 1 280 ? 13.891 32.5 8.531 1 69.44 280 ASP B CA 1
ATOM 5875 C C . ASP B 1 280 ? 14.875 32.938 7.461 1 69.44 280 ASP B C 1
ATOM 5877 O O . ASP B 1 280 ? 16.078 32.656 7.551 1 69.44 280 ASP B O 1
ATOM 5881 N N . PRO B 1 281 ? 14.289 33.562 6.402 1 68.94 281 PRO B N 1
ATOM 5882 C CA . PRO B 1 281 ? 15.18 33.969 5.309 1 68.94 281 PRO B CA 1
ATOM 5883 C C . PRO B 1 281 ? 16.328 34.844 5.777 1 68.94 281 PRO B C 1
ATOM 5885 O O . PRO B 1 281 ? 17.344 34.969 5.086 1 68.94 281 PRO B O 1
ATOM 5888 N N . ALA B 1 282 ? 16.156 35.406 6.906 1 75.44 282 ALA B N 1
ATOM 5889 C CA . ALA B 1 282 ? 17.141 36.375 7.371 1 75.44 282 ALA B CA 1
ATOM 5890 C C . ALA B 1 282 ? 18.219 35.719 8.234 1 75.44 282 ALA B C 1
ATOM 5892 O O . ALA B 1 282 ? 19.219 36.344 8.578 1 75.44 282 ALA B O 1
ATOM 5893 N N . VAL B 1 283 ? 17.938 34.469 8.477 1 79.62 283 VAL B N 1
ATOM 5894 C CA . VAL B 1 283 ? 18.859 33.812 9.406 1 79.62 283 VAL B CA 1
ATOM 5895 C C . VAL B 1 283 ? 19.344 32.469 8.82 1 79.62 283 VAL B C 1
ATOM 5897 O O . VAL B 1 283 ? 18.531 31.672 8.344 1 79.62 283 VAL B O 1
ATOM 5900 N N . ARG B 1 284 ? 20.625 32.312 8.867 1 83.81 284 ARG B N 1
ATOM 5901 C CA . ARG B 1 284 ? 21.188 31.016 8.461 1 83.81 284 ARG B CA 1
ATOM 5902 C C . ARG B 1 284 ? 20.766 29.906 9.43 1 83.81 284 ARG B C 1
ATOM 5904 O O . ARG B 1 284 ? 20.922 30.047 10.641 1 83.81 284 ARG B O 1
ATOM 5911 N N . PRO B 1 285 ? 20.219 28.859 8.93 1 88.5 285 PRO B N 1
ATOM 5912 C CA . PRO B 1 285 ? 19.812 27.781 9.828 1 88.5 285 PRO B CA 1
ATOM 5913 C C . PRO B 1 285 ? 21 27.094 10.508 1 88.5 285 PRO B C 1
ATOM 5915 O O . PRO B 1 285 ? 22.109 27.094 9.961 1 88.5 285 PRO B O 1
ATOM 5918 N N . PRO B 1 286 ? 20.734 26.594 11.703 1 91.75 286 PRO B N 1
ATOM 5919 C CA . PRO B 1 286 ? 21.797 25.859 12.375 1 91.75 286 PRO B CA 1
ATOM 5920 C C . PRO B 1 286 ? 22.188 24.578 11.633 1 91.75 286 PRO B C 1
ATOM 5922 O O . PRO B 1 286 ? 21.406 24.062 10.82 1 91.75 286 PRO B O 1
ATOM 5925 N N . GLY B 1 287 ? 23.391 24.188 11.93 1 93.31 287 GLY B N 1
ATOM 5926 C CA . GLY B 1 287 ? 23.891 22.984 11.289 1 93.31 287 GLY B CA 1
ATOM 5927 C C . GLY B 1 287 ? 23.188 21.719 11.758 1 93.31 287 GLY B C 1
ATOM 5928 O O . GLY B 1 287 ? 22.844 21.578 12.938 1 93.31 287 GLY B O 1
ATOM 5929 N N . ALA B 1 288 ? 22.891 20.797 10.852 1 96.06 288 ALA B N 1
ATOM 5930 C CA . ALA B 1 288 ? 22.312 19.484 11.141 1 96.06 288 ALA B CA 1
ATOM 5931 C C . ALA B 1 288 ? 22.438 18.547 9.938 1 96.06 288 ALA B C 1
ATOM 5933 O O . ALA B 1 288 ? 22.438 19 8.789 1 96.06 288 ALA B O 1
ATOM 5934 N N . VAL B 1 289 ? 22.562 17.266 10.172 1 97.5 289 VAL B N 1
ATOM 5935 C CA . VAL B 1 289 ? 22.516 16.266 9.109 1 97.5 289 VAL B CA 1
ATOM 5936 C C . VAL B 1 289 ? 21.672 15.078 9.547 1 97.5 289 VAL B C 1
ATOM 5938 O O . VAL B 1 289 ? 21.453 14.867 10.742 1 97.5 289 VAL B O 1
ATOM 5941 N N . PHE B 1 290 ? 21.109 14.375 8.617 1 97.75 290 PHE B N 1
ATOM 5942 C CA . PHE B 1 290 ? 20.469 13.07 8.812 1 97.75 290 PHE B CA 1
ATOM 5943 C C . PHE B 1 290 ? 21.391 11.945 8.352 1 97.75 290 PHE B C 1
ATOM 5945 O O . PHE B 1 290 ? 21.969 12.016 7.266 1 97.75 290 PHE B O 1
ATOM 5952 N N . VAL B 1 291 ? 21.531 10.953 9.211 1 98.38 291 VAL B N 1
ATOM 5953 C CA . VAL B 1 291 ? 22.344 9.812 8.797 1 98.38 291 VAL B CA 1
ATOM 5954 C C . VAL B 1 291 ? 21.578 8.516 9.008 1 98.38 291 VAL B C 1
ATOM 5956 O O . VAL B 1 291 ? 20.703 8.445 9.883 1 98.38 291 VAL B O 1
ATOM 5959 N N . ASP B 1 292 ? 21.844 7.531 8.156 1 97.56 292 ASP B N 1
ATOM 5960 C CA . ASP B 1 292 ? 21.203 6.227 8.258 1 97.56 292 ASP B CA 1
ATOM 5961 C C . ASP B 1 292 ? 21.922 5.34 9.281 1 97.56 292 ASP B C 1
ATOM 5963 O O . ASP B 1 292 ? 22.766 5.82 10.039 1 97.56 292 ASP B O 1
ATOM 5967 N N . GLY B 1 293 ? 21.547 4.078 9.391 1 96.5 293 GLY B N 1
ATOM 5968 C CA . GLY B 1 293 ? 22.094 3.139 10.352 1 96.5 293 GLY B CA 1
ATOM 5969 C C . GLY B 1 293 ? 23.578 2.885 10.164 1 96.5 293 GLY B C 1
ATOM 5970 O O . GLY B 1 293 ? 24.25 2.363 11.062 1 96.5 293 GLY B O 1
ATOM 5971 N N . ALA B 1 294 ? 24.109 3.26 9.031 1 95.06 294 ALA B N 1
ATOM 5972 C CA . ALA B 1 294 ? 25.531 3.09 8.758 1 95.06 294 ALA B CA 1
ATOM 5973 C C . ALA B 1 294 ? 26.297 4.383 9.031 1 95.06 294 ALA B C 1
ATOM 5975 O O . ALA B 1 294 ? 27.5 4.461 8.766 1 95.06 294 ALA B O 1
ATOM 5976 N N . GLY B 1 295 ? 25.594 5.398 9.508 1 97.81 295 GLY B N 1
ATOM 5977 C CA . GLY B 1 295 ? 26.219 6.668 9.82 1 97.81 295 GLY B CA 1
ATOM 5978 C C . GLY B 1 295 ? 26.484 7.527 8.594 1 97.81 295 GLY B C 1
ATOM 5979 O O . GLY B 1 295 ? 27.375 8.383 8.609 1 97.81 295 GLY B O 1
ATOM 5980 N N . ARG B 1 296 ? 25.734 7.34 7.562 1 96.5 296 ARG B N 1
ATOM 5981 C CA . ARG B 1 296 ? 25.953 8.039 6.305 1 96.5 296 ARG B CA 1
ATOM 5982 C C . ARG B 1 296 ? 24.766 8.906 5.93 1 96.5 296 ARG B C 1
ATOM 5984 O O . ARG B 1 296 ? 23.609 8.508 6.137 1 96.5 296 ARG B O 1
ATOM 5991 N N . ARG B 1 297 ? 25.016 10.094 5.352 1 97.38 297 ARG B N 1
ATOM 5992 C CA . ARG B 1 297 ? 23.953 10.945 4.812 1 97.38 297 ARG B CA 1
ATOM 5993 C C . ARG B 1 297 ? 23.312 10.297 3.596 1 97.38 297 ARG B C 1
ATOM 5995 O O . ARG B 1 297 ? 23.922 9.477 2.914 1 97.38 297 ARG B O 1
ATOM 6002 N N . PHE B 1 298 ? 22.016 10.656 3.273 1 95.25 298 PHE B N 1
ATOM 6003 C CA . PHE B 1 298 ? 21.359 9.992 2.154 1 95.25 298 PHE B CA 1
ATOM 6004 C C . PHE B 1 298 ? 20.422 10.953 1.436 1 95.25 298 PHE B C 1
ATOM 6006 O O . PHE B 1 298 ? 19.734 10.57 0.488 1 95.25 298 PHE B O 1
ATOM 6013 N N . LEU B 1 299 ? 20.328 12.203 1.81 1 94.56 299 LEU B N 1
ATOM 6014 C CA . LEU B 1 299 ? 19.5 13.211 1.163 1 94.56 299 LEU B CA 1
ATOM 6015 C C . LEU B 1 299 ? 20.016 14.609 1.439 1 94.56 299 LEU B C 1
ATOM 6017 O O . LEU B 1 299 ? 20.859 14.805 2.324 1 94.56 299 LEU B O 1
ATOM 6021 N N . PRO B 1 300 ? 19.594 15.555 0.638 1 93.69 300 PRO B N 1
ATOM 6022 C CA . PRO B 1 300 ? 19.922 16.953 0.947 1 93.69 300 PRO B CA 1
ATOM 6023 C C . PRO B 1 300 ? 19.031 17.547 2.033 1 93.69 300 PRO B C 1
ATOM 6025 O O . PRO B 1 300 ? 17.938 18.031 1.739 1 93.69 300 PRO B O 1
ATOM 6028 N N . GLU B 1 301 ? 19.484 17.531 3.217 1 92.25 301 GLU B N 1
ATOM 6029 C CA . GLU B 1 301 ? 18.688 17.984 4.348 1 92.25 301 GLU B CA 1
ATOM 6030 C C . GLU B 1 301 ? 18.266 19.438 4.172 1 92.25 301 GLU B C 1
ATOM 6032 O O . GLU B 1 301 ? 19.016 20.25 3.627 1 92.25 301 GLU B O 1
ATOM 6037 N N . PRO B 1 302 ? 17 19.812 4.664 1 85.25 302 PRO B N 1
ATOM 6038 C CA . PRO B 1 302 ? 16.094 18.922 5.391 1 85.25 302 PRO B CA 1
ATOM 6039 C C . PRO B 1 302 ? 15.219 18.078 4.465 1 85.25 302 PRO B C 1
ATOM 6041 O O . PRO B 1 302 ? 14.375 17.312 4.934 1 85.25 302 PRO B O 1
ATOM 6044 N N . GLY B 1 303 ? 15.492 18.281 3.104 1 86.88 303 GLY B N 1
ATOM 6045 C CA . GLY B 1 303 ? 14.664 17.562 2.146 1 86.88 303 GLY B CA 1
ATOM 6046 C C . GLY B 1 303 ? 13.258 18.125 2.033 1 86.88 303 GLY B C 1
ATOM 6047 O O . GLY B 1 303 ? 12.977 19.203 2.557 1 86.88 303 GLY B O 1
ATOM 6048 N N . ARG B 1 304 ? 12.453 17.438 1.24 1 89.31 304 ARG B N 1
ATOM 6049 C CA . ARG B 1 304 ? 11.055 17.828 1.098 1 89.31 304 ARG B CA 1
ATOM 6050 C C . ARG B 1 304 ? 10.227 17.328 2.285 1 89.31 304 ARG B C 1
ATOM 6052 O O . ARG B 1 304 ? 10.086 16.125 2.49 1 89.31 304 ARG B O 1
ATOM 6059 N N . GLN B 1 305 ? 9.68 18.203 2.959 1 88.44 305 GLN B N 1
ATOM 6060 C CA . GLN B 1 305 ? 9.094 17.938 4.273 1 88.44 305 GLN B CA 1
ATOM 6061 C C . GLN B 1 305 ? 8.062 16.812 4.203 1 88.44 305 GLN B C 1
ATOM 6063 O O . GLN B 1 305 ? 8.102 15.883 5.004 1 88.44 305 GLN B O 1
ATOM 6068 N N . HIS B 1 306 ? 7.191 16.906 3.254 1 93.75 306 HIS B N 1
ATOM 6069 C CA . HIS B 1 306 ? 6.059 15.992 3.24 1 93.75 306 HIS B CA 1
ATOM 6070 C C . HIS B 1 306 ? 6.332 14.789 2.342 1 93.75 306 HIS B C 1
ATOM 6072 O O . HIS B 1 306 ? 5.434 13.984 2.082 1 93.75 306 HIS B O 1
ATOM 6078 N N . ALA B 1 307 ? 7.621 14.625 1.834 1 94.75 307 ALA B N 1
ATOM 6079 C CA . ALA B 1 307 ? 7.941 13.5 0.961 1 94.75 307 ALA B CA 1
ATOM 6080 C C . ALA B 1 307 ? 9.242 12.828 1.396 1 94.75 307 ALA B C 1
ATOM 6082 O O . ALA B 1 307 ? 9.625 11.797 0.84 1 94.75 307 ALA B O 1
ATOM 6083 N N . ALA B 1 308 ? 9.867 13.367 2.387 1 92.56 308 ALA B N 1
ATOM 6084 C CA . ALA B 1 308 ? 11.188 12.883 2.777 1 92.56 308 ALA B CA 1
ATOM 6085 C C . ALA B 1 308 ? 11.133 11.422 3.209 1 92.56 308 ALA B C 1
ATOM 6087 O O . ALA B 1 308 ? 12.102 10.68 3.035 1 92.56 308 ALA B O 1
ATOM 6088 N N . THR B 1 309 ? 10 11.016 3.703 1 95 309 THR B N 1
ATOM 6089 C CA . THR B 1 309 ? 9.859 9.648 4.199 1 95 309 THR B CA 1
ATOM 6090 C C . THR B 1 309 ? 10 8.641 3.061 1 95 309 THR B C 1
ATOM 6092 O O . THR B 1 309 ? 10.266 7.461 3.297 1 95 309 THR B O 1
ATOM 6095 N N . LEU B 1 310 ? 9.789 9.07 1.803 1 96.38 310 LEU B N 1
ATOM 6096 C CA . LEU B 1 310 ? 9.914 8.18 0.656 1 96.38 310 LEU B CA 1
ATOM 6097 C C . LEU B 1 310 ? 11.328 7.621 0.553 1 96.38 310 LEU B C 1
ATOM 6099 O O . LEU B 1 310 ? 11.531 6.512 0.049 1 96.38 310 LEU B O 1
ATOM 6103 N N . HIS B 1 311 ? 12.336 8.367 1.138 1 96.38 311 HIS B N 1
ATOM 6104 C CA . HIS B 1 311 ? 13.719 7.914 1.166 1 96.38 311 HIS B CA 1
ATOM 6105 C C . HIS B 1 311 ? 13.891 6.719 2.096 1 96.38 311 HIS B C 1
ATOM 6107 O O . HIS B 1 311 ? 14.906 6.016 2.031 1 96.38 311 HIS B O 1
ATOM 6113 N N . LEU B 1 312 ? 12.922 6.516 2.99 1 96.25 312 LEU B N 1
ATOM 6114 C CA . LEU B 1 312 ? 13.078 5.551 4.074 1 96.25 312 LEU B CA 1
ATOM 6115 C C . LEU B 1 312 ? 12.414 4.227 3.725 1 96.25 312 LEU B C 1
ATOM 6117 O O . LEU B 1 312 ? 12.484 3.266 4.496 1 96.25 312 LEU B O 1
ATOM 6121 N N . LEU B 1 313 ? 11.852 4.074 2.523 1 95.19 313 LEU B N 1
ATOM 6122 C CA . LEU B 1 313 ? 10.953 2.961 2.242 1 95.19 313 LEU B CA 1
ATOM 6123 C C . LEU B 1 313 ? 11.734 1.707 1.868 1 95.19 313 LEU B C 1
ATOM 6125 O O . LEU B 1 313 ? 11.195 0.6 1.897 1 95.19 313 LEU B O 1
ATOM 6129 N N . GLY B 1 314 ? 12.977 1.839 1.542 1 95.19 314 GLY B N 1
ATOM 6130 C CA . GLY B 1 314 ? 13.773 0.673 1.178 1 95.19 314 GLY B CA 1
ATOM 6131 C C . GLY B 1 314 ? 14.062 -0.242 2.352 1 95.19 314 GLY B C 1
ATOM 6132 O O . GLY B 1 314 ? 14.281 0.226 3.473 1 95.19 314 GLY B O 1
ATOM 6133 N N . MET B 1 315 ? 14.055 -1.552 2.094 1 95.25 315 MET B N 1
ATOM 6134 C CA . MET B 1 315 ? 14.359 -2.568 3.098 1 95.25 315 MET B CA 1
ATOM 6135 C C . MET B 1 315 ? 15.484 -3.482 2.623 1 95.25 315 MET B C 1
ATOM 6137 O O . MET B 1 315 ? 15.578 -3.797 1.435 1 95.25 315 MET B O 1
ATOM 6141 N N . ASP B 1 316 ? 16.375 -3.818 3.514 1 94.94 316 ASP B N 1
ATOM 6142 C CA . ASP B 1 316 ? 17.359 -4.871 3.268 1 94.94 316 ASP B CA 1
ATOM 6143 C C . ASP B 1 316 ? 16.734 -6.254 3.441 1 94.94 316 ASP B C 1
ATOM 6145 O O . ASP B 1 316 ? 16.516 -6.699 4.566 1 94.94 316 ASP B O 1
ATOM 6149 N N . ALA B 1 317 ? 16.516 -6.891 2.363 1 93.38 317 ALA B N 1
ATOM 6150 C CA . ALA B 1 317 ? 15.797 -8.156 2.373 1 93.38 317 ALA B CA 1
ATOM 6151 C C . ALA B 1 317 ? 16.641 -9.273 2.99 1 93.38 317 ALA B C 1
ATOM 6153 O O . ALA B 1 317 ? 16.109 -10.289 3.428 1 93.38 317 ALA B O 1
ATOM 6154 N N . GLY B 1 318 ? 17.938 -9.156 2.969 1 91.56 318 GLY B N 1
ATOM 6155 C CA . GLY B 1 318 ? 18.812 -10.133 3.602 1 91.56 318 GLY B CA 1
ATOM 6156 C C . GLY B 1 318 ? 18.797 -10.047 5.117 1 91.56 318 GLY B C 1
ATOM 6157 O O . GLY B 1 318 ? 18.609 -11.055 5.801 1 91.56 318 GLY B O 1
ATOM 6158 N N . ARG B 1 319 ? 18.891 -8.836 5.633 1 91.69 319 ARG B N 1
ATOM 6159 C CA . ARG B 1 319 ? 18.953 -8.609 7.074 1 91.69 319 ARG B CA 1
ATOM 6160 C C . ARG B 1 319 ? 17.562 -8.383 7.66 1 91.69 319 ARG B C 1
ATOM 6162 O O . ARG B 1 319 ? 17.391 -8.391 8.875 1 91.69 319 ARG B O 1
ATOM 6169 N N . LEU B 1 320 ? 16.594 -8.219 6.805 1 94.56 320 LEU B N 1
ATOM 6170 C CA . LEU B 1 320 ? 15.211 -7.965 7.191 1 94.56 320 LEU B CA 1
ATOM 6171 C C . LEU B 1 320 ? 15.117 -6.734 8.086 1 94.56 320 LEU B C 1
ATOM 6173 O O . LEU B 1 320 ? 14.461 -6.773 9.133 1 94.56 320 LEU B O 1
ATOM 6177 N N . THR B 1 321 ? 15.844 -5.66 7.648 1 93.38 321 THR B N 1
ATOM 6178 C CA . THR B 1 321 ? 15.844 -4.383 8.352 1 93.38 321 THR B CA 1
ATOM 6179 C C . THR B 1 321 ? 15.664 -3.227 7.367 1 93.38 321 THR B C 1
ATOM 6181 O O . THR B 1 321 ? 15.852 -3.395 6.16 1 93.38 321 THR B O 1
ATOM 6184 N N . ARG B 1 322 ? 15.258 -2.162 7.863 1 94.75 322 ARG B N 1
ATOM 6185 C CA . ARG B 1 322 ? 15.258 -0.909 7.113 1 94.75 322 ARG B CA 1
ATOM 6186 C C . ARG B 1 322 ? 16.453 -0.045 7.488 1 94.75 322 ARG B C 1
ATOM 6188 O O . ARG B 1 322 ? 16.5 0.525 8.578 1 94.75 322 ARG B O 1
ATOM 6195 N N . PRO B 1 323 ? 17.328 0.14 6.523 1 94.88 323 PRO B N 1
ATOM 6196 C CA . PRO B 1 323 ? 18.625 0.731 6.859 1 94.88 323 PRO B CA 1
ATOM 6197 C C . PRO B 1 323 ? 18.516 2.18 7.332 1 94.88 323 PRO B C 1
ATOM 6199 O O . PRO B 1 323 ? 19.406 2.684 8.016 1 94.88 323 PRO B O 1
ATOM 6202 N N . ARG B 1 324 ? 17.438 2.832 7.008 1 96.94 324 ARG B N 1
ATOM 6203 C CA . ARG B 1 324 ? 17.312 4.254 7.32 1 96.94 324 ARG B CA 1
ATOM 6204 C C . ARG B 1 324 ? 16.281 4.492 8.414 1 96.94 324 ARG B C 1
ATOM 6206 O O . ARG B 1 324 ? 15.844 5.625 8.625 1 96.94 324 ARG B O 1
ATOM 6213 N N . VAL B 1 325 ? 15.883 3.406 9.07 1 96.5 325 VAL B N 1
ATOM 6214 C CA . VAL B 1 325 ? 14.93 3.5 10.172 1 96.5 325 VAL B CA 1
ATOM 6215 C C . VAL B 1 325 ? 15.531 2.873 11.43 1 96.5 325 VAL B C 1
ATOM 6217 O O . VAL B 1 325 ? 15.758 1.662 11.477 1 96.5 325 VAL B O 1
ATOM 6220 N N . PRO B 1 326 ? 15.914 3.645 12.43 1 96.12 326 PRO B N 1
ATOM 6221 C CA . PRO B 1 326 ? 15.695 5.094 12.484 1 96.12 326 PRO B CA 1
ATOM 6222 C C . PRO B 1 326 ? 16.734 5.875 11.68 1 96.12 326 PRO B C 1
ATOM 6224 O O . PRO B 1 326 ? 17.766 5.32 11.297 1 96.12 326 PRO B O 1
ATOM 6227 N N . THR B 1 327 ? 16.344 7.027 11.289 1 97.44 327 THR B N 1
ATOM 6228 C CA . THR B 1 327 ? 17.281 8.07 10.859 1 97.44 327 THR B CA 1
ATOM 6229 C C . THR B 1 327 ? 17.75 8.898 12.055 1 97.44 327 THR B C 1
ATOM 6231 O O . THR B 1 327 ? 16.953 9.273 12.914 1 97.44 327 THR B O 1
ATOM 6234 N N . TRP B 1 328 ? 19.047 9.148 12.109 1 98.38 328 TRP B N 1
ATOM 6235 C CA . TRP B 1 328 ? 19.562 9.945 13.219 1 98.38 328 TRP B CA 1
ATOM 6236 C C . TRP B 1 328 ? 19.734 11.406 12.805 1 98.38 328 TRP B C 1
ATOM 6238 O O . TRP B 1 328 ? 20.453 11.703 11.844 1 98.38 328 TRP B O 1
ATOM 6248 N N . TRP B 1 329 ? 19.031 12.297 13.477 1 98.12 329 TRP B N 1
ATOM 6249 C CA . TRP B 1 329 ? 19.219 13.742 13.383 1 98.12 329 TRP B CA 1
ATOM 6250 C C . TRP B 1 329 ? 20.422 14.188 14.219 1 98.12 329 TRP B C 1
ATOM 6252 O O . TRP B 1 329 ? 20.359 14.148 15.453 1 98.12 329 TRP B O 1
ATOM 6262 N N . ILE B 1 330 ? 21.531 14.602 13.57 1 98.5 330 ILE B N 1
ATOM 6263 C CA . ILE B 1 330 ? 22.766 14.992 14.242 1 98.5 330 ILE B CA 1
ATOM 6264 C C . ILE B 1 330 ? 22.938 16.5 14.172 1 98.5 330 ILE B C 1
ATOM 6266 O O . ILE B 1 330 ? 22.844 17.094 13.094 1 98.5 330 ILE B O 1
ATOM 6270 N N . PHE B 1 331 ? 23.172 17.109 15.266 1 97.88 331 PHE B N 1
ATOM 6271 C CA . PHE B 1 331 ? 23.375 18.547 15.328 1 97.88 331 PHE B CA 1
ATOM 6272 C C . PHE B 1 331 ? 24.312 18.906 16.484 1 97.88 331 PHE B C 1
ATOM 6274 O O . PHE B 1 331 ? 24.797 18.031 17.188 1 97.88 331 PHE B O 1
ATOM 6281 N N . ASP B 1 332 ? 24.656 20.156 16.609 1 96.94 332 ASP B N 1
ATOM 6282 C CA . ASP B 1 332 ? 25.609 20.531 17.641 1 96.94 332 ASP B CA 1
ATOM 6283 C C . ASP B 1 332 ? 25 21.531 18.625 1 96.94 332 ASP B C 1
ATOM 6285 O O . ASP B 1 332 ? 23.781 21.672 18.688 1 96.94 332 ASP B O 1
ATOM 6289 N N . ASP B 1 333 ? 25.812 22.125 19.422 1 95.19 333 ASP B N 1
ATOM 6290 C CA . ASP B 1 333 ? 25.406 22.984 20.531 1 95.19 333 ASP B CA 1
ATOM 6291 C C . ASP B 1 333 ? 24.625 24.203 20.047 1 95.19 333 ASP B C 1
ATOM 6293 O O . ASP B 1 333 ? 23.688 24.641 20.703 1 95.19 333 ASP B O 1
ATOM 6297 N N . ASP B 1 334 ? 24.969 24.719 18.953 1 93.56 334 ASP B N 1
ATOM 6298 C CA . ASP B 1 334 ? 24.281 25.891 18.406 1 93.56 334 ASP B CA 1
ATOM 6299 C C . ASP B 1 334 ? 22.797 25.578 18.141 1 93.56 334 ASP B C 1
ATOM 6301 O O . ASP B 1 334 ? 21.922 26.328 18.562 1 93.56 334 ASP B O 1
ATOM 6305 N N . ARG B 1 335 ? 22.547 24.484 17.469 1 94.62 335 ARG B N 1
ATOM 6306 C CA . ARG B 1 335 ? 21.172 24.078 17.203 1 94.62 335 ARG B CA 1
ATOM 6307 C C . ARG B 1 335 ? 20.438 23.781 18.516 1 94.62 335 ARG B C 1
ATOM 6309 O O . ARG B 1 335 ? 19.281 24.141 18.672 1 94.62 335 ARG B O 1
ATOM 6316 N N . PHE B 1 336 ? 21.078 23.156 19.438 1 95.94 336 PHE B N 1
ATOM 6317 C CA . PHE B 1 336 ? 20.484 22.75 20.703 1 95.94 336 PHE B CA 1
ATOM 6318 C C . PHE B 1 336 ? 19.984 23.969 21.469 1 95.94 336 PHE B C 1
ATOM 6320 O O . PHE B 1 336 ? 18.906 23.922 22.062 1 95.94 336 PHE B O 1
ATOM 6327 N N . ARG B 1 337 ? 20.688 25.016 21.438 1 93.19 337 ARG B N 1
ATOM 6328 C CA . ARG B 1 337 ? 20.391 26.188 22.25 1 93.19 337 ARG B CA 1
ATOM 6329 C C . ARG B 1 337 ? 19.422 27.141 21.562 1 93.19 337 ARG B C 1
ATOM 6331 O O . ARG B 1 337 ? 18.812 28 22.203 1 93.19 337 ARG B O 1
ATOM 6338 N N . ARG B 1 338 ? 19.312 27.031 20.297 1 91.56 338 ARG B N 1
ATOM 6339 C CA . ARG B 1 338 ? 18.625 28.016 19.484 1 91.56 338 ARG B CA 1
ATOM 6340 C C . ARG B 1 338 ? 17.125 28 19.734 1 91.56 338 ARG B C 1
ATOM 6342 O O . ARG B 1 338 ? 16.484 29.062 19.797 1 91.56 338 ARG B O 1
ATOM 6349 N N . ALA B 1 339 ? 16.531 26.859 19.812 1 92 339 ALA B N 1
ATOM 6350 C CA . ALA B 1 339 ? 15.078 26.703 19.984 1 92 339 ALA B CA 1
ATOM 6351 C C . ALA B 1 339 ? 14.719 25.281 20.391 1 92 339 ALA B C 1
ATOM 6353 O O . ALA B 1 339 ? 15.555 24.375 20.312 1 92 339 ALA B O 1
ATOM 6354 N N . PRO B 1 340 ? 13.469 25.125 20.891 1 93.88 340 PRO B N 1
ATOM 6355 C CA . PRO B 1 340 ? 13.016 23.75 21.109 1 93.88 340 PRO B CA 1
ATOM 6356 C C . PRO B 1 340 ? 13.188 22.875 19.875 1 93.88 340 PRO B C 1
ATOM 6358 O O . PRO B 1 340 ? 13.039 23.359 18.734 1 93.88 340 PRO B O 1
ATOM 6361 N N . LEU B 1 341 ? 13.453 21.625 20.094 1 94.81 341 LEU B N 1
ATOM 6362 C CA . LEU B 1 341 ? 13.719 20.703 18.984 1 94.81 341 LEU B CA 1
ATOM 6363 C C . LEU B 1 341 ? 12.414 20.281 18.297 1 94.81 341 LEU B C 1
ATOM 6365 O O . LEU B 1 341 ? 12.438 19.734 17.203 1 94.81 341 LEU B O 1
ATOM 6369 N N . VAL B 1 342 ? 11.266 20.547 18.969 1 93 342 VAL B N 1
ATOM 6370 C CA . VAL B 1 342 ? 9.961 20.203 18.422 1 93 342 VAL B CA 1
ATOM 6371 C C . VAL B 1 342 ? 9.07 21.438 18.359 1 93 342 VAL B C 1
ATOM 6373 O O . VAL B 1 342 ? 9.273 22.391 19.125 1 93 342 VAL B O 1
ATOM 6376 N N . PRO B 1 343 ? 8.102 21.406 17.422 1 90 343 PRO B N 1
ATOM 6377 C CA . PRO B 1 343 ? 7.168 22.547 17.422 1 90 343 PRO B CA 1
ATOM 6378 C C . PRO B 1 343 ? 6.324 22.594 18.703 1 90 343 PRO B C 1
ATOM 6380 O O . PRO B 1 343 ? 5.766 21.578 19.125 1 90 343 PRO B O 1
ATOM 6383 N N . THR B 1 344 ? 6.23 23.797 19.25 1 91 344 THR B N 1
ATOM 6384 C CA . THR B 1 344 ? 5.438 23.969 20.469 1 91 344 THR B CA 1
ATOM 6385 C C . THR B 1 344 ? 4.188 24.797 20.188 1 91 344 THR B C 1
ATOM 6387 O O . THR B 1 344 ? 3.375 25.031 21.078 1 91 344 THR B O 1
ATOM 6390 N N . TYR B 1 345 ? 3.961 25.141 18.969 1 87.69 345 TYR B N 1
ATOM 6391 C CA . TYR B 1 345 ? 2.777 25.906 18.594 1 87.69 345 TYR B CA 1
ATOM 6392 C C . TYR B 1 345 ? 1.725 25.016 17.953 1 87.69 345 TYR B C 1
ATOM 6394 O O . TYR B 1 345 ? 0.597 25.453 17.703 1 87.69 345 TYR B O 1
ATOM 6402 N N . SER B 1 346 ? 2.068 23.781 17.656 1 89.69 346 SER B N 1
ATOM 6403 C CA . SER B 1 346 ? 1.198 22.75 17.109 1 89.69 346 SER B CA 1
ATOM 6404 C C . SER B 1 346 ? 1.666 21.359 17.5 1 89.69 346 SER B C 1
ATOM 6406 O O . SER B 1 346 ? 2.719 21.203 18.125 1 89.69 346 SER B O 1
ATOM 6408 N N . GLY B 1 347 ? 0.841 20.406 17.203 1 92.44 347 GLY B N 1
ATOM 6409 C CA . GLY B 1 347 ? 1.224 19.047 17.531 1 92.44 347 GLY B CA 1
ATOM 6410 C C . GLY B 1 347 ? 1.033 18.719 19 1 92.44 347 GLY B C 1
ATOM 6411 O O . GLY B 1 347 ? 0.404 19.469 19.734 1 92.44 347 GLY B O 1
ATOM 6412 N N . PRO B 1 348 ? 1.613 17.609 19.422 1 94.25 348 PRO B N 1
ATOM 6413 C CA . PRO B 1 348 ? 1.345 17.109 20.781 1 94.25 348 PRO B CA 1
ATOM 6414 C C . PRO B 1 348 ? 2.014 17.953 21.859 1 94.25 348 PRO B C 1
ATOM 6416 O O . PRO B 1 348 ? 1.544 18 23 1 94.25 348 PRO B O 1
ATOM 6419 N N . ALA B 1 349 ? 3.047 18.625 21.531 1 92.81 349 ALA B N 1
ATOM 6420 C CA . ALA B 1 349 ? 3.729 19.484 22.5 1 92.81 349 ALA B CA 1
ATOM 6421 C C . ALA B 1 349 ? 3.201 20.922 22.406 1 92.81 349 ALA B C 1
ATOM 6423 O O . ALA B 1 349 ? 3.764 21.828 23.031 1 92.81 349 ALA B O 1
ATOM 6424 N N . GLY B 1 350 ? 2.188 21.078 21.594 1 91.69 350 GLY B N 1
ATOM 6425 C CA . GLY B 1 350 ? 1.564 22.375 21.422 1 91.69 350 GLY B CA 1
ATOM 6426 C C . GLY B 1 350 ? 0.414 22.625 22.391 1 91.69 350 GLY B C 1
ATOM 6427 O O . GLY B 1 350 ? 0.392 22.062 23.484 1 91.69 350 GLY B O 1
ATOM 6428 N N . PRO B 1 351 ? -0.5 23.484 21.906 1 91.94 351 PRO B N 1
ATOM 6429 C CA . PRO B 1 351 ? -1.563 23.938 22.812 1 91.94 351 PRO B CA 1
ATOM 6430 C C . PRO B 1 351 ? -2.539 22.828 23.172 1 91.94 351 PRO B C 1
ATOM 6432 O O . PRO B 1 351 ? -3.314 22.969 24.125 1 91.94 351 PRO B O 1
ATOM 6435 N N . VAL B 1 352 ? -2.598 21.766 22.359 1 92.69 352 VAL B N 1
ATOM 6436 C CA . VAL B 1 352 ? -3.457 20.641 22.703 1 92.69 352 VAL B CA 1
ATOM 6437 C C . VAL B 1 352 ? -3.023 20.047 24.047 1 92.69 352 VAL B C 1
ATOM 6439 O O . VAL B 1 352 ? -3.855 19.547 24.812 1 92.69 352 VAL B O 1
ATOM 6442 N N . GLY B 1 353 ? -1.702 20.016 24.297 1 91.94 353 GLY B N 1
ATOM 6443 C CA . GLY B 1 353 ? -1.181 19.75 25.625 1 91.94 353 GLY B CA 1
ATOM 6444 C C . GLY B 1 353 ? -1.096 18.266 25.938 1 91.94 353 GLY B C 1
ATOM 6445 O O . GLY B 1 353 ? -1.426 17.859 27.062 1 91.94 353 GLY B O 1
ATOM 6446 N N . ASP B 1 354 ? -0.714 17.5 24.984 1 93.06 354 ASP B N 1
ATOM 6447 C CA . ASP B 1 354 ? -0.507 16.094 25.297 1 93.06 354 ASP B CA 1
ATOM 6448 C C . ASP B 1 354 ? 0.697 15.891 26.203 1 93.06 354 ASP B C 1
ATOM 6450 O O . ASP B 1 354 ? 0.705 14.984 27.047 1 93.06 354 ASP B O 1
ATOM 6454 N N . TYR B 1 355 ? 1.77 16.641 26.031 1 92.69 355 TYR B N 1
ATOM 6455 C CA . TYR B 1 355 ? 2.924 16.719 26.906 1 92.69 355 TYR B CA 1
ATOM 6456 C C . TYR B 1 355 ? 3.625 18.062 26.766 1 92.69 355 TYR B C 1
ATOM 6458 O O . TYR B 1 355 ? 3.242 18.891 25.938 1 92.69 355 TYR B O 1
ATOM 6466 N N . THR B 1 356 ? 4.582 18.312 27.609 1 93.38 356 THR B N 1
ATOM 6467 C CA . THR B 1 356 ? 5.293 19.578 27.594 1 93.38 356 THR B CA 1
ATOM 6468 C C . THR B 1 356 ? 6.719 19.391 27.094 1 93.38 356 THR B C 1
ATOM 6470 O O . THR B 1 356 ? 7.301 18.312 27.234 1 93.38 356 THR B O 1
ATOM 6473 N N . TRP B 1 357 ? 7.172 20.375 26.422 1 94.88 357 TRP B N 1
ATOM 6474 C CA . TRP B 1 357 ? 8.562 20.469 26 1 94.88 357 TRP B CA 1
ATOM 6475 C C . TRP B 1 357 ? 9.211 21.75 26.531 1 94.88 357 TRP B C 1
ATOM 6477 O O . TRP B 1 357 ? 8.625 22.828 26.438 1 94.88 357 TRP B O 1
ATOM 6487 N N . SER B 1 358 ? 10.375 21.625 27.141 1 96.06 358 SER B N 1
ATOM 6488 C CA . SER B 1 358 ? 11.023 22.797 27.734 1 96.06 358 SER B CA 1
ATOM 6489 C C . SER B 1 358 ? 11.539 23.75 26.672 1 96.06 358 SER B C 1
ATOM 6491 O O . SER B 1 358 ? 11.852 23.328 25.547 1 96.06 358 SER B O 1
ATOM 6493 N N . ALA B 1 359 ? 11.648 25.016 26.953 1 94.12 359 ALA B N 1
ATOM 6494 C CA . ALA B 1 359 ? 12.07 26.047 26.016 1 94.12 359 ALA B CA 1
ATOM 6495 C C . ALA B 1 359 ? 13.531 25.875 25.625 1 94.12 359 ALA B C 1
ATOM 6497 O O . ALA B 1 359 ? 13.938 26.266 24.531 1 94.12 359 ALA B O 1
ATOM 6498 N N . ASP B 1 360 ? 14.297 25.234 26.531 1 95.75 360 ASP B N 1
ATOM 6499 C CA . ASP B 1 360 ? 15.742 25.188 26.297 1 95.75 360 ASP B CA 1
ATOM 6500 C C . ASP B 1 360 ? 16.219 23.766 26.062 1 95.75 360 ASP B C 1
ATOM 6502 O O . ASP B 1 360 ? 17.422 23.5 26.016 1 95.75 360 ASP B O 1
ATOM 6506 N N . ASN B 1 361 ? 15.344 22.766 25.938 1 96.75 361 ASN B N 1
ATOM 6507 C CA . ASN B 1 361 ? 15.609 21.359 25.625 1 96.75 361 ASN B CA 1
ATOM 6508 C C . ASN B 1 361 ? 16.266 20.641 26.797 1 96.75 361 ASN B C 1
ATOM 6510 O O . ASN B 1 361 ? 16.594 19.453 26.703 1 96.75 361 ASN B O 1
ATOM 6514 N N . ARG B 1 362 ? 16.484 21.281 27.938 1 97.56 362 ARG B N 1
ATOM 6515 C CA . ARG B 1 362 ? 17.281 20.719 29.016 1 97.56 362 ARG B CA 1
ATOM 6516 C C . ARG B 1 362 ? 16.531 19.609 29.75 1 97.56 362 ARG B C 1
ATOM 6518 O O . ARG B 1 362 ? 17.109 18.609 30.141 1 97.56 362 ARG B O 1
ATOM 6525 N N . ALA B 1 363 ? 15.242 19.812 29.984 1 97 363 ALA B N 1
ATOM 6526 C CA . ALA B 1 363 ? 14.445 18.781 30.625 1 97 363 ALA B CA 1
ATOM 6527 C C . ALA B 1 363 ? 14.461 17.484 29.797 1 97 363 ALA B C 1
ATOM 6529 O O . ALA B 1 363 ? 14.539 16.391 30.359 1 97 363 ALA B O 1
ATOM 6530 N N . GLU B 1 364 ? 14.359 17.578 28.547 1 97.06 364 GLU B N 1
ATOM 6531 C CA . GLU B 1 364 ? 14.344 16.438 27.625 1 97.06 364 GLU B CA 1
ATOM 6532 C C . GLU B 1 364 ? 15.711 15.758 27.562 1 97.06 364 GLU B C 1
ATOM 6534 O O . GLU B 1 364 ? 15.797 14.539 27.438 1 97.06 364 GLU B O 1
ATOM 6539 N N . LEU B 1 365 ? 16.766 16.562 27.641 1 97.5 365 LEU B N 1
ATOM 6540 C CA . LEU B 1 365 ? 18.109 16.016 27.75 1 97.5 365 LEU B CA 1
ATOM 6541 C C . LEU B 1 365 ? 18.25 15.172 29.016 1 97.5 365 LEU B C 1
ATOM 6543 O O . LEU B 1 365 ? 18.781 14.062 28.969 1 97.5 365 LEU B O 1
ATOM 6547 N N . GLU B 1 366 ? 17.766 15.672 30.078 1 96.62 366 GLU B N 1
ATOM 6548 C CA . GLU B 1 366 ? 17.844 14.984 31.359 1 96.62 366 GLU B CA 1
ATOM 6549 C C . GLU B 1 366 ? 17.016 13.695 31.359 1 96.62 366 GLU B C 1
ATOM 6551 O O . GLU B 1 366 ? 17.391 12.719 32 1 96.62 366 GLU B O 1
ATOM 6556 N N . ARG B 1 367 ? 15.984 13.672 30.594 1 94.88 367 ARG B N 1
ATOM 6557 C CA . ARG B 1 367 ? 15.102 12.516 30.5 1 94.88 367 ARG B CA 1
ATOM 6558 C C . ARG B 1 367 ? 15.711 11.453 29.578 1 94.88 367 ARG B C 1
ATOM 6560 O O . ARG B 1 367 ? 15.188 10.336 29.484 1 94.88 367 ARG B O 1
ATOM 6567 N N . GLY B 1 368 ? 16.766 11.844 28.844 1 95.12 368 GLY B N 1
ATOM 6568 C CA . GLY B 1 368 ? 17.422 10.898 27.969 1 95.12 368 GLY B CA 1
ATOM 6569 C C . GLY B 1 368 ? 16.797 10.836 26.578 1 95.12 368 GLY B C 1
ATOM 6570 O O . GLY B 1 368 ? 17.031 9.898 25.828 1 95.12 368 GLY B O 1
ATOM 6571 N N . TRP B 1 369 ? 15.906 11.852 26.266 1 96.56 369 TRP B N 1
ATOM 6572 C CA . TRP B 1 369 ? 15.25 11.883 24.969 1 96.56 369 TRP B CA 1
ATOM 6573 C C . TRP B 1 369 ? 16.219 12.336 23.875 1 96.56 369 TRP B C 1
ATOM 6575 O O . TRP B 1 369 ? 15.984 12.102 22.688 1 96.56 369 TRP B O 1
ATOM 6585 N N . ILE B 1 370 ? 17.297 13.016 24.266 1 97.94 370 ILE B N 1
ATOM 6586 C CA . ILE B 1 370 ? 18.344 13.547 23.406 1 97.94 370 ILE B CA 1
ATOM 6587 C C . ILE B 1 370 ? 19.688 12.945 23.797 1 97.94 370 ILE B C 1
ATOM 6589 O O . ILE B 1 370 ? 20.094 13.023 24.953 1 97.94 370 ILE B O 1
ATOM 6593 N N . ARG B 1 371 ? 20.359 12.305 22.844 1 98 371 ARG B N 1
ATOM 6594 C CA . ARG B 1 371 ? 21.719 11.828 23.109 1 98 371 ARG B CA 1
ATOM 6595 C C . ARG B 1 371 ? 22.719 12.961 23 1 98 371 ARG B C 1
ATOM 6597 O O . ARG B 1 371 ? 22.578 13.859 22.172 1 98 371 ARG B O 1
ATOM 6604 N N . VAL B 1 372 ? 23.75 12.836 23.859 1 98.38 372 VAL B N 1
ATOM 6605 C CA . VAL B 1 372 ? 24.766 13.883 23.844 1 98.38 372 VAL B CA 1
ATOM 6606 C C . VAL B 1 372 ? 26.141 13.266 24.062 1 98.38 372 VAL B C 1
ATOM 6608 O O . VAL B 1 372 ? 26.281 12.227 24.719 1 98.38 372 VAL B O 1
ATOM 6611 N N . ALA B 1 373 ? 27.156 13.875 23.453 1 98.56 373 ALA B N 1
ATOM 6612 C CA . ALA B 1 373 ? 28.547 13.5 23.688 1 98.56 373 ALA B CA 1
ATOM 6613 C C . ALA B 1 373 ? 29.484 14.664 23.359 1 98.56 373 ALA B C 1
ATOM 6615 O O . ALA B 1 373 ? 29.078 15.625 22.719 1 98.56 373 ALA B O 1
ATOM 6616 N N . ASP B 1 374 ? 30.766 14.555 23.766 1 97.81 374 ASP B N 1
ATOM 6617 C CA . ASP B 1 374 ? 31.734 15.625 23.609 1 97.81 374 ASP B CA 1
ATOM 6618 C C . ASP B 1 374 ? 32.531 15.461 22.312 1 97.81 374 ASP B C 1
ATOM 6620 O O . ASP B 1 374 ? 33.406 16.281 22 1 97.81 374 ASP B O 1
ATOM 6624 N N . SER B 1 375 ? 32.219 14.352 21.562 1 98.19 375 SER B N 1
ATOM 6625 C CA . SER B 1 375 ? 32.812 14.133 20.25 1 98.19 375 SER B CA 1
ATOM 6626 C C . SER B 1 375 ? 31.859 13.375 19.344 1 98.19 375 SER B C 1
ATOM 6628 O O . SER B 1 375 ? 30.938 12.711 19.812 1 98.19 375 SER B O 1
ATOM 6630 N N . VAL B 1 376 ? 32.156 13.508 18.078 1 98.56 376 VAL B N 1
ATOM 6631 C CA . VAL B 1 376 ? 31.328 12.805 17.094 1 98.56 376 VAL B CA 1
ATOM 6632 C C . VAL B 1 376 ? 31.453 11.297 17.281 1 98.56 376 VAL B C 1
ATOM 6634 O O . VAL B 1 376 ? 30.469 10.57 17.219 1 98.56 376 VAL B O 1
ATOM 6637 N N . ARG B 1 377 ? 32.656 10.812 17.562 1 98.5 377 ARG B N 1
ATOM 6638 C CA . ARG B 1 377 ? 32.906 9.391 17.766 1 98.5 377 ARG B CA 1
ATOM 6639 C C . ARG B 1 377 ? 32.156 8.867 18.984 1 98.5 377 ARG B C 1
ATOM 6641 O O . ARG B 1 377 ? 31.547 7.801 18.938 1 98.5 377 ARG B O 1
ATOM 6648 N N . ASP B 1 378 ? 32.188 9.641 20.031 1 98.5 378 ASP B N 1
ATOM 6649 C CA . ASP B 1 378 ? 31.453 9.242 21.234 1 98.5 378 ASP B CA 1
ATOM 6650 C C . ASP B 1 378 ? 29.953 9.258 21 1 98.5 378 ASP B C 1
ATOM 6652 O O . ASP B 1 378 ? 29.219 8.422 21.547 1 98.5 378 ASP B O 1
ATOM 6656 N N . LEU B 1 379 ? 29.469 10.227 20.281 1 98.69 379 LEU B N 1
ATOM 6657 C CA . LEU B 1 379 ? 28.047 10.273 19.953 1 98.69 379 LEU B CA 1
ATOM 6658 C C . LEU B 1 379 ? 27.625 9.047 19.156 1 98.69 379 LEU B C 1
ATOM 6660 O O . LEU B 1 379 ? 26.562 8.477 19.406 1 98.69 379 LEU B O 1
ATOM 6664 N N . ALA B 1 380 ? 28.453 8.703 18.172 1 98.75 380 ALA B N 1
ATOM 6665 C CA . ALA B 1 380 ? 28.172 7.508 17.375 1 98.75 380 ALA B CA 1
ATOM 6666 C C . ALA B 1 380 ? 28.016 6.277 18.25 1 98.75 380 ALA B C 1
ATOM 6668 O O . ALA B 1 380 ? 27.078 5.504 18.094 1 98.75 380 ALA B O 1
ATOM 6669 N N . ALA B 1 381 ? 28.891 6.109 19.172 1 98.31 381 ALA B N 1
ATOM 6670 C CA . ALA B 1 381 ? 28.828 4.98 20.094 1 98.31 381 ALA B CA 1
ATOM 6671 C C . ALA B 1 381 ? 27.531 5 20.906 1 98.31 381 ALA B C 1
ATOM 6673 O O . ALA B 1 381 ? 26.906 3.959 21.094 1 98.31 381 ALA B O 1
ATOM 6674 N N . ALA B 1 382 ? 27.188 6.18 21.344 1 97.69 382 ALA B N 1
ATOM 6675 C CA . ALA B 1 382 ? 25.969 6.336 22.125 1 97.69 382 ALA B CA 1
ATOM 6676 C C . ALA B 1 382 ? 24.734 5.977 21.297 1 97.69 382 ALA B C 1
ATOM 6678 O O . ALA B 1 382 ? 23.703 5.586 21.844 1 97.69 382 ALA B O 1
ATOM 6679 N N . CYS B 1 383 ? 24.844 6.09 19.984 1 97.88 383 CYS B N 1
ATOM 6680 C CA . CYS B 1 383 ? 23.719 5.84 19.094 1 97.88 383 CYS B CA 1
ATOM 6681 C C . CYS B 1 383 ? 23.797 4.434 18.5 1 97.88 383 CYS B C 1
ATOM 6683 O O . CYS B 1 383 ? 22.922 4.027 17.734 1 97.88 383 CYS B O 1
ATOM 6685 N N . GLY B 1 384 ? 24.828 3.686 18.828 1 97.62 384 GLY B N 1
ATOM 6686 C CA . GLY B 1 384 ? 25.016 2.367 18.25 1 97.62 384 GLY B CA 1
ATOM 6687 C C . GLY B 1 384 ? 25.484 2.416 16.812 1 97.62 384 GLY B C 1
ATOM 6688 O O . GLY B 1 384 ? 25.234 1.491 16.031 1 97.62 384 GLY B O 1
ATOM 6689 N N . LEU B 1 385 ? 26.141 3.504 16.375 1 98 385 LEU B N 1
ATOM 6690 C CA . LEU B 1 385 ? 26.688 3.684 15.031 1 98 385 LEU B CA 1
ATOM 6691 C C . LEU B 1 385 ? 28.188 3.428 15.023 1 98 385 LEU B C 1
ATOM 6693 O O . LEU B 1 385 ? 28.828 3.426 16.078 1 98 385 LEU B O 1
ATOM 6697 N N . ASP B 1 386 ? 28.703 3.193 13.875 1 97.81 386 ASP B N 1
ATOM 6698 C CA . ASP B 1 386 ? 30.156 3.092 13.719 1 97.81 386 ASP B CA 1
ATOM 6699 C C . ASP B 1 386 ? 30.828 4.445 13.922 1 97.81 386 ASP B C 1
ATOM 6701 O O . ASP B 1 386 ? 30.594 5.383 13.156 1 97.81 386 ASP B O 1
ATOM 6705 N N . PRO B 1 387 ? 31.703 4.512 14.922 1 98.5 387 PRO B N 1
ATOM 6706 C CA . PRO B 1 387 ? 32.312 5.805 15.227 1 98.5 387 PRO B CA 1
ATOM 6707 C C . PRO B 1 387 ? 33.094 6.383 14.055 1 98.5 387 PRO B C 1
ATOM 6709 O O . PRO B 1 387 ? 33.031 7.586 13.789 1 98.5 387 PRO B O 1
ATOM 6712 N N . ASP B 1 388 ? 33.812 5.527 13.312 1 98.19 388 ASP B N 1
ATOM 6713 C CA . ASP B 1 388 ? 34.625 6.004 12.18 1 98.19 388 ASP B CA 1
ATOM 6714 C C . ASP B 1 388 ? 33.719 6.504 11.055 1 98.19 388 ASP B C 1
ATOM 6716 O O . ASP B 1 388 ? 34 7.531 10.438 1 98.19 388 ASP B O 1
ATOM 6720 N N . ALA B 1 389 ? 32.625 5.84 10.852 1 97.62 389 ALA B N 1
ATOM 6721 C CA . ALA B 1 389 ? 31.719 6.199 9.766 1 97.62 389 ALA B CA 1
ATOM 6722 C C . ALA B 1 389 ? 31.078 7.559 10.031 1 97.62 389 ALA B C 1
ATOM 6724 O O . ALA B 1 389 ? 31.031 8.414 9.141 1 97.62 389 ALA B O 1
ATOM 6725 N N . LEU B 1 390 ? 30.562 7.75 11.234 1 98.69 390 LEU B N 1
ATOM 6726 C CA . LEU B 1 390 ? 29.906 9.023 11.531 1 98.69 390 LEU B CA 1
ATOM 6727 C C . LEU B 1 390 ? 30.906 10.164 11.523 1 98.69 390 LEU B C 1
ATOM 6729 O O . LEU B 1 390 ? 30.609 11.266 11.055 1 98.69 390 LEU B O 1
ATOM 6733 N N . ALA B 1 391 ? 32.094 9.898 12.086 1 98.62 391 ALA B N 1
ATOM 6734 C CA . ALA B 1 391 ? 33.156 10.922 12.062 1 98.62 391 ALA B CA 1
ATOM 6735 C C . ALA B 1 391 ? 33.5 11.336 10.633 1 98.62 391 ALA B C 1
ATOM 6737 O O . ALA B 1 391 ? 33.594 12.523 10.336 1 98.62 391 ALA B O 1
ATOM 6738 N N . ASP B 1 392 ? 33.625 10.359 9.789 1 98.25 392 ASP B N 1
ATOM 6739 C CA . ASP B 1 392 ? 33.906 10.625 8.383 1 98.25 392 ASP B CA 1
ATOM 6740 C C . ASP B 1 392 ? 32.781 11.445 7.746 1 98.25 392 ASP B C 1
ATOM 6742 O O . ASP B 1 392 ? 33.031 12.367 6.973 1 98.25 392 ASP B O 1
ATOM 6746 N N . THR B 1 393 ? 31.578 11.078 8.047 1 98.5 393 THR B N 1
ATOM 6747 C CA . THR B 1 393 ? 30.406 11.773 7.508 1 98.5 393 THR B CA 1
ATOM 6748 C C . THR B 1 393 ? 30.406 13.234 7.934 1 98.5 393 THR B C 1
ATOM 6750 O O . THR B 1 393 ? 30.219 14.125 7.102 1 98.5 393 THR B O 1
ATOM 6753 N N . VAL B 1 394 ? 30.609 13.516 9.18 1 98.69 394 VAL B N 1
ATOM 6754 C CA . VAL B 1 394 ? 30.578 14.883 9.695 1 98.69 394 VAL B CA 1
ATOM 6755 C C . VAL B 1 394 ? 31.75 15.68 9.125 1 98.69 394 VAL B C 1
ATOM 6757 O O . VAL B 1 394 ? 31.594 16.844 8.758 1 98.69 394 VAL B O 1
ATOM 6760 N N . GLU B 1 395 ? 32.906 15.039 9.062 1 98.44 395 GLU B N 1
ATOM 6761 C CA . GLU B 1 395 ? 34.094 15.695 8.484 1 98.44 395 GLU B CA 1
ATOM 6762 C C . GLU B 1 395 ? 33.844 16.062 7.023 1 98.44 395 GLU B C 1
ATOM 6764 O O . GLU B 1 395 ? 34.156 17.188 6.594 1 98.44 395 GLU B O 1
ATOM 6769 N N . ARG B 1 396 ? 33.281 15.141 6.352 1 98.06 396 ARG B N 1
ATOM 6770 C CA . ARG B 1 396 ? 32.938 15.359 4.945 1 98.06 396 ARG B CA 1
ATOM 6771 C C . ARG B 1 396 ? 31.922 16.469 4.785 1 98.06 396 ARG B C 1
ATOM 6773 O O . ARG B 1 396 ? 32.062 17.344 3.934 1 98.06 396 ARG B O 1
ATOM 6780 N N . TYR B 1 397 ? 30.953 16.422 5.578 1 98.25 397 TYR B N 1
ATOM 6781 C CA . TYR B 1 397 ? 29.922 17.469 5.551 1 98.25 397 TYR B CA 1
ATOM 6782 C C . TYR B 1 397 ? 30.531 18.828 5.852 1 98.25 397 TYR B C 1
ATOM 6784 O O . TYR B 1 397 ? 30.25 19.812 5.168 1 98.25 397 TYR B O 1
ATOM 6792 N N . ASN B 1 398 ? 31.344 18.938 6.824 1 98.56 398 ASN B N 1
ATOM 6793 C CA . ASN B 1 398 ? 32 20.188 7.18 1 98.56 398 ASN B CA 1
ATOM 6794 C C . ASN B 1 398 ? 32.875 20.703 6.047 1 98.56 398 ASN B C 1
ATOM 6796 O O . ASN B 1 398 ? 32.969 21.906 5.824 1 98.56 398 ASN B O 1
ATOM 6800 N N . ALA B 1 399 ? 33.5 19.781 5.371 1 98.5 399 ALA B N 1
ATOM 6801 C CA . ALA B 1 399 ? 34.312 20.188 4.215 1 98.5 399 ALA B CA 1
ATOM 6802 C C . ALA B 1 399 ? 33.438 20.797 3.127 1 98.5 399 ALA B C 1
ATOM 6804 O O . ALA B 1 399 ? 33.812 21.75 2.461 1 98.5 399 ALA B O 1
ATOM 6805 N N . PHE B 1 400 ? 32.281 20.25 2.895 1 98.25 400 PHE B N 1
ATOM 6806 C CA . PHE B 1 400 ? 31.312 20.812 1.945 1 98.25 400 PHE B CA 1
ATOM 6807 C C . PHE B 1 400 ? 30.891 22.219 2.373 1 98.25 400 PHE B C 1
ATOM 6809 O O . PHE B 1 400 ? 30.734 23.109 1.533 1 98.25 400 PHE B O 1
ATOM 6816 N N . CYS B 1 401 ? 30.688 22.391 3.68 1 97.75 401 CYS B N 1
ATOM 6817 C CA . CYS B 1 401 ? 30.344 23.719 4.203 1 97.75 401 CYS B CA 1
ATOM 6818 C C . CYS B 1 401 ? 31.453 24.719 3.885 1 97.75 401 CYS B C 1
ATOM 6820 O O . CYS B 1 401 ? 31.172 25.828 3.432 1 97.75 401 CYS B O 1
ATOM 6822 N N . ALA B 1 402 ? 32.625 24.344 4.086 1 97.94 402 ALA B N 1
ATOM 6823 C CA . ALA B 1 402 ? 33.75 25.219 3.812 1 97.94 402 ALA B CA 1
ATOM 6824 C C . ALA B 1 402 ? 33.844 25.562 2.324 1 97.94 402 ALA B C 1
ATOM 6826 O O . ALA B 1 402 ? 34.188 26.688 1.954 1 97.94 402 ALA B O 1
ATOM 6827 N N . ALA B 1 403 ? 33.469 24.609 1.527 1 97.94 403 ALA B N 1
ATOM 6828 C CA . ALA B 1 403 ? 33.562 24.781 0.078 1 97.94 403 ALA B CA 1
ATOM 6829 C C . ALA B 1 403 ? 32.344 25.531 -0.456 1 97.94 403 ALA B C 1
ATOM 6831 O O . ALA B 1 403 ? 32.344 26.016 -1.589 1 97.94 403 ALA B O 1
ATOM 6832 N N . GLY B 1 404 ? 31.375 25.5 0.279 1 97.06 404 GLY B N 1
ATOM 6833 C CA . GLY B 1 404 ? 30.125 26.141 -0.129 1 97.06 404 GLY B CA 1
ATOM 6834 C C . GLY B 1 404 ? 29.312 25.297 -1.096 1 97.06 404 GLY B C 1
ATOM 6835 O O . GLY B 1 404 ? 28.469 25.828 -1.823 1 97.06 404 GLY B O 1
ATOM 6836 N N . ARG B 1 405 ? 29.641 24.062 -1.128 1 97.44 405 ARG B N 1
ATOM 6837 C CA . ARG B 1 405 ? 28.953 23.172 -2.062 1 97.44 405 ARG B CA 1
ATOM 6838 C C . ARG B 1 405 ? 28.875 21.75 -1.515 1 97.44 405 ARG B C 1
ATOM 6840 O O . ARG B 1 405 ? 29.891 21.188 -1.084 1 97.44 405 ARG B O 1
ATOM 6847 N N . ASP B 1 406 ? 27.672 21.219 -1.502 1 97.38 406 ASP B N 1
ATOM 6848 C CA . ASP B 1 406 ? 27.469 19.812 -1.134 1 97.38 406 ASP B CA 1
ATOM 6849 C C . ASP B 1 406 ? 27.625 18.906 -2.344 1 97.38 406 ASP B C 1
ATOM 6851 O O . ASP B 1 406 ? 26.672 18.688 -3.098 1 97.38 406 ASP B O 1
ATOM 6855 N N . ALA B 1 407 ? 28.703 18.297 -2.504 1 95.25 407 ALA B N 1
ATOM 6856 C CA . ALA B 1 407 ? 29.047 17.516 -3.688 1 95.25 407 ALA B CA 1
ATOM 6857 C C . ALA B 1 407 ? 28.297 16.188 -3.691 1 95.25 407 ALA B C 1
ATOM 6859 O O . ALA B 1 407 ? 28.234 15.508 -4.723 1 95.25 407 ALA B O 1
ATOM 6860 N N . ASP B 1 408 ? 27.812 15.805 -2.561 1 93.38 408 ASP B N 1
ATOM 6861 C CA . ASP B 1 408 ? 27.156 14.508 -2.473 1 93.38 408 ASP B CA 1
ATOM 6862 C C . ASP B 1 408 ? 25.703 14.586 -2.936 1 93.38 408 ASP B C 1
ATOM 6864 O O . ASP B 1 408 ? 25.25 13.742 -3.709 1 93.38 408 ASP B O 1
ATOM 6868 N N . PHE B 1 409 ? 24.953 15.664 -2.473 1 94.19 409 PHE B N 1
ATOM 6869 C CA . PHE B 1 409 ? 23.516 15.625 -2.672 1 94.19 409 PHE B CA 1
ATOM 6870 C C . PHE B 1 409 ? 23 16.953 -3.217 1 94.19 409 PHE B C 1
ATOM 6872 O O . PHE B 1 409 ? 21.812 17.094 -3.523 1 94.19 409 PHE B O 1
ATOM 6879 N N . GLY B 1 410 ? 23.812 17.938 -3.295 1 94.12 410 GLY B N 1
ATOM 6880 C CA . GLY B 1 410 ? 23.422 19.219 -3.859 1 94.12 410 GLY B CA 1
ATOM 6881 C C . GLY B 1 410 ? 22.547 20.031 -2.932 1 94.12 410 GLY B C 1
ATOM 6882 O O . GLY B 1 410 ? 21.609 20.688 -3.383 1 94.12 410 GLY B O 1
ATOM 6883 N N . ARG B 1 411 ? 22.797 19.922 -1.644 1 93.94 411 ARG B N 1
ATOM 6884 C CA . ARG B 1 411 ? 22.078 20.719 -0.653 1 93.94 411 ARG B CA 1
ATOM 6885 C C . ARG B 1 411 ? 22.219 22.203 -0.931 1 93.94 411 ARG B C 1
ATOM 6887 O O . ARG B 1 411 ? 23.25 22.656 -1.412 1 93.94 411 ARG B O 1
ATOM 6894 N N . ASP B 1 412 ? 21.172 23 -0.657 1 90.75 412 ASP B N 1
ATOM 6895 C CA . ASP B 1 412 ? 21.188 24.453 -0.834 1 90.75 412 ASP B CA 1
ATOM 6896 C C . ASP B 1 412 ? 22.344 25.078 -0.052 1 90.75 412 ASP B C 1
ATOM 6898 O O . ASP B 1 412 ? 22.422 24.953 1.171 1 90.75 412 ASP B O 1
ATOM 6902 N N . PRO B 1 413 ? 23.156 25.797 -0.708 1 93.38 413 PRO B N 1
ATOM 6903 C CA . PRO B 1 413 ? 24.312 26.406 -0.046 1 93.38 413 PRO B CA 1
ATOM 6904 C C . PRO B 1 413 ? 23.906 27.297 1.14 1 93.38 413 PRO B C 1
ATOM 6906 O O . PRO B 1 413 ? 24.656 27.391 2.117 1 93.38 413 PRO B O 1
ATOM 6909 N N . ALA B 1 414 ? 22.75 27.812 1.102 1 89.44 414 ALA B N 1
ATOM 6910 C CA . ALA B 1 414 ? 22.281 28.719 2.154 1 89.4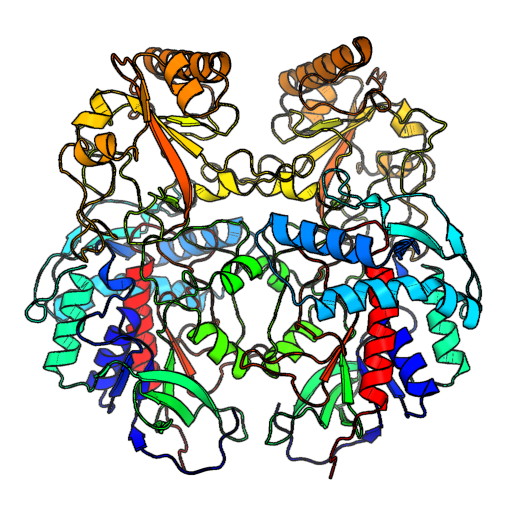4 414 ALA B CA 1
ATOM 6911 C C . ALA B 1 414 ? 22.047 27.953 3.457 1 89.44 414 ALA B C 1
ATOM 6913 O O . ALA B 1 414 ? 21.922 28.562 4.523 1 89.44 414 ALA B O 1
ATOM 6914 N N . THR B 1 415 ? 22.031 26.625 3.396 1 90.75 415 THR B N 1
ATOM 6915 C CA . THR B 1 415 ? 21.719 25.828 4.578 1 90.75 415 THR B CA 1
ATOM 6916 C C . THR B 1 415 ? 22.953 25.062 5.043 1 90.75 415 THR B C 1
ATOM 6918 O O . THR B 1 415 ? 22.859 24.203 5.934 1 90.75 415 THR B O 1
ATOM 6921 N N . LEU B 1 416 ? 24.094 25.344 4.426 1 94.88 416 LEU B N 1
ATOM 6922 C CA . LEU B 1 416 ? 25.328 24.672 4.805 1 94.88 416 LEU B CA 1
ATOM 6923 C C . LEU B 1 416 ? 25.969 25.344 6.016 1 94.88 416 LEU B C 1
ATOM 6925 O O . LEU B 1 416 ? 26.641 26.375 5.875 1 94.88 416 LEU B O 1
ATOM 6929 N N . THR B 1 417 ? 25.641 24.859 7.16 1 95.31 417 THR B N 1
ATOM 6930 C CA . THR B 1 417 ? 26.234 25.281 8.422 1 95.31 417 THR B CA 1
ATOM 6931 C C . THR B 1 417 ? 27.031 24.141 9.062 1 95.31 417 THR B C 1
ATOM 6933 O O . THR B 1 417 ? 26.469 23.078 9.336 1 95.31 417 THR B O 1
ATOM 6936 N N . PRO B 1 418 ? 28.297 24.328 9.336 1 97.44 418 PRO B N 1
ATOM 6937 C CA . PRO B 1 418 ? 29.125 23.234 9.852 1 97.44 418 PRO B CA 1
ATOM 6938 C C . PRO B 1 418 ? 28.734 22.812 11.266 1 97.44 418 PRO B C 1
ATOM 6940 O O . PRO B 1 418 ? 28.188 23.625 12.023 1 97.44 418 PRO B O 1
ATOM 6943 N N . LEU B 1 419 ? 29.016 21.625 11.57 1 97.94 419 LEU B N 1
ATOM 6944 C CA . LEU B 1 419 ? 28.938 21.078 12.922 1 97.94 419 LEU B CA 1
ATOM 6945 C C . LEU B 1 419 ? 30.297 21.172 13.625 1 97.94 419 LEU B C 1
ATOM 6947 O O . LEU B 1 419 ? 31.188 20.359 13.359 1 97.94 419 LEU B O 1
ATOM 6951 N N . THR B 1 420 ? 30.359 22 14.617 1 94.5 420 THR B N 1
ATOM 6952 C CA . THR B 1 420 ? 31.672 22.312 15.172 1 94.5 420 THR B CA 1
ATOM 6953 C C . THR B 1 420 ? 31.734 21.969 16.656 1 94.5 420 THR B C 1
ATOM 6955 O O . THR B 1 420 ? 32.812 21.969 17.266 1 94.5 420 THR B O 1
ATOM 6958 N N . GLY B 1 421 ? 30.734 21.422 17.234 1 90.12 421 GLY B N 1
ATOM 6959 C CA . GLY B 1 421 ? 30.703 21.109 18.656 1 90.12 421 GLY B CA 1
ATOM 6960 C C . GLY B 1 421 ? 30.594 22.359 19.531 1 90.12 421 GLY B C 1
ATOM 6961 O O . GLY B 1 421 ? 29.875 23.297 19.188 1 90.12 421 GLY B O 1
ATOM 6962 N N . PRO B 1 422 ? 31.078 22.391 20.812 1 94.38 422 PRO B N 1
ATOM 6963 C CA . PRO B 1 422 ? 31.922 21.391 21.469 1 94.38 422 PRO B CA 1
ATOM 6964 C C . PRO B 1 422 ? 31.141 20.125 21.828 1 94.38 422 PRO B C 1
ATOM 6966 O O . PRO B 1 422 ? 31.75 19.109 22.203 1 94.38 422 PRO B O 1
ATOM 6969 N N . ARG B 1 423 ? 29.875 20.219 21.922 1 97.12 423 ARG B N 1
ATOM 6970 C CA . ARG B 1 423 ? 29.062 19.031 22.141 1 97.12 423 ARG B CA 1
ATOM 6971 C C . ARG B 1 423 ? 28.234 18.688 20.906 1 97.12 423 ARG B C 1
ATOM 6973 O O . ARG B 1 423 ? 27.922 19.578 20.109 1 97.12 423 ARG B O 1
ATOM 6980 N N . PHE B 1 424 ? 27.938 17.484 20.766 1 98.5 424 PHE B N 1
ATOM 6981 C CA . PHE B 1 424 ? 27.125 16.969 19.672 1 98.5 424 PHE B CA 1
ATOM 6982 C C . PHE B 1 424 ? 25.922 16.203 20.203 1 98.5 424 PHE B C 1
ATOM 6984 O O . PHE B 1 424 ? 25.984 15.586 21.266 1 98.5 424 PHE B O 1
ATOM 6991 N N . TYR B 1 425 ? 24.844 16.312 19.484 1 98.62 425 TYR B N 1
ATOM 6992 C CA . TYR B 1 425 ? 23.562 15.75 19.891 1 98.62 425 TYR B CA 1
ATOM 6993 C C . TYR B 1 425 ? 22.953 14.898 18.797 1 98.62 425 TYR B C 1
ATOM 6995 O O . TYR B 1 425 ? 23.25 15.078 17.609 1 98.62 425 TYR B O 1
ATOM 7003 N N . ALA B 1 426 ? 22.109 13.938 19.203 1 98.62 426 ALA B N 1
ATOM 7004 C CA . ALA B 1 426 ? 21.406 13.086 18.25 1 98.62 426 ALA B CA 1
ATOM 7005 C C . ALA B 1 426 ? 20 12.734 18.75 1 98.62 426 ALA B C 1
ATOM 7007 O O . ALA B 1 426 ? 19.797 12.523 19.938 1 98.62 426 ALA B O 1
ATOM 7008 N N . VAL B 1 427 ? 19.031 12.711 17.859 1 98.06 427 VAL B N 1
ATOM 7009 C CA . VAL B 1 427 ? 17.656 12.258 18.094 1 98.06 427 VAL B CA 1
ATOM 7010 C C . VAL B 1 427 ? 17.25 11.258 17.016 1 98.06 427 VAL B C 1
ATOM 7012 O O . VAL B 1 427 ? 17.391 11.531 15.828 1 98.06 427 VAL B O 1
ATOM 7015 N N . PRO B 1 428 ? 16.812 10.031 17.422 1 97.38 428 PRO B N 1
ATOM 7016 C CA . PRO B 1 428 ? 16.344 9.086 16.406 1 97.38 428 PRO B CA 1
ATOM 7017 C C . PRO B 1 428 ? 14.992 9.492 15.805 1 97.38 428 PRO B C 1
ATOM 7019 O O . PRO B 1 428 ? 14.109 9.945 16.531 1 97.38 428 PRO B O 1
ATO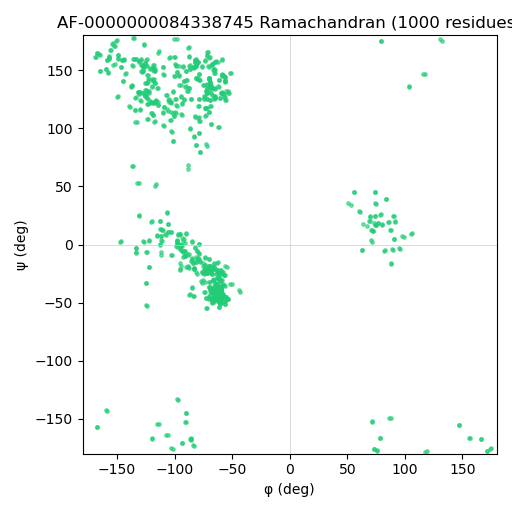M 7022 N N . LEU B 1 429 ? 14.867 9.359 14.492 1 97.12 429 LEU B N 1
ATOM 7023 C CA . LEU B 1 429 ? 13.656 9.727 13.766 1 97.12 429 LEU B CA 1
ATOM 7024 C C . LEU B 1 429 ? 13.094 8.523 13.016 1 97.12 429 LEU B C 1
ATOM 7026 O O . LEU B 1 429 ? 13.836 7.625 12.617 1 97.12 429 LEU B O 1
ATOM 7030 N N . TRP B 1 430 ? 11.789 8.508 12.812 1 96.81 430 TRP B N 1
ATOM 7031 C CA . TRP B 1 430 ? 11.039 7.461 12.125 1 96.81 430 TRP B CA 1
ATOM 7032 C C . TRP B 1 430 ? 10.141 8.062 11.039 1 96.81 430 TRP B C 1
ATOM 7034 O O . TRP B 1 430 ? 9.891 9.273 11.031 1 96.81 430 TRP B O 1
ATOM 7044 N N . PRO B 1 431 ? 9.742 7.152 10.039 1 96.56 431 PRO B N 1
ATOM 7045 C CA . PRO B 1 431 ? 8.695 7.645 9.148 1 96.56 431 PRO B CA 1
ATOM 7046 C C . PRO B 1 431 ? 7.395 7.965 9.875 1 96.56 431 PRO B C 1
ATOM 7048 O O . PRO B 1 431 ? 6.996 7.23 10.781 1 96.56 431 PRO B O 1
ATOM 7051 N N . GLY B 1 432 ? 6.82 9.047 9.562 1 96.25 432 GLY B N 1
ATOM 7052 C CA . GLY B 1 432 ? 5.559 9.445 10.156 1 96.25 432 GLY B CA 1
ATOM 7053 C C . GLY B 1 432 ? 4.891 10.602 9.43 1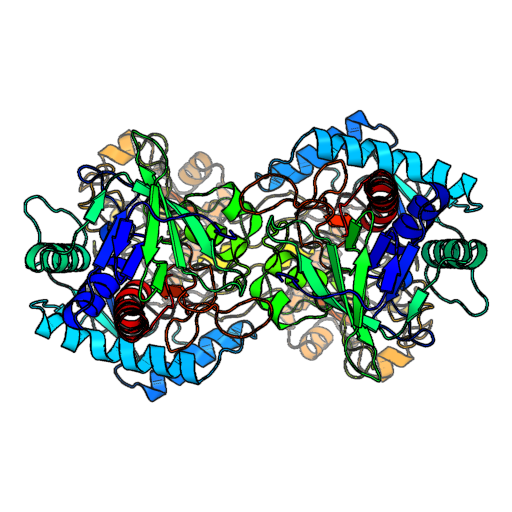 96.25 432 GLY B C 1
ATOM 7054 O O . GLY B 1 432 ? 5.031 10.734 8.211 1 96.25 432 GLY B O 1
ATOM 7055 N N . GLY B 1 433 ? 4.051 11.297 10.133 1 94.94 433 GLY B N 1
ATOM 7056 C CA . GLY B 1 433 ? 3.314 12.414 9.555 1 94.94 433 GLY B CA 1
ATOM 7057 C C . GLY B 1 433 ? 2.164 12.875 10.43 1 94.94 433 GLY B C 1
ATOM 7058 O O . GLY B 1 433 ? 2.119 12.57 11.625 1 94.94 433 GLY B O 1
ATOM 7059 N N . SER B 1 434 ? 1.338 13.695 9.812 1 93.88 434 SER B N 1
ATOM 7060 C CA . SER B 1 434 ? 0.214 14.258 10.555 1 93.88 434 SER B CA 1
ATOM 7061 C C . SER B 1 434 ? -0.978 13.305 10.547 1 93.88 434 SER B C 1
ATOM 7063 O O . SER B 1 434 ? -1.688 13.18 11.547 1 93.88 434 SER B O 1
ATOM 7065 N N . HIS B 1 435 ? -1.174 12.641 9.438 1 96.62 435 HIS B N 1
ATOM 7066 C CA . HIS B 1 435 ? -2.387 11.852 9.258 1 96.62 435 HIS B CA 1
ATOM 7067 C C . HIS B 1 435 ? -2.268 10.93 8.039 1 96.62 435 HIS B C 1
ATOM 7069 O O . HIS B 1 435 ? -1.308 11.031 7.273 1 96.62 435 HIS B O 1
ATOM 7075 N N . THR B 1 436 ? -3.139 9.961 7.941 1 97.38 436 THR B N 1
ATOM 7076 C CA . THR B 1 436 ? -3.324 9.195 6.711 1 97.38 436 THR B CA 1
ATOM 7077 C C . THR B 1 436 ? -4.336 9.883 5.797 1 97.38 436 THR B C 1
ATOM 7079 O O . THR B 1 436 ? -5.098 10.742 6.238 1 97.38 436 THR B O 1
ATOM 7082 N N . VAL B 1 437 ? -4.344 9.539 4.516 1 97.69 437 VAL B N 1
ATOM 7083 C CA . VAL B 1 437 ? -5.199 10.25 3.574 1 97.69 437 VAL B CA 1
ATOM 7084 C C . VAL B 1 437 ? -6.113 9.258 2.855 1 97.69 437 VAL B C 1
ATOM 7086 O O . VAL B 1 437 ? -6.996 9.656 2.094 1 97.69 437 VAL B O 1
ATOM 7089 N N . GLY B 1 438 ? -5.945 8.008 3.053 1 97.56 438 GLY B N 1
ATOM 7090 C CA . GLY B 1 438 ? -6.719 6.988 2.361 1 97.56 438 GLY B CA 1
ATOM 7091 C C . GLY B 1 438 ? -8.148 6.883 2.863 1 97.56 438 GLY B C 1
ATOM 7092 O O . GLY B 1 438 ? -8.43 7.199 4.023 1 97.56 438 GLY B O 1
ATOM 7093 N N . GLY B 1 439 ? -9.031 6.344 2.072 1 97.56 439 GLY B N 1
ATOM 7094 C CA . GLY B 1 439 ? -10.438 6.133 2.395 1 97.56 439 GLY B CA 1
ATOM 7095 C C . GLY B 1 439 ? -11.32 6.043 1.165 1 97.56 439 GLY B C 1
ATOM 7096 O O . GLY B 1 439 ? -10.828 5.879 0.048 1 97.56 439 GLY B O 1
ATOM 7097 N N . PRO B 1 440 ? -12.641 6.137 1.387 1 97.94 440 PRO B N 1
ATOM 7098 C CA . PRO B 1 440 ? -13.578 6.098 0.261 1 97.94 440 PRO B CA 1
ATOM 7099 C C . PRO B 1 440 ? -13.312 7.199 -0.764 1 97.94 440 PRO B C 1
ATOM 7101 O O . PRO B 1 440 ? -13.195 8.375 -0.399 1 97.94 440 PRO B O 1
ATOM 7104 N N . ARG B 1 441 ? -13.234 6.781 -2.002 1 97.69 441 ARG B N 1
ATOM 7105 C CA . ARG B 1 441 ? -13.062 7.754 -3.076 1 97.69 441 ARG B CA 1
ATOM 7106 C C . ARG B 1 441 ? -14.328 8.594 -3.26 1 97.69 441 ARG B C 1
ATOM 7108 O O . ARG B 1 441 ? -15.438 8.07 -3.16 1 97.69 441 ARG B O 1
ATOM 7115 N N . ARG B 1 442 ? -14.18 9.852 -3.5 1 98.44 442 ARG B N 1
ATOM 7116 C CA . ARG B 1 442 ? -15.328 10.719 -3.738 1 98.44 442 ARG B CA 1
ATOM 7117 C C . ARG B 1 442 ? -15.18 11.477 -5.055 1 98.44 442 ARG B C 1
ATOM 7119 O O . ARG B 1 442 ? -14.062 11.656 -5.547 1 98.44 442 ARG B O 1
ATOM 7126 N N . ASP B 1 443 ? -16.25 11.906 -5.629 1 98.44 443 ASP B N 1
ATOM 7127 C CA . ASP B 1 443 ? -16.219 12.688 -6.859 1 98.44 443 ASP B CA 1
ATOM 7128 C C . ASP B 1 443 ? -16.234 14.188 -6.555 1 98.44 443 ASP B C 1
ATOM 7130 O O . ASP B 1 443 ? -16.062 14.594 -5.402 1 98.44 443 ASP B O 1
ATOM 7134 N N . ALA B 1 444 ? -16.406 15.023 -7.59 1 98.56 444 ALA B N 1
ATOM 7135 C CA . ALA B 1 444 ? -16.297 16.484 -7.484 1 98.56 444 ALA B CA 1
ATOM 7136 C C . ALA B 1 444 ? -17.422 17.047 -6.641 1 98.56 444 ALA B C 1
ATOM 7138 O O . ALA B 1 444 ? -17.328 18.188 -6.148 1 98.56 444 ALA B O 1
ATOM 7139 N N . ALA B 1 445 ? -18.5 16.312 -6.473 1 98.75 445 ALA B N 1
ATOM 7140 C CA . ALA B 1 445 ? -19.625 16.734 -5.633 1 98.75 445 ALA B CA 1
ATOM 7141 C C . ALA B 1 445 ? -19.531 16.109 -4.238 1 98.75 445 ALA B C 1
ATOM 7143 O O . ALA B 1 445 ? -20.5 16.141 -3.473 1 98.75 445 ALA B O 1
ATOM 7144 N N . ALA B 1 446 ? -18.375 15.445 -3.943 1 98.81 446 ALA B N 1
ATOM 7145 C CA . ALA B 1 446 ? -18.047 14.828 -2.66 1 98.81 446 ALA B CA 1
ATOM 7146 C C . ALA B 1 446 ? -18.875 13.562 -2.434 1 98.81 446 ALA B C 1
ATOM 7148 O O . ALA B 1 446 ? -19.016 13.102 -1.3 1 98.81 446 ALA B O 1
ATOM 7149 N N . ARG B 1 447 ? -19.594 13.047 -3.527 1 98.69 447 ARG B N 1
ATOM 7150 C CA . ARG B 1 447 ? -20.328 11.789 -3.418 1 98.69 447 ARG B CA 1
ATOM 7151 C C . ARG B 1 447 ? -19.359 10.602 -3.365 1 98.69 447 ARG B C 1
ATOM 7153 O O . ARG B 1 447 ? -18.422 10.523 -4.164 1 98.69 447 ARG B O 1
ATOM 7160 N N . VAL B 1 448 ? -19.531 9.719 -2.4 1 98.75 448 VAL B N 1
ATOM 7161 C CA . VAL B 1 448 ? -18.703 8.523 -2.285 1 98.75 448 VAL B CA 1
ATOM 7162 C C . VAL B 1 448 ? -19.016 7.57 -3.439 1 98.75 448 VAL B C 1
ATOM 7164 O O . VAL B 1 448 ? -20.172 7.32 -3.756 1 98.75 448 VAL B O 1
ATOM 7167 N N . LEU B 1 449 ? -17.953 7.039 -4.035 1 97.69 449 LEU B N 1
ATOM 7168 C CA . LEU B 1 449 ? -18.125 6.164 -5.191 1 97.69 449 LEU B CA 1
ATOM 7169 C C . LEU B 1 449 ? -18.109 4.699 -4.77 1 97.69 449 LEU B C 1
ATOM 7171 O O . LEU B 1 449 ? -17.359 4.312 -3.865 1 97.69 449 LEU B O 1
ATOM 7175 N N . ALA B 1 450 ? -18.906 3.924 -5.484 1 95.56 450 ALA B N 1
ATOM 7176 C CA . ALA B 1 450 ? -18.969 2.482 -5.25 1 95.56 450 ALA B CA 1
ATOM 7177 C C . ALA B 1 450 ? -17.891 1.755 -6.062 1 95.56 450 ALA B C 1
ATOM 7179 O O . ALA B 1 450 ? -17.531 2.197 -7.152 1 95.56 450 ALA B O 1
ATOM 7180 N N . ALA B 1 451 ? -17.422 0.624 -5.574 1 91.25 451 ALA B N 1
ATOM 7181 C CA . ALA B 1 451 ? -16.469 -0.215 -6.289 1 91.25 451 ALA B CA 1
ATOM 7182 C C . ALA B 1 451 ? -17.047 -0.7 -7.617 1 91.25 451 ALA B C 1
ATOM 7184 O O . ALA B 1 451 ? -16.312 -0.887 -8.586 1 91.25 451 ALA B O 1
ATOM 7185 N N . ARG B 1 452 ? -18.297 -0.871 -7.652 1 88.12 452 ARG B N 1
ATOM 7186 C CA . ARG B 1 452 ? -18.969 -1.356 -8.859 1 88.12 452 ARG B CA 1
ATOM 7187 C C . ARG B 1 452 ? -19.188 -0.225 -9.852 1 88.12 452 ARG B C 1
ATOM 7189 O O . ARG B 1 452 ? -19.594 -0.464 -10.992 1 88.12 452 ARG B O 1
ATOM 7196 N N . GLY B 1 453 ? -18.984 1.059 -9.383 1 89.75 453 GLY B N 1
ATOM 7197 C CA . GLY B 1 453 ? -19.156 2.209 -10.258 1 89.75 453 GLY B CA 1
ATOM 7198 C C . GLY B 1 453 ? -20.266 3.139 -9.805 1 89.75 453 GLY B C 1
ATOM 7199 O O . GLY B 1 453 ? -21.266 2.689 -9.266 1 89.75 453 GLY B O 1
ATOM 7200 N N . GLY B 1 454 ? -20.078 4.387 -10.047 1 94.12 454 GLY B N 1
ATOM 7201 C CA . GLY B 1 454 ? -21.078 5.387 -9.711 1 94.12 454 GLY B CA 1
ATOM 7202 C C . GLY B 1 454 ? -21.078 5.758 -8.234 1 94.12 454 GLY B C 1
ATOM 7203 O O . GLY B 1 454 ? -20.359 5.16 -7.438 1 94.12 454 GLY B O 1
ATOM 7204 N N . PRO B 1 455 ? -21.875 6.703 -7.887 1 97.38 455 PRO B N 1
ATOM 7205 C CA . PRO B 1 455 ? -21.984 7.141 -6.492 1 97.38 455 PRO B CA 1
ATOM 7206 C C . PRO B 1 455 ? -22.859 6.23 -5.648 1 97.38 455 PRO B C 1
ATOM 7208 O O . PRO B 1 455 ? -23.828 5.645 -6.164 1 97.38 455 PRO B O 1
ATOM 7211 N N . ILE B 1 456 ? -22.531 6.004 -4.418 1 96.81 456 ILE B N 1
ATOM 7212 C CA . ILE B 1 456 ? -23.453 5.441 -3.439 1 96.81 456 ILE B CA 1
ATOM 7213 C C . ILE B 1 456 ? -24.484 6.492 -3.039 1 96.81 456 ILE B C 1
ATOM 7215 O O . ILE B 1 456 ? -24.141 7.523 -2.461 1 96.81 456 ILE B O 1
ATOM 7219 N N . PRO B 1 457 ? -25.75 6.273 -3.305 1 97.19 457 PRO B N 1
ATOM 7220 C CA . PRO B 1 457 ? -26.734 7.332 -3.096 1 97.19 457 PRO B CA 1
ATOM 7221 C C . PRO B 1 457 ? -26.781 7.824 -1.651 1 97.19 457 PRO B C 1
ATOM 7223 O O . PRO B 1 457 ? -26.75 7.016 -0.719 1 97.19 457 PRO B O 1
ATOM 7226 N N . HIS B 1 458 ? -26.734 9.109 -1.442 1 98.44 458 HIS B N 1
ATOM 7227 C CA . HIS B 1 458 ? -26.953 9.836 -0.201 1 98.44 458 HIS B CA 1
ATOM 7228 C C . HIS B 1 458 ? -25.75 9.688 0.743 1 98.44 458 HIS B C 1
ATOM 7230 O O . HIS B 1 458 ? -25.891 9.859 1.956 1 98.44 458 HIS B O 1
ATOM 7236 N N . LEU B 1 459 ? -24.562 9.25 0.187 1 98.69 459 LEU B N 1
ATOM 7237 C CA . LEU B 1 459 ? -23.344 9.148 0.98 1 98.69 459 LEU B CA 1
ATOM 7238 C C . LEU B 1 459 ? -22.266 10.109 0.464 1 98.69 459 LEU B C 1
ATOM 7240 O O . LEU B 1 459 ? -21.922 10.086 -0.72 1 98.69 459 LEU B O 1
ATOM 7244 N N . TYR B 1 460 ? -21.812 10.945 1.356 1 98.94 460 TYR B N 1
ATOM 7245 C CA . TYR B 1 460 ? -20.797 11.945 1.051 1 98.94 460 TYR B CA 1
ATOM 7246 C C . TYR B 1 460 ? -19.594 11.812 1.984 1 98.94 460 TYR B C 1
ATOM 7248 O O . TYR B 1 460 ? -19.688 11.156 3.027 1 98.94 460 TYR B O 1
ATOM 7256 N N . SER B 1 461 ? -18.469 12.344 1.564 1 98.81 461 SER B N 1
ATOM 7257 C CA . SER B 1 461 ? -17.297 12.359 2.434 1 98.81 461 SER B CA 1
ATOM 7258 C C . SER B 1 461 ? -16.484 13.641 2.258 1 98.81 461 SER B C 1
ATOM 7260 O O . SER B 1 461 ? -16.625 14.336 1.247 1 98.81 461 SER B O 1
ATOM 7262 N N . ALA B 1 462 ? -15.695 13.961 3.254 1 98.56 462 ALA B N 1
ATOM 7263 C CA . ALA B 1 462 ? -14.852 15.148 3.223 1 98.56 462 ALA B CA 1
ATOM 7264 C C . ALA B 1 462 ? -13.664 15 4.168 1 98.56 462 ALA B C 1
ATOM 7266 O O . ALA B 1 462 ? -13.695 14.195 5.098 1 98.56 462 ALA B O 1
ATOM 7267 N N . GLY B 1 463 ? -12.641 15.828 3.877 1 97.38 463 GLY B N 1
ATOM 7268 C CA . GLY B 1 463 ? -11.461 15.875 4.723 1 97.38 463 GLY B CA 1
ATOM 7269 C C . GLY B 1 463 ? -10.406 14.852 4.332 1 97.38 463 GLY B C 1
ATOM 7270 O O . GLY B 1 463 ? -10.242 14.547 3.148 1 97.38 463 GLY B O 1
ATOM 7271 N N . GLU B 1 464 ? -9.672 14.406 5.406 1 96.12 464 GLU B N 1
ATOM 7272 C CA . GLU B 1 464 ? -8.555 13.5 5.16 1 96.12 464 GLU B CA 1
ATOM 7273 C C . GLU B 1 464 ? -9.039 12.109 4.766 1 96.12 464 GLU B C 1
ATOM 7275 O O . GLU B 1 464 ? -8.305 11.336 4.156 1 96.12 464 GLU B O 1
ATOM 7280 N N . LEU B 1 465 ? -10.312 11.797 5.133 1 98.06 465 LEU B N 1
ATOM 7281 C CA . LEU B 1 465 ? -10.875 10.516 4.727 1 98.06 465 LEU B CA 1
ATOM 7282 C C . LEU B 1 465 ? -11.102 10.477 3.219 1 98.06 465 LEU B C 1
ATOM 7284 O O . LEU B 1 465 ? -12.062 11.055 2.709 1 98.06 465 LEU B O 1
ATOM 7288 N N . GLY B 1 466 ? -10.227 9.773 2.531 1 97.94 466 GLY B N 1
ATOM 7289 C CA . GLY B 1 466 ? -10.312 9.742 1.079 1 97.94 466 GLY B CA 1
ATOM 7290 C C . GLY B 1 466 ? -9.852 11.031 0.428 1 97.94 466 GLY B C 1
ATOM 7291 O O . GLY B 1 466 ? -10.523 11.57 -0.451 1 97.94 466 GLY B O 1
ATOM 7292 N N . SER B 1 467 ? -8.789 11.539 0.847 1 98.12 467 SER B N 1
ATOM 7293 C CA . SER B 1 467 ? -8.25 12.82 0.385 1 98.12 467 SER B CA 1
ATOM 7294 C C . SER B 1 467 ? -7.844 12.75 -1.083 1 98.12 467 SER B C 1
ATOM 7296 O O . SER B 1 467 ? -7.422 11.695 -1.565 1 98.12 467 SER B O 1
ATOM 7298 N N . ILE B 1 468 ? -7.926 13.906 -1.751 1 97.88 468 ILE B N 1
ATOM 7299 C CA . ILE B 1 468 ? -7.516 14.023 -3.146 1 97.88 468 ILE B CA 1
ATOM 7300 C C . ILE B 1 468 ? -5.992 14 -3.238 1 97.88 468 ILE B C 1
ATOM 7302 O O . ILE B 1 468 ? -5.434 13.773 -4.312 1 97.88 468 ILE B O 1
ATOM 7306 N N . HIS B 1 469 ? -5.332 14.234 -2.143 1 96.94 469 HIS B N 1
ATOM 7307 C CA . HIS B 1 469 ? -3.877 14.281 -2.193 1 96.94 469 HIS B CA 1
ATOM 7308 C C . HIS B 1 469 ? -3.279 12.883 -2.217 1 96.94 469 HIS B C 1
ATOM 7310 O O . HIS B 1 469 ? -3.58 12.062 -1.35 1 96.94 469 HIS B O 1
ATOM 7316 N N . GLY B 1 470 ? -2.465 12.641 -3.211 1 95.44 470 GLY B N 1
ATOM 7317 C CA . GLY B 1 470 ? -1.848 11.344 -3.43 1 95.44 470 GLY B CA 1
ATOM 7318 C C . GLY B 1 470 ? -0.436 11.25 -2.883 1 95.44 470 GLY B C 1
ATOM 7319 O O . GLY B 1 470 ? -0.175 11.664 -1.75 1 95.44 470 GLY B O 1
ATOM 7320 N N . LEU B 1 471 ? 0.474 10.727 -3.668 1 96.19 471 LEU B N 1
ATOM 7321 C CA . LEU B 1 471 ? 1.85 10.461 -3.266 1 96.19 471 LEU B CA 1
ATOM 7322 C C . LEU B 1 471 ? 2.549 11.742 -2.822 1 96.19 471 LEU B C 1
ATOM 7324 O O . LEU B 1 471 ? 3.297 11.734 -1.842 1 96.19 471 LEU B O 1
ATOM 7328 N N . LEU B 1 472 ? 2.27 12.773 -3.596 1 97.12 472 LEU B N 1
ATOM 7329 C CA . LEU B 1 472 ? 2.949 14.031 -3.301 1 97.12 472 LEU B CA 1
ATOM 7330 C C . LEU B 1 472 ? 1.973 15.055 -2.74 1 97.12 472 LEU B C 1
ATOM 7332 O O . LEU B 1 472 ? 1.043 15.477 -3.432 1 97.12 472 LEU B O 1
ATOM 7336 N N . TYR B 1 473 ? 2.186 15.391 -1.464 1 97.06 473 TYR B N 1
ATOM 7337 C CA . TYR B 1 473 ? 1.466 16.484 -0.822 1 97.06 473 TYR B CA 1
ATOM 7338 C C . TYR B 1 473 ? 1.889 17.828 -1.4 1 97.06 473 TYR B C 1
ATOM 7340 O O . TYR B 1 473 ? 3.082 18.141 -1.456 1 97.06 473 TYR B O 1
ATOM 7348 N N . PRO B 1 474 ? 0.957 18.578 -1.87 1 96.81 474 PRO B N 1
ATOM 7349 C CA . PRO B 1 474 ? 1.355 19.719 -2.697 1 96.81 474 PRO B CA 1
ATOM 7350 C C . PRO B 1 474 ? 2.055 20.812 -1.895 1 96.81 474 PRO B C 1
ATOM 7352 O O . PRO B 1 474 ? 2.943 21.5 -2.414 1 96.81 474 PRO B O 1
ATOM 7355 N N . ALA B 1 475 ? 1.602 21.078 -0.737 1 93.88 475 ALA B N 1
ATOM 7356 C CA . ALA B 1 475 ? 2.18 22.125 0.115 1 93.88 475 ALA B CA 1
ATOM 7357 C C . ALA B 1 475 ? 1.63 22.031 1.536 1 93.88 475 ALA B C 1
ATOM 7359 O O . ALA B 1 475 ? 0.613 21.375 1.775 1 93.88 475 ALA B O 1
ATOM 7360 N N . GLY B 1 476 ? 2.398 22.672 2.414 1 90.69 476 GLY B N 1
ATOM 7361 C CA . GLY B 1 476 ? 1.851 22.844 3.752 1 90.69 476 GLY B CA 1
ATOM 7362 C C . GLY B 1 476 ? 0.473 23.469 3.762 1 90.69 476 GLY B C 1
ATOM 7363 O O . GLY B 1 476 ? 0.226 24.438 3.045 1 90.69 476 GLY B O 1
ATOM 7364 N N . GLY B 1 477 ? -0.488 22.812 4.52 1 94.88 477 GLY B N 1
ATOM 7365 C CA . GLY B 1 477 ? -1.828 23.359 4.637 1 94.88 477 GLY B CA 1
ATOM 7366 C C . GLY B 1 477 ? -2.805 22.781 3.633 1 94.88 477 GLY B C 1
ATOM 7367 O O . GLY B 1 477 ? -3.988 23.125 3.641 1 94.88 477 GLY B O 1
ATOM 7368 N N . ALA B 1 478 ? -2.297 21.922 2.771 1 97.44 478 ALA B N 1
ATOM 7369 C CA . ALA B 1 478 ? -3.17 21.344 1.755 1 97.44 478 ALA B CA 1
ATOM 7370 C C . ALA B 1 478 ? -4.32 20.578 2.395 1 97.44 478 ALA B C 1
ATOM 7372 O O . ALA B 1 478 ? -5.441 20.578 1.882 1 97.44 478 ALA B O 1
ATOM 7373 N N . SER B 1 479 ? -4.102 19.922 3.477 1 97.06 479 SER B N 1
ATOM 7374 C CA . SER B 1 479 ? -5.133 19.125 4.133 1 97.06 479 SER B CA 1
ATOM 7375 C C . SER B 1 479 ? -6.238 20.016 4.695 1 97.06 479 SER B C 1
ATOM 7377 O O . SER B 1 479 ? -7.426 19.719 4.52 1 97.06 479 SER B O 1
ATOM 7379 N N . LEU B 1 480 ? -5.879 21.109 5.414 1 98 480 LEU B N 1
ATOM 7380 C CA . LEU B 1 480 ? -6.891 22 5.957 1 98 480 LEU B CA 1
ATOM 7381 C C . LEU B 1 480 ? -7.672 22.672 4.84 1 98 480 LEU B C 1
ATOM 7383 O O . LEU B 1 480 ? -8.883 22.891 4.961 1 98 480 LEU B O 1
ATOM 7387 N N . ALA B 1 481 ? -6.926 23.016 3.797 1 98.56 481 ALA B N 1
ATOM 7388 C CA . ALA B 1 481 ? -7.598 23.625 2.648 1 98.56 481 ALA B CA 1
ATOM 7389 C C . ALA B 1 481 ? -8.648 22.672 2.07 1 98.56 481 ALA B C 1
ATOM 7391 O O . ALA B 1 481 ? -9.758 23.109 1.732 1 98.56 481 ALA B O 1
ATOM 7392 N N . GLU B 1 482 ? -8.258 21.453 1.926 1 98.5 482 GLU B N 1
ATOM 7393 C CA . GLU B 1 482 ? -9.195 20.453 1.417 1 98.5 482 GLU B CA 1
ATOM 7394 C C . GLU B 1 482 ? -10.375 20.266 2.367 1 98.5 482 GLU B C 1
ATOM 7396 O O . GLU B 1 482 ? -11.508 20.094 1.925 1 98.5 482 GLU B O 1
ATOM 7401 N N . CYS B 1 483 ? -10.125 20.234 3.68 1 98.62 483 CYS B N 1
ATOM 7402 C CA . CYS B 1 483 ? -11.195 20.094 4.66 1 98.62 483 CYS B CA 1
ATOM 7403 C C . CYS B 1 483 ? -12.266 21.156 4.461 1 98.62 483 CYS B C 1
ATOM 7405 O O . CYS B 1 483 ? -13.453 20.844 4.438 1 98.62 483 CYS B O 1
ATOM 7407 N N . LEU B 1 484 ? -11.828 22.375 4.293 1 98.75 484 LEU B N 1
ATOM 7408 C CA . LEU B 1 484 ? -12.781 23.469 4.102 1 98.75 484 LEU B CA 1
ATOM 7409 C C . LEU B 1 484 ? -13.5 23.328 2.762 1 98.75 484 LEU B C 1
ATOM 7411 O O . LEU B 1 484 ? -14.727 23.406 2.703 1 98.75 484 LEU B O 1
ATOM 7415 N N . ALA B 1 485 ? -12.734 23.125 1.718 1 98.81 485 ALA B N 1
ATOM 7416 C CA . ALA B 1 485 ? -13.289 23.078 0.368 1 98.81 485 ALA B CA 1
ATOM 7417 C C . ALA B 1 485 ? -14.289 21.938 0.227 1 98.81 485 ALA B C 1
ATOM 7419 O O . ALA B 1 485 ? -15.461 22.156 -0.106 1 98.81 485 ALA B O 1
ATOM 7420 N N . PHE B 1 486 ? -13.867 20.766 0.565 1 98.88 486 PHE B N 1
ATOM 7421 C CA . PHE B 1 486 ? -14.742 19.625 0.358 1 98.88 486 PHE B CA 1
ATOM 7422 C C . PHE B 1 486 ? -15.758 19.5 1.484 1 98.88 486 PHE B C 1
ATOM 7424 O O . PHE B 1 486 ? -16.797 18.844 1.328 1 98.88 486 PHE B O 1
ATOM 7431 N N . GLY B 1 487 ? -15.445 20.062 2.66 1 98.88 487 GLY B N 1
ATOM 7432 C CA . GLY B 1 487 ? -16.516 20.219 3.643 1 98.88 487 GLY B CA 1
ATOM 7433 C C . GLY B 1 487 ? -17.688 21.031 3.135 1 98.88 487 GLY B C 1
ATOM 7434 O O . GLY B 1 487 ? -18.844 20.656 3.314 1 98.88 487 GLY B O 1
ATOM 7435 N N . ARG B 1 488 ? -17.391 22.125 2.486 1 98.88 488 ARG B N 1
ATOM 7436 C CA . ARG B 1 488 ? -18.438 22.984 1.9 1 98.88 488 ARG B CA 1
ATOM 7437 C C . ARG B 1 488 ? -19.188 22.234 0.794 1 98.88 488 ARG B C 1
ATOM 7439 O O . ARG B 1 488 ? -20.406 22.266 0.744 1 98.88 488 ARG B O 1
ATOM 7446 N N . ILE B 1 489 ? -18.438 21.562 -0.059 1 98.88 489 ILE B N 1
ATOM 7447 C CA . ILE B 1 489 ? -19.031 20.859 -1.18 1 98.88 489 ILE B CA 1
ATOM 7448 C C . ILE B 1 489 ? -19.969 19.766 -0.656 1 98.88 489 ILE B C 1
ATOM 7450 O O . ILE B 1 489 ? -21.109 19.656 -1.107 1 98.88 489 ILE B O 1
ATOM 7454 N N . ALA B 1 490 ? -19.469 18.984 0.3 1 98.94 490 ALA B N 1
ATOM 7455 C CA . ALA B 1 490 ? -20.281 17.922 0.886 1 98.94 490 ALA B CA 1
ATOM 7456 C C . ALA B 1 490 ? -21.531 18.484 1.536 1 98.94 490 ALA B C 1
ATOM 7458 O O . ALA B 1 490 ? -22.641 17.953 1.368 1 98.94 490 ALA B O 1
ATOM 7459 N N . GLY B 1 491 ? -21.359 19.609 2.293 1 98.88 491 GLY B N 1
ATOM 7460 C CA . GLY B 1 491 ? -22.5 20.25 2.932 1 98.88 491 GLY B CA 1
ATOM 7461 C C . GLY B 1 491 ? -23.547 20.734 1.944 1 98.88 491 GLY B C 1
ATOM 7462 O O . GLY B 1 491 ? -24.734 20.516 2.146 1 98.88 491 GLY B O 1
ATOM 7463 N N . GLU B 1 492 ? -23.109 21.344 0.889 1 98.81 492 GLU B N 1
ATOM 7464 C CA . GLU B 1 492 ? -24.016 21.844 -0.142 1 98.81 492 GLU B CA 1
ATOM 7465 C C . GLU B 1 492 ? -24.719 20.688 -0.854 1 98.81 492 GLU B C 1
ATOM 7467 O O . GLU B 1 492 ? -25.938 20.719 -1.037 1 98.81 492 GLU B O 1
ATOM 7472 N N . SER B 1 493 ? -23.922 19.719 -1.231 1 98.81 493 SER B N 1
ATOM 7473 C CA . SER B 1 493 ? -24.453 18.594 -1.989 1 98.81 493 SER B CA 1
ATOM 7474 C C . SER B 1 493 ? -25.469 17.797 -1.166 1 98.81 493 SER B C 1
ATOM 7476 O O . SER B 1 493 ? -26.547 17.453 -1.662 1 98.81 493 SER B O 1
ATOM 7478 N N . VAL B 1 494 ? -25.125 17.531 0.084 1 98.75 494 VAL B N 1
ATOM 7479 C CA . VAL B 1 494 ? -26.016 16.703 0.901 1 98.75 494 VAL B CA 1
ATOM 7480 C C . VAL B 1 494 ? -27.281 17.469 1.24 1 98.75 494 VAL B C 1
ATOM 7482 O O . VAL B 1 494 ? -28.359 16.891 1.324 1 98.75 494 VAL B O 1
ATOM 7485 N N . ALA B 1 495 ? -27.172 18.75 1.464 1 98.5 495 ALA B N 1
ATOM 7486 C CA . ALA B 1 495 ? -28.328 19.578 1.778 1 98.5 495 ALA B CA 1
ATOM 7487 C C . ALA B 1 495 ? -29.328 19.594 0.617 1 98.5 495 ALA B C 1
ATOM 7489 O O . ALA B 1 495 ? -30.531 19.75 0.825 1 98.5 495 ALA B O 1
ATOM 7490 N N . ALA B 1 496 ? -28.859 19.453 -0.565 1 97.94 496 ALA B N 1
ATOM 7491 C CA . ALA B 1 496 ? -29.703 19.516 -1.759 1 97.94 496 ALA B CA 1
ATOM 7492 C C . ALA B 1 496 ? -30.281 18.156 -2.096 1 97.94 496 ALA B C 1
ATOM 7494 O O . ALA B 1 496 ? -31.141 18.031 -2.979 1 97.94 496 ALA B O 1
ATOM 7495 N N . ASP B 1 497 ? -29.812 17.125 -1.393 1 96.56 497 ASP B N 1
ATOM 7496 C CA . ASP B 1 497 ? -30.188 15.75 -1.687 1 96.56 497 ASP B CA 1
ATOM 7497 C C . ASP B 1 497 ? -31.547 15.406 -1.049 1 96.56 497 ASP B C 1
ATOM 7499 O O . ASP B 1 497 ? -32.062 16.172 -0.218 1 96.56 497 ASP B O 1
ATOM 7503 N N . ARG B 1 498 ? -32.281 14.289 -1.609 1 92.56 498 ARG B N 1
ATOM 7504 C CA . ARG B 1 498 ? -33.531 13.812 -1.051 1 92.56 498 ARG B CA 1
ATOM 7505 C C . ARG B 1 498 ? -33.594 12.289 -1.048 1 92.56 498 ARG B C 1
ATOM 7507 O O . ARG B 1 498 ? -33.312 11.648 -2.059 1 92.56 498 ARG B O 1
ATOM 7514 N N . THR B 1 499 ? -33.719 11.844 0.154 1 85.56 499 THR B N 1
ATOM 7515 C CA . THR B 1 499 ? -33.938 10.414 0.31 1 85.56 499 THR B CA 1
ATOM 7516 C C . THR B 1 499 ? -35.406 10.109 0.506 1 85.56 499 THR B C 1
ATOM 7518 O O . THR B 1 499 ? -36.188 11.008 0.793 1 85.56 499 THR B O 1
ATOM 7521 N N . THR B 1 500 ? -35.875 8.891 0.133 1 69.94 500 THR B N 1
ATOM 7522 C CA . THR B 1 500 ? -37.219 8.461 0.494 1 69.94 500 THR B CA 1
ATOM 7523 C C . THR B 1 500 ? -37.219 7.773 1.856 1 69.94 500 THR B C 1
ATOM 7525 O O . THR B 1 500 ? -36.906 6.586 1.958 1 69.94 500 THR B O 1
ATOM 7528 N N . VAL B 1 501 ? -37 8.414 2.857 1 64.88 501 VAL B N 1
ATOM 7529 C CA . VAL B 1 501 ? -37 7.773 4.168 1 64.88 501 VAL B CA 1
ATOM 7530 C C . VAL B 1 501 ? -38.438 7.434 4.566 1 64.88 501 VAL B C 1
ATOM 7532 O O . VAL B 1 501 ? -39.312 8.297 4.539 1 64.88 501 VAL B O 1
ATOM 7535 N N . GLY B 1 502 ? -39 6.211 4.141 1 45.91 502 GLY B N 1
ATOM 7536 C CA . GLY B 1 502 ? -40.281 5.738 4.605 1 45.91 502 GLY B CA 1
ATOM 7537 C C . GLY B 1 502 ? -40.406 5.66 6.113 1 45.91 502 GLY B C 1
ATOM 7538 O O . GLY B 1 502 ? -39.375 5.582 6.809 1 45.91 502 GLY B O 1
#

Secondary structure (DSSP, 8-state):
-B--S--SEEEEEEEE--SHHHHHHHHHHHHTT--EEEEESS-GGG---HHHHS--EEEEESSHHHHHHHHHHHHHTTT----HHHHHHHHHHHHTHHHHHHHTT--EEE-----S-TTSTTGGGEEEEE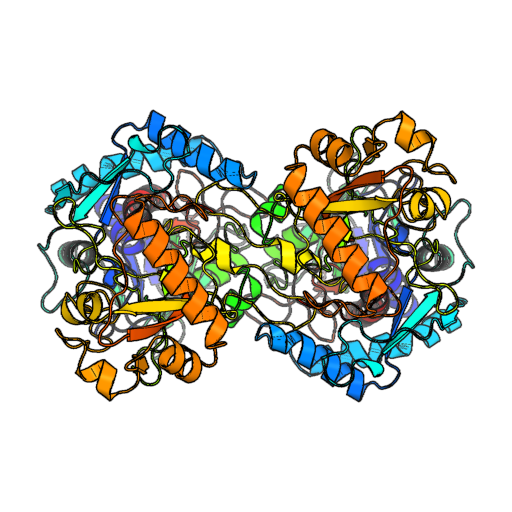EPP----TT--S-HHHHHHHHHHHHTT-EEEETEEEEEEEE-TTS-EEEEEEEESSS--EEEEEEEEEEE----STT-HHHHHHHSSSS--EESS-S---SHHHHHHHHTTBPEE-TT---EEEEE--TTSSS-S-EE--SSSSSSSS--TTSPPPPEEEE-TTS---SSTT--TTBGGGGG---BTTTTB-TTSSEEEEEEHHHHHHS-SS-SSSSTTTTT-SS---TTSHHHHHTTSSEEESSHHHHHHHTT--HHHHHHHHHHHHHHHHHT--TTT---GGG------SSEEEEEEEEEES----EE-B-TT-EEEBTTSSEEEEEEE-TTTT-S--SS--STTHHHHHHHHHHHHHHHHHHT------/-B--S--SEEEEEEEE--SHHHHHHHHHHHHTT--EEEEESS-GGG---HHHHS--EEEEESSHHHHHHHHHHHHHTTT----HHHHHHHHHHHHTHHHHHHHTT--EEE-----S-TTSTTGGGEEEEEEPP----TT--S-HHHHHHHHHHHHTT-EEEETEEEEEEEE-TTS-EEEEEEEESSS--EEEEEEEEEEE----STT-HHHHHHHSSSS--EESS-S---SHHHHHHHHTTBPEE-TT---EEEEE--TTSSS-S-EE--SSSSSSSS--TTSPPPPEEEE-TTS---SSTT--TTTGGGGG---BTTTTB-TTSSEEEEEEHHHHHHS-SS-SSSSTTTTT-SS---TTSHHHHHTTSSEEESSHHHHHHHHT--HHHHHHHHHHHHHHHHHT--TTT---GGG------SSEEEEEEEEEES----EE-B-TT-EEEBTTSSEEEEEEE-TTTT-S--SS--STTHHHHHHHHHHHHHHHHHHT------

Solvent-accessible surface area (backbone atoms only — not comparable to full-atom values): 48116 Å² total; per-residue (Å²): 68,64,54,87,72,85,57,80,43,74,42,32,31,40,29,36,22,74,29,50,14,19,34,33,16,45,45,38,14,36,76,68,71,34,51,45,38,34,36,20,57,48,41,76,92,67,61,54,45,51,41,35,28,35,72,25,37,26,30,31,39,78,31,46,69,37,29,31,52,23,53,51,51,46,36,45,71,56,72,44,85,74,62,65,64,40,44,45,44,50,26,51,40,21,42,42,45,63,60,54,37,44,76,73,65,46,52,66,49,78,68,82,40,52,30,62,51,73,84,45,65,46,21,76,15,29,32,25,31,34,40,40,81,65,61,47,49,90,86,68,60,44,13,28,52,39,30,34,41,51,31,53,35,57,74,68,64,53,49,69,43,54,27,22,32,72,73,37,46,25,14,40,80,85,58,32,42,42,30,36,34,30,36,37,81,73,70,70,72,42,39,37,29,20,39,16,17,38,36,42,15,45,36,16,31,69,44,22,70,69,58,38,59,36,24,35,64,54,66,76,64,33,32,28,39,34,76,73,20,54,26,58,45,42,39,36,31,25,42,68,7,31,24,71,35,34,46,34,37,36,47,18,19,65,14,31,65,58,86,87,52,77,64,87,45,20,34,59,60,36,82,40,41,53,83,49,100,49,74,47,92,88,48,75,39,47,22,64,48,52,22,31,59,67,25,40,68,85,67,34,67,88,53,43,62,40,36,43,32,39,56,44,44,23,27,41,57,81,78,67,42,39,58,38,61,48,26,36,43,36,33,20,44,65,38,48,66,60,24,32,60,42,46,56,77,24,27,45,41,9,58,62,51,57,38,84,70,48,73,61,40,55,63,43,41,74,71,59,63,40,47,71,24,74,36,59,41,56,33,21,53,76,69,73,28,47,30,67,41,31,36,50,39,53,52,51,51,35,51,21,33,76,67,56,44,37,87,88,60,62,33,61,54,76,56,52,35,57,72,78,42,71,34,31,37,38,36,62,25,35,43,19,26,62,52,34,21,22,19,41,31,52,51,69,58,16,34,25,26,27,46,87,57,58,63,38,47,40,34,26,34,17,24,41,24,21,30,90,56,45,72,51,48,57,34,70,22,41,66,54,20,42,8,46,29,34,3,37,39,24,10,49,46,37,50,72,38,76,46,86,64,125,67,64,54,87,73,83,59,79,43,76,42,31,32,39,28,36,22,75,29,49,14,19,34,34,17,46,46,39,14,35,76,68,70,34,51,45,40,34,34,21,56,49,42,72,93,68,60,54,46,50,41,34,28,34,73,27,36,26,29,30,38,79,31,47,71,36,29,31,51,24,53,51,52,45,37,44,70,56,72,45,84,73,62,65,64,41,44,45,44,53,24,53,41,20,41,42,43,63,60,54,37,44,75,72,67,47,52,67,48,79,66,85,40,52,29,62,51,73,84,44,65,47,22,76,15,27,30,27,33,34,40,41,80,64,60,46,49,90,87,69,60,44,13,29,51,40,31,34,41,51,31,54,36,57,75,68,64,52,49,68,42,54,28,22,33,72,72,39,46,25,14,40,79,85,58,33,42,41,29,35,34,30,37,39,81,72,69,71,72,43,38,36,29,19,40,17,16,38,37,43,16,46,35,17,32,69,43,23,70,68,58,38,58,36,24,35,65,55,67,76,66,33,32,27,39,36,76,74,20,54,25,57,44,42,39,35,31,25,42,69,7,30,25,71,35,35,48,33,37,36,46,16,20,63,14,32,66,57,87,88,52,77,65,89,45,20,33,58,60,34,82,40,41,54,80,50,100,49,73,49,93,88,48,76,38,49,24,63,47,53,22,29,58,67,24,38,68,85,68,35,65,88,54,42,60,40,35,42,31,38,56,45,44,24,28,41,57,81,77,67,42,37,57,39,62,49,27,34,41,36,34,21,44,66,38,49,66,61,23,33,61,41,45,55,78,24,27,44,42,10,59,62,51,56,37,85,68,48,73,61,38,55,64,44,41,74,71,61,63,39,46,70,27,74,36,59,41,54,33,19,53,76,70,72,28,48,31,68,40,31,37,49,40,51,52,51,50,34,50,21,32,74,68,55,44,37,86,86,62,61,33,60,54,77,56,53,35,58,73,79,43,72,35,31,37,38,38,62,24,35,43,19,25,60,52,34,19,22,18,40,32,51,50,68,58,16,33,25,25,27,46,86,58,57,63,38,49,39,34,25,32,17,25,40,24,22,29,90,58,45,72,51,48,58,33,71,23,41,65,55,21,42,7,46,30,34,3,36,37,24,9,51,46,36,52,71,39,77,46,86,64,126

Radius of gyration: 29.21 Å; Cα contacts (8 Å, |Δi|>4): 2742; chains: 2; bounding box: 80×76×64 Å